Protein AF-A0A927ULZ6-F1 (afdb_monomer_lite)

Foldseek 3Di:
DPPPVVVVVVVVVVVVVVVVVVVVVVVVVVVVVVVVVVVVVVVVVVVVLVVLLVVLLVQAAEAAAADAVVVVQAAQAFDPPDDLVVLVVLLPDPPRPLVVLLVLLVLLVVLVVVLVVPDDPPPDPCLLVVLLVQHNRAYNHDSVRLSVCNNSLSVLLVSLVSVVVVCLVCVCVLVVDDPSSNSSSVSSSQLSVLSNLLSLLVSCLSNQPDNSRDRSHNQHCFADPVDDLSSNVSNLSSLQSQLSSQPCSNPVDHCRCVVVLVDDDPPPPPDPVVVVVQVVVLVVLLVLDVVADDDLFAQQPDQDQDDAPCSVVLVVQQDPPRLLCCQAAVDFHDQQPDPDGQPHHLGVHSSLVRLQLLNRPDDNVLNVQLSCLLSQDAPDSPPPVSSVSSNVSNLVSLLSVLVSLLLLLVLCLVFPQVQLLVDDSVRCSVCSNVRSRSRGRLVSVLSSVVVQSVCVVVVRHRQDPPPPSSVLSNLSSQQSVLLRNLLSVLSVCCSVCHSVNPHPRSSSSSSSSSSCVDTDNVSNSVSNPPGDNDGDNPGRSDDDDLLLCQLQPPVVVVVCPPDDPVRLVPDASCVSVPVQPDDLLSSLLVNLLSVCVVVLVVCLVVLLLLWAPLDPPPQQQQDPVNSSVVRVLLVCCLVDPVCVVVQLNPDPVLSVVSVVLRNVRSVLSSLLVSLVSSLVSLVVLLVVLQVSLVVGDVSSSVNSNSSSVSSNVSSVVSVVVSVVCCVPVSNVSLLVVLVSSVVSVGASDSLLSVLCVVPQVVQLVPDFQPAWQAAPVRDTARAHPVLVVLLVPQRAFDPPDDPVVLNVLRVLLRSLVSSLVRLVQLLVLRPDPVSLVVRPSSVSVDDPSSSSSVNSVSSNSNSVVSNVVSSVVNSVGTD

pLDDT: mean 82.69, std 10.97, range [43.28, 97.81]

Structure (mmCIF, N/CA/C/O backbone):
data_AF-A0A927ULZ6-F1
#
_entry.id   AF-A0A927ULZ6-F1
#
loop_
_atom_site.group_PDB
_atom_site.id
_atom_site.type_symbol
_atom_site.label_atom_id
_atom_site.label_alt_id
_atom_site.label_comp_id
_atom_site.label_asym_id
_atom_site.label_entity_id
_atom_site.label_seq_id
_atom_site.pdbx_PDB_ins_code
_atom_site.Cartn_x
_atom_site.Cartn_y
_atom_site.Cartn_z
_atom_site.occupancy
_atom_site.B_iso_or_equiv
_atom_site.auth_seq_id
_atom_site.auth_comp_id
_atom_site.auth_asym_id
_atom_site.auth_atom_id
_atom_site.pdbx_PDB_model_num
ATOM 1 N N . MET A 1 1 ? -37.272 30.245 98.956 1.00 48.56 1 MET A N 1
ATOM 2 C CA . MET A 1 1 ? -36.595 29.003 98.519 1.00 48.56 1 MET A CA 1
ATOM 3 C C . MET A 1 1 ? -36.553 28.919 96.986 1.00 48.56 1 MET A C 1
ATOM 5 O O . MET A 1 1 ? -37.264 28.110 96.420 1.00 48.56 1 MET A O 1
ATOM 9 N N . TYR A 1 2 ? -35.767 29.755 96.292 1.00 47.12 2 TYR A N 1
ATOM 10 C CA . TYR A 1 2 ? -35.639 29.679 94.815 1.00 47.12 2 TYR A CA 1
ATOM 11 C C . TYR A 1 2 ? -34.215 29.959 94.282 1.00 47.12 2 TYR A C 1
ATOM 13 O O . TYR A 1 2 ? -34.005 29.963 93.079 1.00 47.12 2 TYR A O 1
ATOM 21 N N . GLY A 1 3 ? -33.215 30.151 95.156 1.00 47.41 3 GLY A N 1
ATOM 22 C CA . GLY A 1 3 ? -31.842 30.508 94.753 1.00 47.41 3 GLY A CA 1
ATOM 23 C C . GLY A 1 3 ? -30.812 29.370 94.774 1.00 47.41 3 GLY A C 1
ATOM 24 O O . GLY A 1 3 ? -29.699 29.568 94.306 1.00 47.41 3 GLY A O 1
ATOM 25 N N . HIS A 1 4 ? -31.145 28.190 95.312 1.00 52.28 4 HIS A N 1
ATOM 26 C CA . HIS A 1 4 ? -30.180 27.082 95.447 1.00 52.28 4 HIS A CA 1
ATOM 27 C C . HIS A 1 4 ? -30.238 26.073 94.284 1.00 52.28 4 HIS A C 1
ATOM 29 O O . HIS A 1 4 ? -29.216 25.499 93.929 1.00 52.28 4 HIS A O 1
ATOM 35 N N . ASN A 1 5 ? -31.391 25.938 93.615 1.00 53.97 5 ASN A N 1
ATOM 36 C CA . ASN A 1 5 ? -31.558 25.029 92.470 1.00 53.97 5 ASN A CA 1
ATOM 37 C C . ASN A 1 5 ? -30.928 25.549 91.162 1.00 53.97 5 ASN A C 1
ATOM 39 O O . ASN A 1 5 ? -30.556 24.751 90.309 1.00 53.97 5 ASN A O 1
ATOM 43 N N . VAL A 1 6 ? -30.778 26.869 90.995 1.00 55.53 6 VAL A N 1
ATOM 44 C CA . VAL A 1 6 ? -30.256 27.458 89.744 1.00 55.53 6 VAL A CA 1
ATOM 45 C C . VAL A 1 6 ? -28.729 27.325 89.646 1.00 55.53 6 VAL A C 1
ATOM 47 O O . VAL A 1 6 ? -28.216 26.994 88.582 1.00 55.53 6 VAL A O 1
ATOM 50 N N . MET A 1 7 ? -27.998 27.466 90.761 1.00 55.50 7 MET A N 1
ATOM 51 C CA . MET A 1 7 ? -26.536 27.281 90.775 1.00 55.50 7 MET A CA 1
ATOM 52 C C . MET A 1 7 ? -26.105 25.821 90.566 1.00 55.50 7 MET A C 1
ATOM 54 O O . MET A 1 7 ? -25.086 25.584 89.919 1.00 55.50 7 MET A O 1
ATOM 58 N N . GLN A 1 8 ? -26.867 24.843 91.071 1.00 56.09 8 GLN A N 1
ATOM 59 C CA . GLN A 1 8 ? -26.580 23.424 90.820 1.00 56.09 8 GLN A CA 1
ATOM 60 C C . GLN A 1 8 ? -26.815 23.052 89.349 1.00 56.09 8 GLN A C 1
ATOM 62 O O . GLN A 1 8 ? -25.957 22.414 88.743 1.00 56.09 8 GLN A O 1
ATOM 67 N N . GLN A 1 9 ? -27.893 23.548 88.731 1.00 56.09 9 GLN A N 1
ATOM 68 C CA . GLN A 1 9 ? -28.166 23.312 87.308 1.00 56.09 9 GLN A CA 1
ATOM 69 C C . GLN A 1 9 ? -27.150 23.987 86.366 1.00 56.09 9 GLN A C 1
ATOM 71 O O . GLN A 1 9 ? -26.826 23.433 85.315 1.00 56.09 9 GLN A O 1
ATOM 76 N N . GLU A 1 10 ? -26.608 25.159 86.718 1.00 57.19 10 GLU A N 1
ATOM 77 C CA . GLU A 1 10 ? -25.538 25.807 85.938 1.00 57.19 10 GLU A CA 1
ATOM 78 C C . GLU A 1 10 ? -24.173 25.125 86.097 1.00 57.19 10 GLU A C 1
ATOM 80 O O . GLU A 1 10 ? -23.385 25.091 85.145 1.00 57.19 10 GLU A O 1
ATOM 85 N N . GLN A 1 11 ? -23.879 24.550 87.267 1.00 58.06 11 GLN A N 1
ATOM 86 C CA . GLN A 1 11 ? -22.668 23.752 87.468 1.00 58.06 11 GLN A CA 1
ATOM 87 C C . GLN A 1 11 ? -22.738 22.421 86.714 1.00 58.06 11 GLN A C 1
ATOM 89 O O . GLN A 1 11 ? -21.770 22.063 86.042 1.00 58.06 11 GLN A O 1
ATOM 94 N N . GLU A 1 12 ? -23.881 21.736 86.738 1.00 59.09 12 GLU A N 1
ATOM 95 C CA . GLU A 1 12 ? -24.098 20.500 85.975 1.00 59.09 12 GLU A CA 1
ATOM 96 C C . GLU A 1 12 ? -24.016 20.747 84.463 1.00 59.09 12 GLU A C 1
ATOM 98 O O . GLU A 1 12 ? -23.261 20.055 83.778 1.00 59.09 12 GLU A O 1
ATOM 103 N N . LYS A 1 13 ? -24.647 21.815 83.945 1.00 59.41 13 LYS A N 1
ATOM 104 C CA . LYS A 1 13 ? -24.511 22.213 82.530 1.00 59.41 13 LYS A CA 1
ATOM 105 C C . LYS A 1 13 ? -23.072 22.538 82.132 1.00 59.41 13 LYS A C 1
ATOM 107 O O . LYS A 1 13 ? -22.652 22.177 81.035 1.00 59.41 13 LYS A O 1
ATOM 112 N N . ASN A 1 14 ? -22.295 23.198 82.992 1.00 62.47 14 ASN A N 1
ATOM 113 C CA . ASN A 1 14 ? -20.889 23.507 82.705 1.00 62.47 14 ASN A CA 1
ATOM 114 C C . ASN A 1 14 ? -19.991 22.261 82.718 1.00 62.47 14 ASN A C 1
ATOM 116 O O . ASN A 1 14 ? -19.041 22.175 81.935 1.00 62.47 14 ASN A O 1
ATOM 120 N N . VAL A 1 15 ? -20.270 21.290 83.591 1.00 65.75 15 VAL A N 1
ATOM 121 C CA . VAL A 1 15 ? -19.562 20.002 83.619 1.00 65.75 15 VAL A CA 1
ATOM 122 C C . VAL A 1 15 ? -19.914 19.178 82.380 1.00 65.75 15 VAL A C 1
ATOM 124 O O . VAL A 1 15 ? -19.016 18.647 81.727 1.00 65.75 15 VAL A O 1
ATOM 127 N N . GLU A 1 16 ? -21.187 19.143 81.994 1.00 62.00 16 GLU A N 1
ATOM 128 C CA . GLU A 1 16 ? -21.676 18.411 80.826 1.00 62.00 16 GLU A CA 1
ATOM 129 C C . GLU A 1 16 ? -21.189 19.027 79.503 1.00 62.00 16 GLU A C 1
ATOM 131 O O . GLU A 1 16 ? -20.741 18.299 78.615 1.00 62.00 16 GLU A O 1
ATOM 136 N N . GLN A 1 17 ? -21.131 20.363 79.399 1.00 60.94 17 GLN A N 1
ATOM 137 C CA . GLN A 1 17 ? -20.521 21.075 78.265 1.00 60.94 17 GLN A CA 1
ATOM 138 C C . GLN A 1 17 ? -19.005 20.859 78.169 1.00 60.94 17 GLN A C 1
ATOM 140 O O . GLN A 1 17 ? -18.463 20.701 77.072 1.00 60.94 17 GLN A O 1
ATOM 145 N N . LYS A 1 18 ? -18.286 20.821 79.300 1.00 65.56 18 LYS A N 1
ATOM 146 C CA . LYS A 1 18 ? -16.850 20.487 79.305 1.00 65.56 18 LYS A CA 1
ATOM 147 C C . LYS A 1 18 ? -16.609 19.034 78.901 1.00 65.56 18 LYS A C 1
ATOM 149 O O . LYS A 1 18 ? -15.642 18.766 78.188 1.00 65.56 18 LYS A O 1
ATOM 154 N N . LYS A 1 19 ? -17.488 18.116 79.309 1.00 66.38 19 LYS A N 1
ATOM 155 C CA . LYS A 1 19 ? -17.419 16.693 78.961 1.00 66.38 19 LYS A CA 1
ATOM 156 C C . LYS A 1 19 ? -17.674 16.465 77.467 1.00 66.38 19 LYS A C 1
ATOM 158 O O . LYS A 1 19 ? -16.819 15.890 76.802 1.00 66.38 19 LYS A O 1
ATOM 163 N N . THR A 1 20 ? -18.731 17.056 76.906 1.00 67.44 20 THR A N 1
ATOM 164 C CA . THR A 1 20 ? -19.022 16.997 75.457 1.00 67.44 20 THR A CA 1
ATOM 165 C C . THR A 1 20 ? -17.966 17.698 74.599 1.00 67.44 20 THR A C 1
ATOM 167 O O . THR A 1 20 ? -17.655 17.233 73.503 1.00 67.44 20 THR A O 1
ATOM 170 N N . LYS A 1 21 ? -17.356 18.796 75.071 1.00 71.44 21 LYS A N 1
ATOM 171 C CA . LYS A 1 21 ? -16.239 19.450 74.363 1.00 71.44 21 LYS A CA 1
ATOM 172 C C . LYS A 1 21 ? -14.980 18.577 74.340 1.00 71.44 21 LYS A C 1
ATOM 174 O O . LYS A 1 21 ? -14.295 18.535 73.319 1.00 71.44 21 LYS A O 1
ATOM 179 N N . LYS A 1 22 ? -14.697 17.868 75.437 1.00 73.62 22 LYS A N 1
ATOM 180 C CA . LYS A 1 22 ? -13.579 16.922 75.539 1.00 73.62 22 LYS A CA 1
ATOM 181 C C . LYS A 1 22 ? -13.804 15.692 74.652 1.00 73.62 22 LYS A C 1
ATOM 183 O O . LYS A 1 22 ? -12.901 15.321 73.915 1.00 73.62 22 LYS A O 1
ATOM 188 N N . GLU A 1 23 ? -15.017 15.142 74.638 1.00 71.31 23 GLU A N 1
ATOM 189 C CA . GLU A 1 23 ? -15.406 14.025 73.762 1.00 71.31 23 GLU A CA 1
ATOM 190 C C . GLU A 1 23 ? -15.343 14.405 72.275 1.00 71.31 23 GLU A C 1
ATOM 192 O O . GLU A 1 23 ? -14.805 13.645 71.473 1.00 71.31 23 GLU A O 1
ATOM 197 N N . LYS A 1 24 ? -15.794 15.612 71.894 1.00 70.94 24 LYS A N 1
ATOM 198 C CA . LYS A 1 24 ? -15.635 16.118 70.518 1.00 70.94 24 LYS A CA 1
ATOM 199 C C . LYS A 1 24 ? -14.166 16.285 70.125 1.00 70.94 24 LYS A C 1
ATOM 201 O O . LYS A 1 24 ? -13.795 15.885 69.029 1.00 70.94 24 LYS A O 1
ATOM 206 N N . GLN A 1 25 ? -13.322 16.834 71.004 1.00 72.94 25 GLN A N 1
ATOM 207 C CA . GLN A 1 25 ? -11.879 16.939 70.746 1.00 72.94 25 GLN A CA 1
ATOM 208 C C . GLN A 1 25 ? -11.204 15.570 70.608 1.00 72.94 25 GLN A C 1
ATOM 210 O O . GLN A 1 25 ? -10.294 15.417 69.794 1.00 72.94 25 GLN A O 1
ATOM 215 N N . GLU A 1 26 ? -11.641 14.578 71.380 1.00 76.44 26 GLU A N 1
ATOM 216 C CA . GLU A 1 26 ? -11.114 13.217 71.308 1.00 76.44 26 GLU A CA 1
ATOM 217 C C . GLU A 1 26 ? -11.563 12.498 70.026 1.00 76.44 26 GLU A C 1
ATOM 219 O O . GLU A 1 26 ? -10.751 11.837 69.383 1.00 76.44 26 GLU A O 1
ATOM 224 N N . LEU A 1 27 ? -12.812 12.700 69.589 1.00 74.69 27 LEU A N 1
ATOM 225 C CA . LEU A 1 27 ? -13.321 12.196 68.310 1.00 74.69 27 LEU A CA 1
ATOM 226 C C . LEU A 1 27 ? -12.564 12.803 67.117 1.00 74.69 27 LEU A C 1
ATOM 228 O O . LEU A 1 27 ? -12.161 12.075 66.214 1.00 74.69 27 LEU A O 1
ATOM 232 N N . THR A 1 28 ? -12.314 14.118 67.134 1.00 73.12 28 THR A N 1
ATOM 233 C CA . THR A 1 28 ? -11.528 14.794 66.090 1.00 73.12 28 THR A CA 1
ATOM 234 C C . THR A 1 28 ? -10.078 14.310 66.067 1.00 73.12 28 THR A C 1
ATOM 236 O O . THR A 1 28 ? -9.534 14.102 64.988 1.00 73.12 28 THR A O 1
ATOM 239 N N . ARG A 1 29 ? -9.452 14.063 67.229 1.00 75.25 29 ARG A N 1
ATOM 240 C CA . ARG A 1 29 ? -8.114 13.444 67.284 1.00 75.25 29 ARG A CA 1
ATOM 241 C C . ARG A 1 29 ? -8.108 12.046 66.674 1.00 75.25 29 ARG A C 1
ATOM 243 O O . ARG A 1 29 ? -7.283 11.789 65.813 1.00 75.25 29 ARG A O 1
ATOM 250 N N . ARG A 1 30 ? -9.075 11.191 67.024 1.00 77.62 30 ARG A N 1
ATOM 251 C CA . ARG A 1 30 ? -9.192 9.843 66.438 1.00 77.62 30 ARG A CA 1
ATOM 252 C C . ARG A 1 30 ? -9.391 9.875 64.920 1.00 77.62 30 ARG A C 1
ATOM 254 O O . ARG A 1 30 ? -8.823 9.038 64.234 1.00 77.62 30 ARG A O 1
ATOM 261 N N . GLN A 1 31 ? -10.154 10.834 64.393 1.00 73.75 31 GLN A N 1
ATOM 262 C CA . GLN A 1 31 ? -10.324 11.013 62.943 1.00 73.75 31 GLN A CA 1
ATOM 263 C C . GLN A 1 31 ? -9.030 11.470 62.255 1.00 73.75 31 GLN A C 1
ATOM 265 O O . GLN A 1 31 ? -8.702 10.969 61.182 1.00 73.75 31 GLN A O 1
ATOM 270 N N . ILE A 1 32 ? -8.275 12.386 62.871 1.00 74.50 32 ILE A N 1
ATOM 271 C CA . ILE A 1 32 ? -6.968 12.825 62.360 1.00 74.50 32 ILE A CA 1
ATOM 272 C C . ILE A 1 32 ? -5.968 11.665 62.387 1.00 74.50 32 ILE A C 1
ATOM 274 O O . ILE A 1 32 ? -5.308 11.433 61.380 1.00 74.50 32 ILE A O 1
ATOM 278 N N . ASP A 1 33 ? -5.906 10.907 63.483 1.00 78.25 33 ASP A N 1
ATOM 279 C CA . ASP A 1 33 ? -5.015 9.752 63.624 1.00 78.25 33 ASP A CA 1
ATOM 280 C C . ASP A 1 33 ? -5.376 8.647 62.614 1.00 78.25 33 ASP A C 1
ATOM 282 O O . ASP A 1 33 ? -4.490 8.076 61.988 1.00 78.25 33 ASP A O 1
ATOM 286 N N . GLN A 1 34 ? -6.670 8.394 62.374 1.00 76.06 34 GLN A N 1
ATOM 287 C CA . GLN A 1 34 ? -7.129 7.474 61.323 1.00 76.06 34 GLN A CA 1
ATOM 288 C C . GLN A 1 34 ? -6.741 7.951 59.921 1.00 76.06 34 GLN A C 1
ATOM 290 O O . GLN A 1 34 ? -6.285 7.145 59.118 1.00 76.06 34 GLN A O 1
ATOM 295 N N . THR A 1 35 ? -6.877 9.247 59.632 1.00 71.62 35 THR A N 1
ATOM 296 C CA . THR A 1 35 ? -6.510 9.816 58.322 1.00 71.62 35 THR A CA 1
ATOM 297 C C . THR A 1 35 ? -4.991 9.786 58.115 1.00 71.62 35 THR A C 1
ATOM 299 O O . THR A 1 35 ? -4.509 9.484 57.028 1.00 71.62 35 THR A O 1
ATOM 302 N N . GLN A 1 36 ? -4.210 10.060 59.166 1.00 73.81 36 GLN A N 1
ATOM 303 C CA . GLN A 1 36 ? -2.751 9.959 59.125 1.00 73.81 36 GLN A CA 1
ATOM 304 C C . GLN A 1 36 ? -2.290 8.512 58.958 1.00 73.81 36 GLN A C 1
ATOM 306 O O . GLN A 1 36 ? -1.393 8.263 58.158 1.00 73.81 36 GLN A O 1
ATOM 311 N N . GLN A 1 37 ? -2.921 7.564 59.654 1.00 74.19 37 GLN A N 1
ATOM 312 C CA . GLN A 1 37 ? -2.624 6.145 59.497 1.00 74.19 37 GLN A CA 1
ATOM 313 C C . GLN A 1 37 ? -2.970 5.662 58.083 1.00 74.19 37 GLN A C 1
ATOM 315 O O . GLN A 1 37 ? -2.131 5.031 57.455 1.00 74.19 37 GLN A O 1
ATOM 320 N N . GLN A 1 38 ? -4.128 6.054 57.538 1.00 71.06 38 GLN A N 1
ATOM 321 C CA . GLN A 1 38 ? -4.495 5.777 56.144 1.00 71.06 38 GLN A CA 1
ATOM 322 C C . GLN A 1 38 ? -3.452 6.320 55.162 1.00 71.06 38 GLN A C 1
ATOM 324 O O . GLN A 1 38 ? -3.009 5.589 54.286 1.00 71.06 38 GLN A O 1
ATOM 329 N N . HIS A 1 39 ? -2.976 7.554 55.345 1.00 71.00 39 HIS A N 1
ATOM 330 C CA . HIS A 1 39 ? -1.917 8.108 54.498 1.00 71.00 39 HIS A CA 1
ATOM 331 C C . HIS A 1 39 ? -0.564 7.402 54.650 1.00 71.00 39 HIS A C 1
ATOM 333 O O . HIS A 1 39 ? 0.200 7.326 53.686 1.00 71.00 39 HIS A O 1
ATOM 339 N N . VAL A 1 40 ? -0.221 6.916 55.844 1.00 76.06 40 VAL A N 1
ATOM 340 C CA . VAL A 1 40 ? 0.998 6.122 56.060 1.00 76.06 40 VAL A CA 1
ATOM 341 C C . VAL A 1 40 ? 0.867 4.762 55.376 1.00 76.06 40 VAL A C 1
ATOM 343 O O . VAL A 1 40 ? 1.789 4.352 54.673 1.00 76.06 40 VAL A O 1
ATOM 346 N N . ASP A 1 41 ? -0.284 4.108 55.511 1.00 75.88 41 ASP A N 1
ATOM 347 C CA . ASP A 1 41 ? -0.569 2.813 54.897 1.00 75.88 41 ASP A CA 1
ATOM 348 C C . ASP A 1 41 ? -0.588 2.925 53.360 1.00 75.88 41 ASP A C 1
ATOM 350 O O . ASP A 1 41 ? 0.096 2.159 52.683 1.00 75.88 41 ASP A O 1
ATOM 354 N N . GLU A 1 42 ? -1.243 3.949 52.797 1.00 73.19 42 GLU A N 1
ATOM 355 C CA . GLU A 1 42 ? -1.223 4.268 51.359 1.00 73.19 42 GLU A CA 1
ATOM 356 C C . GLU A 1 42 ? 0.198 4.524 50.837 1.00 73.19 42 GLU A C 1
ATOM 358 O O . GLU A 1 42 ? 0.576 4.046 49.764 1.00 73.19 42 GLU A O 1
ATOM 363 N N . ASN A 1 43 ? 1.016 5.266 51.593 1.00 77.56 43 ASN A N 1
ATOM 364 C CA . ASN A 1 43 ? 2.403 5.521 51.211 1.00 77.56 43 ASN A CA 1
ATOM 365 C C . ASN A 1 43 ? 3.257 4.248 51.272 1.00 77.56 43 ASN A C 1
ATOM 367 O O . ASN A 1 43 ? 4.083 4.045 50.383 1.00 77.56 43 ASN A O 1
ATOM 371 N N . ASN A 1 44 ? 3.060 3.383 52.269 1.00 76.81 44 ASN A N 1
ATOM 372 C CA . ASN A 1 44 ? 3.782 2.114 52.383 1.00 76.81 44 ASN A CA 1
ATOM 373 C C . ASN A 1 44 ? 3.426 1.158 51.236 1.00 76.81 44 ASN A C 1
ATOM 375 O O . ASN A 1 44 ? 4.326 0.570 50.634 1.00 76.81 44 ASN A O 1
ATOM 379 N N . VAL A 1 45 ? 2.141 1.065 50.875 1.00 77.38 45 VAL A N 1
ATOM 380 C CA . VAL A 1 45 ? 1.678 0.304 49.701 1.00 77.38 45 VAL A CA 1
ATOM 381 C C . VAL A 1 45 ? 2.300 0.864 48.419 1.00 77.38 45 VAL A C 1
ATOM 383 O O . VAL A 1 45 ? 2.832 0.105 47.607 1.00 77.38 45 VAL A O 1
ATOM 386 N N . ARG A 1 46 ? 2.334 2.196 48.251 1.00 78.00 46 ARG A N 1
ATOM 387 C CA . ARG A 1 46 ? 2.984 2.832 47.092 1.00 78.00 46 ARG A CA 1
ATOM 388 C C . ARG A 1 46 ? 4.476 2.498 47.008 1.00 78.00 46 ARG A C 1
ATOM 390 O O . ARG A 1 46 ? 4.952 2.156 45.929 1.00 78.00 46 ARG A O 1
ATOM 397 N N . ILE A 1 47 ? 5.203 2.578 48.124 1.00 80.19 47 ILE A N 1
ATOM 398 C CA . ILE A 1 47 ? 6.641 2.268 48.182 1.00 80.19 47 ILE A CA 1
ATOM 399 C C . ILE A 1 47 ? 6.892 0.799 47.823 1.00 80.19 47 ILE A C 1
ATOM 401 O O . ILE A 1 47 ? 7.755 0.520 46.992 1.00 80.19 47 ILE A O 1
ATOM 405 N N . SER A 1 48 ? 6.113 -0.127 48.390 1.00 77.62 48 SER A N 1
ATOM 406 C CA . SER A 1 48 ? 6.215 -1.561 48.090 1.00 77.62 48 SER A CA 1
ATOM 407 C C . SER A 1 48 ? 5.961 -1.850 46.604 1.00 77.62 48 SER A C 1
ATOM 409 O O . SER A 1 48 ? 6.760 -2.525 45.950 1.00 77.62 48 SER A O 1
ATOM 411 N N . ARG A 1 49 ? 4.922 -1.234 46.023 1.00 80.75 49 ARG A N 1
ATOM 412 C CA . ARG A 1 49 ? 4.622 -1.312 44.587 1.00 80.75 49 ARG A CA 1
ATOM 413 C C . ARG A 1 49 ? 5.766 -0.775 43.722 1.00 80.75 49 ARG A C 1
ATOM 415 O O . ARG A 1 49 ? 6.139 -1.400 42.729 1.00 80.75 49 ARG A O 1
ATOM 422 N N . GLU A 1 50 ? 6.339 0.372 44.077 1.00 83.06 50 GLU A N 1
ATOM 423 C CA . GLU A 1 50 ? 7.479 0.960 43.361 1.00 83.06 50 GLU A CA 1
ATOM 424 C C . GLU A 1 50 ? 8.732 0.072 43.425 1.00 83.06 50 GLU A C 1
ATOM 426 O O . GLU A 1 50 ? 9.462 -0.039 42.435 1.00 83.06 50 GLU A O 1
ATOM 431 N N . GLU A 1 51 ? 8.979 -0.579 44.563 1.00 83.69 51 GLU A N 1
ATOM 432 C CA . GLU A 1 51 ? 10.090 -1.513 44.747 1.00 83.69 51 GLU A CA 1
ATOM 433 C C . GLU A 1 51 ? 9.907 -2.786 43.911 1.00 83.69 51 GLU A C 1
ATOM 435 O O . GLU A 1 51 ? 10.834 -3.198 43.209 1.00 83.69 51 GLU A O 1
ATOM 440 N N . GLN A 1 52 ? 8.696 -3.351 43.874 1.00 82.38 52 GLN A N 1
ATOM 441 C CA . GLN A 1 52 ? 8.377 -4.504 43.031 1.00 82.38 52 GLN A CA 1
ATOM 442 C C . GLN A 1 52 ? 8.572 -4.191 41.536 1.00 82.38 52 GLN A C 1
ATOM 444 O O . GLN A 1 52 ? 9.239 -4.945 40.823 1.00 82.38 52 GLN A O 1
ATOM 449 N N . ILE A 1 53 ? 8.074 -3.040 41.064 1.00 83.81 53 ILE A N 1
ATOM 450 C CA . ILE A 1 53 ? 8.278 -2.570 39.681 1.00 83.81 53 ILE A CA 1
ATOM 451 C C . ILE A 1 53 ? 9.774 -2.419 39.375 1.00 83.81 53 ILE A C 1
ATOM 453 O O . ILE A 1 53 ? 10.237 -2.803 38.295 1.00 83.81 53 ILE A O 1
ATOM 457 N N . ARG A 1 54 ? 10.546 -1.862 40.316 1.00 84.38 54 ARG A N 1
ATOM 458 C CA . ARG A 1 54 ? 11.996 -1.685 40.172 1.00 84.38 54 ARG A CA 1
ATOM 459 C C . ARG A 1 54 ? 12.716 -3.027 40.058 1.00 84.38 54 ARG A C 1
ATOM 461 O O . ARG A 1 54 ? 13.574 -3.159 39.189 1.00 84.38 54 ARG A O 1
ATOM 468 N N . ASN A 1 55 ? 12.338 -4.014 40.866 1.00 84.62 55 ASN A N 1
ATOM 469 C CA . ASN A 1 55 ? 12.916 -5.358 40.835 1.00 84.62 55 ASN A CA 1
ATOM 470 C C . ASN A 1 55 ? 12.625 -6.075 39.509 1.00 84.62 55 ASN A C 1
ATOM 472 O O . ASN A 1 55 ? 13.540 -6.619 38.893 1.00 84.62 55 ASN A O 1
ATOM 476 N N . ILE A 1 56 ? 11.386 -6.008 39.008 1.00 85.19 56 ILE A N 1
ATOM 477 C CA . ILE A 1 56 ? 11.022 -6.583 37.700 1.00 85.19 56 ILE A CA 1
ATOM 478 C C . ILE A 1 56 ? 11.850 -5.945 36.579 1.00 85.19 56 ILE A C 1
ATOM 480 O O . ILE A 1 56 ? 12.407 -6.652 35.739 1.00 85.19 56 ILE A O 1
ATOM 484 N N . ARG A 1 57 ? 11.983 -4.613 36.584 1.00 83.69 57 ARG A N 1
ATOM 485 C CA . ARG A 1 57 ? 12.792 -3.884 35.594 1.00 83.69 57 ARG A CA 1
ATOM 486 C C . ARG A 1 57 ? 14.276 -4.222 35.693 1.00 83.69 57 ARG A C 1
ATOM 488 O O . ARG A 1 57 ? 14.912 -4.394 34.662 1.00 83.69 57 ARG A O 1
ATOM 495 N N . ALA A 1 58 ? 14.819 -4.353 36.901 1.00 81.94 58 ALA A N 1
ATOM 496 C CA . ALA A 1 58 ? 16.211 -4.749 37.109 1.00 81.94 58 ALA A CA 1
ATOM 497 C C . ALA A 1 58 ? 16.500 -6.162 36.568 1.00 81.94 58 ALA A C 1
ATOM 499 O O . ALA A 1 58 ? 17.585 -6.405 36.040 1.00 81.94 58 ALA A O 1
ATOM 500 N N . ASN A 1 59 ? 15.513 -7.060 36.633 1.00 84.94 59 ASN A N 1
ATOM 501 C CA . ASN A 1 59 ? 15.597 -8.415 36.083 1.00 84.94 59 ASN A CA 1
ATOM 502 C C . ASN A 1 59 ? 15.412 -8.473 34.552 1.00 84.94 59 ASN A C 1
ATOM 504 O O . ASN A 1 59 ? 15.706 -9.500 33.942 1.00 84.94 59 ASN A O 1
ATOM 508 N N . CYS A 1 60 ? 14.958 -7.387 33.917 1.00 86.56 60 CYS A N 1
ATOM 509 C CA . CYS A 1 60 ? 14.835 -7.264 32.464 1.00 86.56 60 CYS A CA 1
ATOM 510 C C . CYS A 1 60 ? 16.014 -6.451 31.911 1.00 86.56 60 CYS A C 1
ATOM 512 O O . CYS A 1 60 ? 15.945 -5.228 31.776 1.00 86.56 60 CYS A O 1
ATOM 514 N N . ARG A 1 61 ? 17.123 -7.118 31.576 1.00 86.50 61 ARG A N 1
ATOM 515 C CA . ARG A 1 61 ? 18.301 -6.441 31.020 1.00 86.50 61 ARG A CA 1
ATOM 516 C C . ARG A 1 61 ? 18.124 -6.190 29.524 1.00 86.50 61 ARG A C 1
ATOM 518 O O . ARG A 1 61 ? 18.464 -7.043 28.711 1.00 86.50 61 ARG A O 1
ATOM 525 N N . ILE A 1 62 ? 17.636 -5.004 29.178 1.00 90.25 62 ILE A N 1
ATOM 526 C CA . ILE A 1 62 ? 17.491 -4.548 27.790 1.00 90.25 62 ILE A CA 1
ATOM 527 C C . ILE A 1 62 ? 18.713 -3.706 27.415 1.00 90.25 62 ILE A C 1
ATOM 529 O O . ILE A 1 62 ? 18.969 -2.666 28.029 1.00 90.25 62 ILE A O 1
ATOM 533 N N . LEU A 1 63 ? 19.496 -4.146 26.427 1.00 89.50 63 LEU A N 1
ATOM 534 C CA . LEU A 1 63 ? 20.605 -3.344 25.902 1.00 89.50 63 LEU A CA 1
ATOM 535 C C . LEU A 1 63 ? 20.068 -2.350 24.869 1.00 89.50 63 LEU A C 1
ATOM 537 O O . LEU A 1 63 ? 19.440 -2.741 23.888 1.00 89.50 63 LEU A O 1
ATOM 541 N N . GLN A 1 64 ? 20.295 -1.060 25.122 1.00 85.31 64 GLN A N 1
ATOM 542 C CA . GLN A 1 64 ? 19.646 0.028 24.390 1.00 85.31 64 GLN A CA 1
ATOM 543 C C . GLN A 1 64 ? 20.176 0.188 22.958 1.00 85.31 64 GLN A C 1
ATOM 545 O O . GLN A 1 64 ? 21.380 0.049 22.751 1.00 85.31 64 GLN A O 1
ATOM 550 N N . PRO A 1 65 ? 19.327 0.572 21.987 1.00 84.12 65 PRO A N 1
ATOM 551 C CA . PRO A 1 65 ? 19.768 0.802 20.613 1.00 84.12 65 PRO A CA 1
ATOM 552 C C . PRO A 1 65 ? 20.768 1.962 20.471 1.00 84.12 65 PRO A C 1
ATOM 554 O O . PRO A 1 65 ? 20.522 3.075 20.939 1.00 84.12 65 PRO A O 1
ATOM 557 N N . GLU A 1 66 ? 21.879 1.732 19.771 1.00 81.38 66 GLU A N 1
ATOM 558 C CA . GLU A 1 66 ? 22.967 2.702 19.561 1.00 81.38 66 GLU A CA 1
ATOM 559 C C . GLU A 1 66 ? 22.739 3.577 18.322 1.00 81.38 66 GLU A C 1
ATOM 561 O O . GLU A 1 66 ? 23.055 4.772 18.327 1.00 81.38 66 GLU A O 1
ATOM 566 N N . ILE A 1 67 ? 22.153 3.004 17.261 1.00 78.56 67 ILE A N 1
ATOM 567 C CA . ILE A 1 67 ? 21.806 3.755 16.050 1.00 78.56 67 ILE A CA 1
ATOM 568 C C . ILE A 1 67 ? 20.714 4.758 16.417 1.00 78.56 67 ILE A C 1
ATOM 570 O O . ILE A 1 67 ? 19.679 4.400 16.991 1.00 78.56 67 ILE A O 1
ATOM 574 N N . SER A 1 68 ? 20.984 6.033 16.133 1.00 78.31 68 SER A N 1
ATOM 575 C CA . SER A 1 68 ? 20.024 7.102 16.356 1.00 78.31 68 SER A CA 1
ATOM 576 C C . SER A 1 68 ? 20.238 8.296 15.445 1.00 78.31 68 SER A C 1
ATOM 578 O O . SER A 1 68 ? 21.375 8.609 15.076 1.00 78.31 68 SER A O 1
ATOM 580 N N . ILE A 1 69 ? 19.157 9.027 15.187 1.00 74.88 69 ILE A N 1
ATOM 581 C CA . ILE A 1 69 ? 19.213 10.370 14.610 1.00 74.88 69 ILE A CA 1
ATOM 582 C C . ILE A 1 69 ? 20.058 11.310 15.494 1.00 74.88 69 ILE A C 1
ATOM 584 O O . ILE A 1 69 ? 20.846 12.090 14.962 1.00 74.88 69 ILE A O 1
ATOM 588 N N . GLN A 1 70 ? 20.000 11.187 16.830 1.00 69.62 70 GLN A N 1
ATOM 589 C CA . GLN A 1 70 ? 20.805 12.020 17.747 1.00 69.62 70 GLN A CA 1
ATOM 590 C C . GLN A 1 70 ? 22.313 11.877 17.534 1.00 69.62 70 GLN A C 1
ATOM 592 O O . GLN A 1 70 ? 23.069 12.825 17.731 1.00 69.62 70 GLN A O 1
ATOM 597 N N . ASN A 1 71 ? 22.749 10.689 17.116 1.00 71.44 71 ASN A N 1
ATOM 598 C CA . ASN A 1 71 ? 24.160 10.361 16.946 1.00 71.44 71 ASN A CA 1
ATOM 599 C C . ASN A 1 71 ? 24.667 10.695 15.534 1.00 71.44 71 ASN A C 1
ATOM 601 O O . ASN A 1 71 ? 25.752 10.252 15.161 1.00 71.44 71 ASN A O 1
ATOM 605 N N . ASN A 1 72 ? 23.890 11.444 14.736 1.00 70.62 72 ASN A N 1
ATOM 606 C CA . ASN A 1 72 ? 24.162 11.729 13.323 1.00 70.62 72 ASN A CA 1
ATOM 607 C C . ASN A 1 72 ? 24.437 10.452 12.508 1.00 70.62 72 ASN A C 1
ATOM 609 O O . ASN A 1 72 ? 25.279 10.441 11.610 1.00 70.62 72 ASN A O 1
ATOM 613 N N . ALA A 1 73 ? 23.747 9.352 12.840 1.00 81.38 73 ALA A N 1
ATOM 614 C CA . ALA A 1 73 ? 23.917 8.091 12.126 1.00 81.38 73 ALA A CA 1
ATOM 615 C C . ALA A 1 73 ? 23.418 8.184 10.673 1.00 81.38 73 ALA A C 1
ATOM 617 O O . ALA A 1 73 ? 23.935 7.478 9.810 1.00 81.38 73 ALA A O 1
ATOM 618 N N . PHE A 1 74 ? 22.436 9.054 10.418 1.00 86.44 74 PHE A N 1
ATOM 619 C CA . PHE A 1 74 ? 21.804 9.288 9.121 1.00 86.44 74 PHE A CA 1
ATOM 620 C C . PHE A 1 74 ? 22.233 10.630 8.514 1.00 86.44 74 PHE A C 1
ATOM 622 O O . PHE A 1 74 ? 22.669 11.537 9.225 1.00 86.44 74 PHE A O 1
ATOM 629 N N . ALA A 1 75 ? 22.115 10.769 7.194 1.00 83.25 75 ALA A N 1
ATOM 630 C CA . ALA A 1 75 ? 22.404 12.023 6.508 1.00 83.25 75 ALA A CA 1
ATOM 631 C C . ALA A 1 75 ? 21.246 13.018 6.623 1.00 83.25 75 ALA A C 1
ATOM 633 O O . ALA A 1 75 ? 20.085 12.638 6.607 1.00 83.25 75 ALA A O 1
ATOM 634 N N . LYS A 1 76 ? 21.549 14.320 6.622 1.00 77.00 76 LYS A N 1
ATOM 635 C CA . LYS A 1 76 ? 20.520 15.381 6.639 1.00 77.00 76 LYS A CA 1
ATOM 636 C C . LYS A 1 76 ? 19.701 15.482 5.349 1.00 77.00 76 LYS A C 1
ATOM 638 O O . LYS A 1 76 ? 18.653 16.116 5.325 1.00 77.00 76 LYS A O 1
ATOM 643 N N . LYS A 1 77 ? 20.225 14.934 4.254 1.00 77.56 77 LYS A N 1
ATOM 644 C CA . LYS A 1 77 ? 19.554 14.852 2.958 1.00 77.56 77 LYS A CA 1
ATOM 645 C C . LYS A 1 77 ? 19.987 13.567 2.274 1.00 77.56 77 LYS A C 1
ATOM 647 O O . LYS A 1 77 ? 21.171 13.223 2.334 1.00 77.56 77 LYS A O 1
ATOM 652 N N . SER A 1 78 ? 19.064 12.905 1.579 1.00 78.62 78 SER A N 1
ATOM 653 C CA . SER A 1 78 ? 19.420 11.799 0.696 1.00 78.62 78 SER A CA 1
ATOM 654 C C . SER A 1 78 ? 20.467 12.269 -0.314 1.00 78.62 78 SER A C 1
ATOM 656 O O . SER A 1 78 ? 20.269 13.245 -1.047 1.00 78.62 78 SER A O 1
ATOM 658 N N . SER A 1 79 ? 21.600 11.585 -0.349 1.00 78.56 79 SER A N 1
ATOM 659 C CA . SER A 1 79 ? 22.629 11.836 -1.348 1.00 78.56 79 SER A CA 1
ATOM 660 C C . SER A 1 79 ? 23.269 10.516 -1.718 1.00 78.56 79 SER A C 1
ATOM 662 O O . SER A 1 79 ? 23.746 9.780 -0.857 1.00 78.56 79 SER A O 1
ATOM 664 N N . GLU A 1 80 ? 23.234 10.195 -3.005 1.00 77.75 80 GLU A N 1
ATOM 665 C CA . GLU A 1 80 ? 23.871 8.990 -3.505 1.00 77.75 80 GLU A CA 1
ATOM 666 C C . GLU A 1 80 ? 25.363 9.257 -3.682 1.00 77.75 80 GLU A C 1
ATOM 668 O O . GLU A 1 80 ? 25.808 9.893 -4.636 1.00 77.75 80 GLU A O 1
ATOM 673 N N . SER A 1 81 ? 26.146 8.775 -2.725 1.00 71.81 81 SER A N 1
ATOM 674 C CA . SER A 1 81 ? 27.607 8.879 -2.745 1.00 71.81 81 SER A CA 1
ATOM 675 C C . SER A 1 81 ? 28.254 7.839 -3.671 1.00 71.81 81 SER A C 1
ATOM 677 O O . SER A 1 81 ? 29.418 7.961 -4.061 1.00 71.81 81 SER A O 1
ATOM 679 N N . LEU A 1 82 ? 27.500 6.796 -4.032 1.00 72.69 82 LEU A N 1
ATOM 680 C CA . LEU A 1 82 ? 27.929 5.687 -4.876 1.00 72.69 82 LEU A CA 1
ATOM 681 C C . LEU A 1 82 ? 26.952 5.471 -6.029 1.00 72.69 82 LEU A C 1
ATOM 683 O O . LEU A 1 82 ? 25.764 5.718 -5.903 1.00 72.69 82 LEU A O 1
ATOM 687 N N . SER A 1 83 ? 27.435 4.944 -7.155 1.00 75.81 83 SER A N 1
ATOM 688 C CA . SER A 1 83 ? 26.542 4.500 -8.228 1.00 75.81 83 SER A CA 1
ATOM 689 C C . SER A 1 83 ? 25.874 3.167 -7.876 1.00 75.81 83 SER A C 1
ATOM 691 O O . SER A 1 83 ? 26.450 2.344 -7.153 1.00 75.81 83 SER A O 1
ATOM 693 N N . ALA A 1 84 ? 24.702 2.900 -8.458 1.00 78.25 84 ALA A N 1
ATOM 694 C CA . ALA A 1 84 ? 23.972 1.641 -8.280 1.00 78.25 84 ALA A CA 1
ATOM 695 C C . ALA A 1 84 ? 24.847 0.397 -8.551 1.00 78.25 84 ALA A C 1
ATOM 697 O O . ALA A 1 84 ? 24.832 -0.563 -7.778 1.00 78.25 84 ALA A O 1
ATOM 698 N N . GLY A 1 85 ? 25.694 0.440 -9.589 1.00 70.44 85 GLY A N 1
ATOM 699 C CA . GLY A 1 85 ? 26.648 -0.632 -9.895 1.00 70.44 85 GLY A CA 1
ATOM 700 C C . GLY A 1 85 ? 27.669 -0.871 -8.775 1.00 70.44 85 GLY A C 1
ATOM 701 O O . GLY A 1 85 ? 27.912 -2.014 -8.388 1.00 70.44 85 GLY A O 1
ATOM 702 N N . LYS A 1 86 ? 28.214 0.200 -8.177 1.00 71.62 86 LYS A N 1
ATOM 703 C CA . LYS A 1 86 ? 29.130 0.087 -7.031 1.00 71.62 86 LYS A CA 1
ATOM 704 C C . LYS A 1 86 ? 28.417 -0.475 -5.800 1.00 71.62 86 LYS A C 1
ATOM 706 O O . LYS A 1 86 ? 28.985 -1.347 -5.141 1.00 71.62 86 LYS A O 1
ATOM 711 N N . ARG A 1 87 ? 27.182 -0.046 -5.512 1.00 80.19 87 ARG A N 1
ATOM 712 C CA . ARG A 1 87 ? 26.371 -0.602 -4.410 1.00 80.19 87 ARG A CA 1
ATOM 713 C C . ARG A 1 87 ? 26.117 -2.099 -4.600 1.00 80.19 87 ARG A C 1
ATOM 715 O O . ARG A 1 87 ? 26.355 -2.871 -3.673 1.00 80.19 87 ARG A O 1
ATOM 722 N N . ARG A 1 88 ? 25.763 -2.533 -5.816 1.00 78.62 88 ARG A N 1
ATOM 723 C CA . ARG A 1 88 ? 25.565 -3.956 -6.159 1.00 78.62 88 ARG A CA 1
ATOM 724 C C . ARG A 1 88 ? 26.827 -4.798 -5.958 1.00 78.62 88 ARG A C 1
ATOM 726 O O . ARG A 1 88 ? 26.743 -5.931 -5.494 1.00 78.62 88 ARG A O 1
ATOM 733 N N . THR A 1 89 ? 28.003 -4.261 -6.273 1.00 73.31 89 THR A N 1
ATOM 734 C CA . THR A 1 89 ? 29.276 -4.947 -5.999 1.00 73.31 89 THR A CA 1
ATOM 735 C C . THR A 1 89 ? 29.563 -5.002 -4.497 1.00 73.31 89 THR A C 1
ATOM 737 O O . THR A 1 89 ? 29.903 -6.056 -3.957 1.00 73.31 89 THR A O 1
ATOM 740 N N . ARG A 1 90 ? 29.377 -3.886 -3.781 1.00 71.69 90 ARG A N 1
ATOM 741 C CA . ARG A 1 90 ? 29.611 -3.801 -2.331 1.00 71.69 90 ARG A CA 1
ATOM 742 C C . ARG A 1 90 ? 28.634 -4.653 -1.520 1.00 71.69 90 ARG A C 1
ATOM 744 O O . ARG A 1 90 ? 29.036 -5.140 -0.469 1.00 71.69 90 ARG A O 1
ATOM 751 N N . SER A 1 91 ? 27.407 -4.887 -1.980 1.00 78.12 91 SER A N 1
ATOM 752 C CA . SER A 1 91 ? 26.441 -5.765 -1.297 1.00 78.12 91 SER A CA 1
ATOM 753 C C . SER A 1 91 ? 26.809 -7.255 -1.372 1.00 78.12 91 SER A C 1
ATOM 755 O O . SER A 1 91 ? 26.316 -8.061 -0.577 1.00 78.12 91 SER A O 1
ATOM 757 N N . LYS A 1 92 ? 27.718 -7.624 -2.287 1.00 79.75 92 LYS A N 1
ATOM 758 C CA . LYS A 1 92 ? 28.277 -8.978 -2.434 1.00 79.75 92 LYS A CA 1
ATOM 759 C C . LYS A 1 92 ? 29.653 -9.139 -1.777 1.00 79.75 92 LYS A C 1
ATOM 761 O O . LYS A 1 92 ? 30.060 -10.258 -1.478 1.00 79.75 92 LYS A O 1
ATOM 766 N N . MET A 1 93 ? 30.358 -8.039 -1.512 1.00 72.12 93 MET A N 1
ATOM 767 C CA . MET A 1 93 ? 31.724 -8.052 -0.984 1.00 72.12 93 MET A CA 1
ATOM 768 C C . MET A 1 93 ? 31.785 -8.450 0.498 1.00 72.12 93 MET A C 1
ATOM 770 O O . MET A 1 93 ? 31.065 -7.908 1.339 1.00 72.12 93 MET A O 1
ATOM 774 N N . LEU A 1 94 ? 32.691 -9.371 0.836 1.00 75.75 94 LEU A N 1
ATOM 775 C CA . LEU A 1 94 ? 32.930 -9.802 2.214 1.00 75.75 94 LEU A CA 1
ATOM 776 C C . LEU A 1 94 ? 33.408 -8.624 3.087 1.00 75.75 94 LEU A C 1
ATOM 778 O O . LEU A 1 94 ? 34.198 -7.799 2.639 1.00 75.75 94 LEU A O 1
ATOM 782 N N . GLY A 1 95 ? 32.888 -8.512 4.313 1.00 72.25 95 GLY A N 1
ATOM 783 C CA . GLY A 1 95 ? 33.202 -7.410 5.239 1.00 72.25 95 GLY A CA 1
ATOM 784 C C . GLY A 1 95 ? 32.491 -6.075 4.966 1.00 72.25 95 GLY A C 1
ATOM 785 O O . GLY A 1 95 ? 32.532 -5.187 5.811 1.00 72.25 95 GLY A O 1
ATOM 786 N N . SER A 1 96 ? 31.796 -5.922 3.835 1.00 82.12 96 SER A N 1
ATOM 787 C CA . SER A 1 96 ? 31.051 -4.698 3.513 1.00 82.12 96 SER A CA 1
ATOM 788 C C . SER A 1 96 ? 29.824 -4.503 4.411 1.00 82.12 96 SER A C 1
ATOM 790 O O . SER A 1 96 ? 29.040 -5.435 4.602 1.00 82.12 96 SER A O 1
ATOM 792 N N . ALA A 1 97 ? 29.594 -3.274 4.887 1.00 80.25 97 ALA A N 1
ATOM 793 C CA . ALA A 1 97 ? 28.392 -2.935 5.655 1.00 80.25 97 ALA A CA 1
ATOM 794 C C . ALA A 1 97 ? 27.096 -3.129 4.842 1.00 80.25 97 ALA A C 1
ATOM 796 O O . ALA A 1 97 ? 26.103 -3.592 5.393 1.00 80.25 97 ALA A O 1
ATOM 797 N N . LEU A 1 98 ? 27.115 -2.887 3.522 1.00 85.00 98 LEU A N 1
ATOM 798 C CA . LEU A 1 98 ? 25.958 -3.161 2.653 1.00 85.00 98 LEU A CA 1
ATOM 799 C C . LEU A 1 98 ? 25.656 -4.658 2.546 1.00 85.00 98 LEU A C 1
ATOM 801 O O . LEU A 1 98 ? 24.496 -5.058 2.502 1.00 85.00 98 LEU A O 1
ATOM 805 N N . ARG A 1 99 ? 26.694 -5.506 2.534 1.00 85.56 99 ARG A N 1
ATOM 806 C CA . ARG A 1 99 ? 26.496 -6.960 2.580 1.00 85.56 99 ARG A CA 1
ATOM 807 C C . ARG A 1 99 ? 25.870 -7.372 3.909 1.00 85.56 99 ARG A C 1
ATOM 809 O O . ARG A 1 99 ? 24.978 -8.211 3.894 1.00 85.56 99 ARG A O 1
ATOM 816 N N . LYS A 1 100 ? 26.325 -6.794 5.027 1.00 87.38 100 LYS A N 1
ATOM 817 C CA . LYS A 1 100 ? 25.750 -7.060 6.354 1.00 87.38 100 LYS A CA 1
ATOM 818 C C . LYS A 1 100 ? 24.276 -6.674 6.415 1.00 87.38 100 LYS A C 1
ATOM 820 O O . LYS A 1 100 ? 23.468 -7.531 6.731 1.00 87.38 100 LYS A O 1
ATOM 825 N N . LYS A 1 101 ? 23.916 -5.453 6.005 1.00 90.19 101 LYS A N 1
ATOM 826 C CA . LYS A 1 101 ? 22.514 -5.010 5.943 1.00 90.19 101 LYS A CA 1
ATOM 827 C C . LYS A 1 101 ? 21.628 -5.949 5.124 1.00 90.19 101 LYS A C 1
ATOM 829 O O . LYS A 1 101 ? 20.578 -6.361 5.600 1.00 90.19 101 LYS A O 1
ATOM 834 N N . ARG A 1 102 ? 22.075 -6.339 3.922 1.00 92.12 102 ARG A N 1
ATOM 835 C CA . ARG A 1 102 ? 21.355 -7.309 3.082 1.00 92.12 102 ARG A CA 1
ATOM 836 C C . ARG A 1 102 ? 21.156 -8.650 3.798 1.00 92.12 102 ARG A C 1
ATOM 838 O O . ARG A 1 102 ? 20.047 -9.162 3.811 1.00 92.12 102 ARG A O 1
ATOM 845 N N . LEU A 1 103 ? 22.215 -9.204 4.394 1.00 90.44 103 LEU A N 1
ATOM 846 C CA . LEU A 1 103 ? 22.144 -10.479 5.121 1.00 90.44 103 LEU A CA 1
ATOM 847 C C . LEU A 1 103 ? 21.262 -10.391 6.372 1.00 90.44 103 LEU A C 1
ATOM 849 O O . LEU A 1 103 ? 20.594 -11.361 6.708 1.00 90.44 103 LEU A O 1
ATOM 853 N N . ASN A 1 104 ? 21.264 -9.249 7.056 1.00 91.62 104 ASN A N 1
ATOM 854 C CA . ASN A 1 104 ? 20.414 -8.997 8.213 1.00 91.62 104 ASN A CA 1
ATOM 855 C C . ASN A 1 104 ? 18.939 -8.992 7.814 1.00 91.62 104 ASN A C 1
ATOM 857 O O . ASN A 1 104 ? 18.160 -9.698 8.443 1.00 91.62 104 ASN A O 1
ATOM 861 N N . ALA A 1 105 ? 18.586 -8.292 6.731 1.00 91.50 105 ALA A N 1
ATOM 862 C CA . ALA A 1 105 ? 17.239 -8.328 6.166 1.00 91.50 105 ALA A CA 1
ATOM 863 C C . ALA A 1 105 ? 16.818 -9.759 5.786 1.00 91.50 105 ALA A C 1
ATOM 865 O O . ALA A 1 105 ? 15.797 -10.234 6.263 1.00 91.50 105 ALA A O 1
ATOM 866 N N . GLU A 1 106 ? 17.654 -10.485 5.034 1.00 89.19 106 GLU A N 1
ATOM 867 C CA . GLU A 1 106 ? 17.365 -11.869 4.615 1.00 89.19 106 GLU A CA 1
ATOM 868 C C . GLU A 1 106 ? 17.154 -12.819 5.802 1.00 89.19 106 GLU A C 1
ATOM 870 O O . GLU A 1 106 ? 16.262 -13.661 5.782 1.00 89.19 106 GLU A O 1
ATOM 875 N N . ARG A 1 107 ? 17.966 -12.697 6.858 1.00 89.12 107 ARG A N 1
ATOM 876 C CA . ARG A 1 107 ? 17.811 -13.515 8.070 1.00 89.12 107 ARG A CA 1
ATOM 877 C C . ARG A 1 107 ? 16.526 -13.198 8.818 1.00 89.12 107 ARG A C 1
ATOM 879 O O . ARG A 1 107 ? 15.921 -14.109 9.372 1.00 89.12 107 ARG A O 1
ATOM 886 N N . LEU A 1 108 ? 16.141 -11.927 8.848 1.00 87.38 108 LEU A N 1
ATOM 887 C CA . LEU A 1 108 ? 14.913 -11.484 9.484 1.00 87.38 108 LEU A CA 1
ATOM 888 C C . LEU A 1 108 ? 13.689 -12.020 8.731 1.00 87.38 108 LEU A C 1
ATOM 890 O O . LEU A 1 108 ? 12.815 -12.606 9.360 1.00 87.38 108 LEU A O 1
ATOM 894 N N . ASP A 1 109 ? 13.691 -11.919 7.397 1.00 82.88 109 ASP A N 1
ATOM 895 C CA . ASP A 1 109 ? 12.643 -12.469 6.526 1.00 82.88 109 ASP A CA 1
ATOM 896 C C . ASP A 1 109 ? 12.462 -13.981 6.767 1.00 82.88 109 ASP A C 1
ATOM 898 O O . ASP A 1 109 ? 11.343 -14.474 6.927 1.00 82.88 109 ASP A O 1
ATOM 902 N N . VAL A 1 110 ? 13.573 -14.723 6.870 1.00 82.81 110 VAL A N 1
ATOM 903 C CA . VAL A 1 110 ? 13.565 -16.163 7.176 1.00 82.81 110 VAL A CA 1
ATOM 904 C C . VAL A 1 110 ? 13.037 -16.441 8.584 1.00 82.81 110 VAL A C 1
ATOM 906 O O . VAL A 1 110 ? 12.213 -17.337 8.749 1.00 82.81 110 VAL A O 1
ATOM 909 N N . ALA A 1 111 ? 13.484 -15.698 9.601 1.00 80.94 111 ALA A N 1
ATOM 910 C CA . ALA A 1 111 ? 13.030 -15.889 10.979 1.00 80.94 111 ALA A CA 1
ATOM 911 C C . ALA A 1 111 ? 11.512 -15.699 11.103 1.00 80.94 111 ALA A C 1
ATOM 913 O O . ALA A 1 111 ? 10.838 -16.511 11.735 1.00 80.94 111 ALA A O 1
ATOM 914 N N . THR A 1 112 ? 10.970 -14.685 10.430 1.00 79.19 112 THR A N 1
ATOM 915 C CA . THR A 1 112 ? 9.531 -14.427 10.367 1.00 79.19 112 THR A CA 1
ATOM 916 C C . THR A 1 112 ? 8.775 -15.552 9.677 1.00 79.19 112 THR A C 1
ATOM 918 O O . THR A 1 112 ? 7.793 -16.041 10.231 1.00 79.19 112 THR A O 1
ATOM 921 N N . ALA A 1 113 ? 9.243 -16.008 8.511 1.00 75.44 113 ALA A N 1
ATOM 922 C CA . ALA A 1 113 ? 8.604 -17.105 7.786 1.00 75.44 113 ALA A CA 1
ATOM 923 C C . ALA A 1 113 ? 8.604 -18.411 8.601 1.00 75.44 113 ALA A C 1
ATOM 925 O O . ALA A 1 113 ? 7.585 -19.093 8.684 1.00 75.44 113 ALA A O 1
ATOM 926 N N . HIS A 1 114 ? 9.725 -18.733 9.257 1.00 74.56 114 HIS A N 1
ATOM 927 C CA . HIS A 1 114 ? 9.828 -19.891 10.148 1.00 74.56 114 HIS A CA 1
ATOM 928 C C . HIS A 1 114 ? 8.872 -19.793 11.339 1.00 74.56 114 HIS A C 1
ATOM 930 O O . HIS A 1 114 ? 8.251 -20.788 11.706 1.00 74.56 114 HIS A O 1
ATOM 936 N N . TYR A 1 115 ? 8.746 -18.608 11.941 1.00 70.56 115 TYR A N 1
ATOM 937 C CA . TYR A 1 115 ? 7.851 -18.409 13.075 1.00 70.56 115 TYR A CA 1
ATOM 938 C C . TYR A 1 115 ? 6.376 -18.529 12.664 1.00 70.56 115 TYR A C 1
ATOM 940 O O . TYR A 1 115 ? 5.614 -19.233 13.320 1.00 70.56 115 TYR A O 1
ATOM 948 N N . GLN A 1 116 ? 5.988 -17.922 11.537 1.00 67.75 116 GLN A N 1
ATOM 949 C CA . GLN A 1 116 ? 4.627 -18.009 10.993 1.00 67.75 116 GLN A CA 1
ATOM 950 C C . GLN A 1 116 ? 4.216 -19.452 10.648 1.00 67.75 116 GLN A C 1
ATOM 952 O O . GLN A 1 116 ? 3.057 -19.811 10.826 1.00 67.75 116 GLN A O 1
ATOM 957 N N . GLN A 1 117 ? 5.155 -20.294 10.199 1.00 57.94 117 GLN A N 1
ATOM 958 C CA . GLN A 1 117 ? 4.906 -21.713 9.904 1.00 57.94 117 GLN A CA 1
ATOM 959 C C . GLN A 1 117 ? 4.829 -22.606 11.154 1.00 57.94 117 GLN A C 1
ATOM 961 O O . GLN A 1 117 ? 4.247 -23.685 11.090 1.00 57.94 117 GLN A O 1
ATOM 966 N N . GLY A 1 118 ? 5.427 -22.185 12.273 1.00 50.81 118 GLY A N 1
ATOM 967 C CA . GLY A 1 118 ? 5.518 -22.963 13.514 1.00 50.81 118 GLY A CA 1
ATOM 968 C C . GLY A 1 118 ? 4.482 -22.609 14.585 1.00 50.81 118 GLY A C 1
ATOM 969 O O . GLY A 1 118 ? 4.583 -23.116 15.700 1.00 50.81 118 GLY A O 1
ATOM 970 N N . MET A 1 119 ? 3.523 -21.724 14.295 1.00 53.22 119 MET A N 1
ATOM 971 C CA . MET A 1 119 ? 2.504 -21.322 15.266 1.00 53.22 119 MET A CA 1
ATOM 972 C C . MET A 1 119 ? 1.480 -22.440 15.519 1.00 53.22 119 MET A C 1
ATOM 974 O O . MET A 1 119 ? 0.530 -22.608 14.760 1.00 53.22 119 MET A O 1
ATOM 978 N N . GLU A 1 120 ? 1.620 -23.143 16.642 1.00 47.50 120 GLU A N 1
ATOM 979 C CA . GLU A 1 120 ? 0.485 -23.786 17.311 1.00 47.50 120 GLU A CA 1
ATOM 980 C C . GLU A 1 120 ? -0.225 -22.752 18.198 1.00 47.50 120 GLU A C 1
ATOM 982 O O . GLU A 1 120 ? 0.411 -21.986 18.930 1.00 47.50 120 GLU A O 1
ATOM 987 N N . VAL A 1 121 ? -1.557 -22.704 18.124 1.00 47.00 121 VAL A N 1
ATOM 988 C CA . VAL A 1 121 ? -2.378 -21.841 18.981 1.00 47.00 121 VAL A CA 1
ATOM 989 C C . VAL A 1 121 ? -2.191 -22.296 20.430 1.00 47.00 121 VAL A C 1
ATOM 991 O O . VAL A 1 121 ? -2.598 -23.393 20.804 1.00 47.00 121 VAL A O 1
ATOM 994 N N . VAL A 1 122 ? -1.560 -21.461 21.262 1.00 50.94 122 VAL A N 1
ATOM 995 C CA . VAL A 1 122 ? -1.398 -21.739 22.697 1.00 50.94 122 VAL A CA 1
ATOM 996 C C . VAL A 1 122 ? -2.728 -21.471 23.406 1.00 50.94 122 VAL A C 1
ATOM 998 O O . VAL A 1 122 ? -2.939 -20.415 23.998 1.00 50.94 122 VAL A O 1
ATOM 1001 N N . GLU A 1 123 ? -3.643 -22.432 23.329 1.00 48.19 123 GLU A N 1
ATOM 1002 C CA . GLU A 1 123 ? -4.837 -22.511 24.171 1.00 48.19 123 GLU A CA 1
ATOM 1003 C C . GLU A 1 123 ? -4.473 -23.253 25.460 1.00 48.19 123 GLU A C 1
ATOM 1005 O O . GLU A 1 123 ? -4.385 -24.479 25.465 1.00 48.19 123 GLU A O 1
ATOM 1010 N N . ASN A 1 124 ? -4.185 -22.535 26.556 1.00 56.34 124 ASN A N 1
ATOM 1011 C CA . ASN A 1 124 ? -4.118 -23.169 27.879 1.00 56.34 124 ASN A CA 1
ATOM 1012 C C . ASN A 1 124 ? -4.115 -22.193 29.067 1.00 56.34 124 ASN A C 1
ATOM 1014 O O . ASN A 1 124 ? -3.532 -21.109 29.003 1.00 56.34 124 ASN A O 1
ATOM 1018 N N . ASP A 1 125 ? -4.636 -22.669 30.206 1.00 52.00 125 ASP A N 1
ATOM 1019 C CA . ASP A 1 125 ? -4.701 -21.993 31.520 1.00 52.00 125 ASP A CA 1
ATOM 1020 C C . ASP A 1 125 ? -3.326 -21.593 32.105 1.00 52.00 125 ASP A C 1
ATOM 1022 O O . ASP A 1 125 ? -3.234 -20.822 33.060 1.00 52.00 125 ASP A O 1
ATOM 1026 N N . ASN A 1 126 ? -2.223 -22.063 31.512 1.00 72.75 126 ASN A N 1
ATOM 1027 C CA . ASN A 1 126 ? -0.856 -21.677 31.880 1.00 72.75 126 ASN A CA 1
ATOM 1028 C C . ASN A 1 126 ? -0.290 -20.500 31.059 1.00 72.75 126 ASN A C 1
ATOM 1030 O O . ASN A 1 126 ? 0.874 -20.147 31.253 1.00 72.75 126 ASN A O 1
ATOM 1034 N N . LEU A 1 127 ? -1.072 -19.857 30.180 1.00 85.00 127 LEU A N 1
ATOM 1035 C CA . LEU A 1 127 ? -0.602 -18.755 29.328 1.00 85.00 127 LEU A CA 1
ATOM 1036 C C . LEU A 1 127 ? -0.010 -17.592 30.145 1.00 85.00 127 LEU A C 1
ATOM 1038 O O . LEU A 1 127 ? 1.121 -17.179 29.889 1.00 85.00 127 LEU A O 1
ATOM 1042 N N . ILE A 1 128 ? -0.724 -17.113 31.171 1.00 86.75 128 ILE A N 1
ATOM 1043 C CA . ILE A 1 128 ? -0.263 -16.003 32.026 1.00 86.75 128 ILE A CA 1
ATOM 1044 C C . ILE A 1 128 ? 1.012 -16.379 32.782 1.00 86.75 128 ILE A C 1
ATOM 1046 O O . ILE A 1 128 ? 1.964 -15.603 32.785 1.00 86.75 128 ILE A O 1
ATOM 1050 N N . ARG A 1 129 ? 1.072 -17.579 33.373 1.00 85.31 129 ARG A N 1
ATOM 1051 C CA . ARG A 1 129 ? 2.273 -18.058 34.078 1.00 85.31 129 ARG A CA 1
ATOM 1052 C C . ARG A 1 129 ? 3.467 -18.163 33.130 1.00 85.31 129 ARG A C 1
ATOM 1054 O O . ARG A 1 129 ? 4.512 -17.585 33.395 1.00 85.31 129 ARG A O 1
ATOM 1061 N N . SER A 1 130 ? 3.272 -18.774 31.961 1.00 86.31 130 SER A N 1
ATOM 1062 C CA . SER A 1 130 ? 4.315 -18.885 30.934 1.00 86.31 130 SER A CA 1
ATOM 1063 C C . SER A 1 130 ? 4.809 -17.522 30.429 1.00 86.31 130 SER A C 1
ATOM 1065 O O . SER A 1 130 ? 5.970 -17.379 30.043 1.00 86.31 130 SER A O 1
ATOM 1067 N N . PHE A 1 131 ? 3.945 -16.503 30.433 1.00 90.88 131 PHE A N 1
ATOM 1068 C CA . PHE A 1 131 ? 4.315 -15.132 30.106 1.00 90.88 131 PHE A CA 1
ATOM 1069 C C . PHE A 1 131 ? 5.076 -14.461 31.256 1.00 90.88 131 PHE A C 1
ATOM 1071 O O . PHE A 1 131 ? 6.101 -13.813 31.032 1.00 90.88 131 PHE A O 1
ATOM 1078 N N . LEU A 1 132 ? 4.643 -14.661 32.503 1.00 88.88 132 LEU A N 1
ATOM 1079 C CA . LEU A 1 132 ? 5.351 -14.209 33.705 1.00 88.88 132 LEU A CA 1
ATOM 1080 C C . LEU A 1 132 ? 6.738 -14.848 33.867 1.00 88.88 132 LEU A C 1
ATOM 1082 O O . LEU A 1 132 ? 7.618 -14.199 34.433 1.00 88.88 132 LEU A O 1
ATOM 1086 N N . ASP A 1 133 ? 6.991 -15.992 33.232 1.00 89.25 133 ASP A N 1
ATOM 1087 C CA . ASP A 1 133 ? 8.312 -16.640 33.169 1.00 89.25 133 ASP A CA 1
ATOM 1088 C C . ASP A 1 133 ? 9.156 -16.228 31.944 1.00 89.25 133 ASP A C 1
ATOM 1090 O O . ASP A 1 133 ? 10.366 -16.446 31.907 1.00 89.25 133 ASP A O 1
ATOM 1094 N N . LEU A 1 134 ? 8.555 -15.572 30.943 1.00 90.25 134 LEU A N 1
ATOM 1095 C CA . LEU A 1 134 ? 9.228 -15.175 29.698 1.00 90.25 134 LEU A CA 1
ATOM 1096 C C . LEU A 1 134 ? 10.453 -14.266 29.926 1.00 90.25 134 LEU A C 1
ATOM 1098 O O . LEU A 1 134 ? 10.361 -13.222 30.574 1.00 90.25 134 LEU A O 1
ATOM 1102 N N . ASN A 1 135 ? 11.606 -14.605 29.351 1.00 90.50 135 ASN A N 1
ATOM 1103 C CA . ASN A 1 135 ? 12.814 -13.794 29.505 1.00 90.50 135 ASN A CA 1
ATOM 1104 C C . ASN A 1 135 ? 12.818 -12.573 28.565 1.00 90.50 135 ASN A C 1
ATOM 1106 O O . ASN A 1 135 ? 13.096 -12.703 27.373 1.00 90.50 135 ASN A O 1
ATOM 1110 N N . LEU A 1 136 ? 12.612 -11.379 29.130 1.00 93.50 136 LEU A N 1
ATOM 1111 C CA . LEU A 1 136 ? 12.608 -10.104 28.397 1.00 93.50 136 LEU A CA 1
ATOM 1112 C C . LEU A 1 136 ? 13.990 -9.429 28.270 1.00 93.50 136 LEU A C 1
ATOM 1114 O O . LEU A 1 136 ? 14.081 -8.294 27.809 1.00 93.50 136 LEU A O 1
ATOM 1118 N N . SER A 1 137 ? 15.080 -10.083 28.683 1.00 93.00 137 SER A N 1
ATOM 1119 C CA . SER A 1 137 ? 16.428 -9.493 28.645 1.00 93.00 137 SER A CA 1
ATOM 1120 C C . SER A 1 137 ? 17.055 -9.546 27.250 1.00 93.00 137 SER A C 1
ATOM 1122 O O . SER A 1 137 ? 17.810 -10.476 26.970 1.00 93.00 137 SER A O 1
ATOM 1124 N N . VAL A 1 138 ? 16.740 -8.589 26.375 1.00 93.62 138 VAL A N 1
ATOM 1125 C CA . VAL A 1 138 ? 17.118 -8.574 24.944 1.00 93.62 138 VAL A CA 1
ATOM 1126 C C . VAL A 1 138 ? 18.264 -7.622 24.591 1.00 93.62 138 VAL A C 1
ATOM 1128 O O . VAL A 1 138 ? 18.419 -6.562 25.202 1.00 93.62 138 VAL A O 1
ATOM 1131 N N . ASP A 1 139 ? 19.061 -7.982 23.578 1.00 93.56 139 ASP A N 1
ATOM 1132 C CA . ASP A 1 139 ? 20.059 -7.089 22.978 1.00 93.56 139 ASP A CA 1
ATOM 1133 C C . ASP A 1 139 ? 19.496 -6.378 21.742 1.00 93.56 139 ASP A C 1
ATOM 1135 O O . ASP A 1 139 ? 19.294 -6.989 20.695 1.00 93.56 139 ASP A O 1
ATOM 1139 N N . LEU A 1 140 ? 19.251 -5.072 21.863 1.00 92.94 140 LEU A N 1
ATOM 1140 C CA . LEU A 1 140 ? 18.681 -4.243 20.798 1.00 92.94 140 LEU A CA 1
ATOM 1141 C C . LEU A 1 140 ? 19.677 -3.195 20.277 1.00 92.94 140 LEU A C 1
ATOM 1143 O O . LEU A 1 140 ? 19.272 -2.246 19.609 1.00 92.94 140 LEU A O 1
ATOM 1147 N N . ARG A 1 141 ? 20.979 -3.328 20.580 1.00 90.50 141 ARG A N 1
ATOM 1148 C CA . ARG A 1 141 ? 21.990 -2.282 20.310 1.00 90.50 141 ARG A CA 1
ATOM 1149 C C . ARG A 1 141 ? 22.122 -1.897 18.840 1.00 90.50 141 ARG A C 1
ATOM 1151 O O . ARG A 1 141 ? 22.365 -0.732 18.534 1.00 90.50 141 ARG A O 1
ATOM 1158 N N . ASN A 1 142 ? 21.995 -2.852 17.930 1.00 89.56 142 ASN A N 1
ATOM 1159 C CA . ASN A 1 142 ? 22.162 -2.641 16.495 1.00 89.56 142 ASN A CA 1
ATOM 1160 C C . ASN A 1 142 ? 21.476 -3.755 15.692 1.00 89.56 142 ASN A C 1
ATOM 1162 O O . ASN A 1 142 ? 21.024 -4.750 16.258 1.00 89.56 142 ASN A O 1
ATOM 1166 N N . ASP A 1 143 ? 21.438 -3.596 14.368 1.00 92.12 143 ASP A N 1
ATOM 1167 C CA . ASP A 1 143 ? 20.809 -4.547 13.447 1.00 92.12 143 ASP A CA 1
ATOM 1168 C C . ASP A 1 143 ? 21.352 -5.980 13.607 1.00 92.12 143 ASP A C 1
ATOM 1170 O O . ASP A 1 143 ? 20.577 -6.930 13.543 1.00 92.12 143 ASP A O 1
ATOM 1174 N N . ASP A 1 144 ? 22.662 -6.152 13.845 1.00 90.62 144 ASP A N 1
ATOM 1175 C CA . ASP A 1 144 ? 23.269 -7.480 14.035 1.00 90.62 144 ASP A CA 1
ATOM 1176 C C . ASP A 1 144 ? 22.718 -8.156 15.309 1.00 90.62 144 ASP A C 1
ATOM 1178 O O . ASP A 1 144 ? 22.404 -9.348 15.291 1.00 90.62 144 ASP A O 1
ATOM 1182 N N . ALA A 1 145 ? 22.561 -7.394 16.398 1.00 93.38 145 ALA A N 1
ATOM 1183 C CA . ALA A 1 145 ? 21.986 -7.878 17.653 1.00 93.38 145 ALA A CA 1
ATOM 1184 C C . ALA A 1 145 ? 20.494 -8.216 17.510 1.00 93.38 145 ALA A C 1
ATOM 1186 O O . ALA A 1 145 ? 20.076 -9.305 17.894 1.00 93.38 145 ALA A O 1
ATOM 1187 N N . ILE A 1 146 ? 19.711 -7.339 16.872 1.00 93.81 146 ILE A N 1
ATOM 1188 C CA . ILE A 1 146 ? 18.277 -7.567 16.627 1.00 93.81 146 ILE A CA 1
ATOM 1189 C C . ILE A 1 146 ? 18.061 -8.849 15.817 1.00 93.81 146 ILE A C 1
ATOM 1191 O O . ILE A 1 146 ? 17.194 -9.656 16.143 1.00 93.81 146 ILE A O 1
ATOM 1195 N N . VAL A 1 147 ? 18.863 -9.068 14.773 1.00 92.75 147 VAL A N 1
ATOM 1196 C CA . VAL A 1 147 ? 18.769 -10.280 13.950 1.00 92.75 147 VAL A CA 1
ATOM 1197 C C . VAL A 1 147 ? 19.162 -11.525 14.739 1.00 92.75 147 VAL A C 1
ATOM 1199 O O . VAL A 1 147 ? 18.506 -12.558 14.599 1.00 92.75 147 VAL A O 1
ATOM 1202 N N . ALA A 1 148 ? 20.195 -11.448 15.583 1.00 92.75 148 ALA A N 1
ATOM 1203 C CA . ALA A 1 148 ? 20.585 -12.557 16.453 1.00 92.75 148 ALA A CA 1
ATOM 1204 C C . ALA A 1 148 ? 19.488 -12.917 17.472 1.00 92.75 148 ALA A C 1
ATOM 1206 O O . ALA A 1 148 ? 19.311 -14.088 17.793 1.00 92.75 148 ALA A O 1
ATOM 1207 N N . GLU A 1 149 ? 18.726 -11.921 17.925 1.00 93.69 149 GLU A N 1
ATOM 1208 C CA . GLU A 1 149 ? 17.618 -12.062 18.874 1.00 93.69 149 GLU A CA 1
ATOM 1209 C C . GLU A 1 149 ? 16.259 -12.337 18.211 1.00 93.69 149 GLU A C 1
ATOM 1211 O O . GLU A 1 149 ? 15.261 -12.516 18.907 1.00 93.69 149 GLU A O 1
ATOM 1216 N N . SER A 1 150 ? 16.197 -12.387 16.876 1.00 92.50 150 SER A N 1
ATOM 1217 C CA . SER A 1 150 ? 14.942 -12.404 16.108 1.00 92.50 150 SER A CA 1
ATOM 1218 C C . SER A 1 150 ? 13.957 -13.489 16.546 1.00 92.50 150 SER A C 1
ATOM 1220 O O . SER A 1 150 ? 12.800 -13.174 16.790 1.00 92.50 150 SER A O 1
ATOM 1222 N N . GLN A 1 151 ? 14.398 -14.735 16.746 1.00 89.56 151 GLN A N 1
ATOM 1223 C CA . GLN A 1 151 ? 13.518 -15.818 17.216 1.00 89.56 151 GLN A CA 1
ATOM 1224 C C . GLN A 1 151 ? 12.863 -15.502 18.567 1.00 89.56 151 GLN A C 1
ATOM 1226 O O . GLN A 1 151 ? 11.667 -15.723 18.750 1.00 89.56 151 GLN A O 1
ATOM 1231 N N . ARG A 1 152 ? 13.637 -14.948 19.505 1.00 90.44 152 ARG A N 1
ATOM 1232 C CA . ARG A 1 152 ? 13.133 -14.561 20.824 1.00 90.44 152 ARG A CA 1
ATOM 1233 C C . ARG A 1 152 ? 12.215 -13.346 20.740 1.00 90.44 152 ARG A C 1
ATOM 1235 O O . ARG A 1 152 ? 11.233 -13.272 21.470 1.00 90.44 152 ARG A O 1
ATOM 1242 N N . LEU A 1 153 ? 12.516 -12.396 19.860 1.00 93.56 153 LEU A N 1
ATOM 1243 C CA . LEU A 1 153 ? 11.679 -11.218 19.639 1.00 93.56 153 LEU A CA 1
ATOM 1244 C C . LEU A 1 153 ? 10.335 -11.586 18.989 1.00 93.56 153 LEU A C 1
ATOM 1246 O O . LEU A 1 153 ? 9.307 -11.043 19.397 1.00 93.56 153 LEU A O 1
ATOM 1250 N N . GLU A 1 154 ? 10.308 -12.549 18.062 1.00 90.81 154 GLU A N 1
ATOM 1251 C CA . GLU A 1 154 ? 9.060 -13.105 17.514 1.00 90.81 154 GLU A CA 1
ATOM 1252 C C . GLU A 1 154 ? 8.259 -13.846 18.608 1.00 90.81 154 GLU A C 1
ATOM 1254 O O . GLU A 1 154 ? 7.060 -13.610 18.754 1.00 90.81 154 GLU A O 1
ATOM 1259 N N . GLU A 1 155 ? 8.913 -14.635 19.475 1.00 89.06 155 GLU A N 1
ATOM 1260 C CA . GLU A 1 155 ? 8.252 -15.274 20.628 1.00 89.06 155 GLU A CA 1
ATOM 1261 C C . GLU A 1 155 ? 7.651 -14.250 21.606 1.00 89.06 155 GLU A C 1
ATOM 1263 O O . GLU A 1 155 ? 6.497 -14.391 22.024 1.00 89.06 155 GLU A O 1
ATOM 1268 N N . ILE A 1 156 ? 8.407 -13.204 21.961 1.00 92.00 156 ILE A N 1
ATOM 1269 C CA . ILE A 1 156 ? 7.918 -12.112 22.813 1.00 92.00 156 ILE A CA 1
ATOM 1270 C C . ILE A 1 156 ? 6.713 -11.437 22.162 1.00 92.00 156 ILE A C 1
ATOM 1272 O O . ILE A 1 156 ? 5.718 -11.197 22.849 1.00 92.00 156 ILE A O 1
ATOM 1276 N N . THR A 1 157 ? 6.771 -11.172 20.854 1.00 90.19 157 THR A N 1
ATOM 1277 C CA . THR A 1 157 ? 5.660 -10.574 20.103 1.00 90.19 157 THR A CA 1
ATOM 1278 C C . THR A 1 157 ? 4.400 -11.430 20.238 1.00 90.19 157 THR A C 1
ATOM 1280 O O . THR A 1 157 ? 3.379 -10.950 20.737 1.00 90.19 157 THR A O 1
ATOM 1283 N N . ALA A 1 158 ? 4.475 -12.704 19.858 1.00 85.88 158 ALA A N 1
ATOM 1284 C CA . ALA A 1 158 ? 3.312 -13.579 19.804 1.00 85.88 158 ALA A CA 1
ATOM 1285 C C . ALA A 1 158 ? 2.717 -13.861 21.188 1.00 85.88 158 ALA A C 1
ATOM 1287 O O . ALA A 1 158 ? 1.501 -13.789 21.362 1.00 85.88 158 ALA A O 1
ATOM 1288 N N . ARG A 1 159 ? 3.553 -14.119 22.206 1.00 88.12 159 ARG A N 1
ATOM 1289 C CA . ARG A 1 159 ? 3.061 -14.342 23.576 1.00 88.12 159 ARG A CA 1
ATOM 1290 C C . ARG A 1 159 ? 2.417 -13.091 24.161 1.00 88.12 159 ARG A C 1
ATOM 1292 O O . ARG A 1 159 ? 1.404 -13.200 24.846 1.00 88.12 159 ARG A O 1
ATOM 1299 N N . THR A 1 160 ? 2.965 -11.909 23.874 1.00 90.81 160 THR A N 1
ATOM 1300 C CA . THR A 1 160 ? 2.363 -10.645 24.322 1.00 90.81 160 THR A CA 1
ATOM 1301 C C . THR A 1 160 ? 0.992 -10.441 23.685 1.00 90.81 160 THR A C 1
ATOM 1303 O O . THR A 1 160 ? 0.033 -10.133 24.392 1.00 90.81 160 THR A O 1
ATOM 1306 N N . GLN A 1 161 ? 0.872 -10.666 22.373 1.00 86.25 161 GLN A N 1
ATOM 1307 C CA . GLN A 1 161 ? -0.407 -10.584 21.660 1.00 86.25 161 GLN A CA 1
ATOM 1308 C C . GLN A 1 161 ? -1.420 -11.613 22.180 1.00 86.25 161 GLN A C 1
ATOM 1310 O O . GLN A 1 161 ? -2.570 -11.261 22.443 1.00 86.25 161 GLN A O 1
ATOM 1315 N N . ALA A 1 162 ? -0.993 -12.859 22.407 1.00 85.06 162 ALA A N 1
ATOM 1316 C CA . ALA A 1 162 ? -1.842 -13.917 22.948 1.00 85.06 162 ALA A CA 1
ATOM 1317 C C . ALA A 1 162 ? -2.374 -13.569 24.346 1.00 85.06 162 ALA A C 1
ATOM 1319 O O . ALA A 1 162 ? -3.574 -13.684 24.589 1.00 85.06 162 ALA A O 1
ATOM 1320 N N . VAL A 1 163 ? -1.518 -13.078 25.251 1.00 88.69 163 VAL A N 1
ATOM 1321 C CA . VAL A 1 163 ? -1.942 -12.650 26.595 1.00 88.69 163 VAL A CA 1
ATOM 1322 C C . VAL A 1 163 ? -2.900 -11.466 26.520 1.00 88.69 163 VAL A C 1
ATOM 1324 O O . VAL A 1 163 ? -3.918 -11.474 27.207 1.00 88.69 163 VAL A O 1
ATOM 1327 N N . LYS A 1 164 ? -2.632 -10.467 25.669 1.00 87.56 164 LYS A N 1
ATOM 1328 C CA . LYS A 1 164 ? -3.555 -9.338 25.474 1.00 87.56 164 LYS A CA 1
ATOM 1329 C C . LYS A 1 164 ? -4.923 -9.802 24.973 1.00 87.56 164 LYS A C 1
ATOM 1331 O O . LYS A 1 164 ? -5.934 -9.395 25.544 1.00 87.56 164 LYS A O 1
ATOM 1336 N N . LYS A 1 165 ? -4.963 -10.693 23.974 1.00 82.06 165 LYS A N 1
ATOM 1337 C CA . LYS A 1 165 ? -6.208 -11.291 23.461 1.00 82.06 165 LYS A CA 1
ATOM 1338 C C . LYS A 1 165 ? -6.938 -12.079 24.554 1.00 82.06 165 LYS A C 1
ATOM 1340 O O . LYS A 1 165 ? -8.139 -11.903 24.739 1.00 82.06 165 LYS A O 1
ATOM 1345 N N . TYR A 1 166 ? -6.215 -12.891 25.321 1.00 83.94 166 TYR A N 1
ATOM 1346 C CA . TYR A 1 166 ? -6.782 -13.680 26.414 1.00 83.94 166 TYR A CA 1
ATOM 1347 C C . TYR A 1 166 ? -7.399 -12.803 27.511 1.00 83.94 166 TYR A C 1
ATOM 1349 O O . TYR A 1 166 ? -8.532 -13.050 27.917 1.00 83.94 166 TYR A O 1
ATOM 1357 N N . LEU A 1 167 ? -6.691 -11.756 27.950 1.00 84.50 167 LEU A N 1
ATOM 1358 C CA . LEU A 1 167 ? -7.181 -10.814 28.961 1.00 84.50 167 LEU A CA 1
ATOM 1359 C C . LEU A 1 167 ? -8.375 -9.993 28.462 1.00 84.50 167 LEU A C 1
ATOM 1361 O O . LEU A 1 167 ? -9.265 -9.693 29.252 1.00 84.50 167 LEU A O 1
ATOM 1365 N N . LYS A 1 168 ? -8.418 -9.656 27.164 1.00 79.62 168 LYS A N 1
ATOM 1366 C CA . LYS A 1 168 ? -9.575 -8.994 26.541 1.00 79.62 168 LYS A CA 1
ATOM 1367 C C . LYS A 1 168 ? -10.822 -9.882 26.604 1.00 79.62 168 LYS A C 1
ATOM 1369 O O . LYS A 1 168 ? -11.898 -9.394 26.931 1.00 79.62 168 LYS A O 1
ATOM 1374 N N . ASN A 1 169 ? -10.666 -11.178 26.338 1.00 74.50 169 ASN A N 1
ATOM 1375 C CA . ASN A 1 169 ? -11.774 -12.137 26.322 1.00 74.50 169 ASN A CA 1
ATOM 1376 C C . ASN A 1 169 ? -12.169 -12.644 27.719 1.00 74.50 169 ASN A C 1
ATOM 1378 O O . ASN A 1 169 ? -13.271 -13.161 27.885 1.00 74.50 169 ASN A O 1
ATOM 1382 N N . ASN A 1 170 ? -11.293 -12.495 28.717 1.00 78.25 170 ASN A N 1
ATOM 1383 C CA . ASN A 1 170 ? -11.496 -12.998 30.076 1.00 78.25 170 ASN A CA 1
ATOM 1384 C C . ASN A 1 170 ? -11.155 -11.931 31.137 1.00 78.25 170 ASN A C 1
ATOM 1386 O O . ASN A 1 170 ? -10.207 -12.114 31.910 1.00 78.25 170 ASN A O 1
ATOM 1390 N N . PRO A 1 171 ? -11.900 -10.811 31.212 1.00 78.25 171 PRO A N 1
ATOM 1391 C CA . PRO A 1 171 ? -11.611 -9.721 32.150 1.00 78.25 171 PRO A CA 1
ATOM 1392 C C . PRO A 1 171 ? -11.601 -10.165 33.624 1.00 78.25 171 PRO A C 1
ATOM 1394 O O . PRO A 1 171 ? -10.791 -9.670 34.409 1.00 78.25 171 PRO A O 1
ATOM 1397 N N . GLN A 1 172 ? -12.418 -11.162 33.982 1.00 79.81 172 GLN A N 1
ATOM 1398 C CA . GLN A 1 172 ? -12.512 -11.756 35.320 1.00 79.81 172 GLN A CA 1
ATOM 1399 C C . GLN A 1 172 ? -11.196 -12.360 35.829 1.00 79.81 172 GLN A C 1
ATOM 1401 O O . GLN A 1 172 ? -11.009 -12.509 37.033 1.00 79.81 172 GLN A O 1
ATOM 1406 N N . VAL A 1 173 ? -10.261 -12.701 34.935 1.00 82.62 173 VAL A N 1
ATOM 1407 C CA . VAL A 1 173 ? -8.960 -13.263 35.327 1.00 82.62 173 VAL A CA 1
ATOM 1408 C C . VAL A 1 173 ? -8.165 -12.262 36.158 1.00 82.62 173 VAL A C 1
ATOM 1410 O O . VAL A 1 173 ? -7.524 -12.655 37.127 1.00 82.62 173 VAL A O 1
ATOM 1413 N N . ARG A 1 174 ? -8.250 -10.963 35.839 1.00 80.31 174 ARG A N 1
ATOM 1414 C CA . ARG A 1 174 ? -7.577 -9.921 36.627 1.00 80.31 174 ARG A CA 1
ATOM 1415 C C . ARG A 1 174 ? -8.131 -9.845 38.047 1.00 80.31 174 ARG A C 1
ATOM 1417 O O . ARG A 1 174 ? -7.354 -9.715 38.981 1.00 80.31 174 ARG A O 1
ATOM 1424 N N . GLU A 1 175 ? -9.444 -9.984 38.216 1.00 80.00 175 GLU A N 1
ATOM 1425 C CA . GLU A 1 175 ? -10.114 -9.917 39.525 1.00 80.00 175 GLU A CA 1
ATOM 1426 C C . GLU A 1 175 ? -9.721 -11.072 40.459 1.00 80.00 175 GLU A C 1
ATOM 1428 O O . GLU A 1 175 ? -9.808 -10.944 41.678 1.00 80.00 175 GLU A O 1
ATOM 1433 N N . GLN A 1 176 ? -9.271 -12.193 39.891 1.00 82.94 176 GLN A N 1
ATOM 1434 C CA . GLN A 1 176 ? -8.847 -13.385 40.627 1.00 82.94 176 GLN A CA 1
ATOM 1435 C C . GLN A 1 176 ? -7.359 -13.364 41.016 1.00 82.94 176 GLN A C 1
ATOM 1437 O O . GLN A 1 176 ? -6.930 -14.202 41.807 1.00 82.94 176 GLN A O 1
ATOM 1442 N N . MET A 1 177 ? -6.572 -12.431 40.469 1.00 85.75 177 MET A N 1
ATOM 1443 C CA . MET A 1 177 ? -5.143 -12.285 40.762 1.00 85.75 177 MET A CA 1
ATOM 1444 C C . MET A 1 177 ? -4.924 -11.420 42.004 1.00 85.75 177 MET A C 1
ATOM 1446 O O . MET A 1 177 ? -5.612 -10.416 42.203 1.00 85.75 177 MET A O 1
ATOM 1450 N N . SER A 1 178 ? -3.918 -11.767 42.806 1.00 86.88 178 SER A N 1
ATOM 1451 C CA . SER A 1 178 ? -3.440 -10.901 43.889 1.00 86.88 178 SER A CA 1
ATOM 1452 C C . SER A 1 178 ? -2.894 -9.570 43.350 1.00 86.88 178 SER A C 1
ATOM 1454 O O . SER A 1 178 ? -2.483 -9.477 42.192 1.00 86.88 178 SER A O 1
ATOM 1456 N N . GLU A 1 179 ? -2.852 -8.531 44.189 1.00 84.06 179 GLU A N 1
ATOM 1457 C CA . GLU A 1 179 ? -2.311 -7.219 43.796 1.00 84.06 179 GLU A CA 1
ATOM 1458 C C . GLU A 1 179 ? -0.860 -7.332 43.289 1.00 84.06 179 GLU A C 1
ATOM 1460 O O . GLU A 1 179 ? -0.511 -6.745 42.264 1.00 84.06 179 GLU A O 1
ATOM 1465 N N . GLU A 1 180 ? -0.038 -8.162 43.939 1.00 84.19 180 GLU A N 1
ATOM 1466 C CA . GLU A 1 180 ? 1.346 -8.421 43.529 1.00 84.19 180 GLU A CA 1
ATOM 1467 C C . GLU A 1 180 ? 1.435 -9.070 42.138 1.00 84.19 180 GLU A C 1
ATOM 1469 O O . GLU A 1 180 ? 2.273 -8.672 41.324 1.00 84.19 180 GLU A O 1
ATOM 1474 N N . GLU A 1 181 ? 0.575 -10.046 41.833 1.00 86.25 181 GLU A N 1
ATOM 1475 C CA . GLU A 1 181 ? 0.540 -10.708 40.523 1.00 86.25 181 GLU A CA 1
ATOM 1476 C C . GLU A 1 181 ? 0.037 -9.767 39.423 1.00 86.25 181 GLU A C 1
ATOM 1478 O O . GLU A 1 181 ? 0.562 -9.794 38.307 1.00 86.25 181 GLU A O 1
ATOM 1483 N N . GLN A 1 182 ? -0.942 -8.909 39.729 1.00 87.88 182 GLN A N 1
ATOM 1484 C CA . GLN A 1 182 ? -1.420 -7.885 38.798 1.00 87.88 182 GLN A CA 1
ATOM 1485 C C . GLN A 1 182 ? -0.312 -6.875 38.479 1.00 87.88 182 GLN A C 1
ATOM 1487 O O . GLN A 1 182 ? -0.048 -6.608 37.306 1.00 87.88 182 GLN A O 1
ATOM 1492 N N . ILE A 1 183 ? 0.401 -6.376 39.499 1.00 88.12 183 ILE A N 1
ATOM 1493 C CA . ILE A 1 183 ? 1.553 -5.477 39.319 1.00 88.12 183 ILE A CA 1
ATOM 1494 C C . ILE A 1 183 ? 2.628 -6.150 38.460 1.00 88.12 183 ILE A C 1
ATOM 1496 O O . ILE A 1 183 ? 3.187 -5.509 37.562 1.00 88.12 183 ILE A O 1
ATOM 1500 N N . ALA A 1 184 ? 2.912 -7.432 38.708 1.00 89.06 184 ALA A N 1
ATOM 1501 C CA . ALA A 1 184 ? 3.898 -8.185 37.945 1.00 89.06 184 ALA A CA 1
ATOM 1502 C C . ALA A 1 184 ? 3.499 -8.340 36.473 1.00 89.06 184 ALA A C 1
ATOM 1504 O O . ALA A 1 184 ? 4.297 -8.030 35.583 1.00 89.06 184 ALA A O 1
ATOM 1505 N N . LEU A 1 185 ? 2.259 -8.763 36.217 1.00 91.00 185 LEU A N 1
ATOM 1506 C CA . LEU A 1 185 ? 1.718 -8.933 34.873 1.00 91.00 185 LEU A CA 1
ATOM 1507 C C . LEU A 1 185 ? 1.695 -7.610 34.105 1.00 91.00 185 LEU A C 1
ATOM 1509 O O . LEU A 1 185 ? 2.202 -7.559 32.988 1.00 91.00 185 LEU A O 1
ATOM 1513 N N . ASP A 1 186 ? 1.171 -6.541 34.702 1.00 90.62 186 ASP A N 1
ATOM 1514 C CA . ASP A 1 186 ? 1.049 -5.238 34.043 1.00 90.62 186 ASP A CA 1
ATOM 1515 C C . ASP A 1 186 ? 2.416 -4.621 33.741 1.00 90.62 186 ASP A C 1
ATOM 1517 O O . ASP A 1 186 ? 2.649 -4.137 32.633 1.00 90.62 186 ASP A O 1
ATOM 1521 N N . THR A 1 187 ? 3.362 -4.704 34.683 1.00 90.50 187 THR A N 1
ATOM 1522 C CA . THR A 1 187 ? 4.732 -4.214 34.461 1.00 90.50 187 THR A CA 1
ATOM 1523 C C . THR A 1 187 ? 5.414 -4.991 33.341 1.00 90.50 187 THR A C 1
ATOM 1525 O O . THR A 1 187 ? 6.087 -4.405 32.491 1.00 90.50 187 THR A O 1
ATOM 1528 N N . LYS A 1 188 ? 5.244 -6.316 33.317 1.00 93.19 188 LYS A N 1
ATOM 1529 C CA . LYS A 1 188 ? 5.861 -7.169 32.304 1.00 93.19 188 LYS A CA 1
ATOM 1530 C C . LYS A 1 188 ? 5.217 -6.989 30.929 1.00 93.19 188 LYS A C 1
ATOM 1532 O O . LYS A 1 188 ? 5.936 -6.955 29.934 1.00 93.19 188 LYS A O 1
ATOM 1537 N N . LEU A 1 189 ? 3.897 -6.805 30.873 1.00 92.88 189 LEU A N 1
ATOM 1538 C CA . LEU A 1 189 ? 3.169 -6.450 29.655 1.00 92.88 189 LEU A CA 1
ATOM 1539 C C . LEU A 1 189 ? 3.581 -5.076 29.119 1.00 92.88 189 LEU A C 1
ATOM 1541 O O . LEU A 1 189 ? 3.722 -4.954 27.905 1.00 92.88 189 LEU A O 1
ATOM 1545 N N . GLU A 1 190 ? 3.812 -4.072 29.977 1.00 91.50 190 GLU A N 1
ATOM 1546 C CA . GLU A 1 190 ? 4.346 -2.754 29.577 1.00 91.50 190 GLU A CA 1
ATOM 1547 C C . GLU A 1 190 ? 5.696 -2.928 28.861 1.00 91.50 190 GLU A C 1
ATOM 1549 O O . GLU A 1 190 ? 5.864 -2.496 27.722 1.00 91.50 190 GLU A O 1
ATOM 1554 N N . ILE A 1 191 ? 6.638 -3.636 29.497 1.00 92.81 191 ILE A N 1
ATOM 1555 C CA . ILE A 1 191 ? 7.987 -3.856 28.954 1.00 92.81 191 ILE A CA 1
ATOM 1556 C C . ILE A 1 191 ? 7.934 -4.662 27.652 1.00 92.81 191 ILE A C 1
ATOM 1558 O O . ILE A 1 191 ? 8.526 -4.257 26.653 1.00 92.81 191 ILE A O 1
ATOM 1562 N N . ALA A 1 192 ? 7.222 -5.792 27.645 1.00 93.69 192 ALA A N 1
ATOM 1563 C CA . ALA A 1 192 ? 7.110 -6.645 26.467 1.00 93.69 192 ALA A CA 1
ATOM 1564 C C . ALA A 1 192 ? 6.423 -5.917 25.304 1.00 93.69 192 ALA A C 1
ATOM 1566 O O . ALA A 1 192 ? 6.829 -6.091 24.155 1.00 93.69 192 ALA A O 1
ATOM 1567 N N . THR A 1 193 ? 5.439 -5.059 25.606 1.00 91.75 193 THR A N 1
ATOM 1568 C CA . THR A 1 193 ? 4.762 -4.225 24.608 1.00 91.75 193 THR A CA 1
ATOM 1569 C C . THR A 1 193 ? 5.720 -3.270 23.925 1.00 91.75 193 THR A C 1
ATOM 1571 O O . THR A 1 193 ? 5.780 -3.237 22.698 1.00 91.75 193 THR A O 1
ATOM 1574 N N . ASP A 1 194 ? 6.512 -2.543 24.706 1.00 91.25 194 ASP A N 1
ATOM 1575 C CA . ASP A 1 194 ? 7.475 -1.603 24.147 1.00 91.25 194 ASP A CA 1
ATOM 1576 C C . ASP A 1 194 ? 8.561 -2.327 23.330 1.00 91.25 194 ASP A C 1
ATOM 1578 O O . ASP A 1 194 ? 8.905 -1.869 22.239 1.00 91.25 194 ASP A O 1
ATOM 1582 N N . ILE A 1 195 ? 9.049 -3.486 23.805 1.00 93.50 195 ILE A N 1
ATOM 1583 C CA . ILE A 1 195 ? 10.023 -4.320 23.077 1.00 93.50 195 ILE A CA 1
ATOM 1584 C C . ILE A 1 195 ? 9.460 -4.754 21.725 1.00 93.50 195 ILE A C 1
ATOM 1586 O O . ILE A 1 195 ? 10.118 -4.543 20.704 1.00 93.50 195 ILE A O 1
ATOM 1590 N N . TYR A 1 196 ? 8.272 -5.371 21.693 1.00 91.75 196 TYR A N 1
ATOM 1591 C CA . TYR A 1 196 ? 7.774 -5.916 20.434 1.00 91.75 196 TYR A CA 1
ATOM 1592 C C . TYR A 1 196 ? 7.378 -4.798 19.462 1.00 91.75 196 TYR A C 1
ATOM 1594 O O . TYR A 1 196 ? 7.624 -4.933 18.268 1.00 91.75 196 TYR A O 1
ATOM 1602 N N . GLN A 1 197 ? 6.820 -3.674 19.929 1.00 91.19 197 GLN A N 1
ATOM 1603 C CA . GLN A 1 197 ? 6.479 -2.553 19.045 1.00 91.19 197 GLN A CA 1
ATOM 1604 C C . GLN A 1 197 ? 7.730 -1.963 18.387 1.00 91.19 197 GLN A C 1
ATOM 1606 O O . GLN A 1 197 ? 7.745 -1.738 17.175 1.00 91.19 197 GLN A O 1
ATOM 1611 N N . TYR A 1 198 ? 8.805 -1.784 19.165 1.00 92.50 198 TYR A N 1
ATOM 1612 C CA . TYR A 1 198 ? 10.102 -1.373 18.632 1.00 92.50 198 TYR A CA 1
ATOM 1613 C C . TYR A 1 198 ? 10.678 -2.399 17.650 1.00 92.50 198 TYR A C 1
ATOM 1615 O O . TYR A 1 198 ? 11.180 -2.033 16.589 1.00 92.50 198 TYR A O 1
ATOM 1623 N N . TYR A 1 199 ? 10.588 -3.689 17.974 1.00 93.19 199 TYR A N 1
ATOM 1624 C CA . TYR A 1 199 ? 11.060 -4.749 17.093 1.00 93.19 199 TYR A CA 1
ATOM 1625 C C . TYR A 1 199 ? 10.311 -4.766 15.755 1.00 93.19 199 TYR A C 1
ATOM 1627 O O . TYR A 1 199 ? 10.950 -4.788 14.708 1.00 93.19 199 TYR A O 1
ATOM 1635 N N . GLN A 1 200 ? 8.978 -4.694 15.767 1.00 91.25 200 GLN A N 1
ATOM 1636 C CA . GLN A 1 200 ? 8.171 -4.770 14.549 1.00 91.25 200 GLN A CA 1
ATOM 1637 C C . GLN A 1 200 ? 8.388 -3.560 13.628 1.00 91.25 200 GLN A C 1
ATOM 1639 O O . GLN A 1 200 ? 8.475 -3.717 12.409 1.00 91.25 200 GLN A O 1
ATOM 1644 N N . ILE A 1 201 ? 8.557 -2.352 14.178 1.00 91.62 201 ILE A N 1
ATOM 1645 C CA . ILE A 1 201 ? 8.913 -1.192 13.350 1.00 91.62 201 ILE A CA 1
ATOM 1646 C C . ILE A 1 201 ? 10.361 -1.282 12.844 1.00 91.62 201 ILE A C 1
ATOM 1648 O O . ILE A 1 201 ? 10.620 -0.982 11.678 1.00 91.62 201 ILE A O 1
ATOM 1652 N N . GLN A 1 202 ? 11.308 -1.757 13.664 1.00 92.56 202 GLN A N 1
ATOM 1653 C CA . GLN A 1 202 ? 12.694 -1.940 13.223 1.00 92.56 202 GLN A CA 1
ATOM 1654 C C . GLN A 1 202 ? 12.828 -3.003 12.148 1.00 92.56 202 GLN A C 1
ATOM 1656 O O . GLN A 1 202 ? 13.603 -2.850 11.211 1.00 92.56 202 GLN A O 1
ATOM 1661 N N . LYS A 1 203 ? 12.036 -4.063 12.242 1.00 91.81 203 LYS A N 1
ATOM 1662 C CA . LYS A 1 203 ? 11.934 -5.085 11.214 1.00 91.81 203 LYS A CA 1
ATOM 1663 C C . LYS A 1 203 ? 11.572 -4.472 9.866 1.00 91.81 203 LYS A C 1
ATOM 1665 O O . LYS A 1 203 ? 12.246 -4.764 8.881 1.00 91.81 203 LYS A O 1
ATOM 1670 N N . LYS A 1 204 ? 10.609 -3.545 9.828 1.00 90.44 204 LYS A N 1
ATOM 1671 C CA . LYS A 1 204 ? 10.261 -2.786 8.613 1.00 90.44 204 LYS A CA 1
ATOM 1672 C C . LYS A 1 204 ? 11.399 -1.885 8.134 1.00 90.44 204 LYS A C 1
ATOM 1674 O O . LYS A 1 204 ? 11.645 -1.818 6.936 1.00 90.44 204 LYS A O 1
ATOM 1679 N N . VAL A 1 205 ? 12.126 -1.227 9.040 1.00 93.12 205 VAL A N 1
ATOM 1680 C CA . VAL A 1 205 ? 13.306 -0.416 8.679 1.00 93.12 205 VAL A CA 1
ATOM 1681 C C . VAL A 1 205 ? 14.405 -1.288 8.063 1.00 93.12 205 VAL A C 1
ATOM 1683 O O . VAL A 1 205 ? 14.900 -0.965 6.990 1.00 93.12 205 VAL A O 1
ATOM 1686 N N . ILE A 1 206 ? 14.766 -2.408 8.694 1.00 92.94 206 ILE A N 1
ATOM 1687 C CA . ILE A 1 206 ? 15.849 -3.300 8.248 1.00 92.94 206 ILE A CA 1
ATOM 1688 C C . ILE A 1 206 ? 15.518 -3.950 6.897 1.00 92.94 206 ILE A C 1
ATOM 1690 O O . ILE A 1 206 ? 16.399 -4.075 6.042 1.00 92.94 206 ILE A O 1
ATOM 1694 N N . THR A 1 207 ? 14.260 -4.348 6.694 1.00 89.56 207 THR A N 1
ATOM 1695 C CA . THR A 1 207 ? 13.790 -5.018 5.466 1.00 89.56 207 THR A CA 1
ATOM 1696 C C . THR A 1 207 ? 13.438 -4.049 4.335 1.00 89.56 207 THR A C 1
ATOM 1698 O O . THR A 1 207 ? 13.383 -4.472 3.178 1.00 89.56 207 THR A O 1
ATOM 1701 N N . ASN A 1 208 ? 13.294 -2.749 4.625 1.00 90.50 208 ASN A N 1
ATOM 1702 C CA . ASN A 1 208 ? 13.048 -1.707 3.629 1.00 90.50 208 ASN A CA 1
ATOM 1703 C C . ASN A 1 208 ? 14.086 -1.748 2.492 1.00 90.50 208 ASN A C 1
ATOM 1705 O O . ASN A 1 208 ? 15.300 -1.875 2.716 1.00 90.50 208 ASN A O 1
ATOM 1709 N N . THR A 1 209 ? 13.614 -1.608 1.250 1.00 89.44 209 THR A N 1
ATOM 1710 C CA . THR A 1 209 ? 14.449 -1.815 0.063 1.00 89.44 209 THR A CA 1
ATOM 1711 C C . THR A 1 209 ? 15.550 -0.769 -0.027 1.00 89.44 209 THR A C 1
ATOM 1713 O O . THR A 1 209 ? 16.700 -1.106 -0.337 1.00 89.44 209 THR A O 1
ATOM 1716 N N . TYR A 1 210 ? 15.237 0.486 0.294 1.00 90.81 210 TYR A N 1
ATOM 1717 C CA . TYR A 1 210 ? 16.225 1.556 0.301 1.00 90.81 210 TYR A CA 1
ATOM 1718 C C . TYR A 1 210 ? 17.221 1.387 1.458 1.00 90.81 210 TYR A C 1
ATOM 1720 O O . TYR A 1 210 ? 18.431 1.462 1.228 1.00 90.81 210 TYR A O 1
ATOM 1728 N N . TYR A 1 211 ? 16.753 1.048 2.667 1.00 92.56 211 TYR A N 1
ATOM 1729 C CA . TYR A 1 211 ? 17.625 0.867 3.835 1.00 92.56 211 TYR A CA 1
ATOM 1730 C C . TYR A 1 211 ? 18.688 -0.211 3.622 1.00 92.56 211 TYR A C 1
ATOM 1732 O O . TYR A 1 211 ? 19.867 0.026 3.900 1.00 92.56 211 TYR A O 1
ATOM 1740 N N . ARG A 1 212 ? 18.300 -1.388 3.110 1.00 90.44 212 ARG A N 1
ATOM 1741 C CA . ARG A 1 212 ? 19.223 -2.524 2.942 1.00 90.44 212 ARG A CA 1
ATOM 1742 C C . ARG A 1 212 ? 20.217 -2.352 1.792 1.00 90.44 212 ARG A C 1
ATOM 1744 O O . ARG A 1 212 ? 21.226 -3.056 1.741 1.00 90.44 212 ARG A O 1
ATOM 1751 N N . THR A 1 213 ? 19.945 -1.426 0.870 1.00 87.88 213 THR A N 1
ATOM 1752 C CA . THR A 1 213 ? 20.787 -1.170 -0.307 1.00 87.88 213 THR A CA 1
ATOM 1753 C C . THR A 1 213 ? 21.689 0.057 -0.169 1.00 87.88 213 THR A C 1
ATOM 1755 O O . THR A 1 213 ? 22.662 0.145 -0.919 1.00 87.88 213 THR A O 1
ATOM 1758 N N . HIS A 1 214 ? 21.441 0.939 0.806 1.00 91.00 214 HIS A N 1
ATOM 1759 C CA . HIS A 1 214 ? 22.172 2.198 0.994 1.00 91.00 214 HIS A CA 1
ATOM 1760 C C . HIS A 1 214 ? 22.879 2.290 2.354 1.00 91.00 214 HIS A C 1
ATOM 1762 O O . HIS A 1 214 ? 22.468 1.694 3.360 1.00 91.00 214 HIS A O 1
ATOM 1768 N N . TYR A 1 215 ? 23.980 3.045 2.400 1.00 88.56 215 TYR A N 1
ATOM 1769 C CA . TYR A 1 215 ? 24.645 3.361 3.666 1.00 88.56 215 TYR A CA 1
ATOM 1770 C C . TYR A 1 215 ? 23.787 4.333 4.486 1.00 88.56 215 TYR A C 1
ATOM 1772 O O . TYR A 1 215 ? 23.052 5.135 3.918 1.00 88.56 215 TYR A O 1
ATOM 1780 N N . ASN A 1 216 ? 23.900 4.321 5.821 1.00 89.31 216 ASN A N 1
ATOM 1781 C CA . ASN A 1 216 ? 23.148 5.275 6.655 1.00 89.31 216 ASN A CA 1
ATOM 1782 C C . ASN A 1 216 ? 23.485 6.736 6.297 1.00 89.31 216 ASN A C 1
ATOM 1784 O O . ASN A 1 216 ? 22.605 7.587 6.305 1.00 89.31 216 ASN A O 1
ATOM 1788 N N . SER A 1 217 ? 24.717 6.998 5.847 1.00 85.88 217 SER A N 1
ATOM 1789 C CA . SER A 1 217 ? 25.164 8.293 5.317 1.00 85.88 217 SER A CA 1
ATOM 1790 C C . SER A 1 217 ? 24.532 8.706 3.976 1.00 85.88 217 SER A C 1
ATOM 1792 O O . SER A 1 217 ? 24.836 9.783 3.478 1.00 85.88 217 SER A O 1
ATOM 1794 N N . GLU A 1 218 ? 23.709 7.860 3.357 1.00 86.25 218 GLU A N 1
ATOM 1795 C CA . GLU A 1 218 ? 22.955 8.147 2.123 1.00 86.25 218 GLU A CA 1
ATOM 1796 C C . GLU A 1 218 ? 21.436 8.209 2.381 1.00 86.25 218 GLU A C 1
ATOM 1798 O O . GLU A 1 218 ? 20.659 8.554 1.485 1.00 86.25 218 GLU A O 1
ATOM 1803 N N . ILE A 1 219 ? 21.006 7.862 3.599 1.00 90.56 219 ILE A N 1
ATOM 1804 C CA . ILE A 1 219 ? 19.607 7.822 4.031 1.00 90.56 219 ILE A CA 1
ATOM 1805 C C . ILE A 1 219 ? 19.292 9.123 4.761 1.00 90.56 219 ILE A C 1
ATOM 1807 O O . ILE A 1 219 ? 20.030 9.520 5.662 1.00 90.56 219 ILE A O 1
ATOM 1811 N N . SER A 1 220 ? 18.208 9.780 4.351 1.00 87.69 220 SER A N 1
ATOM 1812 C CA . SER A 1 220 ? 17.788 11.057 4.922 1.00 87.69 220 SER A CA 1
ATOM 1813 C C . SER A 1 220 ? 17.189 10.877 6.322 1.00 87.69 220 SER A C 1
ATOM 1815 O O . SER A 1 220 ? 16.386 9.974 6.540 1.00 87.69 220 SER A O 1
ATOM 1817 N N . SER A 1 221 ? 17.533 11.761 7.258 1.00 87.06 221 SER A N 1
ATOM 1818 C CA . SER A 1 221 ? 16.832 11.961 8.535 1.00 87.06 221 SER A CA 1
ATOM 1819 C C . SER A 1 221 ? 15.695 12.985 8.436 1.00 87.06 221 SER A C 1
ATOM 1821 O O . SER A 1 221 ? 14.976 13.198 9.413 1.00 87.06 221 SER A O 1
ATOM 1823 N N . VAL A 1 222 ? 15.555 13.639 7.277 1.00 87.25 222 VAL A N 1
ATOM 1824 C CA . VAL A 1 222 ? 14.619 14.738 7.007 1.00 87.25 222 VAL A CA 1
ATOM 1825 C C . VAL A 1 222 ? 13.706 14.354 5.847 1.00 87.25 222 VAL A C 1
ATOM 1827 O O . VAL A 1 222 ? 14.155 13.767 4.862 1.00 87.25 222 VAL A O 1
ATOM 1830 N N . TYR A 1 223 ? 12.428 14.710 5.943 1.00 89.38 223 TYR A N 1
ATOM 1831 C CA . TYR A 1 223 ? 11.453 14.446 4.892 1.00 89.38 223 TYR A CA 1
ATOM 1832 C C . TYR A 1 223 ? 11.584 15.468 3.761 1.00 89.38 223 TYR A C 1
ATOM 1834 O O . TYR A 1 223 ? 11.605 16.679 4.003 1.00 89.38 223 TYR A O 1
ATOM 1842 N N . SER A 1 224 ? 11.637 14.988 2.518 1.00 87.25 224 SER A N 1
ATOM 1843 C CA . SER A 1 224 ? 11.734 15.831 1.328 1.00 87.25 224 SER A CA 1
ATOM 1844 C C . SER A 1 224 ? 10.810 15.348 0.215 1.00 87.25 224 SER A C 1
ATOM 1846 O O . SER A 1 224 ? 10.795 14.173 -0.137 1.00 87.25 224 SER A O 1
ATOM 1848 N N . GLU A 1 225 ? 10.113 16.293 -0.418 1.00 86.62 225 GLU A N 1
ATOM 1849 C CA . GLU A 1 225 ? 9.297 16.042 -1.615 1.00 86.62 225 GLU A CA 1
ATOM 1850 C C . GLU A 1 225 ? 10.147 15.694 -2.855 1.00 86.62 225 GLU A C 1
ATOM 1852 O O . GLU A 1 225 ? 9.631 15.265 -3.878 1.00 86.62 225 GLU A O 1
ATOM 1857 N N . THR A 1 226 ? 11.468 15.861 -2.803 1.00 86.31 226 THR A N 1
ATOM 1858 C CA . THR A 1 226 ? 12.347 15.398 -3.893 1.00 86.31 226 THR A CA 1
ATOM 1859 C C . THR A 1 226 ? 12.680 13.916 -3.805 1.00 86.31 226 THR A C 1
ATOM 1861 O O . THR A 1 226 ? 13.256 13.374 -4.745 1.00 86.31 226 THR A O 1
ATOM 1864 N N . ASP A 1 227 ? 12.394 13.289 -2.667 1.00 88.69 227 ASP A N 1
ATOM 1865 C CA . ASP A 1 227 ? 12.753 11.901 -2.417 1.00 88.69 227 ASP A CA 1
ATOM 1866 C C . ASP A 1 227 ? 11.662 10.988 -2.991 1.00 88.69 227 ASP A C 1
ATOM 1868 O O . ASP A 1 227 ? 10.490 11.368 -3.070 1.00 88.69 227 ASP A O 1
ATOM 1872 N N . SER A 1 228 ? 12.038 9.775 -3.389 1.00 90.88 228 SER A N 1
ATOM 1873 C CA . SER A 1 228 ? 11.088 8.739 -3.810 1.00 90.88 228 SER A CA 1
ATOM 1874 C C . SER A 1 228 ? 10.146 8.338 -2.667 1.00 90.88 228 SER A C 1
ATOM 1876 O O . SER A 1 228 ? 10.480 8.502 -1.493 1.00 90.88 228 SER A O 1
ATOM 1878 N N . LEU A 1 229 ? 8.990 7.749 -2.993 1.00 91.12 229 LEU A N 1
ATOM 1879 C CA . LEU A 1 229 ? 8.032 7.259 -1.989 1.00 91.12 229 LEU A CA 1
ATOM 1880 C C . LEU A 1 229 ? 8.682 6.300 -0.980 1.00 91.12 229 LEU A C 1
ATOM 1882 O O . LEU A 1 229 ? 8.461 6.434 0.220 1.00 91.12 229 LEU A O 1
ATOM 1886 N N . GLU A 1 230 ? 9.554 5.403 -1.446 1.00 90.44 230 GLU A N 1
ATOM 1887 C CA . GLU A 1 230 ? 10.287 4.461 -0.590 1.00 90.44 230 GLU A CA 1
ATOM 1888 C C . GLU A 1 230 ? 11.215 5.183 0.402 1.00 90.44 230 GLU A C 1
ATOM 1890 O O . GLU A 1 230 ? 11.263 4.833 1.581 1.00 90.44 230 GLU A O 1
ATOM 1895 N N . GLN A 1 231 ? 11.926 6.223 -0.049 1.00 91.81 231 GLN A N 1
ATOM 1896 C CA . GLN A 1 231 ? 12.788 7.040 0.813 1.00 91.81 231 GLN A CA 1
ATOM 1897 C C . GLN A 1 231 ? 11.970 7.843 1.830 1.00 91.81 231 GLN A C 1
ATOM 1899 O O . GLN A 1 231 ? 12.321 7.876 3.008 1.00 91.81 231 GLN A O 1
ATOM 1904 N N . ARG A 1 232 ? 10.864 8.462 1.396 1.00 93.12 232 ARG A N 1
ATOM 1905 C CA . ARG A 1 232 ? 9.957 9.208 2.280 1.00 93.12 232 ARG A CA 1
ATOM 1906 C C . ARG A 1 232 ? 9.362 8.298 3.352 1.00 93.12 232 ARG A C 1
ATOM 1908 O O . ARG A 1 232 ? 9.382 8.656 4.527 1.00 93.12 232 ARG A O 1
ATOM 1915 N N . ASN A 1 233 ? 8.888 7.116 2.958 1.00 93.00 233 ASN A N 1
ATOM 1916 C CA . ASN A 1 233 ? 8.362 6.105 3.870 1.00 93.00 233 ASN A CA 1
ATOM 1917 C C . ASN A 1 233 ? 9.425 5.646 4.874 1.00 93.00 233 ASN A C 1
ATOM 1919 O O . ASN A 1 233 ? 9.163 5.622 6.074 1.00 93.00 233 ASN A O 1
ATOM 1923 N N . LEU A 1 234 ? 10.647 5.361 4.411 1.00 93.62 234 LEU A N 1
ATOM 1924 C CA . LEU A 1 234 ? 11.752 5.003 5.298 1.00 93.62 234 LEU A CA 1
ATOM 1925 C C . LEU A 1 234 ? 12.029 6.096 6.341 1.00 93.62 234 LEU A C 1
ATOM 1927 O O . LEU A 1 234 ? 12.230 5.775 7.510 1.00 93.62 234 LEU A O 1
ATOM 1931 N N . THR A 1 235 ? 11.989 7.374 5.957 1.00 92.88 235 THR A N 1
ATOM 1932 C CA . THR A 1 235 ? 12.137 8.491 6.903 1.00 92.88 235 THR A CA 1
ATOM 1933 C C . THR A 1 235 ? 11.049 8.470 7.985 1.00 92.88 235 THR A C 1
ATOM 1935 O O . THR A 1 235 ? 11.368 8.621 9.167 1.00 92.88 235 THR A O 1
ATOM 1938 N N . LEU A 1 236 ? 9.781 8.219 7.623 1.00 92.12 236 LEU A N 1
ATOM 1939 C CA . LEU A 1 236 ? 8.692 8.087 8.603 1.00 92.12 236 LEU A CA 1
ATOM 1940 C C . LEU A 1 236 ? 8.912 6.890 9.543 1.00 92.12 236 LEU A C 1
ATOM 1942 O O . LEU A 1 236 ? 8.788 7.042 10.759 1.00 92.12 236 LEU A O 1
ATOM 1946 N N . LEU A 1 237 ? 9.296 5.729 9.000 1.00 92.50 237 LEU A N 1
ATOM 1947 C CA . LEU A 1 237 ? 9.580 4.516 9.779 1.00 92.50 237 LEU A CA 1
ATOM 1948 C C . LEU A 1 237 ? 10.738 4.726 10.767 1.00 92.50 237 LEU A C 1
ATOM 1950 O O . LEU A 1 237 ? 10.675 4.252 11.901 1.00 92.50 237 LEU A O 1
ATOM 1954 N N . ILE A 1 238 ? 11.782 5.464 10.372 1.00 92.69 238 ILE A N 1
ATOM 1955 C CA . ILE A 1 238 ? 12.900 5.813 11.258 1.00 92.69 238 ILE A CA 1
ATOM 1956 C C . ILE A 1 238 ? 12.408 6.693 12.417 1.00 92.69 238 ILE A C 1
ATOM 1958 O O . ILE A 1 238 ? 12.761 6.429 13.566 1.00 92.69 238 ILE A O 1
ATOM 1962 N N . TRP A 1 239 ? 11.564 7.699 12.164 1.00 91.00 239 TRP A N 1
ATOM 1963 C CA . TRP A 1 239 ? 10.999 8.535 13.234 1.00 91.00 239 TRP A CA 1
ATOM 1964 C C . TRP A 1 239 ? 10.082 7.759 14.180 1.00 91.00 239 TRP A C 1
ATOM 1966 O O . TRP A 1 239 ? 10.157 7.942 15.394 1.00 91.00 239 TRP A O 1
ATOM 1976 N N . GLN A 1 240 ? 9.260 6.858 13.645 1.00 90.56 240 GLN A N 1
ATOM 1977 C CA . GLN A 1 240 ? 8.430 5.961 14.449 1.00 90.56 240 GLN A CA 1
ATOM 1978 C C . GLN A 1 240 ? 9.295 5.029 15.305 1.00 90.56 240 GLN A C 1
ATOM 1980 O O . GLN A 1 240 ? 9.046 4.871 16.499 1.00 90.56 240 GLN A O 1
ATOM 1985 N N . SER A 1 241 ? 10.357 4.467 14.725 1.00 90.88 241 SER A N 1
ATOM 1986 C CA . SER A 1 241 ? 11.337 3.646 15.439 1.00 90.88 241 SER A CA 1
ATOM 1987 C C . SER A 1 241 ? 12.013 4.403 16.582 1.00 90.88 241 SER A C 1
ATOM 1989 O O . SER A 1 241 ? 12.139 3.868 17.684 1.00 90.88 241 SER A O 1
ATOM 1991 N N . GLU A 1 242 ? 12.382 5.668 16.368 1.00 89.25 242 GLU A N 1
ATOM 1992 C CA . GLU A 1 242 ? 12.915 6.530 17.427 1.00 89.25 242 GLU A CA 1
ATOM 1993 C C . GLU A 1 242 ? 11.896 6.773 18.544 1.00 89.25 242 GLU A C 1
ATOM 1995 O O . GLU A 1 242 ? 12.256 6.706 19.719 1.00 89.25 242 GLU A O 1
ATOM 2000 N N . ALA A 1 243 ? 10.621 6.992 18.216 1.00 88.44 243 ALA A N 1
ATOM 2001 C CA . ALA A 1 243 ? 9.576 7.151 19.226 1.00 88.44 243 ALA A CA 1
ATOM 2002 C C . ALA A 1 243 ? 9.406 5.880 20.080 1.00 88.44 243 ALA A C 1
ATOM 2004 O O . ALA A 1 243 ? 9.318 5.965 21.306 1.00 88.44 243 ALA A O 1
ATOM 2005 N N . TYR A 1 244 ? 9.426 4.691 19.465 1.00 88.81 244 TYR A N 1
ATOM 2006 C CA . TYR A 1 244 ? 9.334 3.424 20.200 1.00 88.81 244 TYR A CA 1
ATOM 2007 C C . TYR A 1 244 ? 10.583 3.119 21.026 1.00 88.81 244 TYR A C 1
ATOM 2009 O O . TYR A 1 244 ? 10.466 2.730 22.187 1.00 88.81 244 TYR A O 1
ATOM 2017 N N . LYS A 1 245 ? 11.778 3.359 20.472 1.00 87.75 245 LYS A N 1
ATOM 2018 C CA . LYS A 1 245 ? 13.069 3.186 21.159 1.00 87.75 245 LYS A CA 1
ATOM 2019 C C . LYS A 1 245 ? 13.124 3.923 22.495 1.00 87.75 245 LYS A C 1
ATOM 2021 O O . LYS A 1 245 ? 13.782 3.470 23.429 1.00 87.75 245 LYS A O 1
ATOM 2026 N N . ASN A 1 246 ? 12.473 5.080 22.561 1.00 86.19 246 ASN A N 1
ATOM 2027 C CA . ASN A 1 246 ? 12.522 5.977 23.702 1.00 86.19 246 ASN A CA 1
ATOM 2028 C C . ASN A 1 246 ? 11.395 5.731 24.729 1.00 86.19 246 ASN A C 1
ATOM 2030 O O . ASN A 1 246 ? 11.331 6.426 25.746 1.00 86.19 246 ASN A O 1
ATOM 2034 N N . LYS A 1 247 ? 10.553 4.703 24.544 1.00 86.81 247 LYS A N 1
ATOM 2035 C CA . LYS A 1 247 ? 9.522 4.341 25.525 1.00 86.81 247 LYS A CA 1
ATOM 2036 C C . LYS A 1 247 ? 10.103 3.842 26.852 1.00 86.81 247 LYS A C 1
ATOM 2038 O O . LYS A 1 247 ? 11.245 3.377 26.954 1.00 86.81 247 LYS A O 1
ATOM 2043 N N . LYS A 1 248 ? 9.290 3.953 27.904 1.00 84.94 248 LYS A N 1
ATOM 2044 C CA . LYS A 1 248 ? 9.660 3.669 29.297 1.00 84.94 248 LYS A CA 1
ATOM 2045 C C . LYS A 1 248 ? 10.043 2.204 29.525 1.00 84.94 248 LYS A C 1
ATOM 2047 O O . LYS A 1 248 ? 10.901 1.944 30.372 1.00 84.94 248 LYS A O 1
ATOM 2052 N N . GLY A 1 249 ? 9.440 1.256 28.812 1.00 84.19 249 GLY A N 1
ATOM 2053 C CA . GLY A 1 249 ? 9.765 -0.167 28.886 1.00 84.19 249 GLY A CA 1
ATOM 2054 C C . GLY A 1 249 ? 11.174 -0.489 28.384 1.00 84.19 249 GLY A C 1
ATOM 2055 O O . GLY A 1 249 ? 11.834 -1.334 28.977 1.00 84.19 249 GLY A O 1
ATOM 2056 N N . ILE A 1 250 ? 11.675 0.241 27.378 1.00 87.12 250 ILE A N 1
ATOM 2057 C CA . ILE A 1 250 ? 13.030 0.063 26.821 1.00 87.12 250 ILE A CA 1
ATOM 2058 C C . ILE A 1 250 ? 14.069 0.885 27.590 1.00 87.12 250 ILE A C 1
ATOM 2060 O O . ILE A 1 250 ? 15.143 0.392 27.934 1.00 87.12 250 ILE A O 1
ATOM 2064 N N . THR A 1 251 ? 13.778 2.161 27.856 1.00 83.31 251 THR A N 1
ATOM 2065 C CA . THR A 1 251 ? 14.773 3.086 28.427 1.00 83.31 251 THR A CA 1
ATOM 2066 C C . THR A 1 251 ? 14.838 3.060 29.951 1.00 83.31 251 THR A C 1
ATOM 2068 O O . THR A 1 251 ? 15.817 3.530 30.535 1.00 83.31 251 THR A O 1
ATOM 2071 N N . GLY A 1 252 ? 13.777 2.582 30.607 1.00 77.31 252 GLY A N 1
ATOM 2072 C CA . GLY A 1 252 ? 13.577 2.726 32.047 1.00 77.31 252 GLY A CA 1
ATOM 2073 C C . GLY A 1 252 ? 13.218 4.150 32.497 1.00 77.31 252 GLY A C 1
ATOM 2074 O O . GLY A 1 252 ? 13.109 4.381 33.700 1.00 77.31 252 GLY A O 1
ATOM 2075 N N . LYS A 1 253 ? 13.033 5.111 31.575 1.00 76.94 253 LYS A N 1
ATOM 2076 C CA . LYS A 1 253 ? 12.784 6.535 31.870 1.00 76.94 253 LYS A CA 1
ATOM 2077 C C . LYS A 1 253 ? 11.468 7.014 31.245 1.00 76.94 253 LYS A C 1
ATOM 2079 O O . LYS A 1 253 ? 11.118 6.615 30.146 1.00 76.94 253 LYS A O 1
ATOM 2084 N N . ILE A 1 254 ? 10.755 7.910 31.936 1.00 64.00 254 ILE A N 1
ATOM 2085 C CA . ILE A 1 254 ? 9.454 8.452 31.483 1.00 64.00 254 ILE A CA 1
ATOM 2086 C C . ILE A 1 254 ? 9.622 9.516 30.375 1.00 64.00 254 ILE A C 1
ATOM 2088 O O . ILE A 1 254 ? 8.757 9.663 29.523 1.00 64.00 254 ILE A O 1
ATOM 2092 N N . ALA A 1 255 ? 10.742 10.247 30.351 1.00 57.00 255 ALA A N 1
ATOM 2093 C CA . ALA A 1 255 ? 10.917 11.458 29.535 1.00 57.00 255 ALA A CA 1
ATOM 2094 C C . ALA A 1 255 ? 11.526 11.239 28.128 1.00 57.00 255 ALA A C 1
ATOM 2096 O O . ALA A 1 255 ? 12.097 12.170 27.561 1.00 57.00 255 ALA A O 1
ATOM 2097 N N . GLY A 1 256 ? 11.464 10.027 27.569 1.00 58.12 256 GLY A N 1
ATOM 2098 C CA . GLY A 1 256 ? 12.265 9.655 26.395 1.00 58.12 256 GLY A CA 1
ATOM 2099 C C . GLY A 1 256 ? 11.960 10.412 25.095 1.00 58.12 256 GLY A C 1
ATOM 2100 O O . GLY A 1 256 ? 12.882 10.634 24.320 1.00 58.12 256 GLY A O 1
ATOM 2101 N N . ASN A 1 257 ? 10.722 10.865 24.859 1.00 66.25 257 ASN A N 1
ATOM 2102 C CA . ASN A 1 257 ? 10.316 11.395 23.540 1.00 66.25 257 ASN A CA 1
ATOM 2103 C C . ASN A 1 257 ? 10.361 12.927 23.433 1.00 66.25 257 ASN A C 1
ATOM 2105 O O . ASN A 1 257 ? 10.330 13.475 22.332 1.00 66.25 257 ASN A O 1
ATOM 2109 N N . ALA A 1 258 ? 10.477 13.642 24.558 1.00 66.94 258 ALA A N 1
ATOM 2110 C CA . ALA A 1 258 ? 10.367 15.105 24.585 1.00 66.94 258 ALA A CA 1
ATOM 2111 C C . ALA A 1 258 ? 11.434 15.808 23.725 1.00 66.94 258 ALA A C 1
ATOM 2113 O O . ALA A 1 258 ? 11.190 16.881 23.170 1.00 66.94 258 ALA A O 1
ATOM 2114 N N . TRP A 1 259 ? 12.617 15.206 23.586 1.00 73.94 259 TRP A N 1
ATOM 2115 C CA . TRP A 1 259 ? 13.665 15.739 22.719 1.00 73.94 259 TRP A CA 1
ATOM 2116 C C . TRP A 1 259 ? 13.342 15.546 21.230 1.00 73.94 259 TRP A C 1
ATOM 2118 O O . TRP A 1 259 ? 13.720 16.397 20.437 1.00 73.94 259 TRP A O 1
ATOM 2128 N N . LEU A 1 260 ? 12.648 14.464 20.848 1.00 72.00 260 LEU A N 1
ATOM 2129 C CA . LEU A 1 260 ? 12.349 14.113 19.454 1.00 72.00 260 LEU A CA 1
ATOM 2130 C C . LEU A 1 260 ? 11.275 15.039 18.866 1.00 72.00 260 LEU A C 1
ATOM 2132 O O . LEU A 1 260 ? 11.357 15.435 17.701 1.00 72.00 260 LEU A O 1
ATOM 2136 N N . ALA A 1 261 ? 10.317 15.462 19.695 1.00 64.69 261 ALA A N 1
ATOM 2137 C CA . ALA A 1 261 ? 9.381 16.532 19.351 1.00 64.69 261 ALA A CA 1
ATOM 2138 C C . ALA A 1 261 ? 10.137 17.845 19.061 1.00 64.69 261 ALA A C 1
ATOM 2140 O O . ALA A 1 261 ? 9.992 18.452 18.001 1.00 64.69 261 ALA A O 1
ATOM 2141 N N . ASN A 1 262 ? 11.069 18.212 19.945 1.00 65.44 262 ASN A N 1
ATOM 2142 C CA . ASN A 1 262 ? 11.888 19.422 19.819 1.00 65.44 262 ASN A CA 1
ATOM 2143 C C . ASN A 1 262 ? 13.103 19.275 18.886 1.00 65.44 262 ASN A C 1
ATOM 2145 O O . ASN A 1 262 ? 13.906 20.203 18.786 1.00 65.44 262 ASN A O 1
ATOM 2149 N N . TYR A 1 263 ? 13.271 18.127 18.224 1.00 70.00 263 TYR A N 1
ATOM 2150 C CA . TYR A 1 263 ? 14.416 17.864 17.362 1.00 70.00 263 TYR A CA 1
ATOM 2151 C C . TYR A 1 263 ? 14.299 18.698 16.089 1.00 70.00 263 TYR A C 1
ATOM 2153 O O . TYR A 1 263 ? 13.734 18.272 15.092 1.00 70.00 263 TYR A O 1
ATOM 2161 N N . THR A 1 264 ? 14.822 19.913 16.105 1.00 60.97 264 THR A N 1
ATOM 2162 C CA . THR A 1 264 ? 14.991 20.707 14.894 1.00 60.97 264 THR A CA 1
ATOM 2163 C C . THR A 1 264 ? 16.411 20.515 14.404 1.00 60.97 264 THR A C 1
ATOM 2165 O O . THR A 1 264 ? 17.359 20.895 15.093 1.00 60.97 264 THR A O 1
ATOM 2168 N N . ASP A 1 265 ? 16.573 19.963 13.205 1.00 56.25 265 ASP A N 1
ATOM 2169 C CA . ASP A 1 265 ? 17.851 20.058 12.518 1.00 56.25 265 ASP A CA 1
ATOM 2170 C C . ASP A 1 265 ? 18.112 21.548 12.267 1.00 56.25 265 ASP A C 1
ATOM 2172 O O . ASP A 1 265 ? 17.459 22.171 11.426 1.00 56.25 265 ASP A O 1
ATOM 2176 N N . GLU A 1 266 ? 19.049 22.151 13.008 1.00 50.66 266 GLU A N 1
ATOM 2177 C CA . GLU A 1 266 ? 19.620 23.431 12.603 1.00 50.66 266 GLU A CA 1
ATOM 2178 C C . GLU A 1 266 ? 20.162 23.218 11.190 1.00 50.66 266 GLU A C 1
ATOM 2180 O O . GLU A 1 266 ? 21.192 22.561 10.969 1.00 50.66 266 GLU A O 1
ATOM 2185 N N . ILE A 1 267 ? 19.421 23.710 10.196 1.00 46.72 267 ILE A N 1
ATOM 2186 C CA . ILE A 1 267 ? 19.918 23.759 8.837 1.00 46.72 267 ILE A CA 1
ATOM 2187 C C . ILE A 1 267 ? 21.071 24.752 8.905 1.00 46.72 267 ILE A C 1
ATOM 2189 O O . ILE A 1 267 ? 20.859 25.965 8.972 1.00 46.72 267 ILE A O 1
ATOM 2193 N N . VAL A 1 268 ? 22.299 24.232 8.930 1.00 43.41 268 VAL A N 1
ATOM 2194 C CA . VAL A 1 268 ? 23.522 25.016 8.775 1.00 43.41 268 VAL A CA 1
ATOM 2195 C C . VAL A 1 268 ? 23.498 25.579 7.358 1.00 43.41 268 VAL A C 1
ATOM 2197 O O . VAL A 1 268 ? 24.101 25.049 6.430 1.00 43.41 268 VAL A O 1
ATOM 2200 N N . VAL A 1 269 ? 22.745 26.655 7.165 1.00 43.53 269 VAL A N 1
ATOM 2201 C CA . VAL A 1 269 ? 22.825 27.477 5.973 1.00 43.53 269 VAL A CA 1
ATOM 2202 C C . VAL A 1 269 ? 23.523 28.759 6.377 1.00 43.53 269 VAL A C 1
ATOM 2204 O O . VAL A 1 269 ? 22.895 29.760 6.708 1.00 43.53 269 VAL A O 1
ATOM 2207 N N . GLY A 1 270 ? 24.849 28.764 6.276 1.00 43.28 270 GLY A N 1
ATOM 2208 C CA . GLY A 1 270 ? 25.665 29.975 6.412 1.00 43.28 270 GLY A CA 1
ATOM 2209 C C . GLY A 1 270 ? 25.431 31.029 5.314 1.00 43.28 270 GLY A C 1
ATOM 2210 O O . GLY A 1 270 ? 26.281 31.886 5.105 1.00 43.28 270 GLY A O 1
ATOM 2211 N N . LYS A 1 271 ? 24.317 30.979 4.567 1.00 53.16 271 LYS A N 1
ATOM 2212 C CA . LYS A 1 271 ? 23.980 31.912 3.482 1.00 53.16 271 LYS A CA 1
ATOM 2213 C C . LYS A 1 271 ? 22.523 32.360 3.607 1.00 53.16 271 LYS A C 1
ATOM 2215 O O . LYS A 1 271 ? 21.603 31.574 3.388 1.00 53.16 271 LYS A O 1
ATOM 2220 N N . LYS A 1 272 ? 22.323 33.652 3.890 1.00 57.38 272 LYS A N 1
ATOM 2221 C CA . LYS A 1 272 ? 21.022 34.342 4.021 1.00 57.38 272 LYS A CA 1
ATOM 2222 C C . LYS A 1 272 ? 19.991 33.938 2.944 1.00 57.38 272 LYS A C 1
ATOM 2224 O O . LYS A 1 272 ? 18.829 33.710 3.267 1.00 57.38 272 LYS A O 1
ATOM 2229 N N . GLY A 1 273 ? 20.437 33.727 1.701 1.00 60.22 273 GLY A N 1
ATOM 2230 C CA . GLY A 1 273 ? 19.578 33.361 0.569 1.00 60.22 273 GLY A CA 1
ATOM 2231 C C . GLY A 1 273 ? 18.873 31.997 0.657 1.00 60.22 273 GLY A C 1
ATOM 2232 O O . GLY A 1 273 ? 17.758 31.873 0.156 1.00 60.22 273 GLY A O 1
ATOM 2233 N N . ALA A 1 274 ? 19.448 30.978 1.311 1.00 61.19 274 ALA A N 1
ATOM 2234 C CA . ALA A 1 274 ? 18.770 29.675 1.411 1.00 61.19 274 ALA A CA 1
ATOM 2235 C C . ALA A 1 274 ? 17.754 29.618 2.565 1.00 61.19 274 ALA A C 1
ATOM 2237 O O . ALA A 1 274 ? 16.737 28.942 2.434 1.00 61.19 274 ALA A O 1
ATOM 2238 N N . LYS A 1 275 ? 17.947 30.405 3.635 1.00 66.56 275 LYS A N 1
ATOM 2239 C CA . LYS A 1 275 ? 16.914 30.614 4.665 1.00 66.56 275 LYS A CA 1
ATOM 2240 C C . LYS A 1 275 ? 15.688 31.323 4.081 1.00 66.56 275 LYS A C 1
ATOM 2242 O O . LYS A 1 275 ? 14.559 30.928 4.351 1.00 66.56 275 LYS A O 1
ATOM 2247 N N . GLU A 1 276 ? 15.904 32.325 3.229 1.00 68.88 276 GLU A N 1
ATOM 2248 C CA . GLU A 1 276 ? 14.823 33.002 2.500 1.00 68.88 276 GLU A CA 1
ATOM 2249 C C . GLU A 1 276 ? 14.107 32.064 1.516 1.00 68.88 276 GLU A C 1
ATOM 2251 O O . GLU A 1 276 ? 12.881 32.081 1.440 1.00 68.88 276 GLU A O 1
ATOM 2256 N N . ALA A 1 277 ? 14.844 31.214 0.791 1.00 71.88 277 ALA A N 1
ATOM 2257 C CA . ALA A 1 277 ? 14.250 30.224 -0.108 1.00 71.88 277 ALA A CA 1
ATOM 2258 C C . ALA A 1 277 ? 13.409 29.179 0.643 1.00 71.88 277 ALA A C 1
ATOM 2260 O O . ALA A 1 277 ? 12.303 28.873 0.200 1.00 71.88 277 ALA A O 1
ATOM 2261 N N . GLN A 1 278 ? 13.890 28.678 1.787 1.00 74.00 278 GLN A N 1
ATOM 2262 C CA . GLN A 1 278 ? 13.116 27.772 2.635 1.00 74.00 278 GLN A CA 1
ATOM 2263 C C . GLN A 1 278 ? 11.863 28.468 3.167 1.00 74.00 278 GLN A C 1
ATOM 2265 O O . GLN A 1 278 ? 10.770 27.945 2.996 1.00 74.00 278 GLN A O 1
ATOM 2270 N N . ASN A 1 279 ? 11.983 29.685 3.705 1.00 78.00 279 ASN A N 1
ATOM 2271 C CA . ASN A 1 279 ? 10.822 30.448 4.167 1.00 78.00 279 ASN A CA 1
ATOM 2272 C C . ASN A 1 279 ? 9.776 30.646 3.062 1.00 78.00 279 ASN A C 1
ATOM 2274 O O . ASN A 1 279 ? 8.588 30.502 3.329 1.00 78.00 279 ASN A O 1
ATOM 2278 N N . ARG A 1 280 ? 10.192 30.935 1.819 1.00 79.44 280 ARG A N 1
ATOM 2279 C CA . ARG A 1 280 ? 9.264 31.022 0.678 1.00 79.44 280 ARG A CA 1
ATOM 2280 C C . ARG A 1 280 ? 8.549 29.694 0.414 1.00 79.44 280 ARG A C 1
ATOM 2282 O O . ARG A 1 280 ? 7.341 29.713 0.198 1.00 79.44 280 ARG A O 1
ATOM 2289 N N . LYS A 1 281 ? 9.262 28.562 0.471 1.00 81.75 281 LYS A N 1
ATOM 2290 C CA . LYS A 1 281 ? 8.656 27.225 0.342 1.00 81.75 281 LYS A CA 1
ATOM 2291 C C . LYS A 1 281 ? 7.638 26.958 1.451 1.00 81.75 281 LYS A C 1
ATOM 2293 O O . LYS A 1 281 ? 6.516 26.580 1.149 1.00 81.75 281 LYS A O 1
ATOM 2298 N N . GLU A 1 282 ? 7.988 27.227 2.706 1.00 85.56 282 GLU A N 1
ATOM 2299 C CA . GLU A 1 282 ? 7.082 27.029 3.847 1.00 85.56 282 GLU A CA 1
ATOM 2300 C C . GLU A 1 282 ? 5.841 27.931 3.772 1.00 85.56 282 GLU A C 1
ATOM 2302 O O . GLU A 1 282 ? 4.737 27.501 4.090 1.00 85.56 282 GLU A O 1
ATOM 2307 N N . ILE A 1 283 ? 5.990 29.183 3.322 1.00 83.62 283 ILE A N 1
ATOM 2308 C CA . ILE A 1 283 ? 4.850 30.083 3.080 1.00 83.62 283 ILE A CA 1
ATOM 2309 C C . ILE A 1 283 ? 3.937 29.509 1.993 1.00 83.62 283 ILE A C 1
ATOM 2311 O O . ILE A 1 283 ? 2.722 29.508 2.172 1.00 83.62 283 ILE A O 1
ATOM 2315 N N . ALA A 1 284 ? 4.503 28.998 0.896 1.00 82.69 284 ALA A N 1
ATOM 2316 C CA . ALA A 1 284 ? 3.726 28.398 -0.185 1.00 82.69 284 ALA A CA 1
ATOM 2317 C C . ALA A 1 284 ? 2.968 27.140 0.274 1.00 82.69 284 ALA A C 1
ATOM 2319 O O . ALA A 1 284 ? 1.795 26.989 -0.059 1.00 82.69 284 ALA A O 1
ATOM 2320 N N . VAL A 1 285 ? 3.599 26.275 1.075 1.00 85.00 285 VAL A N 1
ATOM 2321 C CA . VAL A 1 285 ? 2.949 25.086 1.655 1.00 85.00 285 VAL A CA 1
ATOM 2322 C C . VAL A 1 285 ? 1.790 25.486 2.570 1.00 85.00 285 VAL A C 1
ATOM 2324 O O . VAL A 1 285 ? 0.673 25.008 2.384 1.00 85.00 285 VAL A O 1
ATOM 2327 N N . ARG A 1 286 ? 2.014 26.415 3.510 1.00 86.06 286 ARG A N 1
ATOM 2328 C CA . ARG A 1 286 ? 0.946 26.907 4.400 1.00 86.06 286 ARG A CA 1
ATOM 2329 C C . ARG A 1 286 ? -0.201 27.558 3.627 1.00 86.06 286 ARG A C 1
ATOM 2331 O O . ARG A 1 286 ? -1.357 27.330 3.962 1.00 86.06 286 ARG A O 1
ATOM 2338 N N . ALA A 1 287 ? 0.102 28.341 2.590 1.00 83.81 287 ALA A N 1
ATOM 2339 C CA . ALA A 1 287 ? -0.917 28.969 1.752 1.00 83.81 287 ALA A CA 1
ATOM 2340 C C . ALA A 1 287 ? -1.807 27.932 1.049 1.00 83.81 287 ALA A C 1
ATOM 2342 O O . ALA A 1 287 ? -3.019 28.111 1.007 1.00 83.81 287 ALA A O 1
ATOM 2343 N N . ARG A 1 288 ? -1.232 26.825 0.555 1.00 83.94 288 ARG A N 1
ATOM 2344 C CA . ARG A 1 288 ? -2.004 25.733 -0.061 1.00 83.94 288 ARG A CA 1
ATOM 2345 C C . ARG A 1 288 ? -2.986 25.103 0.921 1.00 83.94 288 ARG A C 1
ATOM 2347 O O . ARG A 1 288 ? -4.153 24.959 0.584 1.00 83.94 288 ARG A O 1
ATOM 2354 N N . PHE A 1 289 ? -2.549 24.804 2.142 1.00 83.69 289 PHE A N 1
ATOM 2355 C CA . PHE A 1 289 ? -3.445 24.260 3.164 1.00 83.69 289 PHE A CA 1
ATOM 2356 C C . PHE A 1 289 ? -4.526 25.259 3.606 1.00 83.69 289 PHE A C 1
ATOM 2358 O O . PHE A 1 289 ? -5.696 24.891 3.671 1.00 83.69 289 PHE A O 1
ATOM 2365 N N . ASN A 1 290 ? -4.168 26.524 3.851 1.00 80.38 290 ASN A N 1
ATOM 2366 C CA . ASN A 1 290 ? -5.129 27.557 4.263 1.00 80.38 290 ASN A CA 1
ATOM 2367 C C . ASN A 1 290 ? -6.215 27.832 3.210 1.00 80.38 290 ASN A C 1
ATOM 2369 O O . ASN A 1 290 ? -7.297 28.286 3.563 1.00 80.38 290 ASN A O 1
ATOM 2373 N N . ASN A 1 291 ? -5.937 27.572 1.930 1.00 70.50 291 ASN A N 1
ATOM 2374 C CA . ASN A 1 291 ? -6.914 27.759 0.857 1.00 70.50 291 ASN A CA 1
ATOM 2375 C C . ASN A 1 291 ? -7.972 26.650 0.793 1.00 70.50 291 ASN A C 1
ATOM 2377 O O . ASN A 1 291 ? -8.965 26.815 0.090 1.00 70.50 291 ASN A O 1
ATOM 2381 N N . VAL A 1 292 ? -7.746 25.522 1.468 1.00 71.12 292 VAL A N 1
ATOM 2382 C CA . VAL A 1 292 ? -8.521 24.296 1.245 1.00 71.12 292 VAL A CA 1
ATOM 2383 C C . VAL A 1 292 ? -9.198 23.786 2.517 1.00 71.12 292 VAL A C 1
ATOM 2385 O O . VAL A 1 292 ? -10.259 23.177 2.430 1.00 71.12 292 VAL A O 1
ATOM 2388 N N . PHE A 1 293 ? -8.648 24.075 3.698 1.00 69.81 293 PHE A N 1
ATOM 2389 C CA . PHE A 1 293 ? -9.133 23.497 4.949 1.00 69.81 293 PHE A CA 1
ATOM 2390 C C . PHE A 1 293 ? -9.597 24.530 5.970 1.00 69.81 293 PHE A C 1
ATOM 2392 O O . PHE A 1 293 ? -8.848 25.438 6.324 1.00 69.81 293 PHE A O 1
ATOM 2399 N N . SER A 1 294 ? -10.791 24.307 6.522 1.00 61.72 294 SER A N 1
ATOM 2400 C CA . SER A 1 294 ? -11.310 24.996 7.711 1.00 61.72 294 SER A CA 1
ATOM 2401 C C . SER A 1 294 ? -11.240 24.155 8.990 1.00 61.72 294 SER A C 1
ATOM 2403 O O . SER A 1 294 ? -11.313 24.711 10.083 1.00 61.72 294 SER A O 1
ATOM 2405 N N . ASP A 1 295 ? -11.107 22.828 8.871 1.00 62.94 295 ASP A N 1
ATOM 2406 C CA . ASP A 1 295 ? -11.348 21.881 9.964 1.00 62.94 295 ASP A CA 1
ATOM 2407 C C . ASP A 1 295 ? -10.191 20.903 10.228 1.00 62.94 295 ASP A C 1
ATOM 2409 O O . ASP A 1 295 ? -9.292 20.692 9.404 1.00 62.94 295 ASP A O 1
ATOM 2413 N N . ARG A 1 296 ? -10.235 20.293 11.426 1.00 62.59 296 ARG A N 1
ATOM 2414 C CA . ARG A 1 296 ? -9.251 19.303 11.900 1.00 62.59 296 ARG A CA 1
ATOM 2415 C C . ARG A 1 296 ? -9.385 17.926 11.260 1.00 62.59 296 ARG A C 1
ATOM 2417 O O . ARG A 1 296 ? -8.389 17.230 11.203 1.00 62.59 296 ARG A O 1
ATOM 2424 N N . GLU A 1 297 ? -10.565 17.522 10.809 1.00 70.19 297 GLU A N 1
ATOM 2425 C CA . GLU A 1 297 ? -10.816 16.185 10.254 1.00 70.19 297 GLU A CA 1
ATOM 2426 C C . GLU A 1 297 ? -11.642 16.309 8.974 1.00 70.19 297 GLU A C 1
ATOM 2428 O O . GLU A 1 297 ? -12.546 17.144 8.899 1.00 70.19 297 GLU A O 1
ATOM 2433 N N . TYR A 1 298 ? -11.335 15.466 7.990 1.00 81.25 298 TYR A N 1
ATOM 2434 C CA . TYR A 1 298 ? -11.967 15.472 6.673 1.00 81.25 298 TYR A CA 1
ATOM 2435 C C . TYR A 1 298 ? -13.455 15.102 6.770 1.00 81.25 298 TYR A C 1
ATOM 2437 O O . TYR A 1 298 ? -13.826 14.104 7.390 1.00 81.25 298 TYR A O 1
ATOM 2445 N N . GLY A 1 299 ? -14.329 15.939 6.212 1.00 75.38 299 GLY A N 1
ATOM 2446 C CA . GLY A 1 299 ? -15.766 15.698 6.041 1.00 75.38 299 GLY A CA 1
ATOM 2447 C C . GLY A 1 299 ? -16.616 15.630 7.314 1.00 75.38 299 GLY A C 1
ATOM 2448 O O . GLY A 1 299 ? -17.846 15.692 7.232 1.00 75.38 299 GLY A O 1
ATOM 2449 N N . LYS A 1 300 ? -16.000 15.530 8.496 1.00 78.44 300 LYS A N 1
ATOM 2450 C CA . LYS A 1 300 ? -16.674 15.290 9.780 1.00 78.44 300 LYS A CA 1
ATOM 2451 C C . LYS A 1 300 ? -17.670 16.382 10.161 1.00 78.44 300 LYS A C 1
ATOM 2453 O O . LYS A 1 300 ? -18.741 16.073 10.671 1.00 78.44 300 LYS A O 1
ATOM 2458 N N . ASN A 1 301 ? -17.326 17.648 9.924 1.00 82.25 301 ASN A N 1
ATOM 2459 C CA . ASN A 1 301 ? -18.127 18.796 10.368 1.00 82.25 301 ASN A CA 1
ATOM 2460 C C . ASN A 1 301 ? -19.080 19.346 9.296 1.00 82.25 301 ASN A C 1
ATOM 2462 O O . ASN A 1 301 ? -19.761 20.345 9.523 1.00 82.25 301 ASN A O 1
ATOM 2466 N N . VAL A 1 302 ? -19.144 18.712 8.126 1.00 83.38 302 VAL A N 1
ATOM 2467 C CA . VAL A 1 302 ? -19.939 19.225 7.009 1.00 83.38 302 VAL A CA 1
ATOM 2468 C C . VAL A 1 302 ? -21.366 18.686 7.114 1.00 83.38 302 VAL A C 1
ATOM 2470 O O . VAL A 1 302 ? -21.650 17.570 6.679 1.00 83.38 302 VAL A O 1
ATOM 2473 N N . ALA A 1 303 ? -22.277 19.490 7.661 1.00 85.38 303 ALA A N 1
ATOM 2474 C CA . ALA A 1 303 ? -23.681 19.112 7.859 1.00 85.38 303 ALA A CA 1
ATOM 2475 C C . ALA A 1 303 ? -24.502 19.019 6.555 1.00 85.38 303 ALA A C 1
ATOM 2477 O O . ALA A 1 303 ? -25.523 18.345 6.518 1.00 85.38 303 ALA A O 1
ATOM 2478 N N . ALA A 1 304 ? -24.068 19.665 5.468 1.00 86.62 304 ALA A N 1
ATOM 2479 C CA . ALA A 1 304 ? -24.814 19.666 4.210 1.00 86.62 304 ALA A CA 1
ATOM 2480 C C . ALA A 1 304 ? -24.775 18.295 3.504 1.00 86.62 304 ALA A C 1
ATOM 2482 O O . ALA A 1 304 ? -23.698 17.742 3.268 1.00 86.62 304 ALA A O 1
ATOM 2483 N N . ILE A 1 305 ? -25.941 17.767 3.118 1.00 86.00 305 ILE A N 1
ATOM 2484 C CA . ILE A 1 305 ? -26.052 16.535 2.323 1.00 86.00 305 ILE A CA 1
ATOM 2485 C C . ILE A 1 305 ? -25.694 16.837 0.861 1.00 86.00 305 ILE A C 1
ATOM 2487 O O . ILE A 1 305 ? -26.470 17.474 0.140 1.00 86.00 305 ILE A O 1
ATOM 2491 N N . GLU A 1 306 ? -24.530 16.356 0.421 1.00 83.31 306 GLU A N 1
ATOM 2492 C CA . GLU A 1 306 ? -24.094 16.438 -0.978 1.00 83.31 306 GLU A CA 1
ATOM 2493 C C . GLU A 1 306 ? -24.957 15.561 -1.891 1.00 83.31 306 GLU A C 1
ATOM 2495 O O . GLU A 1 306 ? -25.478 14.527 -1.467 1.00 83.31 306 GLU A O 1
ATOM 2500 N N . ASP A 1 307 ? -25.094 15.965 -3.155 1.00 79.19 307 ASP A N 1
ATOM 2501 C CA . ASP A 1 307 ? -25.768 15.144 -4.159 1.00 79.19 307 ASP A CA 1
ATOM 2502 C C . ASP A 1 307 ? -25.022 13.819 -4.362 1.00 79.19 307 ASP A C 1
ATOM 2504 O O . ASP A 1 307 ? -23.833 13.776 -4.674 1.00 79.19 307 ASP A O 1
ATOM 2508 N N . SER A 1 308 ? -25.753 12.730 -4.156 1.00 78.94 308 SER A N 1
ATOM 2509 C CA . SER A 1 308 ? -25.319 11.339 -4.273 1.00 78.94 308 SER A CA 1
ATOM 2510 C C . SER A 1 308 ? -26.554 10.468 -4.554 1.00 78.94 308 SER A C 1
ATOM 2512 O O . SER A 1 308 ? -27.676 10.951 -4.362 1.00 78.94 308 SER A O 1
ATOM 2514 N N . PRO A 1 309 ? -26.401 9.196 -4.969 1.00 77.31 309 PRO A N 1
ATOM 2515 C CA . PRO A 1 309 ? -27.536 8.331 -5.319 1.00 77.31 309 PRO A CA 1
ATOM 2516 C C . PRO A 1 309 ? -28.613 8.196 -4.231 1.00 77.31 309 PRO A C 1
ATOM 2518 O O . PRO A 1 309 ? -29.774 7.953 -4.546 1.00 77.31 309 PRO A O 1
ATOM 2521 N N . HIS A 1 310 ? -28.251 8.388 -2.958 1.00 88.81 310 HIS A N 1
ATOM 2522 C CA . HIS A 1 310 ? -29.164 8.270 -1.813 1.00 88.81 310 HIS A CA 1
ATOM 2523 C C . HIS A 1 310 ? -29.445 9.606 -1.114 1.00 88.81 310 HIS A C 1
ATOM 2525 O O . HIS A 1 310 ? -30.142 9.632 -0.103 1.00 88.81 310 HIS A O 1
ATOM 2531 N N . ALA A 1 311 ? -28.926 10.724 -1.630 1.00 85.12 311 ALA A N 1
ATOM 2532 C CA . ALA A 1 311 ? -29.027 12.031 -0.979 1.00 85.12 311 ALA A CA 1
ATOM 2533 C C . ALA A 1 311 ? -30.475 12.457 -0.709 1.00 85.12 311 ALA A C 1
ATOM 2535 O O . ALA A 1 311 ? -30.764 13.011 0.349 1.00 85.12 311 ALA A O 1
ATOM 2536 N N . GLU A 1 312 ? -31.388 12.189 -1.645 1.00 89.06 312 GLU A N 1
ATOM 2537 C CA . GLU A 1 312 ? -32.798 12.559 -1.508 1.00 89.06 312 GLU A CA 1
ATOM 2538 C C . GLU A 1 312 ? -33.469 11.833 -0.337 1.00 89.06 312 GLU A C 1
ATOM 2540 O O . GLU A 1 312 ? -34.143 12.477 0.464 1.00 89.06 312 GLU A O 1
ATOM 2545 N N . TYR A 1 313 ? -33.194 10.536 -0.166 1.00 93.44 313 TYR A N 1
ATOM 2546 C CA . TYR A 1 313 ? -33.673 9.763 0.981 1.00 93.44 313 TYR A CA 1
ATOM 2547 C C . TYR A 1 313 ? -33.236 10.403 2.303 1.00 93.44 313 TYR A C 1
ATOM 2549 O O . TYR A 1 313 ? -34.069 10.711 3.150 1.00 93.44 313 TYR A O 1
ATOM 2557 N N . PHE A 1 314 ? -31.944 10.700 2.465 1.00 94.25 314 PHE A N 1
ATOM 2558 C CA . PHE A 1 314 ? -31.458 11.306 3.707 1.00 94.25 314 PHE A CA 1
ATOM 2559 C C . PHE A 1 314 ? -31.992 12.731 3.924 1.00 94.25 314 PHE A C 1
ATOM 2561 O O . PHE A 1 314 ? -32.302 13.081 5.058 1.00 94.25 314 PHE A O 1
ATOM 2568 N N . ARG A 1 315 ? -32.190 13.535 2.868 1.00 94.06 315 ARG A N 1
ATOM 2569 C CA . ARG A 1 315 ? -32.783 14.886 2.978 1.00 94.06 315 ARG A CA 1
ATOM 2570 C C . ARG A 1 315 ? -34.223 14.869 3.480 1.00 94.06 315 ARG A C 1
ATOM 2572 O O . ARG A 1 315 ? -34.611 15.773 4.212 1.00 94.06 315 ARG A O 1
ATOM 2579 N N . LEU A 1 316 ? -35.013 13.861 3.105 1.00 95.06 316 LEU A N 1
ATOM 2580 C CA . LEU A 1 316 ? -36.389 13.711 3.596 1.00 95.06 316 LEU A CA 1
ATOM 2581 C C . LEU A 1 316 ? -36.443 13.507 5.117 1.00 95.06 316 LEU A C 1
ATOM 2583 O O . LEU A 1 316 ? -37.426 13.892 5.757 1.00 95.06 316 LEU A O 1
ATOM 2587 N N . HIS A 1 317 ? -35.382 12.926 5.674 1.00 95.44 317 HIS A N 1
ATOM 2588 C CA . HIS A 1 317 ? -35.288 12.532 7.072 1.00 95.44 317 HIS A CA 1
ATOM 2589 C C . HIS A 1 317 ? -34.409 13.451 7.929 1.00 95.44 317 HIS A C 1
ATOM 2591 O O . HIS A 1 317 ? -34.432 13.322 9.148 1.00 95.44 317 HIS A O 1
ATOM 2597 N N . ASP A 1 318 ? -33.676 14.396 7.334 1.00 93.44 318 ASP A N 1
ATOM 2598 C CA . ASP A 1 318 ? -32.774 15.327 8.030 1.00 93.44 318 ASP A CA 1
ATOM 2599 C C . ASP A 1 318 ? -33.535 16.482 8.709 1.00 93.44 318 ASP A C 1
ATOM 2601 O O . ASP A 1 318 ? -33.447 17.649 8.321 1.00 93.44 318 ASP A O 1
ATOM 2605 N N . ARG A 1 319 ? -34.370 16.145 9.698 1.00 93.19 319 ARG A N 1
ATOM 2606 C CA . ARG A 1 319 ? -35.173 17.102 10.472 1.00 93.19 319 ARG A CA 1
ATOM 2607 C C . ARG A 1 319 ? -35.420 16.608 11.895 1.00 93.19 319 ARG A C 1
ATOM 2609 O O . ARG A 1 319 ? -35.661 15.423 12.120 1.00 93.19 319 ARG A O 1
ATOM 2616 N N . GLU A 1 320 ? -35.432 17.539 12.848 1.00 92.38 320 GLU A N 1
ATOM 2617 C CA . GLU A 1 320 ? -35.750 17.237 14.248 1.00 92.38 320 GLU A CA 1
ATOM 2618 C C . GLU A 1 320 ? -37.105 16.526 14.384 1.00 92.38 320 GLU A C 1
ATOM 2620 O O . GLU A 1 320 ? -38.089 16.877 13.725 1.00 92.38 320 GLU A O 1
ATOM 2625 N N . GLY A 1 321 ? -37.151 15.517 15.255 1.00 90.31 321 GLY A N 1
ATOM 2626 C CA . GLY A 1 321 ? -38.341 14.695 15.482 1.00 90.31 321 GLY A CA 1
ATOM 2627 C C . GLY A 1 321 ? -38.555 13.552 14.482 1.00 90.31 321 GLY A C 1
ATOM 2628 O O . GLY A 1 321 ? -39.388 12.686 14.755 1.00 90.31 321 GLY A O 1
ATOM 2629 N N . ASP A 1 322 ? -37.810 13.487 13.373 1.00 95.56 322 ASP A N 1
ATOM 2630 C CA . ASP A 1 322 ? -37.794 12.296 12.518 1.00 95.56 322 ASP A CA 1
ATOM 2631 C C . ASP A 1 322 ? -37.004 11.160 13.205 1.00 95.56 322 ASP A C 1
ATOM 2633 O O . ASP A 1 322 ? -35.891 11.401 13.687 1.00 95.56 322 ASP A O 1
ATOM 2637 N N . PRO A 1 323 ? -37.528 9.918 13.273 1.00 92.25 323 PRO A N 1
ATOM 2638 C CA . PRO A 1 323 ? -36.844 8.813 13.945 1.00 92.25 323 PRO A CA 1
ATOM 2639 C C . PRO A 1 323 ? -35.434 8.531 13.419 1.00 92.25 323 PRO A C 1
ATOM 2641 O O . PRO A 1 323 ? -34.584 8.092 14.195 1.00 92.25 323 PRO A O 1
ATOM 2644 N N . ILE A 1 324 ? -35.167 8.775 12.131 1.00 95.94 324 ILE A N 1
ATOM 2645 C CA . ILE A 1 324 ? -33.841 8.540 11.552 1.00 95.94 324 ILE A CA 1
ATOM 2646 C C . ILE A 1 324 ? -32.843 9.579 12.060 1.00 95.94 324 ILE A C 1
ATOM 2648 O O . ILE A 1 324 ? -31.784 9.213 12.575 1.00 95.94 324 ILE A O 1
ATOM 2652 N N . TYR A 1 325 ? -33.198 10.861 11.986 1.00 95.19 325 TYR A N 1
ATOM 2653 C CA . TYR A 1 325 ? -32.368 11.944 12.510 1.00 95.19 325 TYR A CA 1
ATOM 2654 C C . TYR A 1 325 ? -32.121 11.794 14.017 1.00 95.19 325 TYR A C 1
ATOM 2656 O O . TYR A 1 325 ? -30.978 11.875 14.478 1.00 95.19 325 TYR A O 1
ATOM 2664 N N . GLU A 1 326 ? -33.174 11.504 14.787 1.00 93.88 326 GLU A N 1
ATOM 2665 C CA . GLU A 1 326 ? -33.087 11.380 16.242 1.00 93.88 326 GLU A CA 1
ATOM 2666 C C . GLU A 1 326 ? -32.158 10.244 16.681 1.00 93.88 326 GLU A C 1
ATOM 2668 O O . GLU A 1 326 ? -31.324 10.441 17.566 1.00 93.88 326 GLU A O 1
ATOM 2673 N N . ASN A 1 327 ? -32.284 9.063 16.071 1.00 92.62 327 ASN A N 1
ATOM 2674 C CA . ASN A 1 327 ? -31.549 7.876 16.509 1.00 92.62 327 ASN A CA 1
ATOM 2675 C C . ASN A 1 327 ? -30.135 7.775 15.927 1.00 92.62 327 ASN A C 1
ATOM 2677 O O . ASN A 1 327 ? -29.272 7.169 16.565 1.00 92.62 327 ASN A O 1
ATOM 2681 N N . LEU A 1 328 ? -29.883 8.337 14.738 1.00 94.69 328 LEU A N 1
ATOM 2682 C CA . LEU A 1 328 ? -28.565 8.246 14.101 1.00 94.69 328 LEU A CA 1
ATOM 2683 C C . LEU A 1 328 ? -27.685 9.473 14.342 1.00 94.69 328 LEU A C 1
ATOM 2685 O O . LEU A 1 328 ? -26.471 9.311 14.443 1.00 94.69 328 LEU A O 1
ATOM 2689 N N . SER A 1 329 ? -28.261 10.675 14.452 1.00 93.00 329 SER A N 1
ATOM 2690 C CA . SER A 1 329 ? -27.483 11.921 14.509 1.00 93.00 329 SER A CA 1
ATOM 2691 C C . SER A 1 329 ? -27.633 12.689 15.821 1.00 93.00 329 SER A C 1
ATOM 2693 O O . SER A 1 329 ? -26.643 13.207 16.330 1.00 93.00 329 SER A O 1
ATOM 2695 N N . ASN A 1 330 ? -28.843 12.777 16.381 1.00 91.69 330 ASN A N 1
ATOM 2696 C CA . ASN A 1 330 ? -29.106 13.636 17.544 1.00 91.69 330 ASN A CA 1
ATOM 2697 C C . ASN A 1 330 ? -28.756 12.964 18.885 1.00 91.69 330 ASN A C 1
ATOM 2699 O O . ASN A 1 330 ? -28.308 13.612 19.832 1.00 91.69 330 ASN A O 1
ATOM 2703 N N . ARG A 1 331 ? -28.975 11.648 18.992 1.00 91.38 331 ARG A N 1
ATOM 2704 C CA . ARG A 1 331 ? -28.792 10.881 20.233 1.00 91.38 331 ARG A CA 1
ATOM 2705 C C . ARG A 1 331 ? -27.650 9.885 20.114 1.00 91.38 331 ARG A C 1
ATOM 2707 O O . ARG A 1 331 ? -27.236 9.494 19.027 1.00 91.38 331 ARG A O 1
ATOM 2714 N N . LYS A 1 332 ? -27.169 9.432 21.272 1.00 94.31 332 LYS A N 1
ATOM 2715 C CA . LYS A 1 332 ? -26.251 8.294 21.348 1.00 94.31 332 LYS A CA 1
ATOM 2716 C C . LYS A 1 332 ? -26.972 7.038 20.880 1.00 94.31 332 LYS A C 1
ATOM 2718 O O . LYS A 1 332 ? -28.034 6.714 21.411 1.00 94.31 332 LYS A O 1
ATOM 2723 N N . TYR A 1 333 ? -26.381 6.339 19.919 1.00 95.44 333 TYR A N 1
ATOM 2724 C CA . TYR A 1 333 ? -27.000 5.155 19.335 1.00 95.44 333 TYR A CA 1
ATOM 2725 C C . TYR A 1 333 ? -27.143 4.029 20.368 1.00 95.44 333 TYR A C 1
ATOM 2727 O O . TYR A 1 333 ? -26.255 3.813 21.203 1.00 95.44 333 TYR A O 1
ATOM 2735 N N . GLN A 1 334 ? -28.262 3.306 20.312 1.00 95.06 334 GLN A N 1
ATOM 2736 C CA . GLN A 1 334 ? -28.591 2.235 21.245 1.00 95.06 334 GLN A CA 1
ATOM 2737 C C . GLN A 1 334 ? -29.390 1.135 20.551 1.00 95.06 334 GLN A C 1
ATOM 2739 O O . GLN A 1 334 ? -30.426 1.397 19.949 1.00 95.06 334 GLN A O 1
ATOM 2744 N N . VAL A 1 335 ? -28.959 -0.115 20.716 1.00 96.19 335 VAL A N 1
ATOM 2745 C CA . VAL A 1 335 ? -29.783 -1.279 20.380 1.00 96.19 335 VAL A CA 1
ATOM 2746 C C . VAL A 1 335 ? -30.935 -1.388 21.376 1.00 96.19 335 VAL A C 1
ATOM 2748 O O . VAL A 1 335 ? -30.722 -1.425 22.592 1.00 96.19 335 VAL A O 1
ATOM 2751 N N . THR A 1 336 ? -32.156 -1.495 20.857 1.00 95.19 336 THR A N 1
ATOM 2752 C CA . THR A 1 336 ? -33.377 -1.613 21.657 1.00 95.19 336 THR A CA 1
ATOM 2753 C C . THR A 1 336 ? -33.258 -2.717 22.716 1.00 95.19 336 THR A C 1
ATOM 2755 O O . THR A 1 336 ? -32.861 -3.849 22.431 1.00 95.19 336 THR A O 1
ATOM 2758 N N . GLY A 1 337 ? -33.620 -2.391 23.961 1.00 91.44 337 GLY A N 1
ATOM 2759 C CA . GLY A 1 337 ? -33.632 -3.340 25.080 1.00 91.44 337 GLY A CA 1
ATOM 2760 C C . GLY A 1 337 ? -32.261 -3.671 25.685 1.00 91.44 337 GLY A C 1
ATOM 2761 O O . GLY A 1 337 ? -32.193 -4.529 26.563 1.00 91.44 337 GLY A O 1
ATOM 2762 N N . ILE A 1 338 ? -31.175 -3.016 25.256 1.00 93.25 338 ILE A N 1
ATOM 2763 C CA . ILE A 1 338 ? -29.830 -3.191 25.828 1.00 93.25 338 ILE A CA 1
ATOM 2764 C C . ILE A 1 338 ? -29.423 -1.913 26.577 1.00 93.25 338 ILE A C 1
ATOM 2766 O O . ILE A 1 338 ? -29.467 -0.841 25.984 1.00 93.25 338 ILE A O 1
ATOM 2770 N N . PRO A 1 339 ? -28.984 -1.971 27.851 1.00 92.19 339 PRO A N 1
ATOM 2771 C CA . PRO A 1 339 ? -28.799 -0.786 28.700 1.00 92.19 339 PRO A CA 1
ATOM 2772 C C . PRO A 1 339 ? -27.502 0.002 28.437 1.00 92.19 339 PRO A C 1
ATOM 2774 O O . PRO A 1 339 ? -27.122 0.841 29.252 1.00 92.19 339 PRO A O 1
ATOM 2777 N N . ILE A 1 340 ? -26.808 -0.260 27.326 1.00 93.75 340 ILE A N 1
ATOM 2778 C CA . ILE A 1 340 ? -25.590 0.455 26.937 1.00 93.75 340 ILE A CA 1
ATOM 2779 C C . ILE A 1 340 ? -25.792 1.225 25.640 1.00 93.75 340 ILE A C 1
ATOM 2781 O O . ILE A 1 340 ? -26.381 0.729 24.678 1.00 93.75 340 ILE A O 1
ATOM 2785 N N . THR A 1 341 ? -25.237 2.428 25.614 1.00 94.31 341 THR A N 1
ATOM 2786 C CA . THR A 1 341 ? -25.216 3.322 24.459 1.00 94.31 341 THR A CA 1
ATOM 2787 C C . THR A 1 341 ? -23.811 3.400 23.873 1.00 94.31 341 THR A C 1
ATOM 2789 O O . THR A 1 341 ? -22.796 3.164 24.552 1.00 94.31 341 THR A O 1
ATOM 2792 N N . MET A 1 342 ? -23.744 3.746 22.593 1.00 94.06 342 MET A N 1
ATOM 2793 C CA . MET A 1 342 ? -22.509 4.210 21.982 1.00 94.06 342 MET A CA 1
ATOM 2794 C C . MET A 1 342 ? -22.047 5.504 22.676 1.00 94.06 342 MET A C 1
ATOM 2796 O O . MET A 1 342 ? -22.849 6.240 23.250 1.00 94.06 342 MET A O 1
ATOM 2800 N N . SER A 1 343 ? -20.741 5.748 22.726 1.00 89.81 343 SER A N 1
ATOM 2801 C CA . SER A 1 343 ? -20.164 6.930 23.389 1.00 89.81 343 SER A CA 1
ATOM 2802 C C . SER A 1 343 ? -20.594 8.238 22.707 1.00 89.81 343 SER A C 1
ATOM 2804 O O . SER A 1 343 ? -20.801 9.238 23.403 1.00 89.81 343 SER A O 1
ATOM 2806 N N . GLU A 1 344 ? -20.815 8.185 21.393 1.00 88.81 344 GLU A N 1
ATOM 2807 C CA . GLU A 1 344 ? -21.256 9.265 20.507 1.00 88.81 344 GLU A CA 1
ATOM 2808 C C . GLU A 1 344 ? -22.531 8.871 19.728 1.00 88.81 344 GLU A C 1
ATOM 2810 O O . GLU A 1 344 ? -23.079 7.778 19.907 1.00 88.81 344 GLU A O 1
ATOM 2815 N N . SER A 1 345 ? -23.051 9.782 18.900 1.00 90.94 345 SER A N 1
ATOM 2816 C CA . SER A 1 345 ? -24.099 9.467 17.920 1.00 90.94 345 SER A CA 1
ATOM 2817 C C . SER A 1 345 ? -23.557 8.555 16.816 1.00 90.94 345 SER A C 1
ATOM 2819 O O . SER A 1 345 ? -22.349 8.509 16.590 1.00 90.94 345 SER A O 1
ATOM 2821 N N . PHE A 1 346 ? -24.436 7.810 16.133 1.00 93.50 346 PHE A N 1
ATOM 2822 C CA . PHE A 1 346 ? -24.036 6.877 15.065 1.00 93.50 346 PHE A CA 1
ATOM 2823 C C . PHE A 1 346 ? -23.231 7.583 13.962 1.00 93.50 346 PHE A C 1
ATOM 2825 O O . PHE A 1 346 ? -22.184 7.109 13.516 1.00 93.50 346 PHE A O 1
ATOM 2832 N N . ALA A 1 347 ? -23.709 8.760 13.569 1.00 92.44 347 ALA A N 1
ATOM 2833 C CA . ALA A 1 347 ? -22.980 9.729 12.775 1.00 92.44 347 ALA A CA 1
ATOM 2834 C C . ALA A 1 347 ? -23.091 11.106 13.429 1.00 92.44 347 ALA A C 1
ATOM 2836 O O . ALA A 1 347 ? -24.095 11.420 14.071 1.00 92.44 347 ALA A O 1
ATOM 2837 N N . ARG A 1 348 ? -22.069 11.953 13.275 1.00 88.81 348 ARG A N 1
ATOM 2838 C CA . ARG A 1 348 ? -22.133 13.327 13.797 1.00 88.81 348 ARG A CA 1
ATOM 2839 C C . ARG A 1 348 ? -23.250 14.127 13.124 1.00 88.81 348 ARG A C 1
ATOM 2841 O O . ARG A 1 348 ? -24.002 14.821 13.802 1.00 88.81 348 ARG A O 1
ATOM 2848 N N . TYR A 1 349 ? -23.336 14.004 11.804 1.00 91.81 349 TYR A N 1
ATOM 2849 C CA . TYR A 1 349 ? -24.409 14.533 10.976 1.00 91.81 349 TYR A CA 1
ATOM 2850 C C . TYR A 1 349 ? -24.956 13.421 10.089 1.00 91.81 349 TYR A C 1
ATOM 2852 O O . TYR A 1 349 ? -24.200 12.571 9.608 1.00 91.81 349 TYR A O 1
ATOM 2860 N N . LEU A 1 350 ? -26.257 13.459 9.800 1.00 92.50 350 LEU A N 1
ATOM 2861 C CA . LEU A 1 350 ? -26.880 12.493 8.894 1.00 92.50 350 LEU A CA 1
ATOM 2862 C C . LEU A 1 350 ? -26.230 12.518 7.495 1.00 92.50 350 LEU A C 1
ATOM 2864 O O . LEU A 1 350 ? -26.126 11.481 6.841 1.00 92.50 350 LEU A O 1
ATOM 2868 N N . SER A 1 351 ? -25.692 13.672 7.083 1.00 90.88 351 SER A N 1
ATOM 2869 C CA . SER A 1 351 ? -24.911 13.861 5.854 1.00 90.88 351 SER A CA 1
ATOM 2870 C C . SER A 1 351 ? -23.647 13.010 5.749 1.00 90.88 351 SER A C 1
ATOM 2872 O O . SER A 1 351 ? -23.158 12.815 4.637 1.00 90.88 351 SER A O 1
ATOM 2874 N N . ASN A 1 352 ? -23.106 12.491 6.855 1.00 91.06 352 ASN A N 1
ATOM 2875 C CA . ASN A 1 352 ? -21.893 11.682 6.797 1.00 91.06 352 ASN A CA 1
ATOM 2876 C C . ASN A 1 352 ? -22.145 10.278 6.226 1.00 91.06 352 ASN A C 1
ATOM 2878 O O . ASN A 1 352 ? -21.261 9.715 5.590 1.00 91.06 352 ASN A O 1
ATOM 2882 N N . ILE A 1 353 ? -23.342 9.715 6.407 1.00 92.19 353 ILE A N 1
ATOM 2883 C CA . ILE A 1 353 ? -23.666 8.356 5.945 1.00 92.19 353 ILE A CA 1
ATOM 2884 C C . ILE A 1 353 ? -23.654 8.249 4.404 1.00 92.19 353 ILE A C 1
ATOM 2886 O O . ILE A 1 353 ? -22.900 7.429 3.878 1.00 92.19 353 ILE A O 1
ATOM 2890 N N . PRO A 1 354 ? -24.401 9.073 3.635 1.00 91.88 354 PRO A N 1
ATOM 2891 C CA . PRO A 1 354 ? -24.449 8.952 2.171 1.00 91.88 354 PRO A CA 1
ATOM 2892 C C . PRO A 1 354 ? -23.146 9.334 1.448 1.00 91.88 354 PRO A C 1
ATOM 2894 O O . PRO A 1 354 ? -23.028 9.143 0.237 1.00 91.88 354 PRO A O 1
ATOM 2897 N N . ARG A 1 355 ? -22.157 9.887 2.157 1.00 89.50 355 ARG A N 1
ATOM 2898 C CA . ARG A 1 355 ? -20.849 10.229 1.581 1.00 89.50 355 ARG A CA 1
ATOM 2899 C C . ARG A 1 355 ? -19.915 9.041 1.429 1.00 89.50 355 ARG A C 1
ATOM 2901 O O . ARG A 1 355 ? -19.050 9.072 0.556 1.00 89.50 355 ARG A O 1
ATOM 2908 N N . MET A 1 356 ? -20.094 8.006 2.247 1.00 90.38 356 MET A N 1
ATOM 2909 C CA . MET A 1 356 ? -19.278 6.802 2.152 1.00 90.38 356 MET A CA 1
ATOM 2910 C C . MET A 1 356 ? -19.417 6.198 0.758 1.00 90.38 356 MET A C 1
ATOM 2912 O O . MET A 1 356 ? -20.528 5.958 0.278 1.00 90.38 356 MET A O 1
ATOM 2916 N N . LYS A 1 357 ? -18.286 5.907 0.116 1.00 88.00 357 LYS A N 1
ATOM 2917 C CA . LYS A 1 357 ? -18.270 5.301 -1.216 1.00 88.00 357 LYS A CA 1
ATOM 2918 C C . LYS A 1 357 ? -18.991 3.959 -1.234 1.00 88.00 357 LYS A C 1
ATOM 2920 O O . LYS A 1 357 ? -19.727 3.703 -2.183 1.00 88.00 357 LYS A O 1
ATOM 2925 N N . ALA A 1 358 ? -18.866 3.170 -0.167 1.00 88.06 358 ALA A N 1
ATOM 2926 C CA . ALA A 1 358 ? -19.613 1.924 -0.015 1.00 88.06 358 ALA A CA 1
ATOM 2927 C C . ALA A 1 358 ? -21.135 2.150 -0.073 1.00 88.06 358 ALA A C 1
ATOM 2929 O O . ALA A 1 358 ? -21.812 1.488 -0.849 1.00 88.06 358 ALA A O 1
ATOM 2930 N N . ILE A 1 359 ? -21.661 3.145 0.657 1.00 89.69 359 ILE A N 1
ATOM 2931 C CA . ILE A 1 359 ? -23.090 3.497 0.621 1.00 89.69 359 ILE A CA 1
ATOM 2932 C C . ILE A 1 359 ? -23.501 3.979 -0.771 1.00 89.69 359 ILE A C 1
ATOM 2934 O O . ILE A 1 359 ? -24.527 3.545 -1.270 1.00 89.69 359 ILE A O 1
ATOM 2938 N N . GLN A 1 360 ? -22.697 4.820 -1.432 1.00 85.19 360 GLN A N 1
ATOM 2939 C CA . GLN A 1 360 ? -22.997 5.326 -2.784 1.00 85.19 360 GLN A CA 1
ATOM 2940 C C . GLN A 1 360 ? -23.130 4.223 -3.846 1.00 85.19 360 GLN A C 1
ATOM 2942 O O . GLN A 1 360 ? -23.722 4.474 -4.893 1.00 85.19 360 GLN A O 1
ATOM 2947 N N . ASN A 1 361 ? -22.559 3.040 -3.605 1.00 81.00 361 ASN A N 1
ATOM 2948 C CA . ASN A 1 361 ? -22.603 1.902 -4.524 1.00 81.00 361 ASN A CA 1
ATOM 2949 C C . ASN A 1 361 ? -23.648 0.842 -4.128 1.00 81.00 361 ASN A C 1
ATOM 2951 O O . ASN A 1 361 ? -23.767 -0.174 -4.810 1.00 81.00 361 ASN A O 1
ATOM 2955 N N . MET A 1 362 ? -24.412 1.056 -3.053 1.00 78.94 362 MET A N 1
ATOM 2956 C CA . MET A 1 362 ? -25.506 0.164 -2.664 1.00 78.94 362 MET A CA 1
ATOM 2957 C C . MET A 1 362 ? -26.783 0.457 -3.462 1.00 78.94 362 MET A C 1
ATOM 2959 O O . MET A 1 362 ? -27.004 1.563 -3.956 1.00 78.94 362 MET A O 1
ATOM 2963 N N . LYS A 1 363 ? -27.681 -0.530 -3.563 1.00 77.31 363 LYS A N 1
ATOM 2964 C CA . LYS A 1 363 ? -29.033 -0.285 -4.083 1.00 77.31 363 LYS A CA 1
ATOM 2965 C C . LYS A 1 363 ? -29.827 0.530 -3.062 1.00 77.31 363 LYS A C 1
ATOM 2967 O O . LYS A 1 363 ? -29.697 0.331 -1.857 1.00 77.31 363 LYS A O 1
ATOM 2972 N N . GLY A 1 364 ? -30.687 1.431 -3.541 1.00 78.06 364 GLY A N 1
ATOM 2973 C CA . GLY A 1 364 ? -31.466 2.315 -2.663 1.00 78.06 364 GLY A CA 1
ATOM 2974 C C . GLY A 1 364 ? -32.350 1.564 -1.662 1.00 78.06 364 GLY A C 1
ATOM 2975 O O . GLY A 1 364 ? -32.431 1.957 -0.504 1.00 78.06 364 GLY A O 1
ATOM 2976 N N . GLU A 1 365 ? -32.942 0.450 -2.089 1.00 77.88 365 GLU A N 1
ATOM 2977 C CA . GLU A 1 365 ? -33.744 -0.450 -1.249 1.00 77.88 365 GLU A CA 1
ATOM 2978 C C . GLU A 1 365 ? -32.929 -1.101 -0.116 1.00 77.88 365 GLU A C 1
ATOM 2980 O O . GLU A 1 365 ? -33.410 -1.172 1.015 1.00 77.88 365 GLU A O 1
ATOM 2985 N N . ASP A 1 366 ? -31.670 -1.475 -0.370 1.00 78.38 366 ASP A N 1
ATOM 2986 C CA . ASP A 1 366 ? -30.776 -2.029 0.655 1.00 78.38 366 ASP A CA 1
ATOM 2987 C C . ASP A 1 366 ? -30.358 -0.957 1.674 1.00 78.38 366 ASP A C 1
ATOM 2989 O O . ASP A 1 366 ? -30.331 -1.215 2.881 1.00 78.38 366 ASP A O 1
ATOM 2993 N N . VAL A 1 367 ? -30.072 0.266 1.207 1.00 87.00 367 VAL A N 1
ATOM 2994 C CA . VAL A 1 367 ? -29.761 1.409 2.085 1.00 87.00 367 VAL A CA 1
ATOM 2995 C C . VAL A 1 367 ? -30.957 1.737 2.971 1.00 87.00 367 VAL A C 1
ATOM 2997 O O . VAL A 1 367 ? -30.800 1.879 4.184 1.00 87.00 367 VAL A O 1
ATOM 3000 N N . GLN A 1 368 ? -32.153 1.826 2.389 1.00 92.19 368 GLN A N 1
ATOM 3001 C CA . GLN A 1 368 ? -33.373 2.100 3.137 1.00 92.19 368 GLN A CA 1
ATOM 3002 C C . GLN A 1 368 ? -33.635 1.007 4.180 1.00 92.19 368 GLN A C 1
ATOM 3004 O O . GLN A 1 368 ? -33.792 1.324 5.358 1.00 92.19 368 GLN A O 1
ATOM 3009 N N . GLY A 1 369 ? -33.599 -0.269 3.784 1.00 91.81 369 GLY A N 1
ATOM 3010 C CA . GLY A 1 369 ? -33.818 -1.394 4.694 1.00 91.81 369 GLY A CA 1
ATOM 3011 C C . GLY A 1 369 ? -32.816 -1.428 5.851 1.00 91.81 369 GLY A C 1
ATOM 3012 O O . GLY A 1 369 ? -33.211 -1.614 7.001 1.00 91.81 369 GLY A O 1
ATOM 3013 N N . MET A 1 370 ? -31.532 -1.175 5.576 1.00 96.94 370 MET A N 1
ATOM 3014 C CA . MET A 1 370 ? -30.498 -1.063 6.610 1.00 96.94 370 MET A CA 1
ATOM 3015 C C . MET A 1 370 ? -30.805 0.064 7.604 1.00 96.94 370 MET A C 1
ATOM 3017 O O . MET A 1 370 ? -30.737 -0.153 8.815 1.00 96.94 370 MET A O 1
ATOM 3021 N N . ILE A 1 371 ? -31.126 1.264 7.109 1.00 97.81 371 ILE A N 1
ATOM 3022 C CA . ILE A 1 371 ? -31.395 2.437 7.951 1.00 97.81 371 ILE A CA 1
ATOM 3023 C C . ILE A 1 371 ? -32.660 2.226 8.790 1.00 97.81 371 ILE A C 1
ATOM 3025 O O . ILE A 1 371 ? -32.638 2.494 9.989 1.00 97.81 371 ILE A O 1
ATOM 3029 N N . GLU A 1 372 ? -33.732 1.694 8.203 1.00 96.31 372 GLU A N 1
ATOM 3030 C CA . GLU A 1 372 ? -34.975 1.381 8.916 1.00 96.31 372 GLU A CA 1
ATOM 3031 C C . GLU A 1 372 ? -34.768 0.339 10.025 1.00 96.31 372 GLU A C 1
ATOM 3033 O O . GLU A 1 372 ? -35.315 0.487 11.122 1.00 96.31 372 GLU A O 1
ATOM 3038 N N . ASP A 1 373 ? -33.957 -0.694 9.775 1.00 97.56 373 ASP A N 1
ATOM 3039 C CA . ASP A 1 373 ? -33.610 -1.697 10.784 1.00 97.56 373 ASP A CA 1
ATOM 3040 C C . ASP A 1 373 ? -32.755 -1.081 11.914 1.00 97.56 373 ASP A C 1
ATOM 3042 O O . ASP A 1 373 ? -33.010 -1.357 13.091 1.00 97.56 373 ASP A O 1
ATOM 3046 N N . LEU A 1 374 ? -31.800 -0.192 11.600 1.00 97.25 374 LEU A N 1
ATOM 3047 C CA . LEU A 1 374 ? -30.971 0.511 12.596 1.00 97.25 374 LEU A CA 1
ATOM 3048 C C . LEU A 1 374 ? -31.798 1.386 13.550 1.00 97.25 374 LEU A C 1
ATOM 3050 O O . LEU A 1 374 ? -31.514 1.421 14.744 1.00 97.25 374 LEU A O 1
ATOM 3054 N N . VAL A 1 375 ? -32.823 2.081 13.054 1.00 96.56 375 VAL A N 1
ATOM 3055 C CA . VAL A 1 375 ? -33.564 3.095 13.837 1.00 96.56 375 VAL A CA 1
ATOM 3056 C C . VAL A 1 375 ? -34.845 2.564 14.472 1.00 96.56 375 VAL A C 1
ATOM 3058 O O . VAL A 1 375 ? -35.586 3.321 15.100 1.00 96.56 375 VAL A O 1
ATOM 3061 N N . LYS A 1 376 ? -35.141 1.275 14.283 1.00 95.06 376 LYS A N 1
ATOM 3062 C CA . LYS A 1 376 ? -36.394 0.664 14.722 1.00 95.06 376 LYS A CA 1
ATOM 3063 C C . LYS A 1 376 ? -36.550 0.752 16.237 1.00 95.06 376 LYS A C 1
ATOM 3065 O O . LYS A 1 376 ? -35.717 0.223 16.974 1.00 95.06 376 LYS A O 1
ATOM 3070 N N . THR A 1 377 ? -37.644 1.360 16.686 1.00 92.88 377 THR A N 1
ATOM 3071 C CA . THR A 1 377 ? -38.006 1.497 18.100 1.00 92.88 377 THR A CA 1
ATOM 3072 C C . THR A 1 377 ? -39.408 0.940 18.368 1.00 92.88 377 THR A C 1
ATOM 3074 O O . THR A 1 377 ? -40.260 0.959 17.474 1.00 92.88 377 THR A O 1
ATOM 3077 N N . PRO A 1 378 ? -39.667 0.423 19.583 1.00 93.31 378 PRO A N 1
ATOM 3078 C CA . PRO A 1 378 ? -40.983 -0.076 19.958 1.00 93.31 378 PRO A CA 1
ATOM 3079 C C . PRO A 1 378 ? -41.941 1.092 20.230 1.00 93.31 378 PRO A C 1
ATOM 3081 O O . PRO A 1 378 ? -41.552 2.093 20.833 1.00 93.31 378 PRO A O 1
ATOM 3084 N N . GLN A 1 379 ? -43.203 0.946 19.832 1.00 90.38 379 GLN A N 1
ATOM 3085 C CA . GLN A 1 379 ? -44.279 1.871 20.188 1.00 90.38 379 GLN A CA 1
ATOM 3086 C C . GLN A 1 379 ? -4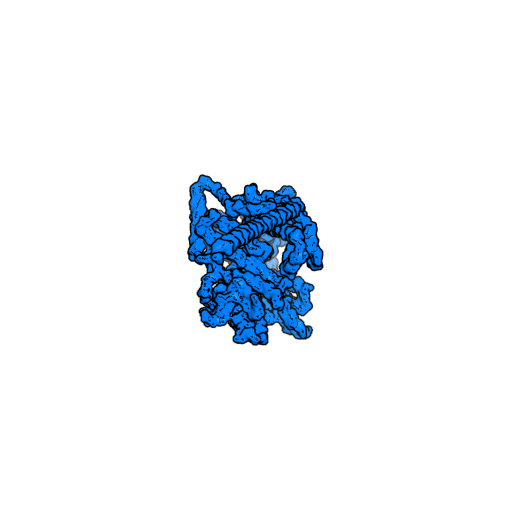4.633 1.767 21.676 1.00 90.38 379 GLN A C 1
ATOM 3088 O O . GLN A 1 379 ? -44.867 2.790 22.317 1.00 90.38 379 GLN A O 1
ATOM 3093 N N . ASP A 1 380 ? -44.626 0.551 22.236 1.00 89.56 380 ASP A N 1
ATOM 3094 C CA . ASP A 1 380 ? -44.762 0.313 23.675 1.00 89.56 380 ASP A CA 1
ATOM 3095 C C . ASP A 1 380 ? -43.516 -0.383 24.239 1.00 89.56 380 ASP A C 1
ATOM 3097 O O . ASP A 1 380 ? -43.251 -1.560 23.994 1.00 89.56 380 ASP A O 1
ATOM 3101 N N . VAL A 1 381 ? -42.761 0.347 25.060 1.00 85.75 381 VAL A N 1
ATOM 3102 C CA . VAL A 1 381 ? -41.552 -0.155 25.734 1.00 85.75 381 VAL A CA 1
ATOM 3103 C C . VAL A 1 381 ? -41.831 -1.288 26.728 1.00 85.75 381 VAL A C 1
ATOM 3105 O O . VAL A 1 381 ? -40.905 -2.009 27.095 1.00 85.75 381 VAL A O 1
ATOM 3108 N N . ASN A 1 382 ? -43.086 -1.473 27.154 1.00 90.44 382 ASN A N 1
ATOM 3109 C CA . ASN A 1 382 ? -43.491 -2.572 28.033 1.00 90.44 382 ASN A CA 1
ATOM 3110 C C . ASN A 1 382 ? -43.883 -3.838 27.253 1.00 90.44 382 ASN A C 1
ATOM 3112 O O . ASN A 1 382 ? -44.027 -4.909 27.847 1.00 90.44 382 ASN A O 1
ATOM 3116 N N . ASN A 1 383 ? -44.033 -3.749 25.927 1.00 93.44 383 ASN A N 1
ATOM 3117 C CA . ASN A 1 383 ? -44.332 -4.891 25.078 1.00 93.44 383 ASN A CA 1
ATOM 3118 C C . ASN A 1 383 ? -43.049 -5.668 24.747 1.00 93.44 383 ASN A C 1
ATOM 3120 O O . ASN A 1 383 ? -42.331 -5.363 23.795 1.00 93.44 383 ASN A O 1
ATOM 3124 N N . ILE A 1 384 ? -42.780 -6.714 25.530 1.00 92.44 384 ILE A N 1
ATOM 3125 C CA . ILE A 1 384 ? -41.562 -7.536 25.433 1.00 92.44 384 ILE A CA 1
ATOM 3126 C C . ILE A 1 384 ? -41.343 -8.098 24.016 1.00 92.44 384 ILE A C 1
ATOM 3128 O O . ILE A 1 384 ? -40.208 -8.118 23.536 1.00 92.44 384 ILE A O 1
ATOM 3132 N N . GLU A 1 385 ? -42.403 -8.521 23.322 1.00 93.12 385 GLU A N 1
ATOM 3133 C CA . GLU A 1 385 ? -42.290 -9.103 21.976 1.00 93.12 385 GLU A CA 1
ATOM 3134 C C . GLU A 1 385 ? -41.972 -8.036 20.919 1.00 93.12 385 GLU A C 1
ATOM 3136 O O . GLU A 1 385 ? -41.233 -8.270 19.962 1.00 93.12 385 GLU A O 1
ATOM 3141 N N . GLU A 1 386 ? -42.497 -6.824 21.088 1.00 94.62 386 GLU A N 1
ATOM 3142 C CA . GLU A 1 386 ? -42.154 -5.690 20.233 1.00 94.62 386 GLU A CA 1
ATOM 3143 C C . GLU A 1 386 ? -40.714 -5.219 20.457 1.00 94.62 386 GLU A C 1
ATOM 3145 O O . GLU A 1 386 ? -39.973 -5.043 19.488 1.00 94.62 386 GLU A O 1
ATOM 3150 N N . VAL A 1 387 ? -40.289 -5.110 21.719 1.00 94.44 387 VAL A N 1
ATOM 3151 C CA . VAL A 1 387 ? -38.902 -4.809 22.104 1.00 94.44 387 VAL A CA 1
ATOM 3152 C C . VAL A 1 387 ? -37.945 -5.829 21.486 1.00 94.44 387 VAL A C 1
ATOM 3154 O O . VAL A 1 387 ? -36.926 -5.443 20.914 1.00 94.44 387 VAL A O 1
ATOM 3157 N N . LYS A 1 388 ? -38.281 -7.124 21.536 1.00 93.94 388 LYS A N 1
ATOM 3158 C CA . LYS A 1 388 ? -37.469 -8.190 20.937 1.00 93.94 388 LYS A CA 1
ATOM 3159 C C . LYS A 1 388 ? -37.368 -8.056 19.414 1.00 93.94 388 LYS A C 1
ATOM 3161 O O . LYS A 1 388 ? -36.261 -8.105 18.882 1.00 93.94 388 LYS A O 1
ATOM 3166 N N . ARG A 1 389 ? -38.482 -7.812 18.713 1.00 94.94 389 ARG A N 1
ATOM 3167 C CA . ARG A 1 389 ? -38.482 -7.602 17.251 1.00 94.94 389 ARG A CA 1
ATOM 3168 C C . ARG A 1 389 ? -37.669 -6.374 16.833 1.00 94.94 389 ARG A C 1
ATOM 3170 O O . ARG A 1 389 ? -36.936 -6.440 15.848 1.00 94.94 389 ARG A O 1
ATOM 3177 N N . CYS A 1 390 ? -37.764 -5.274 17.580 1.00 96.94 390 CYS A N 1
ATOM 3178 C CA . CYS A 1 390 ? -36.962 -4.071 17.332 1.00 96.94 390 CYS A CA 1
ATOM 3179 C C . CYS A 1 390 ? -35.476 -4.318 17.618 1.00 96.94 390 CYS A C 1
ATOM 3181 O O . CYS A 1 390 ? -34.630 -3.936 16.818 1.00 96.94 390 CYS A O 1
ATOM 3183 N N . ARG A 1 391 ? -35.150 -5.045 18.696 1.00 96.38 391 ARG A N 1
ATOM 3184 C CA . ARG A 1 391 ? -33.775 -5.466 19.003 1.00 96.38 391 ARG A CA 1
ATOM 3185 C C . ARG A 1 391 ? -33.169 -6.287 17.865 1.00 96.38 391 ARG A C 1
ATOM 3187 O O . ARG A 1 391 ? -32.047 -6.017 17.449 1.00 96.38 391 ARG A O 1
ATOM 3194 N N . GLU A 1 392 ? -33.898 -7.277 17.355 1.00 96.44 392 GLU A N 1
ATOM 3195 C CA . GLU A 1 392 ? -33.452 -8.104 16.228 1.00 96.44 392 GLU A CA 1
ATOM 3196 C C . GLU A 1 392 ? -33.270 -7.279 14.948 1.00 96.44 392 GLU A C 1
ATOM 3198 O O . GLU A 1 392 ? -32.305 -7.507 14.219 1.00 96.44 392 GLU A O 1
ATOM 3203 N N . ALA A 1 393 ? -34.140 -6.294 14.702 1.00 97.19 393 ALA A N 1
ATOM 3204 C CA . ALA A 1 393 ? -33.985 -5.334 13.611 1.00 97.19 393 ALA A CA 1
ATOM 3205 C C . ALA A 1 393 ? -32.708 -4.500 13.752 1.00 97.19 393 ALA A C 1
ATOM 3207 O O . ALA A 1 393 ? -31.881 -4.516 12.846 1.00 97.19 393 ALA A O 1
ATOM 3208 N N . ASN A 1 394 ? -32.467 -3.885 14.913 1.00 97.62 394 ASN A N 1
ATOM 3209 C CA . ASN A 1 394 ? -31.253 -3.094 15.125 1.00 97.62 394 ASN A CA 1
ATOM 3210 C C . ASN A 1 394 ? -29.987 -3.948 14.939 1.00 97.62 394 ASN A C 1
ATOM 3212 O O . ASN A 1 394 ? -29.013 -3.490 14.345 1.00 97.62 394 ASN A O 1
ATOM 3216 N N . ILE A 1 395 ? -29.997 -5.208 15.397 1.00 97.25 395 ILE A N 1
ATOM 3217 C CA . ILE A 1 395 ? -28.876 -6.143 15.202 1.00 97.25 395 ILE A CA 1
ATOM 3218 C C . ILE A 1 395 ? -28.672 -6.472 13.716 1.00 97.25 395 ILE A C 1
ATOM 3220 O O . ILE A 1 395 ? -27.526 -6.524 13.269 1.00 97.25 395 ILE A O 1
ATOM 3224 N N . ARG A 1 396 ? -29.741 -6.682 12.934 1.00 95.38 396 ARG A N 1
ATOM 3225 C CA . ARG A 1 396 ? -29.631 -6.874 11.476 1.00 95.38 396 ARG A CA 1
ATOM 3226 C C . ARG A 1 396 ? -29.064 -5.636 10.788 1.00 95.38 396 ARG A C 1
ATOM 3228 O O . ARG A 1 396 ? -28.110 -5.777 10.030 1.00 95.38 396 ARG A O 1
ATOM 3235 N N . GLY A 1 397 ? -29.572 -4.447 11.110 1.00 92.94 397 GLY A N 1
ATOM 3236 C CA . GLY A 1 397 ? -29.060 -3.182 10.580 1.00 92.94 397 GLY A CA 1
ATOM 3237 C C . GLY A 1 397 ? -27.568 -2.997 10.872 1.00 92.94 397 GLY A C 1
ATOM 3238 O O . GLY A 1 397 ? -26.793 -2.682 9.973 1.00 92.94 397 GLY A O 1
ATOM 3239 N N . LEU A 1 398 ? -27.132 -3.302 12.101 1.00 96.81 398 LEU A N 1
ATOM 3240 C CA . LEU A 1 398 ? -25.716 -3.267 12.480 1.00 96.81 398 LEU A CA 1
ATOM 3241 C C . LEU A 1 398 ? -24.859 -4.273 11.703 1.00 96.81 398 LEU A C 1
ATOM 3243 O O . LEU A 1 398 ? -23.728 -3.952 11.348 1.00 96.81 398 LEU A O 1
ATOM 3247 N N . ARG A 1 399 ? -25.375 -5.478 11.430 1.00 90.75 399 ARG A N 1
ATOM 3248 C CA . ARG A 1 399 ? -24.669 -6.479 10.612 1.00 90.75 399 ARG A CA 1
ATOM 3249 C C . ARG A 1 399 ? -24.502 -6.012 9.172 1.00 90.75 399 ARG A C 1
ATOM 3251 O O . ARG A 1 399 ? -23.418 -6.167 8.631 1.00 90.75 399 ARG A O 1
ATOM 3258 N N . VAL A 1 400 ? -25.531 -5.410 8.577 1.00 90.88 400 VAL A N 1
ATOM 3259 C CA . VAL A 1 400 ? -25.426 -4.842 7.224 1.00 90.88 400 VAL A CA 1
ATOM 3260 C C . VAL A 1 400 ? -24.430 -3.680 7.212 1.00 90.88 400 VAL A C 1
ATOM 3262 O O . VAL A 1 400 ? -23.534 -3.654 6.375 1.00 90.88 400 VAL A O 1
ATOM 3265 N N . TYR A 1 401 ? -24.500 -2.772 8.189 1.00 95.00 401 TYR A N 1
ATOM 3266 C CA . TYR A 1 401 ? -23.563 -1.649 8.273 1.00 95.00 401 TYR A CA 1
ATOM 3267 C C . TYR A 1 401 ? -22.109 -2.091 8.522 1.00 95.00 401 TYR A C 1
ATOM 3269 O O . TYR A 1 401 ? -21.179 -1.457 8.028 1.00 95.00 401 TYR A O 1
ATOM 3277 N N . LYS A 1 402 ? -21.883 -3.205 9.232 1.00 93.31 402 LYS A N 1
ATOM 3278 C CA . LYS A 1 402 ? -20.550 -3.822 9.344 1.00 93.31 402 LYS A CA 1
ATOM 3279 C C . LYS A 1 402 ? -19.979 -4.162 7.962 1.00 93.31 402 LYS A C 1
ATOM 3281 O O . LYS A 1 402 ? -18.833 -3.832 7.678 1.00 93.31 402 LYS A O 1
ATOM 3286 N N . GLU A 1 403 ? -20.776 -4.768 7.086 1.00 87.69 403 GLU A N 1
ATOM 3287 C CA . GLU A 1 403 ? -20.341 -5.104 5.722 1.00 87.69 403 GLU A CA 1
ATOM 3288 C C . GLU A 1 403 ? -20.094 -3.846 4.865 1.00 87.69 403 GLU A C 1
ATOM 3290 O O . GLU A 1 403 ? -19.164 -3.809 4.055 1.00 87.69 403 GLU A O 1
ATOM 3295 N N . VAL A 1 404 ? -20.838 -2.760 5.109 1.00 89.94 404 VAL A N 1
ATOM 3296 C CA . VAL A 1 404 ? -20.544 -1.438 4.523 1.00 89.94 404 VAL A CA 1
ATOM 3297 C C . VAL A 1 404 ? -19.173 -0.931 4.972 1.00 89.94 404 VAL A C 1
ATOM 3299 O O . VAL A 1 404 ? -18.389 -0.471 4.140 1.00 89.94 404 VAL A O 1
ATOM 3302 N N . LEU A 1 405 ? -18.849 -1.031 6.267 1.00 94.38 405 LEU A N 1
ATOM 3303 C CA . LEU A 1 405 ? -17.537 -0.637 6.785 1.00 94.38 405 LEU A CA 1
ATOM 3304 C C . LEU A 1 405 ? -16.411 -1.480 6.183 1.00 94.38 405 LEU A C 1
ATOM 3306 O O . LEU A 1 405 ? -15.403 -0.907 5.774 1.00 94.38 405 LEU A O 1
ATOM 3310 N N . LYS A 1 406 ? -16.584 -2.802 6.048 1.00 87.56 406 LYS A N 1
ATOM 3311 C CA . LYS A 1 406 ? -15.618 -3.663 5.341 1.00 87.56 406 LYS A CA 1
ATOM 3312 C C . LYS A 1 406 ? -15.363 -3.173 3.922 1.00 87.56 406 LYS A C 1
ATOM 3314 O O . LYS A 1 406 ? -14.213 -2.987 3.528 1.00 87.56 406 LYS A O 1
ATOM 3319 N N . THR A 1 407 ? -16.435 -2.922 3.176 1.00 85.56 407 THR A N 1
ATOM 3320 C CA . THR A 1 407 ? -16.364 -2.452 1.787 1.00 85.56 407 THR A CA 1
ATOM 3321 C C . THR A 1 407 ? -15.636 -1.111 1.699 1.00 85.56 407 THR A C 1
ATOM 3323 O O . THR A 1 407 ? -14.703 -0.962 0.907 1.00 85.56 407 THR A O 1
ATOM 3326 N N . GLN A 1 408 ? -15.989 -0.158 2.569 1.00 93.19 408 GLN A N 1
ATOM 3327 C CA . GLN A 1 408 ? -15.335 1.148 2.632 1.00 93.19 408 GLN A CA 1
ATOM 3328 C C . GLN A 1 408 ? -13.847 1.007 2.972 1.00 93.19 408 GLN A C 1
ATOM 3330 O O . GLN A 1 408 ? -13.012 1.592 2.290 1.00 93.19 408 GLN A O 1
ATOM 3335 N N . MET A 1 409 ? -13.494 0.218 3.990 1.00 93.62 409 MET A N 1
ATOM 3336 C CA . MET A 1 409 ? -12.101 0.048 4.413 1.00 93.62 409 MET A CA 1
ATOM 3337 C C . MET A 1 409 ? -11.250 -0.652 3.354 1.00 93.62 409 MET A C 1
ATOM 3339 O O . MET A 1 409 ? -10.109 -0.251 3.132 1.00 93.62 409 MET A O 1
ATOM 3343 N N . ASN A 1 410 ? -11.799 -1.640 2.649 1.00 87.00 410 ASN A N 1
ATOM 3344 C CA . ASN A 1 410 ? -11.115 -2.287 1.530 1.00 87.00 410 ASN A CA 1
ATOM 3345 C C . ASN A 1 410 ? -10.875 -1.313 0.371 1.00 87.00 410 ASN A C 1
ATOM 3347 O O . ASN A 1 410 ? -9.786 -1.301 -0.205 1.00 87.00 410 ASN A O 1
ATOM 3351 N N . TYR A 1 411 ? -11.850 -0.453 0.066 1.00 90.62 411 TYR A N 1
ATOM 3352 C CA . TYR A 1 411 ? -11.671 0.637 -0.892 1.00 90.62 411 TYR A CA 1
ATOM 3353 C C . TYR A 1 411 ? -10.552 1.598 -0.460 1.00 90.62 411 TYR A C 1
ATOM 3355 O O . TYR A 1 411 ? -9.657 1.875 -1.258 1.00 90.62 411 TYR A O 1
ATOM 3363 N N . LEU A 1 412 ? -10.526 2.039 0.803 1.00 93.38 412 LEU A N 1
ATOM 3364 C CA . LEU A 1 412 ? -9.457 2.910 1.306 1.00 93.38 412 LEU A CA 1
ATOM 3365 C C . LEU A 1 412 ? -8.088 2.225 1.271 1.00 93.38 412 LEU A C 1
ATOM 3367 O O . LEU A 1 412 ? -7.117 2.846 0.846 1.00 93.38 412 LEU A O 1
ATOM 3371 N N . LYS A 1 413 ? -8.011 0.938 1.632 1.00 90.44 413 LYS A N 1
ATOM 3372 C CA . LYS A 1 413 ? -6.785 0.133 1.536 1.00 90.44 413 LYS A CA 1
ATOM 3373 C C . LYS A 1 413 ? -6.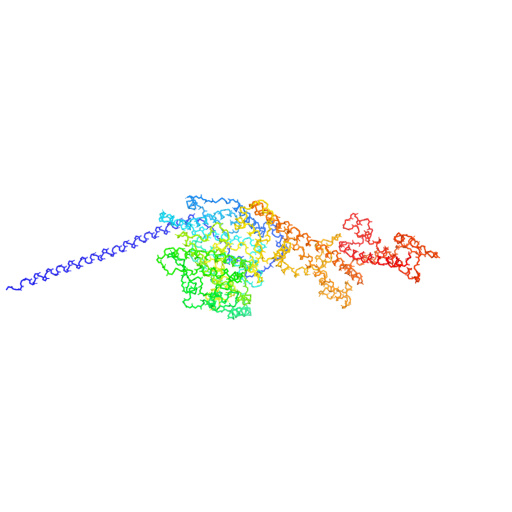249 0.090 0.107 1.00 90.44 413 LYS A C 1
ATOM 3375 O O . LYS A 1 413 ? -5.051 0.279 -0.096 1.00 90.44 413 LYS A O 1
ATOM 3380 N N . ARG A 1 414 ? -7.120 -0.130 -0.885 1.00 85.88 414 ARG A N 1
ATOM 3381 C CA . ARG A 1 414 ? -6.737 -0.128 -2.307 1.00 85.88 414 ARG A CA 1
ATOM 3382 C C . ARG A 1 414 ? -6.334 1.257 -2.797 1.00 85.88 414 ARG A C 1
ATOM 3384 O O . ARG A 1 414 ? -5.325 1.359 -3.486 1.00 85.88 414 ARG A O 1
ATOM 3391 N N . LYS A 1 415 ? -7.067 2.304 -2.413 1.00 89.25 415 LYS A N 1
ATOM 3392 C CA . LYS A 1 415 ? -6.821 3.674 -2.873 1.00 89.25 415 LYS A CA 1
ATOM 3393 C C . LYS A 1 415 ? -5.584 4.293 -2.243 1.00 89.25 415 LYS A C 1
ATOM 3395 O O . LYS A 1 415 ? -4.710 4.785 -2.949 1.00 89.25 415 LYS A O 1
ATOM 3400 N N . TYR A 1 416 ? -5.518 4.278 -0.920 1.00 91.69 416 TYR A N 1
ATOM 3401 C CA . TYR A 1 416 ? -4.533 5.030 -0.157 1.00 91.69 416 TYR A CA 1
ATOM 3402 C C . TYR A 1 416 ? -3.364 4.192 0.326 1.00 91.69 416 TYR A C 1
ATOM 3404 O O . TYR A 1 416 ? -2.289 4.756 0.507 1.00 91.69 416 TYR A O 1
ATOM 3412 N N . GLY A 1 417 ? -3.561 2.893 0.587 1.00 89.00 417 GLY A N 1
ATOM 3413 C CA . GLY A 1 417 ? -2.543 2.056 1.221 1.00 89.00 417 GLY A CA 1
ATOM 3414 C C . GLY A 1 417 ? -1.907 2.773 2.420 1.00 89.00 417 GLY A C 1
ATOM 3415 O O . GLY A 1 417 ? -2.613 3.346 3.253 1.00 89.00 417 GLY A O 1
ATOM 3416 N N . ASN A 1 418 ? -0.574 2.812 2.441 1.00 87.38 418 ASN A N 1
ATOM 3417 C CA . ASN A 1 418 ? 0.235 3.623 3.354 1.00 87.38 418 ASN A CA 1
ATOM 3418 C C . ASN A 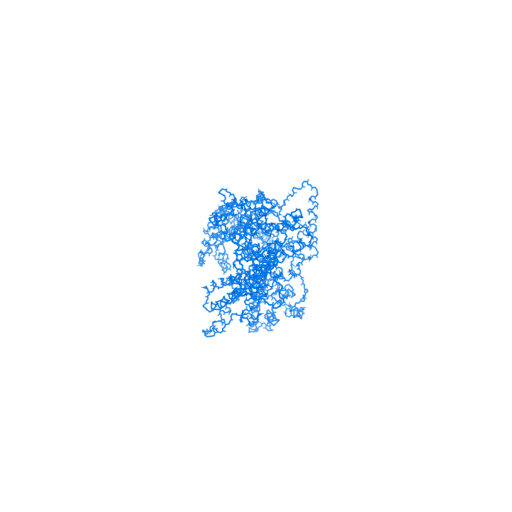1 418 ? 0.685 4.960 2.713 1.00 87.38 418 ASN A C 1
ATOM 3420 O O . ASN A 1 418 ? 1.399 5.760 3.319 1.00 87.38 418 ASN A O 1
ATOM 3424 N N . GLY A 1 419 ? 0.257 5.230 1.479 1.00 89.12 419 GLY A N 1
ATOM 3425 C CA . GLY A 1 419 ? 0.544 6.457 0.742 1.00 89.12 419 GLY A CA 1
ATOM 3426 C C . GLY A 1 419 ? -0.111 7.710 1.317 1.00 89.12 419 GLY A C 1
ATOM 3427 O O . GLY A 1 419 ? 0.410 8.803 1.111 1.00 89.12 419 GLY A O 1
ATOM 3428 N N . PHE A 1 420 ? -1.182 7.586 2.114 1.00 90.19 420 PHE A N 1
ATOM 3429 C CA . PHE A 1 420 ? -1.868 8.741 2.718 1.00 90.19 420 PHE A CA 1
ATOM 3430 C C . PHE A 1 420 ? -0.912 9.678 3.480 1.00 90.19 420 PHE A C 1
ATOM 3432 O O . PHE A 1 420 ? -0.936 10.895 3.299 1.00 90.19 420 PHE A O 1
ATOM 3439 N N . LEU A 1 421 ? 0.004 9.126 4.282 1.00 89.12 421 LEU A N 1
ATOM 3440 C CA . LEU A 1 421 ? 0.983 9.925 5.031 1.00 89.12 421 LEU A CA 1
ATOM 3441 C C . LEU A 1 421 ? 2.089 10.513 4.140 1.00 89.12 421 LEU A C 1
ATOM 3443 O O . LEU A 1 421 ? 2.798 11.438 4.555 1.00 89.12 421 LEU A O 1
ATOM 3447 N N . LEU A 1 422 ? 2.234 10.002 2.918 1.00 92.31 422 LEU A N 1
ATOM 3448 C CA . LEU A 1 422 ? 3.242 10.402 1.938 1.00 92.31 422 LEU A CA 1
ATOM 3449 C C . LEU A 1 422 ? 2.747 11.469 0.959 1.00 92.31 422 LEU A C 1
ATOM 3451 O O . LEU A 1 422 ? 3.573 12.019 0.229 1.00 92.31 422 LEU A O 1
ATOM 3455 N N . LEU A 1 423 ? 1.450 11.784 0.990 1.00 90.12 423 LEU A N 1
ATOM 3456 C CA . LEU A 1 423 ? 0.837 12.808 0.155 1.00 90.12 423 LEU A CA 1
ATOM 3457 C C . LEU A 1 423 ? 1.519 14.165 0.333 1.00 90.12 423 LEU A C 1
ATOM 3459 O O . LEU A 1 423 ? 1.775 14.619 1.460 1.00 90.12 423 LEU A O 1
ATOM 3463 N N . SER A 1 424 ? 1.774 14.815 -0.797 1.00 87.75 424 SER A N 1
ATOM 3464 C CA . SER A 1 424 ? 2.275 16.180 -0.867 1.00 87.75 424 SER A CA 1
ATOM 3465 C C . SER A 1 424 ? 1.174 17.199 -0.540 1.00 87.75 424 SER A C 1
ATOM 3467 O O . SER A 1 424 ? -0.019 16.905 -0.655 1.00 87.75 424 SER A O 1
ATOM 3469 N N . PRO A 1 425 ? 1.526 18.455 -0.206 1.00 84.88 425 PRO A N 1
ATOM 3470 C CA . PRO A 1 425 ? 0.530 19.505 0.008 1.00 84.88 425 PRO A CA 1
ATOM 3471 C C . PRO A 1 425 ? -0.286 19.816 -1.253 1.00 84.88 425 PRO A C 1
ATOM 3473 O O . PRO A 1 425 ? -1.379 20.360 -1.151 1.00 84.88 425 PRO A O 1
ATOM 3476 N N . GLU A 1 426 ? 0.261 19.528 -2.440 1.00 84.81 426 GLU A N 1
ATOM 3477 C CA . GLU A 1 426 ? -0.445 19.679 -3.713 1.00 84.81 426 GLU A CA 1
ATOM 3478 C C . GLU A 1 426 ? -1.550 18.649 -3.867 1.00 84.81 426 GLU A C 1
ATOM 3480 O O . GLU A 1 426 ? -2.695 19.012 -4.106 1.00 84.81 426 GLU A O 1
ATOM 3485 N N . GLU A 1 427 ? -1.212 17.378 -3.674 1.00 88.12 427 GLU A N 1
ATOM 3486 C CA . GLU A 1 427 ? -2.172 16.284 -3.765 1.00 88.12 427 GLU A CA 1
ATOM 3487 C C . GLU A 1 427 ? -3.271 16.447 -2.716 1.00 88.12 427 GLU A C 1
ATOM 3489 O O . GLU A 1 427 ? -4.450 16.320 -3.033 1.00 88.12 427 GLU A O 1
ATOM 3494 N N . ILE A 1 428 ? -2.904 16.828 -1.486 1.00 85.31 428 ILE A N 1
ATOM 3495 C CA . ILE A 1 428 ? -3.896 17.064 -0.436 1.00 85.31 428 ILE A CA 1
ATOM 3496 C C . ILE A 1 428 ? -4.860 18.199 -0.833 1.00 85.31 428 ILE A C 1
ATOM 3498 O O . ILE A 1 428 ? -6.067 18.104 -0.620 1.00 85.31 428 ILE A O 1
ATOM 3502 N N . ALA A 1 429 ? -4.338 19.277 -1.424 1.00 82.62 429 ALA A N 1
ATOM 3503 C CA . ALA A 1 429 ? -5.151 20.404 -1.869 1.00 82.62 429 ALA A CA 1
ATOM 3504 C C . ALA A 1 429 ? -6.069 20.039 -3.050 1.00 82.62 429 ALA A C 1
ATOM 3506 O O . ALA A 1 429 ? -7.241 20.412 -3.051 1.00 82.62 429 ALA A O 1
ATOM 3507 N N . ASN A 1 430 ? -5.547 19.299 -4.031 1.00 85.81 430 ASN A N 1
ATOM 3508 C CA . ASN A 1 430 ? -6.267 18.937 -5.252 1.00 85.81 430 ASN A CA 1
ATOM 3509 C C . ASN A 1 430 ? -7.385 17.915 -4.997 1.00 85.81 430 ASN A C 1
ATOM 3511 O O . ASN A 1 430 ? -8.403 17.949 -5.685 1.00 85.81 430 ASN A O 1
ATOM 3515 N N . HIS A 1 431 ? -7.224 17.053 -3.989 1.00 88.19 431 HIS A N 1
ATOM 3516 C CA . HIS A 1 431 ? -8.145 15.950 -3.701 1.00 88.19 431 HIS A CA 1
ATOM 3517 C C . HIS A 1 431 ? -8.935 16.121 -2.393 1.00 88.19 431 HIS A C 1
ATOM 3519 O O . HIS A 1 431 ? -9.540 15.169 -1.905 1.00 88.19 431 HIS A O 1
ATOM 3525 N N . ASN A 1 432 ? -8.994 17.331 -1.825 1.00 84.31 432 ASN A N 1
ATOM 3526 C CA . ASN A 1 432 ? -9.668 17.569 -0.542 1.00 84.31 432 ASN A CA 1
ATOM 3527 C C . ASN A 1 432 ? -11.118 17.062 -0.491 1.00 84.31 432 ASN A C 1
ATOM 3529 O O . ASN A 1 432 ? -11.515 16.378 0.450 1.00 84.31 432 ASN A O 1
ATOM 3533 N N . ARG A 1 433 ? -11.897 17.331 -1.544 1.00 81.94 433 ARG A N 1
ATOM 3534 C CA . ARG A 1 433 ? -13.291 16.875 -1.616 1.00 81.94 433 ARG A CA 1
ATOM 3535 C C . ARG A 1 433 ? -13.413 15.348 -1.612 1.00 81.94 433 ARG A C 1
ATOM 3537 O O . ARG A 1 433 ? -14.416 14.808 -1.153 1.00 81.94 433 ARG A O 1
ATOM 3544 N N . GLU A 1 434 ? -12.418 14.636 -2.134 1.00 87.19 434 GLU A N 1
ATOM 3545 C CA . GLU A 1 434 ? -12.403 13.175 -2.065 1.00 87.19 434 GLU A CA 1
ATOM 3546 C C . GLU A 1 434 ? -12.182 12.704 -0.629 1.00 87.19 434 GLU A C 1
ATOM 3548 O O . GLU A 1 434 ? -12.901 11.816 -0.181 1.00 87.19 434 GLU A O 1
ATOM 3553 N N . PHE A 1 435 ? -11.290 13.345 0.134 1.00 88.62 435 PHE A N 1
ATOM 3554 C CA . PHE A 1 435 ? -11.076 12.998 1.542 1.00 88.62 435 PHE A CA 1
ATOM 3555 C C . PHE A 1 435 ? -12.311 13.224 2.411 1.00 88.62 435 PHE A C 1
ATOM 3557 O O . PHE A 1 435 ? -12.583 12.411 3.294 1.00 88.62 435 PHE A O 1
ATOM 3564 N N . ASP A 1 436 ? -13.076 14.291 2.155 1.00 85.50 436 ASP A N 1
ATOM 3565 C CA . ASP A 1 436 ? -14.320 14.577 2.882 1.00 85.50 436 ASP A CA 1
ATOM 3566 C C . ASP A 1 436 ? -15.361 13.453 2.748 1.00 85.50 436 ASP A C 1
ATOM 3568 O O . ASP A 1 436 ? -16.211 13.281 3.629 1.00 85.50 436 ASP A O 1
ATOM 3572 N N . ASN A 1 437 ? -15.280 12.679 1.662 1.00 87.38 437 ASN A N 1
ATOM 3573 C CA . ASN A 1 437 ? -16.106 11.501 1.424 1.00 87.38 437 ASN A CA 1
ATOM 3574 C C . ASN A 1 437 ? -15.446 10.221 1.946 1.00 87.38 437 ASN A C 1
ATOM 3576 O O . ASN A 1 437 ? -16.084 9.421 2.629 1.00 87.38 437 ASN A O 1
ATOM 3580 N N . ASP A 1 438 ? -14.162 10.044 1.646 1.00 91.62 438 ASP A N 1
ATOM 3581 C CA . ASP A 1 438 ? -13.421 8.811 1.891 1.00 91.62 438 ASP A CA 1
ATOM 3582 C C . ASP A 1 438 ? -13.162 8.567 3.387 1.00 91.62 438 ASP A C 1
ATOM 3584 O O . ASP A 1 438 ? -13.263 7.427 3.843 1.00 91.62 438 ASP A O 1
ATOM 3588 N N . PHE A 1 439 ? -12.916 9.633 4.157 1.00 91.56 439 PHE A N 1
ATOM 3589 C CA . PHE A 1 439 ? -12.617 9.589 5.595 1.00 91.56 439 PHE A CA 1
ATOM 3590 C C . PHE A 1 439 ? -13.728 10.200 6.465 1.00 91.56 439 PHE A C 1
ATOM 3592 O O . PHE A 1 439 ? -13.500 10.598 7.611 1.00 91.56 439 PHE A O 1
ATOM 3599 N N . THR A 1 440 ? -14.950 10.279 5.938 1.00 88.44 440 THR A N 1
ATOM 3600 C CA . THR A 1 440 ? -16.092 10.816 6.684 1.00 88.44 440 THR A CA 1
ATOM 3601 C C . THR A 1 440 ? -16.445 9.933 7.891 1.00 88.44 440 THR A C 1
ATOM 3603 O O . THR A 1 440 ? -16.414 8.708 7.808 1.00 88.44 440 THR A O 1
ATOM 3606 N N . ASN A 1 441 ? -16.796 10.550 9.026 1.00 89.19 441 ASN A N 1
ATOM 3607 C CA . ASN A 1 441 ? -17.253 9.871 10.255 1.00 89.19 441 ASN A CA 1
ATOM 3608 C C . ASN A 1 441 ? -16.341 8.739 10.788 1.00 89.19 441 ASN A C 1
ATOM 3610 O O . ASN A 1 441 ? -16.819 7.839 11.476 1.00 89.19 441 ASN A O 1
ATOM 3614 N N . MET A 1 442 ? -15.032 8.780 10.521 1.00 90.62 442 MET A N 1
ATOM 3615 C CA . MET A 1 442 ? -14.103 7.723 10.947 1.00 90.62 442 MET A CA 1
ATOM 3616 C C . MET A 1 442 ? -14.042 7.546 12.479 1.00 90.62 442 MET A C 1
ATOM 3618 O O . MET A 1 442 ? -14.007 6.413 12.953 1.00 90.62 442 MET A O 1
ATOM 3622 N N . GLN A 1 443 ? -14.164 8.623 13.271 1.00 87.69 443 GLN A N 1
ATOM 3623 C CA . GLN A 1 443 ? -14.306 8.507 14.733 1.00 87.69 443 GLN A CA 1
ATOM 3624 C C . GLN A 1 443 ? -15.578 7.733 15.117 1.00 87.69 443 GLN A C 1
ATOM 3626 O O . GLN A 1 443 ? -15.524 6.839 15.958 1.00 87.69 443 GLN A O 1
ATOM 3631 N N . GLY A 1 444 ? -16.711 8.041 14.476 1.00 90.44 444 GLY A N 1
ATOM 3632 C CA . GLY A 1 444 ? -17.970 7.331 14.701 1.00 90.44 444 GLY A CA 1
ATOM 3633 C C . GLY A 1 444 ? -17.863 5.846 14.346 1.00 90.44 444 GLY A C 1
ATOM 3634 O O . GLY A 1 444 ? -18.394 5.009 15.070 1.00 90.44 444 GLY A O 1
ATOM 3635 N N . ALA A 1 445 ? -17.109 5.499 13.296 1.00 92.94 445 ALA A N 1
ATOM 3636 C CA . ALA A 1 445 ? -16.816 4.109 12.945 1.00 92.94 445 ALA A CA 1
ATOM 3637 C C . ALA A 1 445 ? -15.996 3.388 14.034 1.00 92.94 445 ALA A C 1
ATOM 3639 O O . ALA A 1 445 ? -16.343 2.267 14.408 1.00 92.94 445 ALA A O 1
ATOM 3640 N N . THR A 1 446 ? -14.967 4.032 14.596 1.00 91.88 446 THR A N 1
ATOM 3641 C CA . THR A 1 446 ? -14.209 3.489 15.740 1.00 91.88 446 THR A CA 1
ATOM 3642 C C . THR A 1 446 ? -15.110 3.276 16.961 1.00 91.88 446 THR A C 1
ATOM 3644 O O . THR A 1 446 ? -15.100 2.204 17.567 1.00 91.88 446 THR A O 1
ATOM 3647 N N . GLU A 1 447 ? -15.946 4.258 17.310 1.00 92.56 447 GLU A N 1
ATOM 3648 C CA . GLU A 1 447 ? -16.868 4.140 18.448 1.00 92.56 447 GLU A CA 1
ATOM 3649 C C . GLU A 1 447 ? -17.952 3.078 18.227 1.00 92.56 447 GLU A C 1
ATOM 3651 O O . GLU A 1 447 ? -18.373 2.409 19.178 1.00 92.56 447 GLU A O 1
ATOM 3656 N N . LEU A 1 448 ? -18.363 2.868 16.975 1.00 94.88 448 LEU A N 1
ATOM 3657 C CA . LEU A 1 448 ? -19.281 1.805 16.598 1.00 94.88 448 LEU A CA 1
ATOM 3658 C C . LEU A 1 448 ? -18.652 0.421 16.779 1.00 94.88 448 LEU A C 1
ATOM 3660 O O . LEU A 1 448 ? -19.299 -0.457 17.349 1.00 94.88 448 LEU A O 1
ATOM 3664 N N . ILE A 1 449 ? -17.395 0.229 16.370 1.00 94.00 449 ILE A N 1
ATOM 3665 C CA . ILE A 1 449 ? -16.659 -1.021 16.615 1.00 94.00 449 ILE A CA 1
ATOM 3666 C C . ILE A 1 449 ? -16.541 -1.273 18.123 1.00 94.00 449 ILE A C 1
ATOM 3668 O O . ILE A 1 449 ? -16.940 -2.337 18.599 1.00 94.00 449 ILE A O 1
ATOM 3672 N N . ASN A 1 450 ? -16.120 -0.268 18.901 1.00 92.38 450 ASN A N 1
ATOM 3673 C CA . ASN A 1 450 ? -16.056 -0.359 20.365 1.00 92.38 450 ASN A CA 1
ATOM 3674 C C . ASN A 1 450 ? -17.421 -0.706 20.987 1.00 92.38 450 ASN A C 1
ATOM 3676 O O . ASN A 1 450 ? -17.513 -1.418 21.991 1.00 92.38 450 ASN A O 1
ATOM 3680 N N . TYR A 1 451 ? -18.513 -0.193 20.418 1.00 95.00 451 TYR A N 1
ATOM 3681 C CA . TYR A 1 451 ? -19.865 -0.532 20.848 1.00 95.00 451 TYR A CA 1
ATOM 3682 C C . TYR A 1 451 ? -20.239 -1.978 20.506 1.00 95.00 451 TYR A C 1
ATOM 3684 O O . TYR A 1 451 ? -20.729 -2.687 21.386 1.00 95.00 451 TYR A O 1
ATOM 3692 N N . MET A 1 452 ? -19.957 -2.439 19.285 1.00 94.94 452 MET A N 1
ATOM 3693 C CA . MET A 1 452 ? -20.181 -3.825 18.858 1.00 94.94 452 MET A CA 1
ATOM 3694 C C . MET A 1 452 ? -19.411 -4.830 19.724 1.00 94.94 452 MET A C 1
ATOM 3696 O O . MET A 1 452 ? -19.959 -5.878 20.062 1.00 94.94 452 MET A O 1
ATOM 3700 N N . GLU A 1 453 ? -18.192 -4.499 20.156 1.00 90.88 453 GLU A N 1
ATOM 3701 C CA . GLU A 1 453 ? -17.439 -5.321 21.110 1.00 90.88 453 GLU A CA 1
ATOM 3702 C C . GLU A 1 453 ? -18.132 -5.386 22.481 1.00 90.88 453 GLU A C 1
ATOM 3704 O O . GLU A 1 453 ? -18.329 -6.470 23.034 1.00 90.88 453 GLU A O 1
ATOM 3709 N N . ARG A 1 454 ? -18.580 -4.243 23.022 1.00 90.81 454 ARG A N 1
ATOM 3710 C CA . ARG A 1 454 ? -19.290 -4.194 24.316 1.00 90.81 454 ARG A CA 1
ATOM 3711 C C . ARG A 1 454 ? -20.645 -4.905 24.289 1.00 90.81 454 ARG A C 1
ATOM 3713 O O . ARG A 1 454 ? -21.077 -5.419 25.321 1.00 90.81 454 ARG A O 1
ATOM 3720 N N . LEU A 1 455 ? -21.313 -4.964 23.135 1.00 92.38 455 LEU A N 1
ATOM 3721 C CA . LEU A 1 455 ? -22.574 -5.691 22.951 1.00 92.38 455 LEU A CA 1
ATOM 3722 C C . LEU A 1 455 ? -22.439 -7.203 23.212 1.00 92.38 455 LEU A C 1
ATOM 3724 O O . LEU A 1 455 ? -23.417 -7.836 23.629 1.00 92.38 455 LEU A O 1
ATOM 3728 N N . ARG A 1 456 ? -21.233 -7.771 23.071 1.00 89.81 456 ARG A N 1
ATOM 3729 C CA . ARG A 1 456 ? -20.955 -9.185 23.366 1.00 89.81 456 ARG A CA 1
ATOM 3730 C C . ARG A 1 456 ? -21.276 -9.549 24.818 1.00 89.81 456 ARG A C 1
ATOM 3732 O O . ARG A 1 456 ? -21.844 -10.612 25.065 1.00 89.81 456 ARG A O 1
ATOM 3739 N N . ASN A 1 457 ? -21.058 -8.623 25.756 1.00 86.44 457 ASN A N 1
ATOM 3740 C CA . ASN A 1 457 ? -21.396 -8.792 27.178 1.00 86.44 457 ASN A CA 1
ATOM 3741 C C . ASN A 1 457 ? -22.908 -8.946 27.433 1.00 86.44 457 ASN A C 1
ATOM 3743 O O . ASN A 1 457 ? -23.317 -9.348 28.518 1.00 86.44 457 ASN A O 1
ATOM 3747 N N . TYR A 1 458 ? -23.743 -8.645 26.434 1.00 89.56 458 TYR A N 1
ATOM 3748 C CA . TYR A 1 458 ? -25.203 -8.757 26.476 1.00 89.56 458 TYR A CA 1
ATOM 3749 C C . TYR A 1 458 ? -25.739 -9.856 25.541 1.00 89.56 458 TYR A C 1
ATOM 3751 O O . TYR A 1 458 ? -26.921 -9.845 25.173 1.00 89.56 458 TYR A O 1
ATOM 3759 N N . GLY A 1 459 ? -24.877 -10.798 25.140 1.00 87.25 459 GLY A N 1
ATOM 3760 C CA . GLY A 1 459 ? -25.236 -11.943 24.300 1.00 87.25 459 GLY A CA 1
ATOM 3761 C C . GLY A 1 459 ? -25.465 -11.598 22.827 1.00 87.25 459 GLY A C 1
ATOM 3762 O O . GLY A 1 459 ? -26.136 -12.349 22.123 1.00 87.25 459 GLY A O 1
ATOM 3763 N N . VAL A 1 460 ? -24.952 -10.460 22.351 1.00 90.00 460 VAL A N 1
ATOM 3764 C CA . VAL A 1 460 ? -25.058 -10.039 20.947 1.00 90.00 460 VAL A CA 1
ATOM 3765 C C . VAL A 1 460 ? -23.683 -10.104 20.303 1.00 90.00 460 VAL A C 1
ATOM 3767 O O . VAL A 1 460 ? -22.813 -9.304 20.630 1.00 90.00 460 VAL A O 1
ATOM 3770 N N . ASN A 1 461 ? -23.497 -11.039 19.370 1.00 88.19 461 ASN A N 1
ATOM 3771 C CA . ASN A 1 461 ? -22.256 -11.164 18.611 1.00 88.19 461 ASN A CA 1
ATOM 3772 C C . ASN A 1 461 ? -22.450 -10.645 17.176 1.00 88.19 461 ASN A C 1
ATOM 3774 O O . ASN A 1 461 ? -23.275 -11.173 16.421 1.00 88.19 461 ASN A O 1
ATOM 3778 N N . ILE A 1 462 ? -21.727 -9.576 16.835 1.00 90.69 462 ILE A N 1
ATOM 3779 C CA . ILE A 1 462 ? -21.739 -8.928 15.509 1.00 90.69 462 ILE A CA 1
ATOM 3780 C C . ILE A 1 462 ? -20.367 -9.061 14.834 1.00 90.69 462 ILE A C 1
ATOM 3782 O O . ILE A 1 462 ? -20.312 -9.339 13.635 1.00 90.69 462 ILE A O 1
ATOM 3786 N N . LEU A 1 463 ? -19.296 -8.886 15.616 1.00 86.50 463 LEU A N 1
ATOM 3787 C CA . LEU A 1 463 ? -17.906 -9.079 15.206 1.00 86.50 463 LEU A CA 1
ATOM 3788 C C . LEU A 1 463 ? -17.458 -10.505 15.544 1.00 86.50 463 LEU A C 1
ATOM 3790 O O . LEU A 1 463 ? -17.596 -10.939 16.694 1.00 86.50 463 LEU A O 1
ATOM 3794 N N . ASP A 1 464 ? -16.923 -11.210 14.556 1.00 78.88 464 ASP A N 1
ATOM 3795 C CA . ASP A 1 464 ? -16.336 -12.537 14.702 1.00 78.88 464 ASP A CA 1
ATOM 3796 C C . ASP A 1 464 ? -14.804 -12.441 14.773 1.00 78.88 464 ASP A C 1
ATOM 3798 O O . ASP A 1 464 ? -14.140 -12.052 13.816 1.00 78.88 464 ASP A O 1
ATOM 3802 N N . ASP A 1 465 ? -14.229 -12.826 15.915 1.00 72.00 465 ASP A N 1
ATOM 3803 C CA . ASP A 1 465 ? -12.779 -12.783 16.152 1.00 72.00 465 ASP A CA 1
ATOM 3804 C C . ASP A 1 465 ? -12.002 -13.844 15.348 1.00 72.00 465 ASP A C 1
ATOM 3806 O O . ASP A 1 465 ? -10.768 -13.854 15.392 1.00 72.00 465 ASP A O 1
ATOM 3810 N N . ASN A 1 466 ? -12.707 -14.761 14.677 1.00 69.31 466 ASN A N 1
ATOM 3811 C CA . ASN A 1 466 ? -12.134 -15.761 13.778 1.00 69.31 466 ASN A CA 1
ATOM 3812 C C . ASN A 1 466 ? -12.294 -15.382 12.297 1.00 69.31 466 ASN A C 1
ATOM 3814 O O . ASN A 1 466 ? -11.641 -15.987 11.445 1.00 69.31 466 ASN A O 1
ATOM 3818 N N . ASP A 1 467 ? -13.127 -14.386 11.978 1.00 74.12 467 ASP A N 1
ATOM 3819 C CA . ASP A 1 467 ? -13.268 -13.867 10.620 1.00 74.12 467 ASP A CA 1
ATOM 3820 C C . ASP A 1 467 ? -12.132 -12.874 10.335 1.00 74.12 467 ASP A C 1
ATOM 3822 O O . ASP A 1 467 ? -12.078 -11.760 10.863 1.00 74.12 467 ASP A O 1
ATOM 3826 N N . VAL A 1 468 ? -11.211 -13.279 9.458 1.00 72.25 468 VAL A N 1
ATOM 3827 C CA . VAL A 1 468 ? -10.064 -12.458 9.041 1.00 72.25 468 VAL A CA 1
ATOM 3828 C C . VAL A 1 468 ? -10.519 -11.118 8.450 1.00 72.25 468 VAL A C 1
ATOM 3830 O O . VAL A 1 468 ? -9.823 -10.118 8.621 1.00 72.25 468 VAL A O 1
ATOM 3833 N N . SER A 1 469 ? -11.687 -11.066 7.802 1.00 75.75 469 SER A N 1
ATOM 3834 C CA . SER A 1 469 ? -12.230 -9.834 7.225 1.00 75.75 469 SER A CA 1
ATOM 3835 C C . SER A 1 469 ? -12.762 -8.864 8.287 1.00 75.75 469 SER A C 1
ATOM 3837 O O . SER A 1 469 ? -12.551 -7.658 8.157 1.00 75.75 469 SER A O 1
ATOM 3839 N N . ASP A 1 470 ? -13.381 -9.365 9.365 1.00 81.31 470 ASP A N 1
ATOM 3840 C CA . ASP A 1 470 ? -13.785 -8.548 10.520 1.00 81.31 470 ASP A CA 1
ATOM 3841 C C . ASP A 1 470 ? -12.541 -7.982 11.220 1.00 81.31 470 ASP A C 1
ATOM 3843 O O . ASP A 1 470 ? -12.470 -6.783 11.500 1.00 81.31 470 ASP A O 1
ATOM 3847 N N . MET A 1 471 ? -11.527 -8.824 11.446 1.00 81.19 471 MET A N 1
ATOM 3848 C CA . MET A 1 471 ? -10.266 -8.399 12.056 1.00 81.19 471 MET A CA 1
ATOM 3849 C C . MET A 1 471 ? -9.547 -7.334 11.223 1.00 81.19 471 MET A C 1
ATOM 3851 O O . MET A 1 471 ? -9.051 -6.348 11.772 1.00 81.19 471 MET A O 1
ATOM 3855 N N . GLU A 1 472 ? -9.481 -7.520 9.904 1.00 84.75 472 GLU A N 1
ATOM 3856 C CA . GLU A 1 472 ? -8.843 -6.567 8.999 1.00 84.75 472 GLU A CA 1
ATOM 3857 C C . GLU A 1 472 ? -9.613 -5.245 8.941 1.00 84.75 472 GLU A C 1
ATOM 3859 O O . GLU A 1 472 ? -9.003 -4.184 9.050 1.00 84.75 472 GLU A O 1
ATOM 3864 N N . MET A 1 473 ? -10.946 -5.279 8.864 1.00 91.56 473 MET A N 1
ATOM 3865 C CA . MET A 1 473 ? -11.768 -4.069 8.936 1.00 91.56 473 MET A CA 1
ATOM 3866 C C . MET A 1 473 ? -11.493 -3.283 10.222 1.00 91.56 473 MET A C 1
ATOM 3868 O O . MET A 1 473 ? -11.259 -2.078 10.145 1.00 91.56 473 MET A O 1
ATOM 3872 N N . CYS A 1 474 ? -11.467 -3.939 11.387 1.00 90.38 474 CYS A N 1
ATOM 3873 C CA . CYS A 1 474 ? -11.175 -3.265 12.654 1.00 90.38 474 CYS A CA 1
ATOM 3874 C C . CYS A 1 474 ? -9.791 -2.602 12.657 1.00 90.38 474 CYS A C 1
ATOM 3876 O O . CYS A 1 474 ? -9.653 -1.454 13.083 1.00 90.38 474 CYS A O 1
ATOM 3878 N N . ARG A 1 475 ? -8.770 -3.288 12.127 1.00 88.62 475 ARG A N 1
ATOM 3879 C CA . ARG A 1 475 ? -7.419 -2.722 11.984 1.00 88.62 475 ARG A CA 1
ATOM 3880 C C . ARG A 1 475 ? -7.397 -1.505 11.067 1.00 88.62 475 ARG A C 1
ATOM 3882 O O . ARG A 1 475 ? -6.749 -0.515 11.395 1.00 88.62 475 ARG A O 1
ATOM 3889 N N . LEU A 1 476 ? -8.079 -1.581 9.925 1.00 92.12 476 LEU A N 1
ATOM 3890 C CA . LEU A 1 476 ? -8.115 -0.510 8.932 1.00 92.12 476 LEU A CA 1
ATOM 3891 C C . LEU A 1 476 ? -8.879 0.716 9.434 1.00 92.12 476 LEU A C 1
ATOM 3893 O O . LEU A 1 476 ? -8.413 1.832 9.206 1.00 92.12 476 LEU A O 1
ATOM 3897 N N . VAL A 1 477 ? -9.996 0.526 10.151 1.00 93.38 477 VAL A N 1
ATOM 3898 C CA . VAL A 1 477 ? -10.726 1.637 10.782 1.00 93.38 477 VAL A CA 1
ATOM 3899 C C . VAL A 1 477 ? -9.816 2.368 11.761 1.00 93.38 477 VAL A C 1
ATOM 3901 O O . VAL A 1 477 ? -9.671 3.584 11.650 1.00 93.38 477 VAL A O 1
ATOM 3904 N N . ASP A 1 478 ? -9.144 1.642 12.657 1.00 90.50 478 ASP A N 1
ATOM 3905 C CA . ASP A 1 478 ? -8.220 2.252 13.615 1.00 90.50 478 ASP A CA 1
ATOM 3906 C C . ASP A 1 478 ? -7.049 2.952 12.919 1.00 90.50 478 ASP A C 1
ATOM 3908 O O . ASP A 1 478 ? -6.714 4.084 13.269 1.00 90.50 478 ASP A O 1
ATOM 3912 N N . TYR A 1 479 ? -6.438 2.313 11.917 1.00 91.19 479 TYR A N 1
ATOM 3913 C CA . TYR A 1 479 ? -5.318 2.886 11.174 1.00 91.19 479 TYR A CA 1
ATOM 3914 C C . TYR A 1 479 ? -5.706 4.190 10.472 1.00 91.19 479 TYR A C 1
ATOM 3916 O O . TYR A 1 479 ? -5.085 5.226 10.715 1.00 91.19 479 TYR A O 1
ATOM 3924 N N . TYR A 1 480 ? -6.756 4.173 9.646 1.00 92.06 480 TYR A N 1
ATOM 3925 C CA . TYR A 1 480 ? -7.157 5.355 8.886 1.00 92.06 480 TYR A CA 1
ATOM 3926 C C . TYR A 1 480 ? -7.740 6.455 9.776 1.00 92.06 480 TYR A C 1
ATOM 3928 O O . TYR A 1 480 ? -7.459 7.626 9.518 1.00 92.06 480 TYR A O 1
ATOM 3936 N N . GLN A 1 481 ? -8.458 6.115 10.855 1.00 90.56 481 GLN A N 1
ATOM 3937 C CA . GLN A 1 481 ? -8.889 7.109 11.842 1.00 90.56 481 GLN A CA 1
ATOM 3938 C C . GLN A 1 481 ? -7.682 7.777 12.509 1.00 90.56 481 GLN A C 1
ATOM 3940 O O . GLN A 1 481 ? -7.629 9.005 12.586 1.00 90.56 481 GLN A O 1
ATOM 3945 N N . ASN A 1 482 ? -6.686 7.002 12.951 1.00 89.56 482 ASN A N 1
ATOM 3946 C CA . ASN A 1 482 ? -5.476 7.556 13.563 1.00 89.56 482 ASN A CA 1
ATOM 3947 C C . ASN A 1 482 ? -4.707 8.438 12.577 1.00 89.56 482 ASN A C 1
ATOM 3949 O O . ASN A 1 482 ? -4.311 9.547 12.932 1.00 89.56 482 ASN A O 1
ATOM 3953 N N . CYS A 1 483 ? -4.518 7.978 11.339 1.00 89.38 483 CYS A N 1
ATOM 3954 C CA . CYS A 1 483 ? -3.848 8.750 10.300 1.00 89.38 483 CYS A CA 1
ATOM 3955 C C . CYS A 1 483 ? -4.569 10.072 10.020 1.00 89.38 483 CYS A C 1
ATOM 3957 O O . CYS A 1 483 ? -3.930 11.120 10.088 1.00 89.38 483 CYS A O 1
ATOM 3959 N N . ALA A 1 484 ? -5.879 10.045 9.757 1.00 89.12 484 ALA A N 1
ATOM 3960 C CA . ALA A 1 484 ? -6.657 11.240 9.437 1.00 89.12 484 ALA A CA 1
ATOM 3961 C C . ALA A 1 484 ? -6.700 12.234 10.610 1.00 89.12 484 ALA A C 1
ATOM 3963 O O . ALA A 1 484 ? -6.472 13.431 10.423 1.00 89.12 484 ALA A O 1
ATOM 3964 N N . PHE A 1 485 ? -6.932 11.743 11.831 1.00 88.38 485 PHE A N 1
ATOM 3965 C CA . PHE A 1 485 ? -7.027 12.585 13.022 1.00 88.38 485 PHE A CA 1
ATOM 3966 C C . PHE A 1 485 ? -5.678 13.209 13.413 1.00 88.38 485 PHE A C 1
ATOM 3968 O O . PHE A 1 485 ? -5.611 14.402 13.731 1.00 88.38 485 PHE A O 1
ATOM 3975 N N . MET A 1 486 ? -4.589 12.431 13.375 1.00 88.88 486 MET A N 1
ATOM 3976 C CA . MET A 1 486 ? -3.250 12.927 13.710 1.00 88.88 486 MET A CA 1
ATOM 3977 C C . MET A 1 486 ? -2.714 13.875 12.640 1.00 88.88 486 MET A C 1
ATOM 3979 O O . MET A 1 486 ? -2.197 14.935 12.990 1.00 88.88 486 MET A O 1
ATOM 3983 N N . GLU A 1 487 ? -2.877 13.541 11.356 1.00 89.75 487 GLU A N 1
ATOM 3984 C CA . GLU A 1 487 ? -2.502 14.422 10.246 1.00 89.75 487 GLU A CA 1
ATOM 3985 C C . GLU A 1 487 ? -3.184 15.781 10.399 1.00 89.75 487 GLU A C 1
ATOM 3987 O O . GLU A 1 487 ? -2.503 16.804 10.461 1.00 89.75 487 GLU A O 1
ATOM 3992 N N . GLY A 1 488 ? -4.507 15.799 10.562 1.00 87.69 488 GLY A N 1
ATOM 3993 C CA . GLY A 1 488 ? -5.252 17.045 10.652 1.00 87.69 488 GLY A CA 1
ATOM 3994 C C . GLY A 1 488 ? -4.975 17.834 11.936 1.00 87.69 488 GLY A C 1
ATOM 3995 O O . GLY A 1 488 ? -4.915 19.068 11.912 1.00 87.69 488 GLY A O 1
ATOM 3996 N N . THR A 1 489 ? -4.706 17.157 13.056 1.00 87.31 489 THR A N 1
ATOM 3997 C CA . THR A 1 489 ? -4.260 17.812 14.298 1.00 87.31 489 THR A CA 1
ATOM 3998 C C . THR A 1 489 ? -2.910 18.505 14.106 1.00 87.31 489 THR A C 1
ATOM 4000 O O . THR A 1 489 ? -2.780 19.695 14.401 1.00 87.31 489 THR A O 1
ATOM 4003 N N . VAL A 1 490 ? -1.909 17.797 13.577 1.00 88.75 490 VAL A N 1
ATOM 4004 C CA . VAL A 1 490 ? -0.554 18.338 13.388 1.00 88.75 490 VAL A CA 1
ATOM 4005 C C . VAL A 1 490 ? -0.524 19.386 12.277 1.00 88.75 490 VAL A C 1
ATOM 4007 O O . VAL A 1 490 ? 0.183 20.387 12.405 1.00 88.75 490 VAL A O 1
ATOM 4010 N N . ARG A 1 491 ? -1.338 19.225 11.226 1.00 88.88 491 ARG A N 1
ATOM 4011 C CA . ARG A 1 491 ? -1.528 20.226 10.171 1.00 88.88 491 ARG A CA 1
ATOM 4012 C C . ARG A 1 491 ? -1.969 21.558 10.763 1.00 88.88 491 ARG A C 1
ATOM 4014 O O . ARG A 1 491 ? -1.321 22.565 10.501 1.00 88.88 491 ARG A O 1
ATOM 4021 N N . ASN A 1 492 ? -2.984 21.571 11.628 1.00 85.69 492 ASN A N 1
ATOM 4022 C CA . ASN A 1 492 ? -3.426 22.808 12.282 1.00 85.69 492 ASN A CA 1
ATOM 4023 C C . ASN A 1 492 ? -2.343 23.424 13.175 1.00 85.69 492 ASN A C 1
ATOM 4025 O O . ASN A 1 492 ? -2.095 24.622 13.090 1.00 85.69 492 ASN A O 1
ATOM 4029 N N . LEU A 1 493 ? -1.615 22.613 13.949 1.00 86.19 493 LEU A N 1
ATOM 4030 C CA . LEU A 1 493 ? -0.495 23.111 14.759 1.00 86.19 493 LEU A CA 1
ATOM 4031 C C . LEU A 1 493 ? 0.618 23.742 13.898 1.00 86.19 493 LEU A C 1
ATOM 4033 O O . LEU A 1 493 ? 1.207 24.754 14.289 1.00 86.19 493 LEU A O 1
ATOM 4037 N N . TYR A 1 494 ? 0.885 23.183 12.714 1.00 86.88 494 TYR A N 1
ATOM 4038 C CA . TYR A 1 494 ? 1.837 23.723 11.739 1.00 86.88 494 TYR A CA 1
ATOM 4039 C C . TYR A 1 494 ? 1.352 25.023 11.072 1.00 86.88 494 TYR A C 1
ATOM 4041 O O . TYR A 1 494 ? 2.160 25.934 10.833 1.00 86.88 494 TYR A O 1
ATOM 4049 N N . LEU A 1 495 ? 0.049 25.138 10.793 1.00 84.81 495 LEU A N 1
ATOM 4050 C CA . LEU A 1 495 ? -0.566 26.351 10.240 1.00 84.81 495 LEU A CA 1
ATOM 4051 C C . LEU A 1 495 ? -0.589 27.493 11.262 1.00 84.81 495 LEU A C 1
ATOM 4053 O O . LEU A 1 495 ? -0.177 28.607 10.928 1.00 84.81 495 LEU A O 1
ATOM 4057 N N . ASP A 1 496 ? -0.933 27.187 12.514 1.00 83.00 496 ASP A N 1
ATOM 4058 C CA . ASP A 1 496 ? -0.964 28.133 13.638 1.00 83.00 496 ASP A CA 1
ATOM 4059 C C . ASP A 1 496 ? 0.434 28.495 14.167 1.00 83.00 496 ASP A C 1
ATOM 4061 O O . ASP A 1 496 ? 0.576 29.356 15.037 1.00 83.00 496 ASP A O 1
ATOM 4065 N N . LYS A 1 497 ? 1.488 27.859 13.635 1.00 79.50 497 LYS A N 1
ATOM 4066 C CA . LYS A 1 497 ? 2.891 28.038 14.052 1.00 79.50 497 LYS A CA 1
ATOM 4067 C C . LYS A 1 497 ? 3.102 27.779 15.550 1.00 79.50 497 LYS A C 1
ATOM 4069 O O . LYS A 1 497 ? 3.912 28.447 16.196 1.00 79.50 497 LYS A O 1
ATOM 4074 N N . MET A 1 498 ? 2.380 26.809 16.105 1.00 72.81 498 MET A N 1
ATOM 4075 C CA . MET A 1 498 ? 2.546 26.378 17.493 1.00 72.81 498 MET A CA 1
ATOM 4076 C C . MET A 1 498 ? 3.740 25.418 17.636 1.00 72.81 498 MET A C 1
ATOM 4078 O O . MET A 1 498 ? 4.297 24.960 16.644 1.00 72.81 498 MET A O 1
ATOM 4082 N N . LEU A 1 499 ? 4.163 25.137 18.876 1.00 66.25 499 LEU A N 1
ATOM 4083 C CA . LEU A 1 499 ? 5.115 24.063 19.232 1.00 66.25 499 LEU A CA 1
ATOM 4084 C C . LEU A 1 499 ? 6.418 23.992 18.394 1.00 66.25 499 LEU A C 1
ATOM 4086 O O . LEU A 1 499 ? 6.985 22.918 18.230 1.00 66.25 499 LEU A O 1
ATOM 4090 N N . ASN A 1 500 ? 6.922 25.122 17.880 1.00 65.62 500 ASN A N 1
ATOM 4091 C CA . ASN A 1 500 ? 8.119 25.194 17.024 1.00 65.62 500 ASN A CA 1
ATOM 4092 C C . ASN A 1 500 ? 8.031 24.408 15.694 1.00 65.62 500 ASN A C 1
ATOM 4094 O O . ASN A 1 500 ? 9.056 23.993 15.149 1.00 65.62 500 ASN A O 1
ATOM 4098 N N . PHE A 1 501 ? 6.831 24.257 15.122 1.00 74.50 501 PHE A N 1
ATOM 4099 C CA . PHE A 1 501 ? 6.609 23.688 13.786 1.00 74.50 501 PHE A CA 1
ATOM 4100 C C . PHE A 1 501 ? 7.120 24.601 12.657 1.00 74.50 501 PHE A C 1
ATOM 4102 O O . PHE A 1 501 ? 6.365 25.329 12.001 1.00 74.50 501 PHE A O 1
ATOM 4109 N N . ASN A 1 502 ? 8.434 24.588 12.435 1.00 74.38 502 ASN A N 1
ATOM 4110 C CA . ASN A 1 502 ? 9.102 25.542 11.552 1.00 74.38 502 ASN A CA 1
ATOM 4111 C C . ASN A 1 502 ? 9.110 25.109 10.085 1.00 74.38 502 ASN A C 1
ATOM 4113 O O . ASN A 1 502 ? 9.034 25.975 9.209 1.00 74.38 502 ASN A O 1
ATOM 4117 N N . THR A 1 503 ? 9.178 23.803 9.820 1.00 82.56 503 THR A N 1
ATOM 4118 C CA . THR A 1 503 ? 9.285 23.246 8.468 1.00 82.56 503 THR A CA 1
ATOM 4119 C C . THR A 1 503 ? 8.214 22.203 8.167 1.00 82.56 503 THR A C 1
ATOM 4121 O O . THR A 1 503 ? 7.669 21.565 9.068 1.00 82.56 503 THR A O 1
ATOM 4124 N N . TYR A 1 504 ? 7.948 21.970 6.884 1.00 86.38 504 TYR A N 1
ATOM 4125 C CA . TYR A 1 504 ? 7.067 20.893 6.438 1.00 86.38 504 TYR A CA 1
ATOM 4126 C C . TYR A 1 504 ? 7.569 19.503 6.877 1.00 86.38 504 TYR A C 1
ATOM 4128 O O . TYR A 1 504 ? 6.774 18.627 7.217 1.00 86.38 504 TYR A O 1
ATOM 4136 N N . SER A 1 505 ? 8.890 19.312 6.974 1.00 87.62 505 SER A N 1
ATOM 4137 C CA . SER A 1 505 ? 9.452 18.087 7.552 1.00 87.62 505 SER A CA 1
ATOM 4138 C C . SER A 1 505 ? 9.133 17.944 9.044 1.00 87.62 505 SER A C 1
ATOM 4140 O O . SER A 1 505 ? 8.966 16.816 9.500 1.00 87.62 505 SER A O 1
ATOM 4142 N N . ASP A 1 506 ? 9.039 19.037 9.811 1.00 85.38 506 ASP A N 1
ATOM 4143 C CA . ASP A 1 506 ? 8.623 18.971 11.221 1.00 85.38 506 ASP A CA 1
ATOM 4144 C C . ASP A 1 506 ? 7.159 18.535 11.338 1.00 85.38 506 ASP A C 1
ATOM 4146 O O . ASP A 1 506 ? 6.837 17.716 12.198 1.00 85.38 506 ASP A O 1
ATOM 4150 N N . TYR A 1 507 ? 6.294 19.034 10.447 1.00 88.50 507 TYR A N 1
ATOM 4151 C CA . TYR A 1 507 ? 4.902 18.590 10.329 1.00 88.50 507 TYR A CA 1
ATOM 4152 C C . TYR A 1 507 ? 4.817 17.078 10.051 1.00 88.50 507 TYR A C 1
ATOM 4154 O O . TYR A 1 507 ? 4.148 16.354 10.794 1.00 88.50 507 TYR A O 1
ATOM 4162 N N . LYS A 1 508 ? 5.553 16.562 9.056 1.00 91.06 508 LYS A N 1
ATOM 4163 C CA . LYS A 1 508 ? 5.574 15.117 8.760 1.00 91.06 508 LYS A CA 1
ATOM 4164 C C . LYS A 1 508 ? 6.161 14.293 9.910 1.00 91.06 508 LYS A C 1
ATOM 4166 O O . LYS A 1 508 ? 5.605 13.247 10.240 1.00 91.06 508 LYS A O 1
ATOM 4171 N N . ARG A 1 509 ? 7.224 14.776 10.569 1.00 89.38 509 ARG A N 1
ATOM 4172 C CA . ARG A 1 509 ? 7.841 14.098 11.723 1.00 89.38 509 ARG A CA 1
ATOM 4173 C C . ARG A 1 509 ? 6.859 13.921 12.868 1.00 89.38 509 ARG A C 1
ATOM 4175 O O . ARG A 1 509 ? 6.696 12.811 13.363 1.00 89.38 509 ARG A O 1
ATOM 4182 N N . HIS A 1 510 ? 6.193 14.993 13.279 1.00 87.88 510 HIS A N 1
ATOM 4183 C CA . HIS A 1 510 ? 5.249 14.902 14.389 1.00 87.88 510 HIS A CA 1
ATOM 4184 C C . HIS A 1 510 ? 4.013 14.094 14.026 1.00 87.88 510 HIS A C 1
ATOM 4186 O O . HIS A 1 510 ? 3.536 13.351 14.871 1.00 87.88 510 HIS A O 1
ATOM 4192 N N . THR A 1 511 ? 3.542 14.164 12.778 1.00 89.44 511 THR A N 1
ATOM 4193 C CA . THR A 1 511 ? 2.462 13.284 12.311 1.00 89.44 511 THR A CA 1
ATOM 4194 C C . THR A 1 511 ? 2.865 11.816 12.480 1.00 89.44 511 THR A C 1
ATOM 4196 O O . THR A 1 511 ? 2.140 11.049 13.107 1.00 89.44 511 THR A O 1
ATOM 4199 N N . ALA A 1 512 ? 4.063 11.432 12.022 1.00 89.50 512 ALA A N 1
ATOM 4200 C CA . ALA A 1 512 ? 4.565 10.063 12.150 1.00 89.50 512 ALA A CA 1
ATOM 4201 C C . ALA A 1 512 ? 4.711 9.602 13.610 1.00 89.50 512 ALA A C 1
ATOM 4203 O O . ALA A 1 512 ? 4.354 8.467 13.920 1.00 89.50 512 ALA A O 1
ATOM 4204 N N . ILE A 1 513 ? 5.210 10.474 14.494 1.00 86.81 513 ILE A N 1
ATOM 4205 C CA . ILE A 1 513 ? 5.377 10.191 15.928 1.00 86.81 513 ILE A CA 1
ATOM 4206 C C . ILE A 1 513 ? 4.018 10.064 16.619 1.00 86.81 513 ILE A C 1
ATOM 4208 O O . ILE A 1 513 ? 3.769 9.086 17.317 1.00 86.81 513 ILE A O 1
ATOM 4212 N N . MET A 1 514 ? 3.114 11.021 16.411 1.00 86.12 514 MET A N 1
ATOM 4213 C CA . MET A 1 514 ? 1.837 11.033 17.119 1.00 86.12 514 MET A CA 1
ATOM 4214 C C . MET A 1 514 ? 0.950 9.844 16.730 1.00 86.12 514 MET A C 1
ATOM 4216 O O . MET A 1 514 ? 0.262 9.321 17.601 1.00 86.12 514 MET A O 1
ATOM 4220 N N . ILE A 1 515 ? 1.039 9.349 15.487 1.00 85.81 515 ILE A N 1
ATOM 4221 C CA . ILE A 1 515 ? 0.358 8.119 15.035 1.00 85.81 515 ILE A CA 1
ATOM 4222 C C . ILE A 1 515 ? 0.787 6.881 15.832 1.00 85.81 515 ILE A C 1
ATOM 4224 O O . ILE A 1 515 ? -0.001 5.957 15.998 1.00 85.81 515 ILE A O 1
ATOM 4228 N N . VAL A 1 516 ? 2.027 6.821 16.321 1.00 80.44 516 VAL A N 1
ATOM 4229 C CA . VAL A 1 516 ? 2.506 5.671 17.109 1.00 80.44 516 VAL A CA 1
ATOM 4230 C C . VAL A 1 516 ? 2.397 5.877 18.621 1.00 80.44 516 VAL A C 1
ATOM 4232 O O . VAL A 1 516 ? 2.481 4.917 19.391 1.00 80.44 516 VAL A O 1
ATOM 4235 N N . GLU A 1 517 ? 2.196 7.120 19.057 1.00 77.50 517 GLU A N 1
ATOM 4236 C CA . GLU A 1 517 ? 1.929 7.472 20.454 1.00 77.50 517 GLU A CA 1
ATOM 4237 C C . GLU A 1 517 ? 0.435 7.425 20.810 1.00 77.50 517 GLU A C 1
ATOM 4239 O O . GLU A 1 517 ? 0.104 7.193 21.972 1.00 77.50 517 GLU A O 1
ATOM 4244 N N . HIS A 1 518 ? -0.455 7.618 19.833 1.00 72.81 518 HIS A N 1
ATOM 4245 C CA . HIS A 1 518 ? -1.907 7.654 20.013 1.00 72.81 518 HIS A CA 1
ATOM 4246 C C . HIS A 1 518 ? -2.602 6.519 19.247 1.00 72.81 518 HIS A C 1
ATOM 4248 O O . HIS A 1 518 ? -2.113 6.047 18.223 1.00 72.81 518 HIS A O 1
ATOM 4254 N N . GLY A 1 519 ? -3.769 6.096 19.737 1.00 70.94 519 GLY A N 1
ATOM 4255 C CA . GLY A 1 519 ? -4.553 5.014 19.137 1.00 70.94 519 GLY A CA 1
ATOM 4256 C C . GLY A 1 519 ? -4.059 3.621 19.528 1.00 70.94 519 GLY A C 1
ATOM 4257 O O . GLY A 1 519 ? -3.461 3.446 20.590 1.00 70.94 519 GLY A O 1
ATOM 4258 N N . ASN A 1 520 ? -4.336 2.621 18.684 1.00 77.62 520 ASN A N 1
ATOM 4259 C CA . ASN A 1 520 ? -3.869 1.247 18.860 1.00 77.62 520 ASN A CA 1
ATOM 4260 C C . ASN A 1 520 ? -2.598 1.013 18.018 1.00 77.62 520 ASN A C 1
ATOM 4262 O O . ASN A 1 520 ? -2.695 0.769 16.811 1.00 77.62 520 ASN A O 1
ATOM 4266 N N . PRO A 1 521 ? -1.393 1.055 18.619 1.00 75.19 521 PRO A N 1
ATOM 4267 C CA . PRO A 1 521 ? -0.158 1.013 17.846 1.00 75.19 521 PRO A CA 1
ATOM 4268 C C . PRO A 1 521 ? 0.075 -0.349 17.172 1.00 75.19 521 PRO A C 1
ATOM 4270 O O . PRO A 1 521 ? 0.795 -0.423 16.179 1.00 75.19 521 PRO A O 1
ATOM 4273 N N . GLU A 1 522 ? -0.556 -1.423 17.666 1.00 78.12 522 GLU A N 1
ATOM 4274 C CA . GLU A 1 522 ? -0.509 -2.749 17.033 1.00 78.12 522 GLU A CA 1
ATOM 4275 C C . GLU A 1 522 ? -1.203 -2.744 15.676 1.00 78.12 522 GLU A C 1
ATOM 4277 O O . GLU A 1 522 ? -0.620 -3.201 14.694 1.00 78.12 522 GLU A O 1
ATOM 4282 N N . HIS A 1 523 ? -2.414 -2.185 15.613 1.00 81.56 523 HIS A N 1
ATOM 4283 C CA . HIS A 1 523 ? -3.164 -2.064 14.365 1.00 81.56 523 HIS A CA 1
ATOM 4284 C C . HIS A 1 523 ? -2.402 -1.193 13.362 1.00 81.56 523 HIS A C 1
ATOM 4286 O O . HIS A 1 523 ? -2.274 -1.575 12.200 1.00 81.56 523 HIS A O 1
ATOM 4292 N N . ASN A 1 524 ? -1.790 -0.099 13.832 1.00 80.38 524 ASN A N 1
ATOM 4293 C CA . ASN A 1 524 ? -0.986 0.774 12.979 1.00 80.38 524 ASN A CA 1
ATOM 4294 C C . ASN A 1 524 ? 0.232 0.043 12.392 1.00 80.38 524 ASN A C 1
ATOM 4296 O O . ASN A 1 524 ? 0.484 0.144 11.198 1.00 80.38 524 ASN A O 1
ATOM 4300 N N . ILE A 1 525 ? 0.980 -0.725 13.191 1.00 80.56 525 ILE A N 1
ATOM 4301 C CA . ILE A 1 525 ? 2.154 -1.468 12.701 1.00 80.56 525 ILE A CA 1
ATOM 4302 C C . ILE A 1 525 ? 1.754 -2.602 11.741 1.00 80.56 525 ILE A C 1
ATOM 4304 O O . ILE A 1 525 ? 2.423 -2.800 10.723 1.00 80.56 525 ILE A O 1
ATOM 4308 N N . GLN A 1 526 ? 0.684 -3.341 12.050 1.00 75.88 526 GLN A N 1
ATOM 4309 C CA . GLN A 1 526 ? 0.208 -4.464 11.233 1.00 75.88 526 GLN A CA 1
ATOM 4310 C C . GLN A 1 526 ? -0.316 -3.996 9.869 1.00 75.88 526 GLN A C 1
ATOM 4312 O O . GLN A 1 526 ? 0.037 -4.584 8.848 1.00 75.88 526 GLN A O 1
ATOM 4317 N N . ALA A 1 527 ? -1.071 -2.892 9.826 1.00 74.75 527 ALA A N 1
ATOM 4318 C CA . ALA A 1 527 ? -1.572 -2.312 8.577 1.00 74.75 527 ALA A CA 1
ATOM 4319 C C . ALA A 1 527 ? -0.436 -2.022 7.575 1.00 74.75 527 ALA A C 1
ATOM 4321 O O . ALA A 1 527 ? -0.551 -2.313 6.385 1.00 74.75 527 ALA A O 1
ATOM 4322 N N . LEU A 1 528 ? 0.721 -1.565 8.068 1.00 76.00 528 LEU A N 1
ATOM 4323 C CA . LEU A 1 528 ? 1.901 -1.256 7.253 1.00 76.00 528 LEU A CA 1
ATOM 4324 C C . LEU A 1 528 ? 2.569 -2.482 6.592 1.00 76.00 528 LEU A C 1
ATOM 4326 O O . LEU A 1 528 ? 3.577 -2.305 5.916 1.00 76.00 528 LEU A O 1
ATOM 4330 N N . GLU A 1 529 ? 2.169 -3.730 6.868 1.00 67.38 529 GLU A N 1
ATOM 4331 C CA . GLU A 1 529 ? 2.822 -4.927 6.286 1.00 67.38 529 GLU A CA 1
ATOM 4332 C C . GLU A 1 529 ? 2.389 -5.224 4.850 1.00 67.38 529 GLU A C 1
ATOM 4334 O O . GLU A 1 529 ? 3.167 -5.791 4.088 1.00 67.38 529 GLU A O 1
ATOM 4339 N N . THR A 1 530 ? 1.166 -4.846 4.477 1.00 62.06 530 THR A N 1
ATOM 4340 C CA . THR A 1 530 ? 0.529 -5.311 3.231 1.00 62.06 530 THR A CA 1
ATOM 4341 C C . THR A 1 530 ? 0.150 -4.183 2.276 1.00 62.06 530 THR A C 1
ATOM 4343 O O . THR A 1 530 ? -0.445 -4.429 1.229 1.00 62.06 530 THR A O 1
ATOM 4346 N N . MET A 1 531 ? 0.473 -2.940 2.630 1.00 78.75 531 MET A N 1
ATOM 4347 C CA . MET A 1 531 ? 0.018 -1.758 1.907 1.00 78.75 531 MET A CA 1
ATOM 4348 C C . MET A 1 531 ? 1.080 -1.206 0.959 1.00 78.75 531 MET A C 1
ATOM 4350 O O . MET A 1 531 ? 2.262 -1.118 1.293 1.00 78.75 531 MET A O 1
ATOM 4354 N N . HIS A 1 532 ? 0.626 -0.786 -0.219 1.00 85.00 532 HIS A N 1
ATOM 4355 C CA . HIS A 1 532 ? 1.429 -0.036 -1.181 1.00 85.00 532 HIS A CA 1
ATOM 4356 C C . HIS A 1 532 ? 1.647 1.418 -0.710 1.00 85.00 532 HIS A C 1
ATOM 4358 O O . HIS A 1 532 ? 1.043 1.859 0.274 1.00 85.00 532 HIS A O 1
ATOM 4364 N N . LEU A 1 533 ? 2.582 2.130 -1.348 1.00 87.31 533 LEU A N 1
ATOM 4365 C CA . LEU A 1 533 ? 3.010 3.479 -0.938 1.00 87.31 533 LEU A CA 1
ATOM 4366 C C . LEU A 1 533 ? 2.451 4.597 -1.824 1.00 87.31 533 LEU A C 1
ATOM 4368 O O . LEU A 1 533 ? 2.526 5.763 -1.442 1.00 87.31 533 LEU A O 1
ATOM 4372 N N . ASP A 1 534 ? 1.975 4.272 -3.020 1.00 86.06 534 ASP A N 1
ATOM 4373 C CA . ASP A 1 534 ? 1.346 5.214 -3.938 1.00 86.06 534 ASP A CA 1
ATOM 4374 C C . ASP A 1 534 ? -0.118 5.473 -3.557 1.00 86.06 534 ASP A C 1
ATOM 4376 O O . ASP A 1 534 ? -0.728 4.716 -2.810 1.00 86.06 534 ASP A O 1
ATOM 4380 N N . VAL A 1 535 ? -0.694 6.571 -4.047 1.00 86.12 535 VAL A N 1
ATOM 4381 C CA . VAL A 1 535 ? -2.144 6.788 -3.970 1.00 86.12 535 VAL A CA 1
ATOM 4382 C C . VAL A 1 535 ? -2.728 6.622 -5.362 1.00 86.12 535 VAL A C 1
ATOM 4384 O O . VAL A 1 535 ? -2.284 7.250 -6.322 1.00 86.12 535 VAL A O 1
ATOM 4387 N N . ARG A 1 536 ? -3.732 5.757 -5.462 1.00 86.12 536 ARG A N 1
ATOM 4388 C CA . ARG A 1 536 ? -4.376 5.358 -6.712 1.00 86.12 536 ARG A CA 1
ATOM 4389 C C . ARG A 1 536 ? -5.689 6.114 -6.862 1.00 86.12 536 ARG A C 1
ATOM 4391 O O . ARG A 1 536 ? -6.748 5.597 -6.519 1.00 86.12 536 ARG A O 1
ATOM 4398 N N . TRP A 1 537 ? -5.624 7.360 -7.321 1.00 81.19 537 TRP A N 1
ATOM 4399 C CA . TRP A 1 537 ? -6.782 8.268 -7.359 1.00 81.19 537 TRP A CA 1
ATOM 4400 C C . TRP A 1 537 ? -7.990 7.718 -8.127 1.00 81.19 537 TRP A C 1
ATOM 4402 O O . TRP A 1 537 ? -9.121 7.922 -7.695 1.00 81.19 537 TRP A O 1
ATOM 4412 N N . ASP A 1 538 ? -7.753 6.931 -9.176 1.00 76.06 538 ASP A N 1
ATOM 4413 C CA . ASP A 1 538 ? -8.803 6.337 -10.013 1.00 76.06 538 ASP A CA 1
ATOM 4414 C C . ASP A 1 538 ? -9.413 5.037 -9.445 1.00 76.06 538 ASP A C 1
ATOM 4416 O O . ASP A 1 538 ? -10.191 4.372 -10.131 1.00 76.06 538 ASP A O 1
ATOM 4420 N N . THR A 1 539 ? -9.083 4.670 -8.198 1.00 71.50 539 THR A N 1
ATOM 4421 C CA . THR A 1 539 ? -9.602 3.454 -7.546 1.00 71.50 539 THR A CA 1
ATOM 4422 C C . THR A 1 539 ? -11.122 3.492 -7.458 1.00 71.50 539 THR A C 1
ATOM 4424 O O . THR A 1 539 ? -11.710 4.428 -6.906 1.00 71.50 539 THR A O 1
ATOM 4427 N N . LYS A 1 540 ? -11.782 2.430 -7.918 1.00 70.94 540 LYS A N 1
ATOM 4428 C CA . LYS A 1 540 ? -13.231 2.268 -7.755 1.00 70.94 540 LYS A CA 1
ATOM 4429 C C . LYS A 1 540 ? -13.578 1.641 -6.403 1.00 70.94 540 LYS A C 1
ATOM 4431 O O . LYS A 1 540 ? -12.849 0.812 -5.855 1.00 70.94 540 LYS A O 1
ATOM 4436 N N . CYS A 1 541 ? -14.736 2.027 -5.857 1.00 64.88 541 CYS A N 1
ATOM 4437 C CA . CYS A 1 541 ? -15.251 1.447 -4.610 1.00 64.88 541 CYS A CA 1
ATOM 4438 C C . CYS A 1 541 ? -15.482 -0.057 -4.754 1.00 64.88 541 CYS A C 1
ATOM 4440 O O . CYS A 1 541 ? -14.999 -0.838 -3.937 1.00 64.88 541 CYS A O 1
ATOM 4442 N N . ASN A 1 542 ? -16.105 -0.432 -5.868 1.00 53.50 542 ASN A N 1
ATOM 4443 C CA . ASN A 1 542 ? -16.228 -1.803 -6.324 1.00 53.50 542 ASN A CA 1
ATOM 4444 C C . ASN A 1 542 ? -15.231 -1.980 -7.472 1.00 53.50 542 ASN A C 1
ATOM 4446 O O . ASN A 1 542 ? -15.553 -1.827 -8.648 1.00 53.50 542 ASN A O 1
ATOM 4450 N N . GLU A 1 543 ? -13.971 -2.179 -7.109 1.00 46.66 543 GLU A N 1
ATOM 4451 C CA . GLU A 1 543 ? -13.010 -2.837 -7.984 1.00 46.66 543 GLU A CA 1
ATOM 4452 C C . GLU A 1 543 ? -13.025 -4.296 -7.570 1.00 46.66 543 GLU A C 1
ATOM 4454 O O . GLU A 1 543 ? -12.897 -4.565 -6.374 1.00 46.66 543 GLU A O 1
ATOM 4459 N N . PHE A 1 544 ? -13.291 -5.155 -8.556 1.00 46.94 544 PHE A N 1
ATOM 4460 C CA . PHE A 1 544 ? -13.269 -6.611 -8.518 1.00 46.94 544 PHE A CA 1
ATOM 4461 C C . PHE A 1 544 ? -13.030 -7.186 -7.114 1.00 46.94 544 PHE A C 1
ATOM 4463 O O . PHE A 1 544 ? -11.895 -7.227 -6.632 1.00 46.94 544 PHE A O 1
ATOM 4470 N N . GLU A 1 545 ? -14.108 -7.595 -6.428 1.00 49.84 545 GLU A N 1
ATOM 4471 C CA . GLU A 1 545 ? -13.951 -8.478 -5.273 1.00 49.84 545 GLU A CA 1
ATOM 4472 C C . GLU A 1 545 ? -13.051 -9.625 -5.725 1.00 49.84 545 GLU A C 1
ATOM 4474 O O . GLU A 1 545 ? -13.317 -10.202 -6.780 1.00 49.84 545 GLU A O 1
ATOM 4479 N N . ASP A 1 546 ? -11.977 -9.917 -4.980 1.00 57.97 546 ASP A N 1
ATOM 4480 C CA . ASP A 1 546 ? -11.091 -11.039 -5.286 1.00 57.97 546 ASP A CA 1
ATOM 4481 C C . ASP A 1 546 ? -11.990 -12.248 -5.557 1.00 57.97 546 ASP A C 1
ATOM 4483 O O . ASP A 1 546 ? -12.637 -12.753 -4.636 1.00 57.97 546 ASP A O 1
ATOM 4487 N N . VAL A 1 547 ? -12.118 -12.655 -6.827 1.00 62.25 547 VAL A N 1
ATOM 4488 C CA . VAL A 1 547 ? -13.081 -13.691 -7.226 1.00 62.25 547 VAL A CA 1
ATOM 4489 C C . VAL A 1 547 ? -12.840 -14.956 -6.423 1.00 62.25 547 VAL A C 1
ATOM 4491 O O . VAL A 1 547 ? -13.779 -15.689 -6.119 1.00 62.25 547 VAL A O 1
ATOM 4494 N N . VAL A 1 548 ? -11.596 -15.183 -5.999 1.00 63.59 548 VAL A N 1
ATOM 4495 C CA . VAL A 1 548 ? -11.250 -16.269 -5.095 1.00 63.59 548 VAL A CA 1
ATOM 4496 C C . VAL A 1 548 ? -11.928 -16.083 -3.742 1.00 63.59 548 VAL A C 1
ATOM 4498 O O . VAL A 1 548 ? -12.571 -17.019 -3.273 1.00 63.59 548 VAL A O 1
ATOM 4501 N N . SER A 1 549 ? -11.858 -14.900 -3.134 1.00 64.19 549 SER A N 1
ATOM 4502 C CA . SER A 1 549 ? -12.533 -14.584 -1.866 1.00 64.19 549 SER A CA 1
ATOM 4503 C C . SER A 1 549 ? -14.055 -14.760 -1.940 1.00 64.19 549 SER A C 1
ATOM 4505 O O . SER A 1 549 ? -14.649 -15.349 -1.037 1.00 64.19 549 SER A O 1
ATOM 4507 N N . VAL A 1 550 ? -14.687 -14.365 -3.048 1.00 68.50 550 VAL A N 1
ATOM 4508 C CA . VAL A 1 550 ? -16.138 -14.512 -3.244 1.00 68.50 550 VAL A CA 1
ATOM 4509 C C . VAL A 1 550 ? -16.511 -15.977 -3.422 1.00 68.50 550 VAL A C 1
ATOM 4511 O O . VAL A 1 550 ? -17.373 -16.488 -2.704 1.00 68.50 550 VAL A O 1
ATOM 4514 N N . LEU A 1 551 ? -15.826 -16.688 -4.324 1.00 70.62 551 LEU A N 1
ATOM 4515 C CA . LEU A 1 551 ? -16.100 -18.096 -4.625 1.00 70.62 551 LEU A CA 1
ATOM 4516 C C . LEU A 1 551 ? -15.734 -19.042 -3.473 1.00 70.62 551 LEU A C 1
ATOM 4518 O O . LEU A 1 551 ? -16.245 -20.162 -3.422 1.00 70.62 551 LEU A O 1
ATOM 4522 N N . THR A 1 552 ? -14.873 -18.609 -2.549 1.00 66.19 552 THR A N 1
ATOM 4523 C CA . THR A 1 552 ? -14.518 -19.360 -1.332 1.00 66.19 552 THR A CA 1
ATOM 4524 C C . THR A 1 552 ? -15.247 -18.883 -0.079 1.00 66.19 552 THR A C 1
ATOM 4526 O O . THR A 1 552 ? -15.085 -19.513 0.973 1.00 66.19 552 THR A O 1
ATOM 4529 N N . SER A 1 553 ? -16.063 -17.827 -0.188 1.00 70.81 553 SER A N 1
ATOM 4530 C CA . SER A 1 553 ? -16.800 -17.249 0.934 1.00 70.81 553 SER A CA 1
ATOM 4531 C C . SER A 1 553 ? -17.766 -18.250 1.560 1.00 70.81 553 SER A C 1
ATOM 4533 O O . SER A 1 553 ? -18.347 -19.106 0.887 1.00 70.81 553 SER A O 1
ATOM 4535 N N . GLU A 1 554 ? -17.995 -18.092 2.860 1.00 71.62 554 GLU A N 1
ATOM 4536 C CA . GLU A 1 554 ? -18.918 -18.933 3.623 1.00 71.62 554 GLU A CA 1
ATOM 4537 C C . GLU A 1 554 ? -20.347 -18.892 3.051 1.00 71.62 554 GLU A C 1
ATOM 4539 O O . GLU A 1 554 ? -21.028 -19.910 2.968 1.00 71.62 554 GLU A O 1
ATOM 4544 N N . LYS A 1 555 ? -20.776 -17.736 2.528 1.00 75.31 555 LYS A N 1
ATOM 4545 C CA . LYS A 1 555 ? -22.065 -17.572 1.837 1.00 75.31 555 LYS A CA 1
ATOM 4546 C C . LYS A 1 555 ? -22.177 -18.469 0.601 1.00 75.31 555 LYS A C 1
ATOM 4548 O O . LYS A 1 555 ? -23.219 -19.087 0.380 1.00 75.31 555 LYS A O 1
ATOM 4553 N N . ILE A 1 556 ? -21.126 -18.533 -0.218 1.00 75.62 556 ILE A N 1
ATOM 4554 C CA . ILE A 1 556 ? -21.101 -19.411 -1.391 1.00 75.62 556 ILE A CA 1
ATOM 4555 C C . ILE A 1 556 ? -21.003 -20.870 -0.955 1.00 75.62 556 ILE A C 1
ATOM 4557 O O . ILE A 1 556 ? -21.744 -21.690 -1.488 1.00 75.62 556 ILE A O 1
ATOM 4561 N N . ARG A 1 557 ? -20.197 -21.201 0.062 1.00 76.88 557 ARG A N 1
ATOM 4562 C CA . ARG A 1 557 ? -20.151 -22.562 0.627 1.00 76.88 557 ARG A CA 1
ATOM 4563 C C . ARG A 1 557 ? -21.537 -23.042 1.046 1.00 76.88 557 ARG A C 1
ATOM 4565 O O . ARG A 1 557 ? -21.984 -24.062 0.532 1.00 76.88 557 ARG A O 1
ATOM 4572 N N . GLN A 1 558 ? -22.258 -22.256 1.842 1.00 77.31 558 GLN A N 1
ATOM 4573 C CA . GLN A 1 558 ? -23.620 -22.567 2.288 1.00 77.31 558 GLN A CA 1
ATOM 4574 C C . GLN A 1 558 ? -24.624 -22.657 1.132 1.00 77.31 558 GLN A C 1
ATOM 4576 O O . GLN A 1 558 ? -25.523 -23.492 1.151 1.00 77.31 558 GLN A O 1
ATOM 4581 N N . LYS A 1 559 ? -24.470 -21.835 0.085 1.00 79.94 559 LYS A N 1
ATOM 4582 C CA . LYS A 1 559 ? -25.316 -21.915 -1.119 1.00 79.94 559 LYS A CA 1
ATOM 4583 C C . LYS A 1 559 ? -25.052 -23.190 -1.930 1.00 79.94 559 LYS A C 1
ATOM 4585 O O . LYS A 1 559 ? -25.968 -23.708 -2.563 1.00 79.94 559 LYS A O 1
ATOM 4590 N N . LEU A 1 560 ? -23.815 -23.687 -1.932 1.00 80.94 560 LEU A N 1
ATOM 4591 C CA . LEU A 1 560 ? -23.424 -24.933 -2.600 1.00 80.94 560 LEU A CA 1
ATOM 4592 C C . LEU A 1 560 ? -23.698 -26.172 -1.728 1.00 80.94 560 LEU A C 1
ATOM 4594 O O . LEU A 1 560 ? -23.808 -27.294 -2.246 1.00 80.94 560 LEU A O 1
ATOM 4598 N N . GLU A 1 561 ? -23.809 -26.005 -0.411 1.00 76.50 561 GLU A N 1
ATOM 4599 C CA . GLU A 1 561 ? -24.290 -27.030 0.510 1.00 76.50 561 GLU A CA 1
ATOM 4600 C C . GLU A 1 561 ? -25.738 -27.411 0.168 1.00 76.50 561 GLU A C 1
ATOM 4602 O O . GLU A 1 561 ? -26.588 -26.582 -0.133 1.00 76.50 561 GLU A O 1
ATOM 4607 N N . GLY A 1 562 ? -26.011 -28.716 0.104 1.00 74.38 562 GLY A N 1
ATOM 4608 C CA . GLY A 1 562 ? -27.299 -29.247 -0.362 1.00 74.38 562 GLY A CA 1
ATOM 4609 C C . GLY A 1 562 ? -27.438 -29.444 -1.880 1.00 74.38 562 GLY A C 1
ATOM 4610 O O . GLY A 1 562 ? -28.319 -30.190 -2.298 1.00 74.38 562 GLY A O 1
ATOM 4611 N N . MET A 1 563 ? -26.552 -28.884 -2.716 1.00 85.50 563 MET A N 1
ATOM 4612 C CA . MET A 1 563 ? -26.555 -29.180 -4.160 1.00 85.50 563 MET A CA 1
ATOM 4613 C C . MET A 1 563 ? -26.005 -30.585 -4.461 1.00 85.50 563 MET A C 1
ATOM 4615 O O . MET A 1 563 ? -24.960 -30.980 -3.930 1.00 85.50 563 MET A O 1
ATOM 4619 N N . SER A 1 564 ? -26.684 -31.317 -5.347 1.00 83.56 564 SER A N 1
ATOM 4620 C CA . SER A 1 564 ? -26.198 -32.568 -5.950 1.00 83.56 564 SER A CA 1
ATOM 4621 C C . SER A 1 564 ? -25.074 -32.319 -6.966 1.00 83.56 564 SER A C 1
ATOM 4623 O O . SER A 1 564 ? -24.891 -31.197 -7.439 1.00 83.56 564 SER A O 1
ATOM 4625 N N . GLU A 1 565 ? -24.334 -33.363 -7.357 1.00 79.38 565 GLU A N 1
ATOM 4626 C CA . GLU A 1 565 ? -23.285 -33.243 -8.386 1.00 79.38 565 GLU A CA 1
ATOM 4627 C C . GLU A 1 565 ? -23.816 -32.737 -9.736 1.00 79.38 565 GLU A C 1
ATOM 4629 O O . GLU A 1 565 ? -23.161 -31.920 -10.380 1.00 79.38 565 GLU A O 1
ATOM 4634 N N . GLN A 1 566 ? -25.016 -33.165 -10.146 1.00 81.31 566 GLN A N 1
ATOM 4635 C CA . GLN A 1 566 ? -25.649 -32.681 -11.378 1.00 81.31 566 GLN A CA 1
ATOM 4636 C C . GLN A 1 566 ? -25.977 -31.187 -11.306 1.00 81.31 566 GLN A C 1
ATOM 4638 O O . GLN A 1 566 ? -25.745 -30.469 -12.273 1.00 81.31 566 GLN A O 1
ATOM 4643 N N . GLN A 1 567 ? -26.460 -30.706 -10.157 1.00 80.81 567 GLN A N 1
ATOM 4644 C CA . GLN A 1 567 ? -26.728 -29.279 -9.954 1.00 80.81 567 GLN A CA 1
ATOM 4645 C C . GLN A 1 567 ? -25.429 -28.469 -9.938 1.00 80.81 567 GLN A C 1
ATOM 4647 O O . GLN A 1 567 ? -25.344 -27.427 -10.578 1.00 80.81 567 GLN A O 1
ATOM 4652 N N . LEU A 1 568 ? -24.382 -28.971 -9.279 1.00 80.69 568 LEU A N 1
ATOM 4653 C CA . LEU A 1 568 ? -23.074 -28.316 -9.235 1.00 80.69 568 LEU A CA 1
ATOM 4654 C C . LEU A 1 568 ? -22.404 -28.241 -10.622 1.00 80.69 568 LEU A C 1
ATOM 4656 O O . LEU A 1 568 ? -21.684 -27.287 -10.929 1.00 80.69 568 LEU A O 1
ATOM 4660 N N . ALA A 1 569 ? -22.644 -29.237 -11.481 1.00 80.12 569 ALA A N 1
ATOM 4661 C CA . ALA A 1 569 ? -22.155 -29.237 -12.855 1.00 80.12 569 ALA A CA 1
ATOM 4662 C C . ALA A 1 569 ? -22.752 -28.082 -13.677 1.00 80.12 569 ALA A C 1
ATOM 4664 O O . ALA A 1 569 ? -22.011 -27.476 -14.452 1.00 80.12 569 ALA A O 1
ATOM 4665 N N . SER A 1 570 ? -24.026 -27.738 -13.450 1.00 82.31 570 SER A N 1
ATOM 4666 C CA . SER A 1 570 ? -24.722 -26.623 -14.113 1.00 82.31 570 SER A CA 1
ATOM 4667 C C . SER A 1 570 ? -24.460 -25.238 -13.515 1.00 82.31 570 SER A C 1
ATOM 4669 O O . SER A 1 570 ? -24.763 -24.257 -14.175 1.00 82.31 570 SER A O 1
ATOM 4671 N N . VAL A 1 571 ? -23.904 -25.135 -12.301 1.00 84.44 571 VAL A N 1
ATOM 4672 C CA . VAL A 1 571 ? -23.557 -23.829 -11.711 1.00 84.44 571 VAL A CA 1
ATOM 4673 C C . VAL A 1 571 ? -22.322 -23.263 -12.400 1.00 84.44 571 VAL A C 1
ATOM 4675 O O . VAL A 1 571 ? -21.296 -23.952 -12.537 1.00 84.44 571 VAL A O 1
ATOM 4678 N N . HIS A 1 572 ? -22.399 -21.993 -12.780 1.00 83.56 572 HIS A N 1
ATOM 4679 C CA . HIS A 1 572 ? -21.275 -21.265 -13.344 1.00 83.56 572 HIS A CA 1
ATOM 4680 C C . HIS A 1 572 ? -20.760 -20.208 -12.366 1.00 83.56 572 HIS A C 1
ATOM 4682 O O . HIS A 1 572 ? -21.523 -19.555 -11.666 1.00 83.56 572 HIS A O 1
ATOM 4688 N N . TRP A 1 573 ? -19.440 -20.027 -12.307 1.00 84.12 573 TRP A N 1
ATOM 4689 C CA . TRP A 1 573 ? -18.825 -19.085 -11.366 1.00 84.12 573 TRP A CA 1
ATOM 4690 C C . TRP A 1 573 ? -19.250 -17.632 -11.635 1.00 84.12 573 TRP A C 1
ATOM 4692 O O . TRP A 1 573 ? -19.363 -16.854 -10.696 1.00 84.12 573 TRP A O 1
ATOM 4702 N N . TYR A 1 574 ? -19.530 -17.277 -12.892 1.00 79.94 574 TYR A N 1
ATOM 4703 C CA . TYR A 1 574 ? -19.928 -15.921 -13.273 1.00 79.94 574 TYR A CA 1
ATOM 4704 C C . TYR A 1 574 ? -21.345 -15.547 -12.811 1.00 79.94 574 TYR A C 1
ATOM 4706 O O . TYR A 1 574 ? -21.650 -14.366 -12.699 1.00 79.94 574 TYR A O 1
ATOM 4714 N N . GLU A 1 575 ? -22.192 -16.522 -12.454 1.00 79.75 575 GLU A N 1
ATOM 4715 C CA . GLU A 1 575 ? -23.530 -16.279 -11.881 1.00 79.75 575 GLU A CA 1
ATOM 4716 C C . GLU A 1 575 ? -23.464 -15.586 -10.511 1.00 79.75 575 GLU A C 1
ATOM 4718 O O . GLU A 1 575 ? -24.469 -15.089 -10.009 1.00 79.75 575 GLU A O 1
ATOM 4723 N N . PHE A 1 576 ? -22.284 -15.562 -9.887 1.00 75.06 576 PHE A N 1
ATOM 4724 C CA . PHE A 1 576 ? -22.037 -14.854 -8.634 1.00 75.06 576 PHE A CA 1
ATOM 4725 C C . PHE A 1 576 ? -21.549 -13.414 -8.845 1.00 75.06 576 PHE A C 1
ATOM 4727 O O . PHE A 1 576 ? -21.330 -12.712 -7.863 1.00 75.06 576 PHE A O 1
ATOM 4734 N N . PHE A 1 577 ? -21.426 -12.968 -10.100 1.00 67.69 577 PHE A N 1
ATOM 4735 C CA . PHE A 1 577 ? -20.926 -11.648 -10.486 1.00 67.69 577 PHE A CA 1
ATOM 4736 C C . PHE A 1 577 ? -21.892 -10.967 -11.469 1.00 67.69 577 PHE A C 1
ATOM 4738 O O . PHE A 1 577 ? -21.534 -10.637 -12.601 1.00 67.69 577 PHE A O 1
ATOM 4745 N N . GLU A 1 578 ? -23.137 -10.755 -11.021 1.00 59.97 578 GLU A N 1
ATOM 4746 C CA . GLU A 1 578 ? -24.256 -10.222 -11.826 1.00 59.97 578 GLU A CA 1
ATOM 4747 C C . GLU A 1 578 ? -23.934 -8.887 -12.531 1.00 59.97 578 GLU A C 1
ATOM 4749 O O . GLU A 1 578 ? -24.500 -8.573 -13.578 1.00 59.97 578 GLU A O 1
ATOM 4754 N N . GLU A 1 579 ? -22.990 -8.113 -11.995 1.00 55.88 579 GLU A N 1
ATOM 4755 C CA . GLU A 1 579 ? -22.556 -6.816 -12.522 1.00 55.88 579 GLU A CA 1
ATOM 4756 C C . GLU A 1 579 ? -21.797 -6.880 -13.864 1.00 55.88 579 GLU A C 1
ATOM 4758 O O . GLU A 1 579 ? -21.647 -5.851 -14.529 1.00 55.88 579 GLU A O 1
ATOM 4763 N N . TYR A 1 580 ? -21.353 -8.066 -14.306 1.00 53.78 580 TYR A N 1
ATOM 4764 C CA . TYR A 1 580 ? -20.594 -8.228 -15.556 1.00 53.78 580 TYR A CA 1
ATOM 4765 C C . TYR A 1 580 ? -21.365 -8.914 -16.699 1.00 53.78 580 TYR A C 1
ATOM 4767 O O . TYR A 1 580 ? -20.814 -9.079 -17.789 1.00 53.78 580 TYR A O 1
ATOM 4775 N N . GLY A 1 581 ? -22.645 -9.246 -16.507 1.00 64.62 581 GLY A N 1
ATOM 4776 C CA . GLY A 1 581 ? -23.481 -9.902 -17.520 1.00 64.62 581 GLY A CA 1
ATOM 4777 C C . GLY A 1 581 ? -23.349 -11.431 -17.528 1.00 64.62 581 GLY A C 1
ATOM 4778 O O . GLY A 1 581 ? -23.019 -12.030 -16.512 1.00 64.62 581 GLY A O 1
ATOM 4779 N N . ASN A 1 582 ? -23.633 -12.071 -18.673 1.00 76.69 582 ASN A N 1
ATOM 4780 C CA . ASN A 1 582 ? -23.782 -13.537 -18.775 1.00 76.69 582 ASN A CA 1
ATOM 4781 C C . ASN A 1 582 ? -22.741 -14.228 -19.684 1.00 76.69 582 ASN A C 1
ATOM 4783 O O . ASN A 1 582 ? -22.898 -15.406 -20.001 1.00 76.69 582 ASN A O 1
ATOM 4787 N N . ASP A 1 583 ? -21.712 -13.517 -20.153 1.00 84.06 583 ASP A N 1
ATOM 4788 C CA . ASP A 1 583 ? -20.665 -14.089 -21.014 1.00 84.06 583 ASP A CA 1
ATOM 4789 C C . ASP A 1 583 ? -19.417 -14.425 -20.190 1.00 84.06 583 ASP A C 1
ATOM 4791 O O . ASP A 1 583 ? -18.596 -13.561 -19.895 1.00 84.06 583 ASP A O 1
ATOM 4795 N N . GLU A 1 584 ? -19.266 -15.703 -19.843 1.00 86.69 584 GLU A N 1
ATOM 4796 C CA . GLU A 1 584 ? -18.153 -16.236 -19.050 1.00 86.69 584 GLU A CA 1
ATOM 4797 C C . GLU A 1 584 ? -16.771 -15.766 -19.530 1.00 86.69 584 GLU A C 1
ATOM 4799 O O . GLU A 1 584 ? -15.909 -15.423 -18.717 1.00 86.69 584 GLU A O 1
ATOM 4804 N N . PHE A 1 585 ? -16.553 -15.749 -20.848 1.00 87.88 585 PHE A N 1
ATOM 4805 C CA . PHE A 1 585 ? -15.260 -15.395 -21.415 1.00 87.88 585 PHE A CA 1
ATOM 4806 C C . PHE A 1 585 ? -15.040 -13.886 -21.347 1.00 87.88 585 PHE A C 1
ATOM 4808 O O . PHE A 1 585 ? -13.997 -13.453 -20.867 1.00 87.88 585 PHE A O 1
ATOM 4815 N N . ALA A 1 586 ? -16.036 -13.085 -21.741 1.00 82.12 586 ALA A N 1
ATOM 4816 C CA . ALA A 1 586 ? -15.939 -11.627 -21.678 1.00 82.12 586 ALA A CA 1
ATOM 4817 C C . ALA A 1 586 ? -15.747 -11.116 -20.242 1.00 82.12 586 ALA A C 1
ATOM 4819 O O . ALA A 1 586 ? -14.997 -10.164 -20.016 1.00 82.12 586 ALA A O 1
ATOM 4820 N N . ILE A 1 587 ? -16.384 -11.770 -19.266 1.00 82.75 587 ILE A N 1
ATOM 4821 C CA . ILE A 1 587 ? -16.210 -11.467 -17.845 1.00 82.75 587 ILE A CA 1
ATOM 4822 C C . ILE A 1 587 ? -14.763 -11.756 -17.443 1.00 82.75 587 ILE A C 1
ATOM 4824 O O . ILE A 1 587 ? -14.082 -10.850 -16.975 1.00 82.75 587 ILE A O 1
ATOM 4828 N N . ALA A 1 588 ? -14.247 -12.961 -17.704 1.00 85.62 588 ALA A N 1
ATOM 4829 C CA . ALA A 1 588 ? -12.856 -13.316 -17.403 1.00 85.62 588 ALA A CA 1
ATOM 4830 C C . ALA A 1 588 ? -11.828 -12.402 -18.097 1.00 85.62 588 ALA A C 1
ATOM 4832 O O . ALA A 1 588 ? -10.825 -12.033 -17.489 1.00 85.62 588 ALA A O 1
ATOM 4833 N N . THR A 1 589 ? -12.084 -11.986 -19.339 1.00 86.56 589 THR A N 1
ATOM 4834 C CA . THR A 1 589 ? -11.253 -11.005 -20.049 1.00 86.56 589 THR A CA 1
ATOM 4835 C C . THR A 1 589 ? -11.240 -9.666 -19.321 1.00 86.56 589 THR A C 1
ATOM 4837 O O . THR A 1 589 ? -10.171 -9.149 -19.016 1.00 86.56 589 THR A O 1
ATOM 4840 N N . LYS A 1 590 ? -12.412 -9.130 -18.969 1.00 81.62 590 LYS A N 1
ATOM 4841 C CA . LYS A 1 590 ? -12.532 -7.834 -18.292 1.00 81.62 590 LYS A CA 1
ATOM 4842 C C . LYS A 1 590 ? -11.877 -7.832 -16.909 1.00 81.62 590 LYS A C 1
ATOM 4844 O O . LYS A 1 590 ? -11.339 -6.815 -16.486 1.00 81.62 590 LYS A O 1
ATOM 4849 N N . ILE A 1 591 ? -11.905 -8.975 -16.228 1.00 78.44 591 ILE A N 1
ATOM 4850 C CA . ILE A 1 591 ? -11.198 -9.206 -14.966 1.00 78.44 591 ILE A CA 1
ATOM 4851 C C . ILE A 1 591 ? -9.694 -9.021 -15.155 1.00 78.44 591 ILE A C 1
ATOM 4853 O O . ILE A 1 591 ? -9.089 -8.181 -14.495 1.00 78.44 591 ILE A O 1
ATOM 4857 N N . VAL A 1 592 ? -9.111 -9.767 -16.096 1.00 84.44 592 VAL A N 1
ATOM 4858 C CA . VAL A 1 592 ? -7.680 -9.690 -16.415 1.00 84.44 592 VAL A CA 1
ATOM 4859 C C . VAL A 1 592 ? -7.306 -8.281 -16.861 1.00 84.44 592 VAL A C 1
ATOM 4861 O O . VAL A 1 592 ? -6.304 -7.738 -16.410 1.00 84.44 592 VAL A O 1
ATOM 4864 N N . GLU A 1 593 ? -8.116 -7.659 -17.717 1.00 84.12 593 GLU A N 1
ATOM 4865 C CA . GLU A 1 593 ? -7.832 -6.314 -18.206 1.00 84.12 593 GLU A CA 1
ATOM 4866 C C . GLU A 1 593 ? -7.787 -5.297 -17.063 1.00 84.12 593 GLU A C 1
ATOM 4868 O O . GLU A 1 593 ? -6.809 -4.555 -16.967 1.00 84.12 593 GLU A O 1
ATOM 4873 N N . ASN A 1 594 ? -8.785 -5.302 -16.172 1.00 74.31 594 ASN A N 1
ATOM 4874 C CA . ASN A 1 594 ? -8.877 -4.3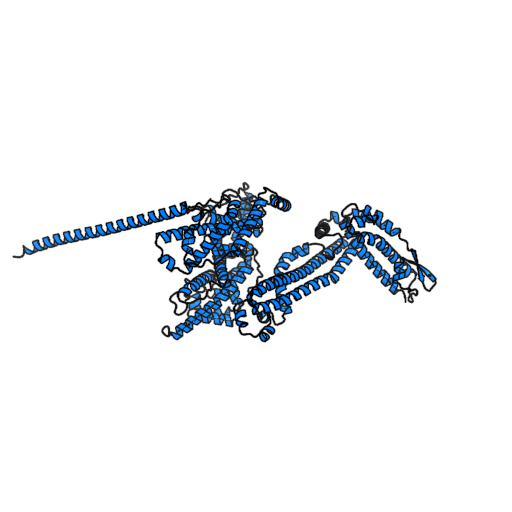75 -15.041 1.00 74.31 594 ASN A CA 1
ATOM 4875 C C . ASN A 1 594 ? -7.693 -4.497 -14.069 1.00 74.31 594 ASN A C 1
ATOM 4877 O O . ASN A 1 594 ? -7.164 -3.470 -13.648 1.00 74.31 594 ASN A O 1
ATOM 4881 N N . GLU A 1 595 ? -7.253 -5.719 -13.750 1.00 70.94 595 GLU A N 1
ATOM 4882 C CA . GLU A 1 595 ? -6.093 -5.965 -12.872 1.00 70.94 595 GLU A CA 1
ATOM 4883 C C . GLU A 1 595 ? -4.790 -5.398 -13.462 1.00 70.94 595 GLU A C 1
ATOM 4885 O O . GLU A 1 595 ? -3.897 -4.943 -12.744 1.00 70.94 595 GLU A O 1
ATOM 4890 N N . VAL A 1 596 ? -4.685 -5.380 -14.792 1.00 75.38 596 VAL A N 1
ATOM 4891 C CA . VAL A 1 596 ? -3.470 -4.967 -15.503 1.00 75.38 596 VAL A CA 1
ATOM 4892 C C . VAL A 1 596 ? -3.484 -3.483 -15.889 1.00 75.38 596 VAL A C 1
ATOM 4894 O O . VAL A 1 596 ? -2.410 -2.918 -16.109 1.00 75.38 596 VAL A O 1
ATOM 4897 N N . VAL A 1 597 ? -4.642 -2.802 -15.918 1.00 71.12 597 VAL A N 1
ATOM 4898 C CA . VAL A 1 597 ? -4.737 -1.360 -16.249 1.00 71.12 597 VAL A CA 1
ATOM 4899 C C . VAL A 1 597 ? -3.736 -0.501 -15.456 1.00 71.12 597 VAL A C 1
ATOM 4901 O O . VAL A 1 597 ? -3.037 0.302 -16.090 1.00 71.12 597 VAL A O 1
ATOM 4904 N N . PRO A 1 598 ? -3.573 -0.657 -14.124 1.00 65.69 598 PRO A N 1
ATOM 4905 C CA . PRO A 1 598 ? -2.578 0.107 -13.371 1.00 65.69 598 PRO A CA 1
ATOM 4906 C C . PRO A 1 598 ? -1.145 -0.186 -13.833 1.00 65.69 598 PRO A C 1
ATOM 4908 O O . PRO A 1 598 ? -0.352 0.736 -14.021 1.00 65.69 598 PRO A O 1
ATOM 4911 N N . HIS A 1 599 ? -0.818 -1.460 -14.084 1.00 63.91 599 HIS A N 1
ATOM 4912 C CA . HIS A 1 599 ? 0.501 -1.867 -14.567 1.00 63.91 599 HIS A CA 1
ATOM 4913 C C . HIS A 1 599 ? 0.814 -1.271 -15.945 1.00 63.91 599 HIS A C 1
ATOM 4915 O O . HIS A 1 599 ? 1.909 -0.743 -16.142 1.00 63.91 599 HIS A O 1
ATOM 4921 N N . ILE A 1 600 ? -0.148 -1.295 -16.873 1.00 70.44 600 ILE A N 1
ATOM 4922 C CA . ILE A 1 600 ? -0.011 -0.665 -18.193 1.00 70.44 600 ILE A CA 1
ATOM 4923 C C . ILE A 1 600 ? 0.195 0.836 -18.032 1.00 70.44 600 ILE A C 1
ATOM 4925 O O . ILE A 1 600 ? 1.151 1.377 -18.576 1.00 70.44 600 ILE A O 1
ATOM 4929 N N . THR A 1 601 ? -0.644 1.501 -17.238 1.00 68.62 601 THR A N 1
ATOM 4930 C CA . THR A 1 601 ? -0.591 2.958 -17.049 1.00 68.62 601 THR A CA 1
ATOM 4931 C C . THR A 1 601 ? 0.758 3.404 -16.486 1.00 68.62 601 THR A C 1
ATOM 4933 O O . THR A 1 601 ? 1.360 4.338 -17.007 1.00 68.62 601 THR A O 1
ATOM 4936 N N . MET A 1 602 ? 1.287 2.693 -15.485 1.00 66.94 602 MET A N 1
ATOM 4937 C CA . MET A 1 602 ? 2.584 3.004 -14.869 1.00 66.94 602 MET A CA 1
ATOM 4938 C C . MET A 1 602 ? 3.783 2.743 -15.786 1.00 66.94 602 MET A C 1
ATOM 4940 O O . MET A 1 602 ? 4.824 3.378 -15.627 1.00 66.94 602 MET A O 1
ATOM 4944 N N . ASN A 1 603 ? 3.676 1.783 -16.707 1.00 69.69 603 ASN A N 1
ATOM 4945 C CA . ASN A 1 603 ? 4.802 1.362 -17.536 1.00 69.69 603 ASN A CA 1
ATOM 4946 C C . ASN A 1 603 ? 4.712 1.847 -18.983 1.00 69.69 603 ASN A C 1
ATOM 4948 O O . ASN A 1 603 ? 5.679 1.675 -19.719 1.00 69.69 603 ASN A O 1
ATOM 4952 N N . ARG A 1 604 ? 3.604 2.477 -19.390 1.00 75.69 604 ARG A N 1
ATOM 4953 C CA . ARG A 1 604 ? 3.354 2.930 -20.765 1.00 75.69 604 ARG A CA 1
ATOM 4954 C C . ARG A 1 604 ? 4.498 3.774 -21.313 1.00 75.69 604 ARG A C 1
ATOM 4956 O O . ARG A 1 604 ? 5.024 3.472 -22.382 1.00 75.69 604 ARG A O 1
ATOM 4963 N N . ASP A 1 605 ? 4.929 4.770 -20.547 1.00 73.44 605 ASP A N 1
ATOM 4964 C CA . ASP A 1 605 ? 6.012 5.665 -20.953 1.00 73.44 605 ASP A CA 1
ATOM 4965 C C . ASP A 1 605 ? 7.346 4.920 -21.024 1.00 73.44 605 ASP A C 1
ATOM 4967 O O . ASP A 1 605 ? 8.075 5.065 -21.994 1.00 73.44 605 ASP A O 1
ATOM 4971 N N . VAL A 1 606 ? 7.626 4.015 -20.079 1.00 71.56 606 VAL A N 1
ATOM 4972 C CA . VAL A 1 606 ? 8.824 3.152 -20.107 1.00 71.56 606 VAL A CA 1
ATOM 4973 C C . VAL A 1 606 ? 8.799 2.196 -21.304 1.00 71.56 606 VAL A C 1
ATOM 4975 O O . VAL A 1 606 ? 9.837 1.856 -21.877 1.00 71.56 606 VAL A O 1
ATOM 4978 N N . TRP A 1 607 ? 7.618 1.720 -21.688 1.00 74.44 607 TRP A N 1
ATOM 4979 C CA . TRP A 1 607 ? 7.436 0.811 -22.808 1.00 74.44 607 TRP A CA 1
ATOM 4980 C C . TRP A 1 607 ? 7.651 1.505 -24.143 1.00 74.44 607 TRP A C 1
ATOM 4982 O O . TRP A 1 607 ? 8.332 0.917 -24.987 1.00 74.44 607 TRP A O 1
ATOM 4992 N N . ARG A 1 608 ? 7.163 2.744 -24.268 1.00 71.88 608 ARG A N 1
ATOM 4993 C CA . ARG A 1 608 ? 7.401 3.649 -25.398 1.00 71.88 608 ARG A CA 1
ATOM 4994 C C . ARG A 1 608 ? 8.856 4.111 -25.470 1.00 71.88 608 ARG A C 1
ATOM 4996 O O . ARG A 1 608 ? 9.488 4.008 -26.517 1.00 71.88 608 ARG A O 1
ATOM 5003 N N . ASP A 1 609 ? 9.431 4.496 -24.335 1.00 62.12 609 ASP A N 1
ATOM 5004 C CA . ASP A 1 609 ? 10.836 4.897 -24.203 1.00 62.12 609 ASP A CA 1
ATOM 5005 C C . ASP A 1 609 ? 11.807 3.731 -24.402 1.00 62.12 609 ASP A C 1
ATOM 5007 O O . ASP A 1 609 ? 13.020 3.937 -24.515 1.00 62.12 609 ASP A O 1
ATOM 5011 N N . GLY A 1 610 ? 11.299 2.500 -24.452 1.00 57.88 610 GLY A N 1
ATOM 5012 C CA . GLY A 1 610 ? 12.074 1.289 -24.660 1.00 57.88 610 GLY A CA 1
ATOM 5013 C C . GLY A 1 610 ? 12.861 1.271 -25.969 1.00 57.88 610 GLY A C 1
ATOM 5014 O O . GLY A 1 610 ? 13.841 0.540 -26.010 1.00 57.88 610 GLY A O 1
ATOM 5015 N N . GLY A 1 611 ? 12.506 2.082 -26.975 1.00 59.94 611 GLY A N 1
ATOM 5016 C CA . GLY A 1 611 ? 13.194 2.192 -28.270 1.00 59.94 611 GLY A CA 1
ATOM 5017 C C . GLY A 1 611 ? 12.686 1.205 -29.330 1.00 59.94 611 GLY A C 1
ATOM 5018 O O . GLY A 1 611 ? 11.496 0.900 -29.367 1.00 59.94 611 GLY A O 1
ATOM 5019 N N . LEU A 1 612 ? 13.570 0.718 -30.214 1.00 63.06 612 LEU A N 1
ATOM 5020 C CA . LEU A 1 612 ? 13.240 -0.283 -31.227 1.00 63.06 612 LEU A CA 1
ATOM 5021 C C . LEU A 1 612 ? 12.574 -1.501 -30.614 1.00 63.06 612 LEU A C 1
ATOM 5023 O O . LEU A 1 612 ? 13.172 -2.224 -29.817 1.00 63.06 612 LEU A O 1
ATOM 5027 N N . THR A 1 613 ? 11.365 -1.758 -31.088 1.00 64.25 613 THR A N 1
ATOM 5028 C CA . THR A 1 613 ? 10.622 -2.989 -30.833 1.00 64.25 613 THR A CA 1
ATOM 5029 C C . THR A 1 613 ? 10.339 -3.752 -32.118 1.00 64.25 613 THR A C 1
ATOM 5031 O O . THR A 1 613 ? 9.683 -4.790 -32.065 1.00 64.25 613 THR A O 1
ATOM 5034 N N . PHE A 1 614 ? 10.852 -3.260 -33.257 1.00 55.41 614 PHE A N 1
ATOM 5035 C CA . PHE A 1 614 ? 10.702 -3.885 -34.563 1.00 55.41 614 PHE A CA 1
ATOM 5036 C C . PHE A 1 614 ? 11.097 -5.359 -34.486 1.00 55.41 614 PHE A C 1
ATOM 5038 O O . PHE A 1 614 ? 12.282 -5.681 -34.430 1.00 55.41 614 PHE A O 1
ATOM 5045 N N . GLY A 1 615 ? 10.086 -6.224 -34.440 1.00 47.53 615 GLY A N 1
ATOM 5046 C CA . GLY A 1 615 ? 10.238 -7.656 -34.286 1.00 47.53 615 GLY A CA 1
ATOM 5047 C C . GLY A 1 615 ? 11.140 -8.036 -33.113 1.00 47.53 615 GLY A C 1
ATOM 5048 O O . GLY A 1 615 ? 12.346 -8.209 -33.262 1.00 47.53 615 GLY A O 1
ATOM 5049 N N . SER A 1 616 ? 10.544 -8.395 -31.987 1.00 44.12 616 SER A N 1
ATOM 5050 C CA . SER A 1 616 ? 11.093 -9.340 -31.000 1.00 44.12 616 SER A CA 1
ATOM 5051 C C . SER A 1 616 ? 11.379 -10.745 -31.599 1.00 44.12 616 SER A C 1
ATOM 5053 O O . SER A 1 616 ? 11.292 -11.771 -30.919 1.00 44.12 616 SER A O 1
ATOM 5055 N N . ILE A 1 617 ? 11.716 -10.810 -32.891 1.00 48.66 617 ILE A N 1
ATOM 5056 C CA . ILE A 1 617 ? 12.265 -11.936 -33.628 1.00 48.66 617 ILE A CA 1
ATOM 5057 C C . ILE A 1 617 ? 13.654 -12.191 -33.053 1.00 48.66 617 ILE A C 1
ATOM 5059 O O . ILE A 1 617 ? 14.471 -11.285 -32.897 1.00 48.66 617 ILE A O 1
ATOM 5063 N N . ARG A 1 618 ? 13.914 -13.449 -32.716 1.00 49.56 618 ARG A N 1
ATOM 5064 C CA . ARG A 1 618 ? 15.208 -13.922 -32.233 1.00 49.56 618 ARG A CA 1
ATOM 5065 C C . ARG A 1 618 ? 16.245 -13.750 -33.348 1.00 49.56 618 ARG A C 1
ATOM 5067 O O . ARG A 1 618 ? 16.454 -14.670 -34.134 1.00 49.56 618 ARG A O 1
ATOM 5074 N N . PHE A 1 619 ? 16.863 -12.575 -33.448 1.00 56.69 619 PHE A N 1
ATOM 5075 C CA . PHE A 1 619 ? 17.991 -12.377 -34.348 1.00 56.69 619 PHE A CA 1
ATOM 5076 C C . PHE A 1 619 ? 19.187 -13.173 -33.817 1.00 56.69 619 PHE A C 1
ATOM 5078 O O . PHE A 1 619 ? 19.538 -13.030 -32.641 1.00 56.69 619 PHE A O 1
ATOM 5085 N N . PRO A 1 620 ? 19.828 -14.011 -34.649 1.00 49.03 620 PRO A N 1
ATOM 5086 C CA . PRO A 1 620 ? 21.047 -14.697 -34.254 1.00 49.03 620 PRO A CA 1
ATOM 5087 C C . PRO A 1 620 ? 22.112 -13.665 -33.860 1.00 49.03 620 PRO A C 1
ATOM 5089 O O . PRO A 1 620 ? 22.578 -12.903 -34.703 1.00 49.03 620 PRO A O 1
ATOM 5092 N N . GLY A 1 621 ? 22.476 -13.629 -32.577 1.00 51.91 621 GLY A N 1
ATOM 5093 C CA . GLY A 1 621 ? 23.576 -12.799 -32.083 1.00 51.91 621 GLY A CA 1
ATOM 5094 C C . GLY A 1 621 ? 23.262 -11.408 -31.554 1.00 51.91 621 GLY A C 1
ATOM 5095 O O . GLY A 1 621 ? 24.189 -10.672 -31.241 1.00 51.91 621 GLY A O 1
ATOM 5096 N N . VAL A 1 622 ? 21.989 -11.024 -31.454 1.00 58.38 622 VAL A N 1
ATOM 5097 C CA . VAL A 1 622 ? 21.598 -9.769 -30.794 1.00 58.38 622 VAL A CA 1
ATOM 5098 C C . VAL A 1 622 ? 20.767 -10.125 -29.570 1.00 58.38 622 VAL A C 1
ATOM 5100 O O . VAL A 1 622 ? 19.615 -10.547 -29.687 1.00 58.38 622 VAL A O 1
ATOM 5103 N N . GLY A 1 623 ? 21.378 -10.016 -28.390 1.00 57.44 623 GLY A N 1
ATOM 5104 C CA . GLY A 1 623 ? 20.723 -10.290 -27.117 1.00 57.44 623 GLY A CA 1
ATOM 5105 C C . GLY A 1 623 ? 19.905 -9.105 -26.606 1.00 57.44 623 GLY A C 1
ATOM 5106 O O . GLY A 1 623 ? 19.969 -7.993 -27.128 1.00 57.44 623 GLY A O 1
ATOM 5107 N N . THR A 1 624 ? 19.163 -9.321 -25.520 1.00 59.25 624 THR A N 1
ATOM 5108 C CA . THR A 1 624 ? 18.374 -8.280 -24.836 1.00 59.25 624 THR A CA 1
ATOM 5109 C C . THR A 1 624 ? 19.220 -7.063 -24.435 1.00 59.25 624 THR A C 1
ATOM 5111 O O . THR A 1 624 ? 18.744 -5.933 -24.516 1.00 59.25 624 THR A O 1
ATOM 5114 N N . ASP A 1 625 ? 20.485 -7.280 -24.060 1.00 61.75 625 ASP A N 1
ATOM 5115 C CA . ASP A 1 625 ? 21.425 -6.215 -23.686 1.00 61.75 625 ASP A CA 1
ATOM 5116 C C . ASP A 1 625 ? 21.916 -5.398 -24.901 1.00 61.75 625 ASP A C 1
ATOM 5118 O O . ASP A 1 625 ? 22.189 -4.201 -24.780 1.00 61.75 625 ASP A O 1
ATOM 5122 N N . ASP A 1 626 ? 21.983 -6.004 -26.089 1.00 68.31 626 ASP A N 1
ATOM 5123 C CA . ASP A 1 626 ? 22.414 -5.336 -27.323 1.00 68.31 626 ASP A CA 1
ATOM 5124 C C . ASP A 1 626 ? 21.331 -4.399 -27.875 1.00 68.31 626 ASP A C 1
ATOM 5126 O O . ASP A 1 626 ? 21.642 -3.343 -28.434 1.00 68.31 626 ASP A O 1
ATOM 5130 N N . PHE A 1 627 ? 20.053 -4.712 -27.636 1.00 69.94 627 PHE A N 1
ATOM 5131 C CA . PHE A 1 627 ? 18.941 -3.813 -27.962 1.00 69.94 627 PHE A CA 1
ATOM 5132 C C . PHE A 1 627 ? 18.996 -2.510 -27.165 1.00 69.94 627 PHE A C 1
ATOM 5134 O O . PHE A 1 627 ? 18.747 -1.444 -27.723 1.00 69.94 627 PHE A O 1
ATOM 5141 N N . ALA A 1 628 ? 19.408 -2.550 -25.895 1.00 70.69 628 ALA A N 1
ATOM 5142 C CA . ALA A 1 628 ? 19.609 -1.325 -25.124 1.00 70.69 628 ALA A CA 1
ATOM 5143 C C . ALA A 1 628 ? 20.675 -0.416 -25.767 1.00 70.69 628 ALA A C 1
ATOM 5145 O O . ALA A 1 628 ? 20.545 0.809 -25.757 1.00 70.69 628 ALA A O 1
ATOM 5146 N N . ILE A 1 629 ? 21.713 -1.005 -26.372 1.00 76.75 629 ILE A N 1
ATOM 5147 C CA . ILE A 1 629 ? 22.755 -0.267 -27.097 1.00 76.75 629 ILE A CA 1
ATOM 5148 C C . ILE A 1 629 ? 22.194 0.334 -28.389 1.00 76.75 629 ILE A C 1
ATOM 5150 O O . ILE A 1 629 ? 22.412 1.521 -28.629 1.00 76.75 629 ILE A O 1
ATOM 5154 N N . LEU A 1 630 ? 21.442 -0.439 -29.183 1.00 77.88 630 LEU A N 1
ATOM 5155 C CA . LEU A 1 630 ? 20.754 0.066 -30.379 1.00 77.88 630 LEU A CA 1
ATOM 5156 C C . LEU A 1 630 ? 19.852 1.255 -30.035 1.00 77.88 630 LEU A C 1
ATOM 5158 O O . LEU A 1 630 ? 19.953 2.314 -30.647 1.00 77.88 630 LEU A O 1
ATOM 5162 N N . ASN A 1 631 ? 19.036 1.120 -28.995 1.00 77.75 631 ASN A N 1
ATOM 5163 C CA . ASN A 1 631 ? 18.091 2.155 -28.583 1.00 77.75 631 ASN A CA 1
ATOM 5164 C C . ASN A 1 631 ? 18.792 3.439 -28.156 1.00 77.75 631 ASN A C 1
ATOM 5166 O O . ASN A 1 631 ? 18.337 4.527 -28.500 1.00 77.75 631 ASN A O 1
ATOM 5170 N N . ASN A 1 632 ? 19.941 3.331 -27.491 1.00 82.06 632 ASN A N 1
ATOM 5171 C CA . ASN A 1 632 ? 20.767 4.496 -27.192 1.00 82.06 632 ASN A CA 1
ATOM 5172 C C . ASN A 1 632 ? 21.334 5.151 -28.459 1.00 82.06 632 ASN A C 1
ATOM 5174 O O . ASN A 1 632 ? 21.354 6.375 -28.535 1.00 82.06 632 ASN A O 1
ATOM 5178 N N . ILE A 1 633 ? 21.758 4.373 -29.462 1.00 84.69 633 ILE A N 1
ATOM 5179 C CA . ILE A 1 633 ? 22.240 4.920 -30.741 1.00 84.69 633 ILE A CA 1
ATOM 5180 C C . ILE A 1 633 ? 21.138 5.749 -31.407 1.00 84.69 633 ILE A C 1
ATOM 5182 O O . ILE A 1 633 ? 21.359 6.916 -31.723 1.00 84.69 633 ILE A O 1
ATOM 5186 N N . TYR A 1 634 ? 19.934 5.199 -31.558 1.00 86.56 634 TYR A N 1
ATOM 5187 C CA . TYR A 1 634 ? 18.842 5.906 -32.231 1.00 86.56 634 TYR A CA 1
ATOM 5188 C C . TYR A 1 634 ? 18.314 7.106 -31.437 1.00 86.56 634 TYR A C 1
ATOM 5190 O O . TYR A 1 634 ? 18.031 8.147 -32.026 1.00 86.56 634 TYR A O 1
ATOM 5198 N N . LYS A 1 635 ? 18.272 7.020 -30.100 1.00 83.62 635 LYS A N 1
ATOM 5199 C CA . LYS A 1 635 ? 17.973 8.177 -29.240 1.00 83.62 635 LYS A CA 1
ATOM 5200 C C . LYS A 1 635 ? 19.003 9.291 -29.396 1.00 83.62 635 LYS A C 1
ATOM 5202 O O . LYS A 1 635 ? 18.625 10.456 -29.478 1.00 83.62 635 LYS A O 1
ATOM 5207 N N . ASN A 1 636 ? 20.287 8.948 -29.479 1.00 86.44 636 ASN A N 1
ATOM 5208 C CA . ASN A 1 636 ? 21.332 9.941 -29.707 1.00 86.44 636 ASN A CA 1
ATOM 5209 C C . ASN A 1 636 ? 21.173 10.602 -31.080 1.00 86.44 636 ASN A C 1
ATOM 5211 O O . ASN A 1 636 ? 21.339 11.808 -31.180 1.00 86.44 636 ASN A O 1
ATOM 5215 N N . ILE A 1 637 ? 20.798 9.848 -32.117 1.00 86.88 637 ILE A N 1
ATOM 5216 C CA . ILE A 1 637 ? 20.531 10.399 -33.456 1.00 86.88 637 ILE A CA 1
ATOM 5217 C C . ILE A 1 637 ? 19.355 11.391 -33.427 1.00 86.88 637 ILE A C 1
ATOM 5219 O O . ILE A 1 637 ? 19.417 12.452 -34.053 1.00 86.88 637 ILE A O 1
ATOM 5223 N N . LEU A 1 638 ? 18.292 11.075 -32.675 1.00 84.06 638 LEU A N 1
ATOM 5224 C CA . LEU A 1 638 ? 17.170 11.994 -32.463 1.00 84.06 638 LEU A CA 1
ATOM 5225 C C . LEU A 1 638 ? 17.618 13.275 -31.745 1.00 84.06 638 LEU A C 1
ATOM 5227 O O . LEU A 1 638 ? 17.237 14.370 -32.156 1.00 84.06 638 LEU A O 1
ATOM 5231 N N . ALA A 1 639 ? 18.447 13.147 -30.710 1.00 84.50 639 ALA A N 1
ATOM 5232 C CA . ALA A 1 639 ? 18.819 14.250 -29.827 1.00 84.50 639 ALA A CA 1
ATOM 5233 C C . ALA A 1 639 ? 19.960 15.143 -30.350 1.00 84.50 639 ALA A C 1
ATOM 5235 O O . ALA A 1 639 ? 19.972 16.336 -30.052 1.00 84.50 639 ALA A O 1
ATOM 5236 N N . ASP A 1 640 ? 20.914 14.589 -31.099 1.00 86.50 640 ASP A N 1
ATOM 5237 C CA . ASP A 1 640 ? 22.161 15.262 -31.468 1.00 86.50 640 ASP A CA 1
ATOM 5238 C C . ASP A 1 640 ? 22.286 15.417 -32.988 1.00 86.50 640 ASP A C 1
ATOM 5240 O O . ASP A 1 640 ? 22.475 14.457 -33.733 1.00 86.50 640 ASP A O 1
ATOM 5244 N N . GLU A 1 641 ? 22.200 16.662 -33.454 1.00 82.94 641 GLU A N 1
ATOM 5245 C CA . GLU A 1 641 ? 22.331 17.007 -34.868 1.00 82.94 641 GLU A CA 1
ATOM 5246 C C . GLU A 1 641 ? 23.736 16.728 -35.419 1.00 82.94 641 GLU A C 1
ATOM 5248 O O . GLU A 1 641 ? 23.870 16.393 -36.597 1.00 82.94 641 GLU A O 1
ATOM 5253 N N . ALA A 1 642 ? 24.774 16.786 -34.576 1.00 83.25 642 ALA A N 1
ATOM 5254 C CA . ALA A 1 642 ? 26.162 16.640 -35.002 1.00 83.25 642 ALA A CA 1
ATOM 5255 C C . ALA A 1 642 ? 26.499 15.224 -35.486 1.00 83.25 642 ALA A C 1
ATOM 5257 O O . ALA A 1 642 ? 27.425 15.064 -36.276 1.00 83.25 642 ALA A O 1
ATOM 5258 N N . ILE A 1 643 ? 25.747 14.209 -35.045 1.00 86.31 643 ILE A N 1
ATOM 5259 C CA . ILE A 1 643 ? 25.989 12.811 -35.429 1.00 86.31 643 ILE A CA 1
ATOM 5260 C C . ILE A 1 643 ? 25.054 12.318 -36.541 1.00 86.31 643 ILE A C 1
ATOM 5262 O O . ILE A 1 643 ? 25.311 11.268 -37.119 1.00 86.31 643 ILE A O 1
ATOM 5266 N N . ARG A 1 644 ? 23.976 13.043 -36.881 1.00 88.31 644 ARG A N 1
ATOM 5267 C CA . ARG A 1 644 ? 22.961 12.599 -37.867 1.00 88.31 644 ARG A CA 1
ATOM 5268 C C . ARG A 1 644 ? 23.552 12.318 -39.248 1.00 88.31 644 ARG A C 1
ATOM 5270 O O . ARG A 1 644 ? 23.209 11.310 -39.871 1.00 88.31 644 ARG A O 1
ATOM 5277 N N . ALA A 1 645 ? 24.475 13.172 -39.689 1.00 83.88 645 ALA A N 1
ATOM 5278 C CA . ALA A 1 645 ? 25.145 13.035 -40.978 1.00 83.88 645 ALA A CA 1
ATOM 5279 C C . ALA A 1 645 ? 25.943 11.722 -41.082 1.00 83.88 645 ALA A C 1
ATOM 5281 O O . ALA A 1 645 ? 25.915 11.078 -42.132 1.00 83.88 645 ALA A O 1
ATOM 5282 N N . ASP A 1 646 ? 26.564 11.273 -39.986 1.00 84.19 646 ASP A N 1
ATOM 5283 C CA . ASP A 1 646 ? 27.339 10.024 -39.942 1.00 84.19 646 ASP A CA 1
ATOM 5284 C C . ASP A 1 646 ? 26.458 8.779 -40.147 1.00 84.19 646 ASP A C 1
ATOM 5286 O O . ASP A 1 646 ? 26.941 7.735 -40.591 1.00 84.19 646 ASP A O 1
ATOM 5290 N N . TYR A 1 647 ? 25.154 8.895 -39.874 1.00 87.62 647 TYR A N 1
ATOM 5291 C CA . TYR A 1 647 ? 24.155 7.840 -40.070 1.00 87.62 647 TYR A CA 1
ATOM 5292 C C . TYR A 1 647 ? 23.323 8.008 -41.352 1.00 87.62 647 TYR A C 1
ATOM 5294 O O . TYR A 1 647 ? 22.355 7.273 -41.549 1.00 87.62 647 TYR A O 1
ATOM 5302 N N . GLY A 1 648 ? 23.691 8.944 -42.235 1.00 86.44 648 GLY A N 1
ATOM 5303 C CA . GLY A 1 648 ? 23.006 9.171 -43.512 1.00 86.44 648 GLY A CA 1
ATOM 5304 C C . GLY A 1 648 ? 21.748 10.041 -43.423 1.00 86.44 648 GLY A C 1
ATOM 5305 O O . GLY A 1 648 ? 21.030 10.189 -44.410 1.00 86.44 648 GLY A O 1
ATOM 5306 N N . ILE A 1 649 ? 21.473 10.648 -42.265 1.00 89.88 649 ILE A N 1
ATOM 5307 C CA . ILE A 1 649 ? 20.359 11.587 -42.087 1.00 89.88 649 ILE A CA 1
ATOM 5308 C C . ILE A 1 649 ? 20.863 12.982 -42.451 1.00 89.88 649 ILE A C 1
ATOM 5310 O O . ILE A 1 649 ? 21.404 13.711 -41.621 1.00 89.88 649 ILE A O 1
ATOM 5314 N N . THR A 1 650 ? 20.739 13.323 -43.733 1.00 89.19 650 THR A N 1
ATOM 5315 C CA . THR A 1 650 ? 21.333 14.536 -44.316 1.00 89.19 650 THR A CA 1
ATOM 5316 C C . THR A 1 650 ? 20.322 15.631 -44.652 1.00 89.19 650 THR A C 1
ATOM 5318 O O . THR A 1 650 ? 20.724 16.725 -45.044 1.00 89.19 650 THR A O 1
ATOM 5321 N N . THR A 1 651 ? 19.023 15.357 -44.514 1.00 90.56 651 THR A N 1
ATOM 5322 C CA . THR A 1 651 ? 17.936 16.288 -44.848 1.00 90.56 651 THR A CA 1
ATOM 5323 C C . THR A 1 651 ? 16.824 16.260 -43.791 1.00 90.56 651 THR A C 1
ATOM 5325 O O . THR A 1 651 ? 16.634 15.229 -43.133 1.00 90.56 651 THR A O 1
ATOM 5328 N N . PRO A 1 652 ? 16.062 17.359 -43.616 1.00 89.44 652 PRO A N 1
ATOM 5329 C CA . PRO A 1 652 ? 14.897 17.385 -42.729 1.00 89.44 652 PRO A CA 1
ATOM 5330 C C . PRO A 1 652 ? 13.840 16.334 -43.086 1.00 89.44 652 PRO A C 1
ATOM 5332 O O . PRO A 1 652 ? 13.230 15.751 -42.195 1.00 89.44 652 PRO A O 1
ATOM 5335 N N . GLU A 1 653 ? 13.650 16.040 -44.374 1.00 92.81 653 GLU A N 1
ATOM 5336 C CA . GLU A 1 653 ? 12.694 15.033 -44.842 1.00 92.81 653 GLU A CA 1
ATOM 5337 C C . GLU A 1 653 ? 13.072 13.629 -44.350 1.00 92.81 653 GLU A C 1
ATOM 5339 O O . GLU A 1 653 ? 12.221 12.904 -43.836 1.00 92.81 653 GLU A O 1
ATOM 5344 N N . ILE A 1 654 ? 14.359 13.265 -44.437 1.00 93.12 654 ILE A N 1
ATOM 5345 C CA . ILE A 1 654 ? 14.866 11.984 -43.924 1.00 93.12 654 ILE A CA 1
ATOM 5346 C C . ILE A 1 654 ? 14.746 11.927 -42.396 1.00 93.12 654 ILE A C 1
ATOM 5348 O O . ILE A 1 654 ? 14.427 10.872 -41.846 1.00 93.12 654 ILE A O 1
ATOM 5352 N N . MET A 1 655 ? 14.981 13.048 -41.705 1.00 91.06 655 MET A N 1
ATOM 5353 C CA . MET A 1 655 ? 14.837 13.127 -40.250 1.00 91.06 655 MET A CA 1
ATOM 5354 C C . MET A 1 655 ? 13.382 12.926 -39.804 1.00 91.06 655 MET A C 1
ATOM 5356 O O . MET A 1 655 ? 13.134 12.217 -38.828 1.00 91.06 655 MET A O 1
ATOM 5360 N N . ASN A 1 656 ? 12.419 13.507 -40.525 1.00 91.88 656 ASN A N 1
ATOM 5361 C CA . ASN A 1 656 ? 10.996 13.319 -40.243 1.00 91.88 656 ASN A CA 1
ATOM 5362 C C . ASN A 1 656 ? 10.581 11.859 -40.448 1.00 91.88 656 ASN A C 1
ATOM 5364 O O . ASN A 1 656 ? 9.992 11.266 -39.551 1.00 91.88 656 ASN A O 1
ATOM 5368 N N . GLU A 1 657 ? 10.970 11.247 -41.570 1.00 93.06 657 GLU A N 1
ATOM 5369 C CA . GLU A 1 657 ? 10.676 9.834 -41.837 1.00 93.06 657 GLU A CA 1
ATOM 5370 C C . GLU A 1 657 ? 11.310 8.912 -40.777 1.00 93.06 657 GLU A C 1
ATOM 5372 O O . GLU A 1 657 ? 10.664 7.986 -40.287 1.00 93.06 657 GLU A O 1
ATOM 5377 N N . PHE A 1 658 ? 12.545 9.198 -40.344 1.00 90.31 658 PHE A N 1
ATOM 5378 C CA . PHE A 1 658 ? 13.189 8.482 -39.239 1.00 90.31 658 PHE A CA 1
ATOM 5379 C C . PHE A 1 658 ? 12.419 8.628 -37.918 1.00 90.31 658 PHE A C 1
ATOM 5381 O O . PHE A 1 658 ? 12.234 7.642 -37.205 1.00 90.31 658 PHE A O 1
ATOM 5388 N N . THR A 1 659 ? 11.953 9.838 -37.604 1.00 89.19 659 THR A N 1
ATOM 5389 C CA . THR A 1 659 ? 11.177 10.121 -36.386 1.00 89.19 659 THR A CA 1
ATOM 5390 C C . THR A 1 659 ? 9.862 9.346 -36.384 1.00 89.19 659 THR A C 1
ATOM 5392 O O . THR A 1 659 ? 9.570 8.666 -35.403 1.00 89.19 659 THR A O 1
ATOM 5395 N N . GLU A 1 660 ? 9.135 9.332 -37.505 1.00 89.88 660 GLU A N 1
ATOM 5396 C CA . GLU A 1 660 ? 7.899 8.550 -37.646 1.00 89.88 660 GLU A CA 1
ATOM 5397 C C . GLU A 1 660 ? 8.129 7.046 -37.428 1.00 89.88 660 GLU A C 1
ATOM 5399 O O . GLU A 1 660 ? 7.302 6.365 -36.820 1.00 89.88 660 GLU A O 1
ATOM 5404 N N . PHE A 1 661 ? 9.252 6.500 -37.908 1.00 87.88 661 PHE A N 1
ATOM 5405 C CA . PHE A 1 661 ? 9.609 5.102 -37.652 1.00 87.88 661 PHE A CA 1
ATOM 5406 C C . PHE A 1 661 ? 9.854 4.828 -36.166 1.00 87.88 661 PHE A C 1
ATOM 5408 O O . PHE A 1 661 ? 9.469 3.767 -35.670 1.00 87.88 661 PHE A O 1
ATOM 5415 N N . MET A 1 662 ? 10.485 5.764 -35.454 1.00 85.62 662 MET A N 1
ATOM 5416 C CA . MET A 1 662 ? 10.724 5.628 -34.016 1.00 85.62 662 MET A CA 1
ATOM 5417 C C . MET A 1 662 ? 9.418 5.720 -33.219 1.00 85.62 662 MET A C 1
ATOM 5419 O O . MET A 1 662 ? 9.218 4.918 -32.309 1.00 85.62 662 MET A O 1
ATOM 5423 N N . GLU A 1 663 ? 8.504 6.617 -33.596 1.00 85.31 663 GLU A N 1
ATOM 5424 C CA . GLU A 1 663 ? 7.173 6.741 -32.982 1.00 85.31 663 GLU A CA 1
ATOM 5425 C C . GLU A 1 663 ? 6.335 5.472 -33.189 1.00 85.31 663 GLU A C 1
ATOM 5427 O O . GLU A 1 663 ? 5.884 4.866 -32.217 1.00 85.31 663 GLU A O 1
ATOM 5432 N N . LYS A 1 664 ? 6.224 4.985 -34.433 1.00 85.31 664 LYS A N 1
ATOM 5433 C CA . LYS A 1 664 ? 5.507 3.733 -34.749 1.00 85.31 664 LYS A CA 1
ATOM 5434 C C . LYS A 1 664 ? 6.106 2.524 -34.029 1.00 85.31 664 LYS A C 1
ATOM 5436 O O . LYS A 1 664 ? 5.386 1.624 -33.604 1.00 85.31 664 LYS A O 1
ATOM 5441 N N . SER A 1 665 ? 7.429 2.492 -33.860 1.00 80.94 665 SER A N 1
ATOM 5442 C CA . SER A 1 665 ? 8.102 1.451 -33.076 1.00 80.94 665 SER A CA 1
ATOM 5443 C C . SER A 1 665 ? 7.782 1.547 -31.580 1.00 80.94 665 SER A C 1
ATOM 5445 O O . SER A 1 665 ? 7.655 0.519 -30.913 1.00 80.94 665 SER A O 1
ATOM 5447 N N . ALA A 1 666 ? 7.656 2.752 -31.027 1.00 80.31 666 ALA A N 1
ATOM 5448 C CA . ALA A 1 666 ? 7.262 2.934 -29.633 1.00 80.31 666 ALA A CA 1
ATOM 5449 C C . ALA A 1 666 ? 5.819 2.450 -29.397 1.00 80.31 666 ALA A C 1
ATOM 5451 O O . ALA A 1 666 ? 5.565 1.723 -28.434 1.00 80.31 666 ALA A O 1
ATOM 5452 N N . GLU A 1 667 ? 4.900 2.774 -30.312 1.00 83.31 667 GLU A N 1
ATOM 5453 C CA . GLU A 1 667 ? 3.504 2.313 -30.283 1.00 83.31 667 GLU A CA 1
ATOM 5454 C C . GLU A 1 667 ? 3.397 0.788 -30.399 1.00 83.31 667 GLU A C 1
ATOM 5456 O O . GLU A 1 667 ? 2.736 0.144 -29.584 1.00 83.31 667 GLU A O 1
ATOM 5461 N N . ALA A 1 668 ? 4.121 0.181 -31.344 1.00 80.62 668 ALA A N 1
ATOM 5462 C CA . ALA A 1 668 ? 4.168 -1.273 -31.483 1.00 80.62 668 ALA A CA 1
ATOM 5463 C C . ALA A 1 668 ? 4.692 -1.964 -30.211 1.00 80.62 668 ALA A C 1
ATOM 5465 O O . ALA A 1 668 ? 4.186 -3.013 -29.804 1.00 80.62 668 ALA A O 1
ATOM 5466 N N . GLY A 1 669 ? 5.683 -1.354 -29.557 1.00 78.06 669 GLY A N 1
ATOM 5467 C CA . GLY A 1 669 ? 6.244 -1.833 -28.300 1.00 78.06 669 GLY A CA 1
ATOM 5468 C C . GLY A 1 669 ? 5.249 -1.825 -27.148 1.00 78.06 669 GLY A C 1
ATOM 5469 O O . GLY A 1 669 ? 5.205 -2.775 -26.365 1.00 78.06 669 GLY A O 1
ATOM 5470 N N . GLU A 1 670 ? 4.450 -0.766 -27.052 1.00 84.56 670 GLU A N 1
ATOM 5471 C CA . GLU A 1 670 ? 3.360 -0.649 -26.087 1.00 84.56 670 GLU A CA 1
ATOM 5472 C C . GLU A 1 670 ? 2.295 -1.729 -26.313 1.00 84.56 670 GLU A C 1
ATOM 5474 O O . GLU A 1 670 ? 1.926 -2.414 -25.360 1.00 84.56 670 GLU A O 1
ATOM 5479 N N . ILE A 1 671 ? 1.844 -1.924 -27.558 1.00 85.44 671 ILE A N 1
ATOM 5480 C CA . ILE A 1 671 ? 0.802 -2.905 -27.905 1.00 85.44 671 ILE A CA 1
ATOM 5481 C C . ILE A 1 671 ? 1.239 -4.324 -27.522 1.00 85.44 671 ILE A C 1
ATOM 5483 O O . ILE A 1 671 ? 0.533 -5.013 -26.784 1.00 85.44 671 ILE A O 1
ATOM 5487 N N . MET A 1 672 ? 2.433 -4.751 -27.951 1.00 83.06 672 MET A N 1
ATOM 5488 C CA . MET A 1 672 ? 2.934 -6.098 -27.644 1.00 83.06 672 MET A CA 1
ATOM 5489 C C . MET A 1 672 ? 3.101 -6.318 -26.136 1.00 83.06 672 MET A C 1
ATOM 5491 O O . MET A 1 672 ? 2.703 -7.357 -25.610 1.00 83.06 672 MET A O 1
ATOM 5495 N N . LYS A 1 673 ? 3.658 -5.339 -25.409 1.00 85.56 673 LYS A N 1
ATOM 5496 C CA . LYS A 1 673 ? 3.833 -5.446 -23.951 1.00 85.56 673 LYS A CA 1
ATOM 5497 C C . LYS A 1 673 ? 2.505 -5.433 -23.202 1.00 85.56 673 LYS A C 1
ATOM 5499 O O . LYS A 1 673 ? 2.400 -6.104 -22.182 1.00 85.56 673 LYS A O 1
ATOM 5504 N N . THR A 1 674 ? 1.499 -4.745 -23.732 1.00 86.38 674 THR A N 1
ATOM 5505 C CA . THR A 1 674 ? 0.131 -4.762 -23.207 1.00 86.38 674 THR A CA 1
ATOM 5506 C C . THR A 1 674 ? -0.475 -6.163 -23.313 1.00 86.38 674 THR A C 1
ATOM 5508 O O . THR A 1 674 ? -0.926 -6.704 -22.306 1.00 86.38 674 THR A O 1
ATOM 5511 N N . TYR A 1 675 ? -0.399 -6.809 -24.483 1.00 91.00 675 TYR A N 1
ATOM 5512 C CA . TYR A 1 675 ? -0.875 -8.189 -24.645 1.00 91.00 675 TYR A CA 1
ATOM 5513 C C . TYR A 1 675 ? -0.108 -9.190 -23.771 1.00 91.00 675 TYR A C 1
ATOM 5515 O O . TYR A 1 675 ? -0.724 -10.024 -23.110 1.00 91.00 675 TYR A O 1
ATOM 5523 N N . ILE A 1 676 ? 1.220 -9.065 -23.681 1.00 86.94 676 ILE A N 1
ATOM 5524 C CA . ILE A 1 676 ? 2.040 -9.898 -22.785 1.00 86.94 676 ILE A CA 1
ATOM 5525 C C . ILE A 1 676 ? 1.645 -9.690 -21.318 1.00 86.94 676 ILE A C 1
ATOM 5527 O O . ILE A 1 676 ? 1.596 -10.654 -20.557 1.00 86.94 676 ILE A O 1
ATOM 5531 N N . ALA A 1 677 ? 1.365 -8.452 -20.903 1.00 84.25 677 ALA A N 1
ATOM 5532 C CA . ALA A 1 677 ? 0.945 -8.155 -19.539 1.00 84.25 677 ALA A CA 1
ATOM 5533 C C . ALA A 1 677 ? -0.404 -8.811 -19.210 1.00 84.25 677 ALA A C 1
ATOM 5535 O O . ALA A 1 677 ? -0.518 -9.443 -18.162 1.00 84.25 677 ALA A O 1
ATOM 5536 N N . TYR A 1 678 ? -1.379 -8.751 -20.124 1.00 90.88 678 TYR A N 1
ATOM 5537 C CA . TYR A 1 678 ? -2.651 -9.460 -19.960 1.00 90.88 678 TYR A CA 1
ATOM 5538 C C . TYR A 1 678 ? -2.465 -10.980 -19.880 1.00 90.88 678 TYR A C 1
ATOM 5540 O O . TYR A 1 678 ? -3.006 -11.614 -18.975 1.00 90.88 678 TYR A O 1
ATOM 5548 N N . ALA A 1 679 ? -1.660 -11.570 -20.767 1.00 91.69 679 ALA A N 1
ATOM 5549 C CA . ALA A 1 679 ? -1.391 -13.007 -20.745 1.00 91.69 679 ALA A CA 1
ATOM 5550 C C . ALA A 1 679 ? -0.709 -13.456 -19.441 1.00 91.69 679 ALA A C 1
ATOM 5552 O O . ALA A 1 679 ? -1.124 -14.434 -18.819 1.00 91.69 679 ALA A O 1
ATOM 5553 N N . ASN A 1 680 ? 0.313 -12.721 -18.995 1.00 87.44 680 ASN A N 1
ATOM 5554 C CA . ASN A 1 680 ? 1.029 -13.029 -17.759 1.00 87.44 680 ASN A CA 1
ATOM 5555 C C . ASN A 1 680 ? 0.128 -12.918 -16.530 1.00 87.44 680 ASN A C 1
ATOM 5557 O O . ASN A 1 680 ? 0.228 -13.754 -15.634 1.00 87.44 680 ASN A O 1
ATOM 5561 N N . GLU A 1 681 ? -0.749 -11.916 -16.480 1.00 87.94 681 GLU A N 1
ATOM 5562 C CA . GLU A 1 681 ? -1.664 -11.761 -15.353 1.00 87.94 681 GLU A CA 1
ATOM 5563 C C . GLU A 1 681 ? -2.720 -12.864 -15.328 1.00 87.94 681 GLU A C 1
ATOM 5565 O O . GLU A 1 681 ? -2.967 -13.449 -14.275 1.00 87.94 681 GLU A O 1
ATOM 5570 N N . ALA A 1 682 ? -3.273 -13.232 -16.487 1.00 87.75 682 ALA A N 1
ATOM 5571 C CA . ALA A 1 682 ? -4.169 -14.377 -16.592 1.00 87.75 682 ALA A CA 1
ATOM 5572 C C . ALA A 1 682 ? -3.504 -15.662 -16.060 1.00 87.75 682 ALA A C 1
ATOM 5574 O O . ALA A 1 682 ? -4.093 -16.360 -15.234 1.00 87.75 682 ALA A O 1
ATOM 5575 N N . LEU A 1 683 ? -2.250 -15.937 -16.441 1.00 88.31 683 LEU A N 1
ATOM 5576 C CA . LEU A 1 683 ? -1.489 -17.090 -15.940 1.00 88.31 683 LEU A CA 1
ATOM 5577 C C . LEU A 1 683 ? -1.177 -16.994 -14.437 1.00 88.31 683 LEU A C 1
ATOM 5579 O O . LEU A 1 683 ? -1.301 -17.983 -13.714 1.00 88.31 683 LEU A O 1
ATOM 5583 N N . ARG A 1 684 ? -0.833 -15.803 -13.934 1.00 87.25 684 ARG A N 1
ATOM 5584 C CA . ARG A 1 684 ? -0.609 -15.566 -12.499 1.00 87.25 684 ARG A CA 1
ATOM 5585 C C . ARG A 1 684 ? -1.871 -15.857 -11.685 1.00 87.25 684 ARG A C 1
ATOM 5587 O O . ARG A 1 684 ? -1.794 -16.495 -10.630 1.00 87.25 684 ARG A O 1
ATOM 5594 N N . LEU A 1 685 ? -3.029 -15.407 -12.170 1.00 80.12 685 LEU A N 1
ATOM 5595 C CA . LEU A 1 685 ? -4.327 -15.685 -11.559 1.00 80.12 685 LEU A CA 1
ATOM 5596 C C . LEU A 1 685 ? -4.640 -17.184 -11.602 1.00 80.12 685 LEU A C 1
ATOM 5598 O O . LEU A 1 685 ? -5.047 -17.731 -10.580 1.00 80.12 685 LEU A O 1
ATOM 5602 N N . VAL A 1 686 ? -4.377 -17.877 -12.717 1.00 85.25 686 VAL A N 1
ATOM 5603 C CA . VAL A 1 686 ? -4.517 -19.344 -12.819 1.00 85.25 686 VAL A CA 1
ATOM 5604 C C . VAL A 1 686 ? -3.718 -20.058 -11.731 1.00 85.25 686 VAL A C 1
ATOM 5606 O O . VAL A 1 686 ? -4.270 -20.913 -11.032 1.00 85.25 686 VAL A O 1
ATOM 5609 N N . ASP A 1 687 ? -2.445 -19.702 -11.553 1.00 79.06 687 ASP A N 1
ATOM 5610 C CA . ASP A 1 687 ? -1.580 -20.313 -10.541 1.00 79.06 687 ASP A CA 1
ATOM 5611 C C . ASP A 1 687 ? -2.100 -20.061 -9.121 1.00 79.06 687 ASP A C 1
ATOM 5613 O O . ASP A 1 687 ? -2.184 -20.990 -8.309 1.00 79.06 687 ASP A O 1
ATOM 5617 N N . SER A 1 688 ? -2.519 -18.825 -8.835 1.00 75.44 688 SER A N 1
ATOM 5618 C CA . SER A 1 688 ? -3.102 -18.443 -7.547 1.00 75.44 688 SER A CA 1
ATOM 5619 C C . SER A 1 688 ? -4.404 -19.202 -7.258 1.00 75.44 688 SER A C 1
ATOM 5621 O O . SER A 1 688 ? -4.543 -19.822 -6.202 1.00 75.44 688 SER A O 1
ATOM 5623 N N . ILE A 1 689 ? -5.326 -19.247 -8.220 1.00 79.81 689 ILE A N 1
ATOM 5624 C CA . ILE A 1 689 ? -6.616 -19.936 -8.106 1.00 79.81 689 ILE A CA 1
ATOM 5625 C C . ILE A 1 689 ? -6.415 -21.438 -7.918 1.00 79.81 689 ILE A C 1
ATOM 5627 O O . ILE A 1 689 ? -7.087 -22.057 -7.092 1.00 79.81 689 ILE A O 1
ATOM 5631 N N . ARG A 1 690 ? -5.479 -22.047 -8.654 1.00 84.94 690 ARG A N 1
ATOM 5632 C CA . ARG A 1 690 ? -5.155 -23.473 -8.514 1.00 84.94 690 ARG A CA 1
ATOM 5633 C C . ARG A 1 690 ? -4.536 -23.785 -7.160 1.00 84.94 690 ARG A C 1
ATOM 5635 O O . ARG A 1 690 ? -4.841 -24.841 -6.607 1.00 84.94 690 ARG A O 1
ATOM 5642 N N . ALA A 1 691 ? -3.696 -22.902 -6.622 1.00 73.69 691 ALA A N 1
ATOM 5643 C CA . ALA A 1 691 ? -3.164 -23.049 -5.272 1.00 73.69 691 ALA A CA 1
ATOM 5644 C C . ALA A 1 691 ? -4.295 -23.018 -4.232 1.00 73.69 691 ALA A C 1
ATOM 5646 O O . ALA A 1 691 ? -4.385 -23.935 -3.416 1.00 73.69 691 ALA A O 1
ATOM 5647 N N . THR A 1 692 ? -5.216 -22.057 -4.328 1.00 72.62 692 THR A N 1
ATOM 5648 C CA . THR A 1 692 ? -6.361 -21.951 -3.409 1.00 72.62 692 THR A CA 1
ATOM 5649 C C . THR A 1 692 ? -7.355 -23.102 -3.567 1.00 72.62 692 THR A C 1
ATOM 5651 O O . THR A 1 692 ? -7.881 -23.620 -2.585 1.00 72.62 692 THR A O 1
ATOM 5654 N N . ALA A 1 693 ? -7.580 -23.589 -4.788 1.00 80.38 693 ALA A N 1
ATOM 5655 C CA . ALA A 1 693 ? -8.443 -24.742 -5.031 1.00 80.38 693 ALA A CA 1
ATOM 5656 C C . ALA A 1 693 ? -7.910 -26.036 -4.388 1.00 80.38 693 ALA A C 1
ATOM 5658 O O . ALA A 1 693 ? -8.700 -26.933 -4.107 1.00 80.38 693 ALA A O 1
ATOM 5659 N N . ARG A 1 694 ? -6.593 -26.153 -4.145 1.00 81.94 694 ARG A N 1
ATOM 5660 C CA . ARG A 1 694 ? -5.998 -27.311 -3.445 1.00 81.94 694 ARG A CA 1
ATOM 5661 C C . ARG A 1 694 ? -6.286 -27.311 -1.946 1.00 81.94 694 ARG A C 1
ATOM 5663 O O . ARG A 1 694 ? -6.262 -28.379 -1.345 1.00 81.94 694 ARG A O 1
ATOM 5670 N N . THR A 1 695 ? -6.518 -26.141 -1.359 1.00 76.25 695 THR A N 1
ATOM 5671 C CA . THR A 1 695 ? -6.763 -25.963 0.080 1.00 76.25 695 THR A CA 1
ATOM 5672 C C . THR A 1 695 ? -8.233 -25.686 0.409 1.00 76.25 695 THR A C 1
ATOM 5674 O O . THR A 1 695 ? -8.576 -25.563 1.580 1.00 76.25 695 THR A O 1
ATOM 5677 N N . SER A 1 696 ? -9.099 -25.597 -0.606 1.00 72.81 696 SER A N 1
ATOM 5678 C CA . SER A 1 696 ? -10.536 -25.330 -0.467 1.00 72.81 696 SER A CA 1
ATOM 5679 C C . SER A 1 696 ? -11.375 -26.610 -0.433 1.00 72.81 696 SER A C 1
ATOM 5681 O O . SER A 1 696 ? -10.977 -27.645 -0.970 1.00 72.81 696 SER A O 1
ATOM 5683 N N . ASP A 1 697 ? -12.589 -26.506 0.114 1.00 79.56 697 ASP A N 1
ATOM 5684 C CA . ASP A 1 697 ? -13.595 -27.572 0.073 1.00 79.56 697 ASP A CA 1
ATOM 5685 C C . ASP A 1 697 ? -13.921 -27.990 -1.373 1.00 79.56 697 ASP A C 1
ATOM 5687 O O . ASP A 1 697 ? -13.864 -27.181 -2.305 1.00 79.56 697 ASP A O 1
ATOM 5691 N N . GLU A 1 698 ? -14.307 -29.256 -1.579 1.00 82.81 698 GLU A N 1
ATOM 5692 C CA . GLU A 1 698 ? -14.418 -29.863 -2.917 1.00 82.81 698 GLU A CA 1
ATOM 5693 C C . GLU A 1 698 ? -15.332 -29.077 -3.878 1.00 82.81 698 GLU A C 1
ATOM 5695 O O . GLU A 1 698 ? -15.029 -28.940 -5.067 1.00 82.81 698 GLU A O 1
ATOM 5700 N N . LYS A 1 699 ? -16.445 -28.535 -3.370 1.00 83.25 699 LYS A N 1
ATOM 5701 C CA . LYS A 1 699 ? -17.441 -27.803 -4.168 1.00 83.25 699 LYS A CA 1
ATOM 5702 C C . LYS A 1 699 ? -16.935 -26.418 -4.620 1.00 83.25 699 LYS A C 1
ATOM 5704 O O . LYS A 1 699 ? -16.891 -26.204 -5.834 1.00 83.25 699 LYS A O 1
ATOM 5709 N N . PRO A 1 700 ? -16.475 -25.516 -3.727 1.00 80.38 700 PRO A N 1
ATOM 5710 C CA . PRO A 1 700 ? -15.737 -24.311 -4.123 1.00 80.38 700 PRO A CA 1
ATOM 5711 C C . PRO A 1 700 ? -14.543 -24.603 -5.042 1.00 80.38 700 PRO A C 1
ATOM 5713 O O . PRO A 1 700 ? -14.360 -23.935 -6.059 1.00 80.38 700 PRO A O 1
ATOM 5716 N N . ALA A 1 701 ? -13.776 -25.664 -4.763 1.00 83.50 701 ALA A N 1
ATOM 5717 C CA . ALA A 1 701 ? -12.630 -26.057 -5.582 1.00 83.50 701 ALA A CA 1
ATOM 5718 C C . ALA A 1 701 ? -13.009 -26.443 -7.026 1.00 83.50 701 ALA A C 1
ATOM 5720 O O . ALA A 1 701 ? -12.180 -26.310 -7.930 1.00 83.50 701 ALA A O 1
ATOM 5721 N N . LYS A 1 702 ? -14.236 -26.929 -7.279 1.00 87.25 702 LYS A N 1
ATOM 5722 C CA . LYS A 1 702 ? -14.748 -27.189 -8.639 1.00 87.25 702 LYS A CA 1
ATOM 5723 C C . LYS A 1 702 ? -15.065 -25.886 -9.387 1.00 87.25 702 LYS A C 1
ATOM 5725 O O . LYS A 1 702 ? -14.727 -25.788 -10.565 1.00 87.25 702 LYS A O 1
ATOM 5730 N N . LEU A 1 703 ? -15.642 -24.879 -8.723 1.00 87.06 703 LEU A N 1
ATOM 5731 C CA . LEU A 1 703 ? -15.890 -23.558 -9.329 1.00 87.06 703 LEU A CA 1
ATOM 5732 C C . LEU A 1 703 ? -14.588 -22.821 -9.645 1.00 87.06 703 LEU A C 1
ATOM 5734 O O . LEU A 1 703 ? -14.421 -22.334 -10.761 1.00 87.06 703 LEU A O 1
ATOM 5738 N N . LEU A 1 704 ? -13.636 -22.827 -8.709 1.00 84.88 704 LEU A N 1
ATOM 5739 C CA . LEU A 1 704 ? -12.305 -22.252 -8.911 1.00 84.88 704 LEU A CA 1
ATOM 5740 C C . LEU A 1 704 ? -11.586 -22.889 -10.110 1.00 84.88 704 LEU A C 1
ATOM 5742 O O . LEU A 1 704 ? -10.986 -22.191 -10.921 1.00 84.88 704 LEU A O 1
ATOM 5746 N N . ARG A 1 705 ? -11.693 -24.214 -10.283 1.00 89.69 705 ARG A N 1
ATOM 5747 C CA . ARG A 1 705 ? -11.126 -24.910 -11.450 1.00 89.69 705 ARG A CA 1
ATOM 5748 C C . ARG A 1 705 ? -11.795 -24.516 -12.768 1.00 89.69 705 ARG A C 1
ATOM 5750 O O . ARG A 1 705 ? -11.086 -24.340 -13.754 1.00 89.69 705 ARG A O 1
ATOM 5757 N N . LYS A 1 706 ? -13.125 -24.357 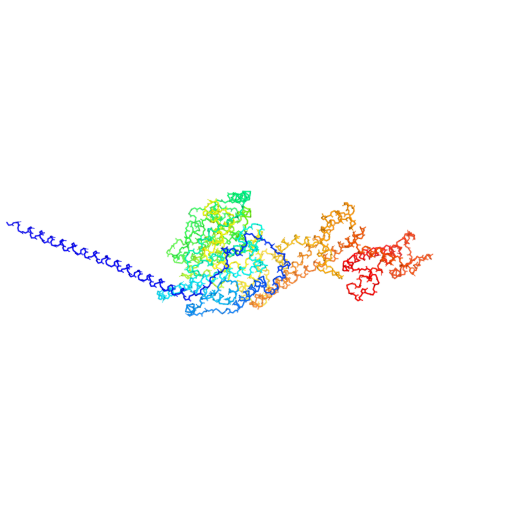-12.793 1.00 90.69 706 LYS A N 1
ATOM 5758 C CA . LYS A 1 706 ? -13.841 -23.847 -13.977 1.00 90.69 706 LYS A CA 1
ATOM 5759 C C . LYS A 1 706 ? -13.331 -22.454 -14.356 1.00 90.69 706 LYS A C 1
ATOM 5761 O O . LYS A 1 706 ? -12.993 -22.241 -15.514 1.00 90.69 706 LYS A O 1
ATOM 5766 N N . PHE A 1 707 ? -13.192 -21.560 -13.378 1.00 90.38 707 PHE A N 1
ATOM 5767 C CA . PHE A 1 707 ? -12.677 -20.212 -13.608 1.00 90.38 707 PHE A CA 1
ATOM 5768 C C . PHE A 1 707 ? -11.226 -20.215 -14.122 1.00 90.38 707 PHE A C 1
ATOM 5770 O O . PHE A 1 707 ? -10.933 -19.575 -15.130 1.00 90.38 707 PHE A O 1
ATOM 5777 N N . ALA A 1 708 ? -10.340 -21.011 -13.511 1.00 90.56 708 ALA A N 1
ATOM 5778 C CA . ALA A 1 708 ? -8.954 -21.152 -13.964 1.00 90.56 708 ALA A CA 1
ATOM 5779 C C . ALA A 1 708 ? -8.853 -21.602 -15.434 1.00 90.56 708 ALA A C 1
ATOM 5781 O O . ALA A 1 708 ? -8.049 -21.061 -16.183 1.00 90.56 708 ALA A O 1
ATOM 5782 N N . ASN A 1 709 ? -9.696 -22.538 -15.879 1.00 93.88 709 ASN A N 1
ATOM 5783 C CA . ASN A 1 709 ? -9.688 -22.992 -17.275 1.00 93.88 709 ASN A CA 1
ATOM 5784 C C . ASN A 1 709 ? -10.097 -21.883 -18.262 1.00 93.88 709 ASN A C 1
ATOM 5786 O O . ASN A 1 709 ? -9.625 -21.854 -19.397 1.00 93.88 709 ASN A O 1
ATOM 5790 N N . VAL A 1 710 ? -10.991 -20.974 -17.860 1.00 94.00 710 VAL A N 1
ATOM 5791 C CA . VAL A 1 710 ? -11.366 -19.822 -18.694 1.00 94.00 710 VAL A CA 1
ATOM 5792 C C . VAL A 1 710 ? -10.213 -18.825 -18.757 1.00 94.00 710 VAL A C 1
ATOM 5794 O O . VAL A 1 710 ? -9.908 -18.334 -19.839 1.00 94.00 710 VAL A O 1
ATOM 5797 N N . LEU A 1 711 ? -9.530 -18.574 -17.637 1.00 91.44 711 LEU A N 1
ATOM 5798 C CA . LEU A 1 711 ? -8.358 -17.695 -17.600 1.00 91.44 711 LEU A CA 1
ATOM 5799 C C . LEU A 1 711 ? -7.189 -18.223 -18.444 1.00 91.44 711 LEU A C 1
ATOM 5801 O O . LEU A 1 711 ? -6.526 -17.426 -19.096 1.00 91.44 711 LEU A O 1
ATOM 5805 N N . GLU A 1 712 ? -6.972 -19.541 -18.510 1.00 95.06 712 GLU A N 1
ATOM 5806 C CA . GLU A 1 712 ? -6.000 -20.128 -19.451 1.00 95.06 712 GLU A CA 1
ATOM 5807 C C . GLU A 1 712 ? -6.350 -19.780 -20.901 1.00 95.06 712 GLU A C 1
ATOM 5809 O O . GLU A 1 712 ? -5.497 -19.301 -21.641 1.00 95.06 712 GLU A O 1
ATOM 5814 N N . ARG A 1 713 ? -7.627 -19.900 -21.284 1.00 96.56 713 ARG A N 1
ATOM 5815 C CA . ARG A 1 713 ? -8.080 -19.495 -22.624 1.00 96.56 713 ARG A CA 1
ATOM 5816 C C . ARG A 1 713 ? -7.902 -17.997 -22.873 1.00 96.56 713 ARG A C 1
ATOM 5818 O O . ARG A 1 713 ? -7.623 -17.601 -23.998 1.00 96.56 713 ARG A O 1
ATOM 5825 N N . VAL A 1 714 ? -8.100 -17.156 -21.855 1.00 94.88 714 VAL A N 1
ATOM 5826 C CA . VAL A 1 714 ? -7.842 -15.709 -21.961 1.00 94.88 714 VAL A CA 1
ATOM 5827 C C . VAL A 1 714 ? -6.351 -15.453 -22.193 1.00 94.88 714 VAL A C 1
ATOM 5829 O O . VAL A 1 714 ? -6.010 -14.649 -23.059 1.00 94.88 714 VAL A O 1
ATOM 5832 N N . ALA A 1 715 ? -5.469 -16.158 -21.476 1.00 94.06 715 ALA A N 1
ATOM 5833 C CA . ALA A 1 715 ? -4.027 -16.070 -21.683 1.00 94.06 715 ALA A CA 1
ATOM 5834 C C . ALA A 1 715 ? -3.638 -16.462 -23.116 1.00 94.06 715 ALA A C 1
ATOM 5836 O O . ALA A 1 715 ? -2.943 -15.691 -23.778 1.00 94.06 715 ALA A O 1
ATOM 5837 N N . ASP A 1 716 ? -4.147 -17.596 -23.607 1.00 94.62 716 ASP A N 1
ATOM 5838 C CA . ASP A 1 716 ? -3.905 -18.077 -24.973 1.00 94.62 716 ASP A CA 1
ATOM 5839 C C . ASP A 1 716 ? -4.321 -17.029 -26.015 1.00 94.62 716 ASP A C 1
ATOM 5841 O O . ASP A 1 716 ? -3.540 -16.692 -26.899 1.00 94.62 716 ASP A O 1
ATOM 5845 N N . VAL A 1 717 ? -5.500 -16.413 -25.860 1.00 95.88 717 VAL A N 1
ATOM 5846 C CA . VAL A 1 717 ? -5.977 -15.368 -26.783 1.00 95.88 717 VAL A CA 1
ATOM 5847 C C . VAL A 1 717 ? -5.047 -14.153 -26.826 1.00 95.88 717 VAL A C 1
ATOM 5849 O O . VAL A 1 717 ? -4.834 -13.590 -27.900 1.00 95.88 717 VAL A O 1
ATOM 5852 N N . TYR A 1 718 ? -4.491 -13.710 -25.696 1.00 94.56 718 TYR A N 1
ATOM 5853 C CA . TYR A 1 718 ? -3.553 -12.581 -25.711 1.00 94.56 718 TYR A CA 1
ATOM 5854 C C . TYR A 1 718 ? -2.163 -12.963 -26.226 1.00 94.56 718 TYR A C 1
ATOM 5856 O O . TYR A 1 718 ? -1.514 -12.129 -26.859 1.00 94.56 718 TYR A O 1
ATOM 5864 N N . ILE A 1 719 ? -1.722 -14.206 -26.014 1.00 90.00 719 ILE A N 1
ATOM 5865 C CA . ILE A 1 719 ? -0.506 -14.746 -26.640 1.00 90.00 719 ILE A CA 1
ATOM 5866 C C . ILE A 1 719 ? -0.674 -14.768 -28.165 1.00 90.00 719 ILE A C 1
ATOM 5868 O O . ILE A 1 719 ? 0.205 -14.289 -28.884 1.00 90.00 719 ILE A O 1
ATOM 5872 N N . ASP A 1 720 ? -1.820 -15.242 -28.652 1.00 91.94 720 ASP A N 1
ATOM 5873 C CA . ASP A 1 720 ? -2.134 -15.287 -30.079 1.00 91.94 720 ASP A CA 1
ATOM 5874 C C . ASP A 1 720 ? -2.223 -13.879 -30.676 1.00 91.94 720 ASP A C 1
ATOM 5876 O O . ASP A 1 720 ? -1.594 -13.614 -31.697 1.00 91.94 720 ASP A O 1
ATOM 5880 N N . LYS A 1 721 ? -2.897 -12.930 -30.009 1.00 90.88 721 LYS A N 1
ATOM 5881 C CA . LYS A 1 721 ? -2.953 -11.522 -30.451 1.00 90.88 721 LYS A CA 1
ATOM 5882 C C . LYS A 1 721 ? -1.573 -10.878 -30.559 1.00 90.88 721 LYS A C 1
ATOM 5884 O O . LYS A 1 721 ? -1.324 -10.103 -31.483 1.00 90.88 721 LYS A O 1
ATOM 5889 N N . GLU A 1 722 ? -0.672 -11.172 -29.624 1.00 88.81 722 GLU A N 1
ATOM 5890 C CA . GLU A 1 722 ? 0.711 -10.700 -29.695 1.00 88.81 722 GLU A CA 1
ATOM 5891 C C . GLU A 1 722 ? 1.441 -11.297 -30.899 1.00 88.81 722 GLU A C 1
ATOM 5893 O O . GLU A 1 722 ? 2.070 -10.558 -31.661 1.00 88.81 722 GLU A O 1
ATOM 5898 N N . ALA A 1 723 ? 1.315 -12.608 -31.109 1.00 83.25 723 ALA A N 1
ATOM 5899 C CA . ALA A 1 723 ? 1.927 -13.300 -32.234 1.00 83.25 723 ALA A CA 1
ATOM 5900 C C . ALA A 1 723 ? 1.368 -12.824 -33.588 1.00 83.25 723 ALA A C 1
ATOM 5902 O O . ALA A 1 723 ? 2.138 -12.604 -34.523 1.00 83.25 723 ALA A O 1
ATOM 5903 N N . GLU A 1 724 ? 0.054 -12.625 -33.701 1.00 86.56 724 GLU A N 1
ATOM 5904 C CA . GLU A 1 724 ? -0.620 -12.093 -34.889 1.00 86.56 724 GLU A CA 1
ATOM 5905 C C . GLU A 1 724 ? -0.141 -10.677 -35.213 1.00 86.56 724 GLU A C 1
ATOM 5907 O O . GLU A 1 724 ? 0.297 -10.419 -36.337 1.00 86.56 724 GLU A O 1
ATOM 5912 N N . TYR A 1 725 ? -0.143 -9.777 -34.223 1.00 85.12 725 TYR A N 1
ATOM 5913 C CA . TYR A 1 725 ? 0.343 -8.408 -34.398 1.00 85.12 725 TYR A CA 1
ATOM 5914 C C . TYR A 1 725 ? 1.811 -8.387 -34.836 1.00 85.12 725 TYR A C 1
ATOM 5916 O O . TYR A 1 725 ? 2.185 -7.684 -35.779 1.00 85.12 725 TYR A O 1
ATOM 5924 N N . ARG A 1 726 ? 2.649 -9.203 -34.188 1.00 78.81 726 ARG A N 1
ATOM 5925 C CA . ARG A 1 726 ? 4.065 -9.347 -34.531 1.00 78.81 726 ARG A CA 1
ATOM 5926 C C . ARG A 1 726 ? 4.247 -9.830 -35.971 1.00 78.81 726 ARG A C 1
ATOM 5928 O O . ARG A 1 726 ? 5.049 -9.252 -36.703 1.00 78.81 726 ARG A O 1
ATOM 5935 N N . ASN A 1 727 ? 3.514 -10.868 -36.373 1.00 78.38 727 ASN A N 1
ATOM 5936 C CA . ASN A 1 727 ? 3.659 -11.496 -37.685 1.00 78.38 727 ASN A CA 1
ATOM 5937 C C . ASN A 1 727 ? 3.089 -10.654 -38.835 1.00 78.38 727 ASN A C 1
ATOM 5939 O O . ASN A 1 727 ? 3.561 -10.793 -39.964 1.00 78.38 727 ASN A O 1
ATOM 5943 N N . ALA A 1 728 ? 2.117 -9.787 -38.551 1.00 82.38 728 ALA A N 1
ATOM 5944 C CA . ALA A 1 728 ? 1.524 -8.871 -39.515 1.00 82.38 728 ALA A CA 1
ATOM 5945 C C . ALA A 1 728 ? 2.184 -7.480 -39.453 1.00 82.38 728 ALA A C 1
ATOM 5947 O O . ALA A 1 728 ? 3.164 -7.208 -40.151 1.00 82.38 728 ALA A O 1
ATOM 5948 N N . GLU A 1 729 ? 1.659 -6.594 -38.608 1.00 81.31 729 GLU A N 1
ATOM 5949 C CA . GLU A 1 729 ? 2.040 -5.179 -38.554 1.00 81.31 729 GLU A CA 1
ATOM 5950 C C . GLU A 1 729 ? 3.497 -4.979 -38.112 1.00 81.31 729 GLU A C 1
ATOM 5952 O O . GLU A 1 729 ? 4.222 -4.177 -38.707 1.00 81.31 729 GLU A O 1
ATOM 5957 N N . GLY A 1 730 ? 3.964 -5.755 -37.127 1.00 77.25 730 GLY A N 1
ATOM 5958 C CA . GLY A 1 730 ? 5.338 -5.682 -36.622 1.00 77.25 730 GLY A CA 1
ATOM 5959 C C . GLY A 1 730 ? 6.393 -6.010 -37.686 1.00 77.25 730 GLY A C 1
ATOM 5960 O O . GLY A 1 730 ? 7.355 -5.256 -37.866 1.00 77.25 730 GLY A O 1
ATOM 5961 N N . ASN A 1 731 ? 6.196 -7.100 -38.432 1.00 76.19 731 ASN A N 1
ATOM 5962 C CA . ASN A 1 731 ? 7.071 -7.505 -39.537 1.00 76.19 731 ASN A CA 1
ATOM 5963 C C . ASN A 1 731 ? 7.085 -6.478 -40.676 1.00 76.19 731 ASN A C 1
ATOM 5965 O O . ASN A 1 731 ? 8.150 -6.160 -41.218 1.00 76.19 731 ASN A O 1
ATOM 5969 N N . GLN A 1 732 ? 5.922 -5.923 -41.027 1.00 80.75 732 GLN A N 1
ATOM 5970 C CA . GLN A 1 732 ? 5.831 -4.899 -42.065 1.00 80.75 732 GLN A CA 1
ATOM 5971 C C . GLN A 1 732 ? 6.581 -3.624 -41.660 1.00 80.75 732 GLN A C 1
ATOM 5973 O O . GLN A 1 732 ? 7.314 -3.043 -42.467 1.00 80.75 732 GLN A O 1
ATOM 5978 N N . LEU A 1 733 ? 6.433 -3.202 -40.401 1.00 81.69 733 LEU A N 1
ATOM 5979 C CA . LEU A 1 733 ? 7.125 -2.044 -39.849 1.00 81.69 733 LEU A CA 1
ATOM 5980 C C . LEU A 1 733 ? 8.653 -2.246 -39.864 1.00 81.69 733 LEU A C 1
ATOM 5982 O O . LEU A 1 733 ? 9.378 -1.345 -40.292 1.00 81.69 733 LEU A O 1
ATOM 5986 N N . PHE A 1 734 ? 9.143 -3.436 -39.485 1.00 79.12 734 PHE A N 1
ATOM 5987 C CA . PHE A 1 734 ? 10.571 -3.791 -39.561 1.00 79.12 734 PHE A CA 1
ATOM 5988 C C . PHE A 1 734 ? 11.096 -3.737 -40.998 1.00 79.12 734 PHE A C 1
ATOM 5990 O O . PHE A 1 734 ? 12.129 -3.123 -41.264 1.00 79.12 734 PHE A O 1
ATOM 5997 N N . THR A 1 735 ? 10.359 -4.329 -41.936 1.00 78.81 735 THR A N 1
ATOM 5998 C CA . THR A 1 735 ? 10.732 -4.368 -43.357 1.00 78.81 735 THR A CA 1
ATOM 5999 C C . THR A 1 735 ? 10.839 -2.959 -43.941 1.00 78.81 735 THR A C 1
ATOM 6001 O O . THR A 1 735 ? 11.815 -2.619 -44.613 1.00 78.81 735 THR A O 1
ATOM 6004 N N . ASN A 1 736 ? 9.878 -2.091 -43.620 1.00 85.62 736 ASN A N 1
ATOM 6005 C CA . ASN A 1 736 ? 9.897 -0.695 -44.048 1.00 85.62 736 ASN A CA 1
ATOM 6006 C C . ASN A 1 736 ? 11.084 0.074 -43.450 1.00 85.62 736 ASN A C 1
ATOM 6008 O O . ASN A 1 736 ? 11.739 0.840 -44.158 1.00 85.62 736 ASN A O 1
ATOM 6012 N N . PHE A 1 737 ? 11.420 -0.179 -42.186 1.00 86.19 737 PHE A N 1
ATOM 6013 C CA . PHE A 1 737 ? 12.591 0.426 -41.563 1.00 86.19 737 PHE A CA 1
ATOM 6014 C C . PHE A 1 737 ? 13.907 -0.092 -42.162 1.00 86.19 737 PHE A C 1
ATOM 6016 O O . PHE A 1 737 ? 14.835 0.684 -42.378 1.00 86.19 737 PHE A O 1
ATOM 6023 N N . ALA A 1 738 ? 13.994 -1.375 -42.519 1.00 83.81 738 ALA A N 1
ATOM 6024 C CA . ALA A 1 738 ? 15.155 -1.931 -43.211 1.00 83.81 738 ALA A CA 1
ATOM 6025 C C . ALA A 1 738 ? 15.400 -1.270 -44.572 1.00 83.81 738 ALA A C 1
ATOM 6027 O O . ALA A 1 738 ? 16.528 -0.858 -44.858 1.00 83.81 738 ALA A O 1
ATOM 6028 N N . ARG A 1 739 ? 14.338 -1.067 -45.361 1.00 85.94 739 ARG A N 1
ATOM 6029 C CA . ARG A 1 739 ? 14.399 -0.298 -46.615 1.00 85.94 739 ARG A CA 1
ATOM 6030 C C . ARG A 1 739 ? 14.868 1.131 -46.382 1.00 85.94 739 ARG A C 1
ATOM 6032 O O . ARG A 1 739 ? 15.734 1.615 -47.107 1.00 85.94 739 ARG A O 1
ATOM 6039 N N . PHE A 1 740 ? 14.316 1.792 -45.365 1.00 90.38 740 PHE A N 1
ATOM 6040 C CA . PHE A 1 740 ? 14.709 3.146 -44.994 1.00 90.38 740 PHE A CA 1
ATOM 6041 C C . PHE A 1 740 ? 16.211 3.222 -44.693 1.00 90.38 740 PHE A C 1
ATOM 6043 O O . PHE A 1 740 ? 16.916 4.040 -45.287 1.00 90.38 740 PHE A O 1
ATOM 6050 N N . ARG A 1 741 ? 16.713 2.324 -43.835 1.00 89.25 741 ARG A N 1
ATOM 6051 C CA . ARG A 1 741 ? 18.127 2.271 -43.440 1.00 89.25 741 ARG A CA 1
ATOM 6052 C C . ARG A 1 741 ? 19.050 2.021 -44.622 1.00 89.25 741 ARG A C 1
ATOM 6054 O O . ARG A 1 741 ? 20.073 2.690 -44.736 1.00 89.25 741 ARG A O 1
ATOM 6061 N N . GLU A 1 742 ? 18.707 1.083 -45.499 1.00 87.25 742 GLU A N 1
ATOM 6062 C CA . GLU A 1 742 ? 19.507 0.809 -46.694 1.00 87.25 742 GLU A CA 1
ATOM 6063 C C . GLU A 1 742 ? 19.524 2.014 -47.643 1.00 87.25 742 GLU A C 1
ATOM 6065 O O . GLU A 1 742 ? 20.599 2.423 -48.078 1.00 87.25 742 GLU A O 1
ATOM 6070 N N . ARG A 1 743 ? 18.360 2.628 -47.903 1.00 90.00 743 ARG A N 1
ATOM 6071 C CA . ARG A 1 743 ? 18.207 3.771 -48.818 1.00 90.00 743 ARG A CA 1
ATOM 6072 C C . ARG A 1 743 ? 19.083 4.960 -48.427 1.00 90.00 743 ARG A C 1
ATOM 6074 O O . ARG A 1 743 ? 19.629 5.617 -49.307 1.00 90.00 743 ARG A O 1
ATOM 6081 N N . ILE A 1 744 ? 19.218 5.235 -47.131 1.00 90.44 744 ILE A N 1
ATOM 6082 C CA . ILE A 1 744 ? 20.043 6.351 -46.641 1.00 90.44 744 ILE A CA 1
ATOM 6083 C C . ILE A 1 744 ? 21.496 5.942 -46.354 1.00 90.44 744 ILE A C 1
ATOM 6085 O O . ILE A 1 744 ? 22.296 6.762 -45.916 1.00 90.44 744 ILE A O 1
ATOM 6089 N N . GLY A 1 745 ? 21.854 4.672 -46.573 1.00 87.62 745 GLY A N 1
ATOM 6090 C CA . GLY A 1 745 ? 23.191 4.161 -46.275 1.00 87.62 745 GLY A CA 1
ATOM 6091 C C . GLY A 1 745 ? 23.503 4.087 -44.776 1.00 87.62 745 GLY A C 1
ATOM 6092 O O . GLY A 1 745 ? 24.666 4.197 -44.390 1.00 87.62 745 GLY A O 1
ATOM 6093 N N . MET A 1 746 ? 22.492 3.893 -43.926 1.00 89.50 746 MET A N 1
ATOM 6094 C CA . MET A 1 746 ? 22.652 3.821 -42.474 1.00 89.50 746 MET A CA 1
ATOM 6095 C C . MET A 1 746 ? 23.341 2.518 -42.050 1.00 89.50 746 MET A C 1
ATOM 6097 O O . MET A 1 746 ? 22.952 1.413 -42.451 1.00 89.50 746 MET A O 1
ATOM 6101 N N . TRP A 1 747 ? 24.314 2.645 -41.152 1.00 89.06 747 TRP A N 1
ATOM 6102 C CA . TRP A 1 747 ? 25.006 1.538 -40.491 1.00 89.06 747 TRP A CA 1
ATOM 6103 C C . TRP A 1 747 ? 25.004 1.756 -38.986 1.00 89.06 747 TRP A C 1
ATOM 6105 O O . TRP A 1 747 ? 25.080 2.895 -38.538 1.00 89.06 747 TRP A O 1
ATOM 6115 N N . THR A 1 748 ? 24.929 0.681 -38.197 1.00 87.44 748 THR A N 1
ATOM 6116 C CA . THR A 1 748 ? 25.014 0.808 -36.731 1.00 87.44 748 THR A CA 1
ATOM 6117 C C . THR A 1 748 ? 26.375 1.360 -36.305 1.00 87.44 748 THR A C 1
ATOM 6119 O O . THR A 1 748 ? 26.462 2.145 -35.365 1.00 87.44 748 THR A O 1
ATOM 6122 N N . TYR A 1 749 ? 27.437 0.976 -37.020 1.00 85.06 749 TYR A N 1
ATOM 6123 C CA . TYR A 1 749 ? 28.788 1.489 -36.813 1.00 85.06 749 TYR A CA 1
ATOM 6124 C C . TYR A 1 749 ? 29.465 1.816 -38.153 1.00 85.06 749 TYR A C 1
ATOM 6126 O O . TYR A 1 749 ? 29.430 0.976 -39.055 1.00 85.06 749 TYR A O 1
ATOM 6134 N N . PRO A 1 750 ? 30.169 2.958 -38.282 1.00 79.25 750 PRO A N 1
ATOM 6135 C CA . PRO A 1 750 ? 30.876 3.324 -39.515 1.00 79.25 750 PRO A CA 1
ATOM 6136 C C . PRO A 1 750 ? 31.872 2.265 -40.011 1.00 79.25 750 PRO A C 1
ATOM 6138 O O . PRO A 1 750 ? 31.975 2.023 -41.206 1.00 79.25 750 PRO A O 1
ATOM 6141 N N . MET A 1 751 ? 32.538 1.540 -39.106 1.00 83.75 751 MET A N 1
ATOM 6142 C CA . MET A 1 751 ? 33.475 0.471 -39.487 1.00 83.75 751 MET A CA 1
ATOM 6143 C C . MET A 1 751 ? 32.811 -0.698 -40.238 1.00 83.75 751 MET A C 1
ATOM 6145 O O . MET A 1 751 ? 33.480 -1.411 -40.975 1.00 83.75 751 MET A O 1
ATOM 6149 N N . HIS A 1 752 ? 31.504 -0.921 -40.065 1.00 89.88 752 HIS A N 1
ATOM 6150 C CA . HIS A 1 752 ? 30.774 -1.954 -40.809 1.00 89.88 752 HIS A CA 1
ATOM 6151 C C . HIS A 1 752 ? 30.585 -1.559 -42.273 1.00 89.88 752 HIS A C 1
ATOM 6153 O O . HIS A 1 752 ? 30.672 -2.404 -43.163 1.00 89.88 752 HIS A O 1
ATOM 6159 N N . ARG A 1 753 ? 30.387 -0.259 -42.515 1.00 87.62 753 ARG A N 1
ATOM 6160 C CA . ARG A 1 753 ? 30.317 0.314 -43.856 1.00 87.62 753 ARG A CA 1
ATOM 6161 C C . ARG A 1 753 ? 31.619 0.092 -44.615 1.00 87.62 753 ARG A C 1
ATOM 6163 O O . ARG A 1 753 ? 31.577 -0.353 -45.753 1.00 87.62 753 ARG A O 1
ATOM 6170 N N . GLU A 1 754 ? 32.760 0.315 -43.963 1.00 87.56 754 GLU A N 1
ATOM 6171 C CA . GLU A 1 754 ? 34.075 0.063 -44.565 1.00 87.56 754 GLU A CA 1
ATOM 6172 C C . GLU A 1 754 ? 34.252 -1.406 -44.968 1.00 87.56 754 GLU A C 1
ATOM 6174 O O . GLU A 1 754 ? 34.838 -1.688 -46.013 1.00 87.56 754 GLU A O 1
ATOM 6179 N N . VAL A 1 755 ? 33.747 -2.349 -44.163 1.00 89.44 755 VAL A N 1
ATOM 6180 C CA . VAL A 1 755 ? 33.782 -3.777 -44.514 1.00 89.44 755 VAL A CA 1
ATOM 6181 C C . VAL A 1 755 ? 32.918 -4.049 -45.747 1.00 89.44 755 VAL A C 1
ATOM 6183 O O . VAL A 1 755 ? 33.352 -4.752 -46.663 1.00 89.44 755 VAL A O 1
ATOM 6186 N N . MET A 1 756 ? 31.720 -3.462 -45.796 1.00 89.44 756 MET A N 1
ATOM 6187 C CA . MET A 1 756 ? 30.826 -3.598 -46.941 1.00 89.44 756 MET A CA 1
ATOM 6188 C C . MET A 1 756 ? 31.467 -3.059 -48.226 1.00 89.44 756 MET A C 1
ATOM 6190 O O . MET A 1 756 ? 31.540 -3.774 -49.220 1.00 89.44 756 MET A O 1
ATOM 6194 N N . GLU A 1 757 ? 31.964 -1.824 -48.193 1.00 89.69 757 GLU A N 1
ATOM 6195 C CA . GLU A 1 757 ? 32.498 -1.124 -49.365 1.00 89.69 757 GLU A CA 1
ATOM 6196 C C . GLU A 1 757 ? 33.794 -1.760 -49.889 1.00 89.69 757 GLU A C 1
ATOM 6198 O O . GLU A 1 757 ? 33.969 -1.889 -51.099 1.00 89.69 757 GLU A O 1
ATOM 6203 N N . ASN A 1 758 ? 34.694 -2.192 -48.999 1.00 91.25 758 ASN A N 1
ATOM 6204 C CA . ASN A 1 758 ? 36.021 -2.665 -49.405 1.00 91.25 758 ASN A CA 1
ATOM 6205 C C . ASN A 1 758 ? 36.099 -4.169 -49.691 1.00 91.25 758 ASN A C 1
ATOM 6207 O O . ASN A 1 758 ? 37.037 -4.599 -50.364 1.00 91.25 758 ASN A O 1
ATOM 6211 N N . TYR A 1 759 ? 35.162 -4.974 -49.179 1.00 91.88 759 TYR A N 1
ATOM 6212 C CA . TYR A 1 759 ? 35.257 -6.437 -49.267 1.00 91.88 759 TYR A CA 1
ATOM 6213 C C . TYR A 1 759 ? 33.974 -7.095 -49.776 1.00 91.88 759 TYR A C 1
ATOM 6215 O O . TYR A 1 759 ? 34.042 -7.921 -50.686 1.00 91.88 759 TYR A O 1
ATOM 6223 N N . VAL A 1 760 ? 32.807 -6.716 -49.246 1.00 89.81 760 VAL A N 1
ATOM 6224 C CA . VAL A 1 760 ? 31.537 -7.371 -49.604 1.00 89.81 760 VAL A CA 1
ATOM 6225 C C . VAL A 1 760 ? 31.050 -6.950 -50.994 1.00 89.81 760 VAL A C 1
ATOM 6227 O O . VAL A 1 760 ? 30.788 -7.817 -51.820 1.00 89.81 760 VAL A O 1
ATOM 6230 N N . GLU A 1 761 ? 30.979 -5.654 -51.304 1.00 90.94 761 GLU A N 1
ATOM 6231 C CA . GLU A 1 761 ? 30.555 -5.166 -52.632 1.00 90.94 761 GLU A CA 1
ATOM 6232 C C . GLU A 1 761 ? 31.484 -5.640 -53.770 1.00 90.94 761 GLU A C 1
ATOM 6234 O O . GLU A 1 761 ? 30.985 -6.083 -54.812 1.00 90.94 761 GLU A O 1
ATOM 6239 N N . PRO A 1 762 ? 32.824 -5.672 -53.596 1.00 92.94 762 PRO A N 1
ATOM 6240 C CA . PRO A 1 762 ? 33.710 -6.324 -54.557 1.00 92.94 762 PRO A CA 1
ATOM 6241 C C . PRO A 1 762 ? 33.451 -7.825 -54.725 1.00 92.94 762 PRO A C 1
ATOM 6243 O O . PRO A 1 762 ? 33.627 -8.342 -55.825 1.00 92.94 762 PRO A O 1
ATOM 6246 N N . ALA A 1 763 ? 33.054 -8.539 -53.667 1.00 90.81 763 ALA A N 1
ATOM 6247 C CA . ALA A 1 763 ? 32.687 -9.951 -53.767 1.00 90.81 763 ALA A CA 1
ATOM 6248 C C . ALA A 1 763 ? 31.362 -10.140 -54.525 1.00 90.81 763 ALA A C 1
ATOM 6250 O O . ALA A 1 763 ? 31.284 -11.019 -55.380 1.00 90.81 763 ALA A O 1
ATOM 6251 N N . ILE A 1 764 ? 30.368 -9.277 -54.283 1.00 91.38 764 ILE A N 1
ATOM 6252 C CA . ILE A 1 764 ? 29.093 -9.258 -55.022 1.00 91.38 764 ILE A CA 1
ATOM 6253 C C . ILE A 1 764 ? 29.352 -9.012 -56.511 1.00 91.38 764 ILE A C 1
ATOM 6255 O O . ILE A 1 764 ? 28.851 -9.747 -57.356 1.00 91.38 764 ILE A O 1
ATOM 6259 N N . SER A 1 765 ? 30.198 -8.034 -56.835 1.00 89.12 765 SER A N 1
ATOM 6260 C CA . SER A 1 765 ? 30.503 -7.646 -58.219 1.00 89.12 765 SER A CA 1
ATOM 6261 C C . SER A 1 765 ? 31.242 -8.724 -59.024 1.00 89.12 765 SER A C 1
ATOM 6263 O O . SER A 1 765 ? 31.266 -8.654 -60.248 1.00 89.12 765 SER A O 1
ATOM 6265 N N . LYS A 1 766 ? 31.868 -9.708 -58.361 1.00 90.44 766 LYS A N 1
ATOM 6266 C CA . LYS A 1 766 ? 32.552 -10.840 -59.012 1.00 90.44 766 LYS A CA 1
ATOM 6267 C C . LYS A 1 766 ? 31.607 -11.982 -59.391 1.00 90.44 766 LYS A C 1
ATOM 6269 O O . LYS A 1 766 ? 32.032 -12.893 -60.099 1.00 90.44 766 LYS A O 1
ATOM 6274 N N . LEU A 1 767 ? 30.372 -11.983 -58.887 1.00 90.88 767 LEU A N 1
ATOM 6275 C CA . LEU A 1 767 ? 29.388 -13.005 -59.223 1.00 90.88 767 LEU A CA 1
ATOM 6276 C C . LEU A 1 767 ? 28.708 -12.647 -60.543 1.00 90.88 767 LEU A C 1
ATOM 6278 O O . LEU A 1 767 ? 27.839 -11.779 -60.596 1.00 90.88 767 LEU A O 1
ATOM 6282 N N . GLU A 1 768 ? 29.099 -13.347 -61.603 1.00 88.38 768 GLU A N 1
ATOM 6283 C CA . GLU A 1 768 ? 28.486 -13.208 -62.921 1.00 88.38 768 GLU A CA 1
ATOM 6284 C C . GLU A 1 768 ? 27.407 -14.280 -63.163 1.00 88.38 768 GLU A C 1
ATOM 6286 O O . GLU A 1 768 ? 27.510 -15.391 -62.633 1.00 88.38 768 GLU A O 1
ATOM 6291 N N . PRO A 1 769 ? 26.374 -13.976 -63.971 1.00 91.00 769 PRO A N 1
ATOM 6292 C CA . PRO A 1 769 ? 25.422 -14.971 -64.457 1.00 91.00 769 PRO A CA 1
ATOM 6293 C C . PRO A 1 769 ? 26.134 -16.116 -65.191 1.00 91.00 769 PRO A C 1
ATOM 6295 O O . PRO A 1 769 ? 26.907 -15.874 -66.116 1.00 91.00 769 PRO A O 1
ATOM 6298 N N . THR A 1 770 ? 25.867 -17.364 -64.804 1.00 90.44 770 THR A N 1
ATOM 6299 C CA . THR A 1 770 ? 26.528 -18.548 -65.388 1.00 90.44 770 THR A CA 1
ATOM 6300 C C . THR A 1 770 ? 25.661 -19.314 -66.384 1.00 90.44 770 THR A C 1
ATOM 6302 O O . THR A 1 770 ? 26.155 -20.235 -67.031 1.00 90.44 770 THR A O 1
ATOM 6305 N N . GLU A 1 771 ? 24.382 -18.960 -66.514 1.00 91.56 771 GLU A N 1
ATOM 6306 C CA . GLU A 1 771 ? 23.430 -19.623 -67.407 1.00 91.56 771 GLU A CA 1
ATOM 6307 C C . GLU A 1 771 ? 22.754 -18.624 -68.352 1.00 91.56 771 GLU A C 1
ATOM 6309 O O . GLU A 1 771 ? 22.868 -17.410 -68.185 1.00 91.56 771 GLU A O 1
ATOM 6314 N N . ASN A 1 772 ? 22.059 -19.132 -69.373 1.00 91.06 772 ASN A N 1
ATOM 6315 C CA . ASN A 1 772 ? 21.301 -18.314 -70.315 1.00 91.06 772 ASN A CA 1
ATOM 6316 C C . ASN A 1 772 ? 19.845 -18.776 -70.367 1.00 91.06 772 ASN A C 1
ATOM 6318 O O . ASN A 1 772 ? 19.566 -19.937 -70.664 1.00 91.06 772 ASN A O 1
ATOM 6322 N N . LEU A 1 773 ? 18.918 -17.846 -70.148 1.00 89.44 773 LEU A N 1
ATOM 6323 C CA . LEU A 1 773 ? 17.503 -18.041 -70.420 1.00 89.44 773 LEU A CA 1
ATOM 6324 C C . LEU A 1 773 ? 17.284 -17.964 -71.933 1.00 89.44 773 LEU A C 1
ATOM 6326 O O . LEU A 1 773 ? 17.546 -16.930 -72.549 1.00 89.44 773 LEU A O 1
ATOM 6330 N N . GLN A 1 774 ? 16.808 -19.059 -72.521 1.00 89.38 774 GLN A N 1
ATOM 6331 C CA . GLN A 1 774 ? 16.497 -19.141 -73.944 1.00 89.38 774 GLN A CA 1
ATOM 6332 C C . GLN A 1 774 ? 15.010 -18.853 -74.177 1.00 89.38 774 GLN A C 1
ATOM 6334 O O . GLN A 1 774 ? 14.150 -19.627 -73.758 1.00 89.38 774 GLN A O 1
ATOM 6339 N N . LEU A 1 775 ? 14.710 -17.744 -74.853 1.00 87.88 775 LEU A N 1
ATOM 6340 C CA . LEU A 1 775 ? 13.349 -17.394 -75.258 1.00 87.88 775 LEU A CA 1
ATOM 6341 C C . LEU A 1 775 ? 12.926 -18.185 -76.504 1.00 87.88 775 LEU A C 1
ATOM 6343 O O . LEU A 1 775 ? 13.765 -18.632 -77.290 1.00 87.88 775 LEU A O 1
ATOM 6347 N N . ALA A 1 776 ? 11.615 -18.327 -76.715 1.00 83.81 776 ALA A N 1
ATOM 6348 C CA . ALA A 1 776 ? 11.057 -19.055 -77.860 1.00 83.81 776 ALA A CA 1
ATOM 6349 C C . ALA A 1 776 ? 11.460 -18.472 -79.234 1.00 83.81 776 ALA A C 1
ATOM 6351 O O . ALA A 1 776 ? 11.482 -19.195 -80.229 1.00 83.81 776 ALA A O 1
ATOM 6352 N N . ASP A 1 777 ? 11.819 -17.185 -79.294 1.00 80.56 777 ASP A N 1
ATOM 6353 C CA . ASP A 1 777 ? 12.320 -16.512 -80.501 1.00 80.56 777 ASP A CA 1
ATOM 6354 C C . ASP A 1 777 ? 13.829 -16.721 -80.757 1.00 80.56 777 ASP A C 1
ATOM 6356 O O . ASP A 1 777 ? 14.369 -16.223 -81.745 1.00 80.56 777 ASP A O 1
ATOM 6360 N N . GLY A 1 778 ? 14.507 -17.482 -79.890 1.00 82.44 778 GLY A N 1
ATOM 6361 C CA . GLY A 1 778 ? 15.935 -17.780 -79.969 1.00 82.44 778 GLY A CA 1
ATOM 6362 C C . GLY A 1 778 ? 16.843 -16.786 -79.238 1.00 82.44 778 GLY A C 1
ATOM 6363 O O . GLY A 1 778 ? 18.051 -17.020 -79.184 1.00 82.44 778 GLY A O 1
ATOM 6364 N N . THR A 1 779 ? 16.301 -15.714 -78.649 1.00 88.19 779 THR A N 1
ATOM 6365 C CA . THR A 1 779 ? 17.074 -14.753 -77.848 1.00 88.19 779 THR A CA 1
ATOM 6366 C C . THR A 1 779 ? 17.627 -15.418 -76.586 1.00 88.19 779 THR A C 1
ATOM 6368 O O . THR A 1 779 ? 16.925 -16.173 -75.912 1.00 88.19 779 THR A O 1
ATOM 6371 N N . GLN A 1 780 ? 18.884 -15.118 -76.250 1.00 91.19 780 GLN A N 1
ATOM 6372 C CA . GLN A 1 780 ? 19.546 -15.603 -75.038 1.00 91.19 780 GLN A CA 1
ATOM 6373 C C . GLN A 1 780 ? 19.829 -14.448 -74.085 1.00 91.19 780 GLN A C 1
ATOM 6375 O O . GLN A 1 780 ? 20.437 -13.451 -74.477 1.00 91.19 780 GLN A O 1
ATOM 6380 N N . ILE A 1 781 ? 19.396 -14.603 -72.836 1.00 91.19 781 ILE A N 1
ATOM 6381 C CA . ILE A 1 781 ? 19.588 -13.617 -71.775 1.00 91.19 781 ILE A CA 1
ATOM 6382 C C . ILE A 1 781 ? 20.425 -14.246 -70.651 1.00 91.19 781 ILE A C 1
ATOM 6384 O O . ILE A 1 781 ? 19.986 -15.256 -70.098 1.00 91.19 781 ILE A O 1
ATOM 6388 N N . PRO A 1 782 ? 21.576 -13.667 -70.262 1.00 92.81 782 PRO A N 1
ATOM 6389 C CA . PRO A 1 782 ? 22.360 -14.162 -69.132 1.00 92.81 782 PRO A CA 1
ATOM 6390 C C . PRO A 1 782 ? 21.584 -14.077 -67.811 1.00 92.81 782 PRO A C 1
ATOM 6392 O O . PRO A 1 782 ? 21.047 -13.023 -67.458 1.00 92.81 782 PRO A O 1
ATOM 6395 N N . VAL A 1 783 ? 21.539 -15.177 -67.061 1.00 93.25 783 VAL A N 1
ATOM 6396 C CA . VAL A 1 783 ? 20.776 -15.316 -65.811 1.00 93.25 783 VAL A CA 1
ATOM 6397 C C . VAL A 1 783 ? 21.540 -16.099 -64.747 1.00 93.25 783 VAL A C 1
ATOM 6399 O O . VAL A 1 783 ? 22.374 -16.957 -65.043 1.00 93.25 783 VAL A O 1
ATOM 6402 N N . MET A 1 784 ? 21.248 -15.795 -63.484 1.00 92.56 784 MET A N 1
ATOM 6403 C CA . MET A 1 784 ? 21.619 -16.671 -62.376 1.00 92.56 784 MET A CA 1
ATOM 6404 C C . MET A 1 784 ? 20.809 -17.982 -62.454 1.00 92.56 784 MET A C 1
ATOM 6406 O O . MET A 1 784 ? 19.614 -17.913 -62.762 1.00 92.56 784 MET A O 1
ATOM 6410 N N . PRO A 1 785 ? 21.409 -19.156 -62.164 1.00 90.44 785 PRO A N 1
ATOM 6411 C CA . PRO A 1 785 ? 20.740 -20.464 -62.255 1.00 90.44 785 PRO A CA 1
ATOM 6412 C C . PRO A 1 785 ? 19.385 -20.536 -61.535 1.00 90.44 785 PRO A C 1
ATOM 6414 O O . PRO A 1 785 ? 18.423 -21.118 -62.033 1.00 90.44 785 PRO A O 1
ATOM 6417 N N . GLU A 1 786 ? 19.274 -19.870 -60.385 1.00 91.81 786 GLU A N 1
ATOM 6418 C CA . GLU A 1 786 ? 18.072 -19.845 -59.551 1.00 91.81 786 GLU A CA 1
ATOM 6419 C C . GLU A 1 786 ? 16.866 -19.256 -60.290 1.00 91.81 786 GLU A C 1
ATOM 6421 O O . GLU A 1 786 ? 15.731 -19.664 -60.050 1.00 91.81 786 GLU A O 1
ATOM 6426 N N . LEU A 1 787 ? 17.081 -18.313 -61.215 1.00 90.50 787 LEU A N 1
ATOM 6427 C CA . LEU A 1 787 ? 15.985 -17.749 -61.999 1.00 90.50 787 LEU A CA 1
ATOM 6428 C C . LEU A 1 787 ? 15.387 -18.788 -62.957 1.00 90.50 787 LEU A C 1
ATOM 6430 O O . LEU A 1 787 ? 14.170 -18.830 -63.120 1.00 90.50 787 LEU A O 1
ATOM 6434 N N . ILE A 1 788 ? 16.216 -19.642 -63.566 1.00 87.94 788 ILE A N 1
ATOM 6435 C CA . ILE A 1 788 ? 15.753 -20.689 -64.491 1.00 87.94 788 ILE A CA 1
ATOM 6436 C C . ILE A 1 788 ? 14.902 -21.714 -63.744 1.00 87.94 788 ILE A C 1
ATOM 6438 O O . ILE A 1 788 ? 13.817 -22.067 -64.211 1.00 87.94 788 ILE A O 1
ATOM 6442 N N . GLU A 1 789 ? 15.345 -22.132 -62.557 1.00 87.38 789 GLU A N 1
ATOM 6443 C CA . GLU A 1 789 ? 14.578 -23.029 -61.689 1.00 87.38 789 GLU A CA 1
ATOM 6444 C C . GLU A 1 789 ? 13.208 -22.425 -61.335 1.00 87.38 789 GLU A C 1
ATOM 6446 O O . GLU A 1 789 ? 12.170 -23.082 -61.455 1.00 87.38 789 GLU A O 1
ATOM 6451 N N . GLN A 1 790 ? 13.183 -21.141 -60.969 1.00 88.50 790 GLN A N 1
ATOM 6452 C CA . GLN A 1 790 ? 11.962 -20.440 -60.569 1.00 88.50 790 GLN A CA 1
ATOM 6453 C C . GLN A 1 790 ? 10.980 -20.187 -61.719 1.00 88.50 790 GLN A C 1
ATOM 6455 O O . GLN A 1 790 ? 9.779 -20.045 -61.463 1.00 88.50 790 GLN A O 1
ATOM 6460 N N . LEU A 1 791 ? 11.464 -20.111 -62.961 1.00 86.75 791 LEU A N 1
ATOM 6461 C CA . LEU A 1 791 ? 10.642 -19.928 -64.159 1.00 86.75 791 LEU A CA 1
ATOM 6462 C C . LEU A 1 791 ? 10.081 -21.239 -64.721 1.00 86.75 791 LEU A C 1
ATOM 6464 O O . LEU A 1 791 ? 9.281 -21.171 -65.642 1.00 86.75 791 LEU A O 1
ATOM 6468 N N . GLN A 1 792 ? 10.450 -22.414 -64.194 1.00 82.94 792 GLN A N 1
ATOM 6469 C CA . GLN A 1 792 ? 9.828 -23.714 -64.516 1.00 82.94 792 GLN A CA 1
ATOM 6470 C C . GLN A 1 792 ? 9.626 -24.004 -66.024 1.00 82.94 792 GLN A C 1
ATOM 6472 O O . GLN A 1 792 ? 8.690 -24.699 -66.413 1.00 82.94 792 GLN A O 1
ATOM 6477 N N . GLY A 1 793 ? 10.503 -23.488 -66.890 1.00 76.81 793 GLY A N 1
ATOM 6478 C CA . GLY A 1 793 ? 10.420 -23.689 -68.342 1.00 76.81 793 GLY A CA 1
ATOM 6479 C C . GLY A 1 793 ? 9.504 -22.723 -69.105 1.00 76.81 793 GLY A C 1
ATOM 6480 O O . GLY A 1 793 ? 9.287 -22.932 -70.297 1.00 76.81 793 GLY A O 1
ATOM 6481 N N . HIS A 1 794 ? 8.996 -21.657 -68.477 1.00 82.62 794 HIS A N 1
ATOM 6482 C CA . HIS A 1 794 ? 8.328 -20.566 -69.190 1.00 82.62 794 HIS A CA 1
ATOM 6483 C C . HIS A 1 794 ? 9.328 -19.828 -70.104 1.00 82.62 794 HIS A C 1
ATOM 6485 O O . HIS A 1 794 ? 10.267 -19.192 -69.627 1.00 82.62 794 HIS A O 1
ATOM 6491 N N . THR A 1 795 ? 9.126 -19.912 -71.423 1.00 81.75 795 THR A N 1
ATOM 6492 C CA . THR A 1 795 ? 10.017 -19.321 -72.448 1.00 81.75 795 THR A CA 1
ATOM 6493 C C . THR A 1 795 ? 9.297 -18.413 -73.451 1.00 81.75 795 THR A C 1
ATOM 6495 O O . THR A 1 795 ? 9.951 -17.709 -74.226 1.00 81.75 795 THR A O 1
ATOM 6498 N N . GLU A 1 796 ? 7.959 -18.383 -73.433 1.00 86.38 796 GLU A N 1
ATOM 6499 C CA . GLU A 1 796 ? 7.132 -17.539 -74.304 1.00 86.38 796 GLU A CA 1
ATOM 6500 C C . GLU A 1 796 ? 6.670 -16.262 -73.593 1.00 86.38 796 GLU A C 1
ATOM 6502 O O . GLU A 1 796 ? 6.054 -16.316 -72.529 1.00 86.38 796 GLU A O 1
ATOM 6507 N N . LEU A 1 797 ? 6.922 -15.100 -74.200 1.00 87.62 797 LEU A N 1
ATOM 6508 C CA . LEU A 1 797 ? 6.500 -13.804 -73.661 1.00 87.62 797 LEU A CA 1
ATOM 6509 C C . LEU A 1 797 ? 5.038 -13.486 -73.993 1.00 87.62 797 LEU A C 1
ATOM 6511 O O . LEU A 1 797 ? 4.526 -13.856 -75.053 1.00 87.62 797 LEU A O 1
ATOM 6515 N N . LYS A 1 798 ? 4.367 -12.749 -73.099 1.00 90.00 798 LYS A N 1
ATOM 6516 C CA . LYS A 1 798 ? 3.040 -12.174 -73.359 1.00 90.00 798 LYS A CA 1
ATOM 6517 C C . LYS A 1 798 ? 3.104 -11.136 -74.480 1.00 90.00 798 LYS A C 1
ATOM 6519 O O . LYS A 1 798 ? 4.094 -10.420 -74.639 1.00 90.00 798 LYS A O 1
ATOM 6524 N N . ASP A 1 799 ? 2.011 -11.023 -75.228 1.00 82.75 799 ASP A N 1
ATOM 6525 C CA . ASP A 1 799 ? 1.922 -10.101 -76.358 1.00 82.75 799 ASP A CA 1
ATOM 6526 C C . ASP A 1 799 ? 2.119 -8.645 -75.880 1.00 82.75 799 ASP A C 1
ATOM 6528 O O . ASP A 1 799 ? 1.461 -8.187 -74.946 1.00 82.75 799 ASP A O 1
ATOM 6532 N N . GLY A 1 800 ? 3.050 -7.917 -76.510 1.00 80.62 800 GLY A N 1
ATOM 6533 C CA . GLY A 1 800 ? 3.370 -6.521 -76.176 1.00 80.62 800 GLY A CA 1
ATOM 6534 C C . GLY A 1 800 ? 4.464 -6.310 -75.118 1.00 80.62 800 GLY A C 1
ATOM 6535 O O . GLY A 1 800 ? 4.801 -5.161 -74.828 1.00 80.62 800 GLY A O 1
ATOM 6536 N N . VAL A 1 801 ? 5.059 -7.372 -74.561 1.00 85.44 801 VAL A N 1
ATOM 6537 C CA . VAL A 1 801 ? 6.224 -7.257 -73.664 1.00 85.44 801 VAL A CA 1
ATOM 6538 C C . VAL A 1 801 ? 7.482 -6.876 -74.457 1.00 85.44 801 VAL A C 1
ATOM 6540 O O . VAL A 1 801 ? 7.835 -7.521 -75.440 1.00 85.44 801 VAL A O 1
ATOM 6543 N N . ASN A 1 802 ? 8.189 -5.834 -74.009 1.00 87.88 802 ASN A N 1
ATOM 6544 C CA . ASN A 1 802 ? 9.456 -5.395 -74.598 1.00 87.88 802 ASN A CA 1
ATOM 6545 C C . ASN A 1 802 ? 10.638 -6.213 -74.035 1.00 87.88 802 ASN A C 1
ATOM 6547 O O . ASN A 1 802 ? 10.888 -6.180 -72.830 1.00 87.88 802 ASN A O 1
ATOM 6551 N N . ILE A 1 803 ? 11.405 -6.872 -74.912 1.00 88.00 803 ILE A N 1
ATOM 6552 C CA . ILE A 1 803 ? 12.599 -7.666 -74.561 1.00 88.00 803 ILE A CA 1
ATOM 6553 C C . ILE A 1 803 ? 13.653 -6.832 -73.815 1.00 88.00 803 ILE A C 1
ATOM 6555 O O . ILE A 1 803 ? 14.275 -7.333 -72.883 1.00 88.00 803 ILE A O 1
ATOM 6559 N N . GLN A 1 804 ? 13.829 -5.550 -74.153 1.00 89.06 804 GLN A N 1
ATOM 6560 C CA . GLN A 1 804 ? 14.755 -4.671 -73.427 1.00 89.06 804 GLN A CA 1
ATOM 6561 C C . GLN A 1 804 ? 14.324 -4.486 -71.971 1.00 89.06 804 GLN A C 1
ATOM 6563 O O . GLN A 1 804 ? 15.156 -4.563 -71.073 1.00 89.06 804 GLN A O 1
ATOM 6568 N N . LYS A 1 805 ? 13.017 -4.326 -71.726 1.00 90.88 805 LYS A N 1
ATOM 6569 C CA . LYS A 1 805 ? 12.481 -4.221 -70.365 1.00 90.88 805 LYS A CA 1
ATOM 6570 C C . LYS A 1 805 ? 12.696 -5.524 -69.590 1.00 90.88 805 LYS A C 1
ATOM 6572 O O . LYS A 1 805 ? 13.108 -5.474 -68.438 1.00 90.88 805 LYS A O 1
ATOM 6577 N N . LEU A 1 806 ? 12.475 -6.678 -70.224 1.00 91.69 806 LEU A N 1
ATOM 6578 C CA . LEU A 1 806 ? 12.766 -7.980 -69.617 1.00 91.69 806 LEU A CA 1
ATOM 6579 C C . LEU A 1 806 ? 14.252 -8.112 -69.252 1.00 91.69 806 LEU A C 1
ATOM 6581 O O . LEU A 1 806 ? 14.567 -8.483 -68.126 1.00 91.69 806 LEU A O 1
ATOM 6585 N N . GLN A 1 807 ? 15.157 -7.767 -70.173 1.00 92.88 807 GLN A N 1
ATOM 6586 C CA . GLN A 1 807 ? 16.602 -7.794 -69.938 1.00 92.88 807 GLN A CA 1
ATOM 6587 C C . GLN A 1 807 ? 17.003 -6.876 -68.776 1.00 92.88 807 GLN A C 1
ATOM 6589 O O . GLN A 1 807 ? 17.800 -7.269 -67.928 1.00 92.88 807 GLN A O 1
ATOM 6594 N N . GLU A 1 808 ? 16.447 -5.666 -68.706 1.00 94.00 808 GLU A N 1
ATOM 6595 C CA . GLU A 1 808 ? 16.685 -4.735 -67.600 1.00 94.00 808 GLU A CA 1
ATOM 6596 C C . GLU A 1 808 ? 16.197 -5.296 -66.259 1.00 94.00 808 GLU A C 1
ATOM 6598 O O . GLU A 1 808 ? 16.917 -5.211 -65.261 1.00 94.00 808 GLU A O 1
ATOM 6603 N N . THR A 1 809 ? 15.000 -5.889 -66.219 1.00 93.69 809 THR A N 1
ATOM 6604 C CA . THR A 1 809 ? 14.445 -6.496 -65.001 1.00 93.69 809 THR A CA 1
ATOM 6605 C C . THR A 1 809 ? 15.253 -7.726 -64.573 1.00 93.69 809 THR A C 1
ATOM 6607 O O . THR A 1 809 ? 15.552 -7.873 -63.388 1.00 93.69 809 THR A O 1
ATOM 6610 N N . ILE A 1 810 ? 15.697 -8.561 -65.517 1.00 94.12 810 ILE A N 1
ATOM 6611 C CA . ILE A 1 810 ? 16.581 -9.705 -65.251 1.00 94.12 810 ILE A CA 1
ATOM 6612 C C . ILE A 1 810 ? 17.949 -9.248 -64.736 1.00 94.12 810 ILE A C 1
ATOM 6614 O O . ILE A 1 810 ? 18.457 -9.817 -63.776 1.00 94.12 810 ILE A O 1
ATOM 6618 N N . ASN A 1 811 ? 18.539 -8.197 -65.310 1.00 93.44 811 ASN A N 1
ATOM 6619 C CA . ASN A 1 811 ? 19.815 -7.663 -64.826 1.00 93.44 811 ASN A CA 1
ATOM 6620 C C . ASN A 1 811 ? 19.705 -7.181 -63.372 1.00 93.44 811 ASN A C 1
ATOM 6622 O O . ASN A 1 811 ? 20.603 -7.434 -62.570 1.00 93.44 811 ASN A O 1
ATOM 6626 N N . LYS A 1 812 ? 18.586 -6.537 -63.012 1.00 94.44 812 LYS A N 1
ATOM 6627 C CA . LYS A 1 812 ? 18.293 -6.160 -61.620 1.00 94.44 812 LYS A CA 1
ATOM 6628 C C . LYS A 1 812 ? 18.121 -7.390 -60.726 1.00 94.44 812 LYS A C 1
ATOM 6630 O O . LYS A 1 812 ? 18.673 -7.409 -59.632 1.00 94.44 812 LYS A O 1
ATOM 6635 N N . TYR A 1 813 ? 17.414 -8.421 -61.196 1.00 94.81 813 TYR A N 1
ATOM 6636 C CA . TYR A 1 813 ? 17.264 -9.681 -60.460 1.00 94.81 813 TYR A CA 1
ATOM 6637 C C . TYR A 1 813 ? 18.623 -10.344 -60.207 1.00 94.81 813 TYR A C 1
ATOM 6639 O O . TYR A 1 813 ? 18.926 -10.697 -59.073 1.00 94.81 813 TYR A O 1
ATOM 6647 N N . ASN A 1 814 ? 19.471 -10.456 -61.234 1.00 94.12 814 ASN A N 1
ATOM 6648 C CA . ASN A 1 814 ? 20.807 -11.043 -61.127 1.00 94.12 814 ASN A CA 1
ATOM 6649 C C . ASN A 1 814 ? 21.680 -10.292 -60.111 1.00 94.12 814 ASN A C 1
ATOM 6651 O O . ASN A 1 814 ? 22.409 -10.928 -59.353 1.00 94.12 814 ASN A O 1
ATOM 6655 N N . ALA A 1 815 ? 21.592 -8.958 -60.069 1.00 92.75 815 ALA A N 1
ATOM 6656 C CA . ALA A 1 815 ? 22.321 -8.145 -59.098 1.00 92.75 815 ALA A CA 1
ATOM 6657 C C . ALA A 1 815 ? 21.857 -8.404 -57.650 1.00 92.75 815 ALA A C 1
ATOM 6659 O O . ALA A 1 815 ? 22.689 -8.537 -56.752 1.00 92.75 815 ALA A O 1
ATOM 6660 N N . GLU A 1 816 ? 20.546 -8.522 -57.415 1.00 93.62 816 GLU A N 1
ATOM 6661 C CA . GLU A 1 816 ? 20.015 -8.871 -56.089 1.00 93.62 816 GLU A CA 1
ATOM 6662 C C . GLU A 1 816 ? 20.320 -10.331 -55.715 1.00 93.62 816 GLU A C 1
ATOM 6664 O O . GLU A 1 816 ? 20.659 -10.613 -54.571 1.00 93.62 816 GLU A O 1
ATOM 6669 N N . GLU A 1 817 ? 20.292 -11.269 -56.663 1.00 93.94 817 GLU A N 1
ATOM 6670 C CA . GLU A 1 817 ? 20.665 -12.666 -56.411 1.00 93.94 817 GLU A CA 1
ATOM 6671 C C . GLU A 1 817 ? 22.160 -12.805 -56.076 1.00 93.94 817 GLU A C 1
ATOM 6673 O O . GLU A 1 817 ? 22.517 -13.498 -55.122 1.00 93.94 817 GLU A O 1
ATOM 6678 N N . ALA A 1 818 ? 23.041 -12.086 -56.780 1.00 92.88 818 ALA A N 1
ATOM 6679 C CA . ALA A 1 818 ? 24.460 -11.994 -56.430 1.00 92.88 818 ALA A CA 1
ATOM 6680 C C . ALA A 1 818 ? 24.650 -11.456 -55.003 1.00 92.88 818 ALA A C 1
ATOM 6682 O O . ALA A 1 818 ? 25.400 -12.024 -54.206 1.00 92.88 818 ALA A O 1
ATOM 6683 N N . ARG A 1 819 ? 23.928 -10.385 -54.653 1.00 92.88 819 ARG A N 1
ATOM 6684 C CA . ARG A 1 819 ? 23.939 -9.813 -53.303 1.00 92.88 819 ARG A CA 1
ATOM 6685 C C . ARG A 1 819 ? 23.476 -10.831 -52.261 1.00 92.88 819 ARG A C 1
ATOM 6687 O O . ARG A 1 819 ? 24.164 -11.017 -51.259 1.00 92.88 819 ARG A O 1
ATOM 6694 N N . PHE A 1 820 ? 22.375 -11.536 -52.509 1.00 93.00 820 PHE A N 1
ATOM 6695 C CA . PHE A 1 820 ? 21.872 -12.582 -51.621 1.00 93.00 820 PHE A CA 1
ATOM 6696 C C . PHE A 1 820 ? 22.905 -13.698 -51.406 1.00 93.00 820 PHE A C 1
ATOM 6698 O O . PHE A 1 820 ? 23.193 -14.039 -50.261 1.00 93.00 820 PHE A O 1
ATOM 6705 N N . LYS A 1 821 ? 23.539 -14.200 -52.474 1.00 92.00 821 LYS A N 1
ATOM 6706 C CA . LYS A 1 821 ? 24.556 -15.266 -52.400 1.00 92.00 821 LYS A CA 1
ATOM 6707 C C . LYS A 1 821 ? 25.787 -14.906 -51.575 1.00 92.00 821 LYS A C 1
ATOM 6709 O O . LYS A 1 821 ? 26.403 -15.797 -50.997 1.00 92.00 821 LYS A O 1
ATOM 6714 N N . VAL A 1 822 ? 26.156 -13.627 -51.511 1.00 91.44 822 VAL A N 1
ATOM 6715 C CA . VAL A 1 822 ? 27.276 -13.166 -50.674 1.00 91.44 822 VAL A CA 1
ATOM 6716 C C . VAL A 1 822 ? 26.836 -12.918 -49.233 1.00 91.44 822 VAL A C 1
ATOM 6718 O O . VAL A 1 822 ? 27.564 -13.260 -48.303 1.00 91.44 822 VAL A O 1
ATOM 6721 N N . LEU A 1 823 ? 25.656 -12.328 -49.028 1.00 90.75 823 LEU A N 1
ATOM 6722 C CA . LEU A 1 823 ? 25.190 -11.939 -47.698 1.00 90.75 823 LEU A CA 1
ATOM 6723 C C . LEU A 1 823 ? 24.640 -13.117 -46.878 1.00 90.75 823 LEU A C 1
ATOM 6725 O O . LEU A 1 823 ? 24.885 -13.184 -45.673 1.00 90.75 823 LEU A O 1
ATOM 6729 N N . ASP A 1 824 ? 23.926 -14.054 -47.503 1.00 88.56 824 ASP A N 1
ATOM 6730 C CA . ASP A 1 824 ? 23.280 -15.184 -46.821 1.00 88.56 824 ASP A CA 1
ATOM 6731 C C . ASP A 1 824 ? 24.277 -16.089 -46.062 1.00 88.56 824 ASP A C 1
ATOM 6733 O O . ASP A 1 824 ? 24.018 -16.389 -44.895 1.00 88.56 824 ASP A O 1
ATOM 6737 N N . PRO A 1 825 ? 25.463 -16.443 -46.603 1.00 87.31 825 PRO A N 1
ATOM 6738 C CA . PRO A 1 825 ? 26.484 -17.167 -45.841 1.00 87.31 825 PRO A CA 1
ATOM 6739 C C . PRO A 1 825 ? 27.005 -16.401 -44.617 1.00 87.31 825 PRO A C 1
ATOM 6741 O O . PRO A 1 825 ? 27.197 -17.002 -43.560 1.00 87.31 825 PRO A O 1
ATOM 6744 N N . ILE A 1 826 ? 27.198 -15.078 -44.735 1.00 86.19 826 ILE A N 1
ATOM 6745 C CA . ILE A 1 826 ? 27.631 -14.213 -43.620 1.00 86.19 826 ILE A CA 1
ATOM 6746 C C . ILE A 1 826 ? 26.576 -14.219 -42.510 1.00 86.19 826 ILE A C 1
ATOM 6748 O O . ILE A 1 826 ? 26.911 -14.254 -41.326 1.00 86.19 826 ILE A O 1
ATOM 6752 N N . TYR A 1 827 ? 25.299 -14.195 -42.887 1.00 83.56 827 TYR A N 1
ATOM 6753 C CA . TYR A 1 827 ? 24.187 -14.238 -41.947 1.00 83.56 827 TYR A CA 1
ATOM 6754 C C . TYR A 1 827 ? 24.031 -15.616 -41.290 1.00 83.56 827 TYR A C 1
ATOM 6756 O O . TYR A 1 827 ? 23.950 -15.708 -40.063 1.00 83.56 827 TYR A O 1
ATOM 6764 N N . LYS A 1 828 ? 24.059 -16.699 -42.078 1.00 82.12 828 LYS A N 1
ATOM 6765 C CA . LYS A 1 828 ? 23.884 -18.081 -41.601 1.00 82.12 828 LYS A CA 1
ATOM 6766 C C . LYS A 1 828 ? 24.994 -18.563 -40.672 1.00 82.12 828 LYS A C 1
ATOM 6768 O O . LYS A 1 828 ? 24.717 -19.384 -39.802 1.00 82.12 828 LYS A O 1
ATOM 6773 N N . SER A 1 829 ? 26.220 -18.050 -40.801 1.00 79.38 829 SER A N 1
ATOM 6774 C CA . SER A 1 829 ? 27.300 -18.387 -39.861 1.00 79.38 829 SER A CA 1
ATOM 6775 C C . SER A 1 829 ? 27.026 -17.897 -38.431 1.00 79.38 829 SER A C 1
ATOM 6777 O O . SER A 1 829 ? 27.626 -18.397 -37.481 1.00 79.38 829 SER A O 1
ATOM 6779 N N . GLY A 1 830 ? 26.122 -16.922 -38.257 1.00 74.88 830 GLY A N 1
ATOM 6780 C CA . GLY A 1 830 ? 25.718 -16.410 -36.949 1.00 74.88 830 GLY A CA 1
ATOM 6781 C C . GLY A 1 830 ? 26.899 -15.939 -36.093 1.00 74.88 830 GLY A C 1
ATOM 6782 O O . GLY A 1 830 ? 27.877 -15.376 -36.601 1.00 74.88 830 GLY A O 1
ATOM 6783 N N . GLU A 1 831 ? 26.811 -16.155 -34.773 1.00 65.56 831 GLU A N 1
ATOM 6784 C CA . GLU A 1 831 ? 27.878 -15.775 -33.833 1.00 65.56 831 GLU A CA 1
ATOM 6785 C C . GLU A 1 831 ? 28.924 -16.822 -33.517 1.00 65.56 831 GLU A C 1
ATOM 6787 O O . GLU A 1 831 ? 29.893 -16.539 -32.812 1.00 65.56 831 GLU A O 1
ATOM 6792 N N . VAL A 1 832 ? 28.743 -18.019 -34.049 1.00 71.00 832 VAL A N 1
ATOM 6793 C CA . VAL A 1 832 ? 29.589 -19.147 -33.709 1.00 71.00 832 VAL A CA 1
ATOM 6794 C C . VAL A 1 832 ? 30.929 -18.980 -34.418 1.00 71.00 832 VAL A C 1
ATOM 6796 O O . VAL A 1 832 ? 31.005 -19.001 -35.643 1.00 71.00 832 VAL A O 1
ATOM 6799 N N . GLU A 1 833 ? 31.997 -18.813 -33.639 1.00 67.69 833 GLU A N 1
ATOM 6800 C CA . GLU A 1 833 ? 33.355 -18.556 -34.137 1.00 67.69 833 GLU A CA 1
ATOM 6801 C C . GLU A 1 833 ? 33.803 -19.605 -35.169 1.00 67.69 833 GLU A C 1
ATOM 6803 O O . GLU A 1 833 ? 34.265 -19.246 -36.249 1.00 67.69 833 GLU A O 1
ATOM 6808 N N . THR A 1 834 ? 33.517 -20.886 -34.917 1.00 69.81 834 THR A N 1
ATOM 6809 C CA . THR A 1 834 ? 33.846 -21.998 -35.827 1.00 69.81 834 THR A CA 1
ATOM 6810 C C . THR A 1 834 ? 33.085 -21.972 -37.155 1.00 69.81 834 THR A C 1
ATOM 6812 O O . THR A 1 834 ? 33.538 -22.559 -38.134 1.00 69.81 834 THR A O 1
ATOM 6815 N N . GLU A 1 835 ? 31.912 -21.338 -37.210 1.00 71.88 835 GLU A N 1
ATOM 6816 C CA . GLU A 1 835 ? 31.153 -21.166 -38.455 1.00 71.88 835 GLU A CA 1
ATOM 6817 C C . GLU A 1 835 ? 31.600 -19.909 -39.212 1.00 71.88 835 GLU A C 1
ATOM 6819 O O . GLU A 1 835 ? 31.605 -19.902 -40.441 1.00 71.88 835 GLU A O 1
ATOM 6824 N N . ARG A 1 836 ? 32.050 -18.867 -38.498 1.00 75.31 836 ARG A N 1
ATOM 6825 C CA . ARG A 1 836 ? 32.612 -17.646 -39.100 1.00 75.31 836 ARG A CA 1
ATOM 6826 C C . ARG A 1 836 ? 33.943 -17.897 -39.799 1.00 75.31 836 ARG A C 1
ATOM 6828 O O . ARG A 1 836 ? 34.162 -17.354 -40.875 1.00 75.31 836 ARG A O 1
ATOM 6835 N N . GLU A 1 837 ? 34.804 -18.747 -39.239 1.00 74.06 837 GLU A N 1
ATOM 6836 C CA . GLU A 1 837 ? 36.093 -19.121 -39.851 1.00 74.06 837 GLU A CA 1
ATOM 6837 C C . GLU A 1 837 ? 35.943 -19.741 -41.251 1.00 74.06 837 GLU A C 1
ATOM 6839 O O . GLU A 1 837 ? 36.870 -19.685 -42.058 1.00 74.06 837 GLU A O 1
ATOM 6844 N N . LYS A 1 838 ? 34.767 -20.300 -41.567 1.00 74.69 838 LYS A N 1
ATOM 6845 C CA . LYS A 1 838 ? 34.459 -20.889 -42.879 1.00 74.69 838 LYS A CA 1
ATOM 6846 C C . LYS A 1 838 ? 34.083 -19.851 -43.941 1.00 74.69 838 LYS A C 1
ATOM 6848 O O . LYS A 1 838 ? 33.994 -20.197 -45.115 1.00 74.69 838 LYS A O 1
ATOM 6853 N N . VAL A 1 839 ? 33.841 -18.601 -43.550 1.00 81.19 839 VAL A N 1
ATOM 6854 C CA . VAL A 1 839 ? 33.393 -17.521 -44.433 1.00 81.19 839 VAL A CA 1
ATOM 6855 C C . VAL A 1 839 ? 34.462 -16.428 -44.433 1.00 81.19 839 VAL A C 1
ATOM 6857 O O . VAL A 1 839 ? 34.569 -15.645 -43.494 1.00 81.19 839 VAL A O 1
ATOM 6860 N N . GLU A 1 840 ? 35.252 -16.355 -45.509 1.00 81.00 840 GLU A N 1
ATOM 6861 C CA . GLU A 1 840 ? 36.431 -15.475 -45.633 1.00 81.00 840 GLU A CA 1
ATOM 6862 C C . GLU A 1 840 ? 36.140 -14.011 -45.255 1.00 81.00 840 GLU A C 1
ATOM 6864 O O . GLU A 1 840 ? 36.940 -13.366 -44.575 1.00 81.00 840 GLU A O 1
ATOM 6869 N N . LEU A 1 841 ? 34.952 -13.511 -45.611 1.00 82.31 841 LEU A N 1
ATOM 6870 C CA . LEU A 1 841 ? 34.528 -12.134 -45.353 1.00 82.31 841 LEU A CA 1
ATOM 6871 C C . LEU A 1 841 ? 34.434 -11.780 -43.856 1.00 82.31 841 LEU A C 1
ATOM 6873 O O . LEU A 1 841 ? 34.585 -10.610 -43.502 1.00 82.31 841 LEU A O 1
ATOM 6877 N N . TRP A 1 842 ? 34.266 -12.762 -42.960 1.00 82.88 842 TRP A N 1
ATOM 6878 C CA . TRP A 1 842 ? 34.264 -12.523 -41.512 1.00 82.88 842 TRP A CA 1
ATOM 6879 C C . TRP A 1 842 ? 35.626 -12.107 -40.963 1.00 82.88 842 TRP A C 1
ATOM 6881 O O . TRP A 1 842 ? 35.677 -11.384 -39.969 1.00 82.88 842 TRP A O 1
ATOM 6891 N N . SER A 1 843 ? 36.724 -12.484 -41.625 1.00 83.81 843 SER A N 1
ATOM 6892 C CA . SER A 1 843 ? 38.084 -12.114 -41.206 1.00 83.81 843 SER A CA 1
ATOM 6893 C C . SER A 1 843 ? 38.333 -10.595 -41.229 1.00 83.81 843 SER A C 1
ATOM 6895 O O . SER A 1 843 ? 39.240 -10.093 -40.559 1.00 83.81 843 SER A O 1
ATOM 6897 N N . HIS A 1 844 ? 37.495 -9.843 -41.952 1.00 86.19 844 HIS A N 1
ATOM 6898 C CA . HIS A 1 844 ? 37.560 -8.385 -42.045 1.00 86.19 844 HIS A CA 1
ATOM 6899 C C . HIS A 1 844 ? 36.726 -7.664 -40.974 1.00 86.19 844 HIS A C 1
ATOM 6901 O O . HIS A 1 844 ? 36.935 -6.470 -40.738 1.00 86.19 844 HIS A O 1
ATOM 6907 N N . VAL A 1 845 ? 35.832 -8.367 -40.271 1.00 85.94 845 VAL A N 1
ATOM 6908 C CA . VAL A 1 845 ? 35.013 -7.800 -39.190 1.00 85.94 845 VAL A CA 1
ATOM 6909 C C . VAL A 1 845 ? 35.773 -7.946 -37.874 1.00 85.94 845 VAL A C 1
ATOM 6911 O O . VAL A 1 845 ? 35.890 -9.033 -37.330 1.00 85.94 845 VAL A O 1
ATOM 6914 N N . LYS A 1 846 ? 36.326 -6.848 -37.346 1.00 81.38 846 LYS A N 1
ATOM 6915 C CA . LYS A 1 846 ? 37.244 -6.914 -36.187 1.00 81.38 846 LYS A CA 1
ATOM 6916 C C . LYS A 1 846 ? 36.556 -6.889 -34.818 1.00 81.38 846 LYS A C 1
ATOM 6918 O O . LYS A 1 846 ? 37.147 -7.324 -33.831 1.00 81.38 846 LYS A O 1
ATOM 6923 N N . ARG A 1 847 ? 35.379 -6.262 -34.707 1.00 80.81 847 ARG A N 1
ATOM 6924 C CA . ARG A 1 847 ? 34.640 -6.034 -33.447 1.00 80.81 847 ARG A CA 1
ATOM 6925 C C . ARG A 1 847 ? 33.143 -5.918 -33.735 1.00 80.81 847 ARG A C 1
ATOM 6927 O O . ARG A 1 847 ? 32.759 -5.702 -34.875 1.00 80.81 847 ARG A O 1
ATOM 6934 N N . LYS A 1 848 ? 32.319 -5.994 -32.678 1.00 82.75 848 LYS A N 1
ATOM 6935 C CA . LYS A 1 848 ? 30.861 -5.742 -32.730 1.00 82.75 848 LYS A CA 1
ATOM 6936 C C . LYS A 1 848 ? 30.113 -6.656 -33.712 1.00 82.75 848 LYS A C 1
ATOM 6938 O O . LYS A 1 848 ? 29.131 -6.252 -34.322 1.00 82.75 848 LYS A O 1
ATOM 6943 N N . HIS A 1 849 ? 30.551 -7.909 -33.795 1.00 81.12 849 HIS A N 1
ATOM 6944 C CA . HIS A 1 849 ? 30.063 -8.889 -34.760 1.00 81.12 849 HIS A CA 1
ATOM 6945 C C . HIS A 1 849 ? 28.529 -9.082 -34.758 1.00 81.12 849 HIS A C 1
ATOM 6947 O O . HIS A 1 849 ? 27.947 -9.162 -35.835 1.00 81.12 849 HIS A O 1
ATOM 6953 N N . GLY A 1 850 ? 27.861 -9.073 -33.597 1.00 78.00 850 GLY A N 1
ATOM 6954 C CA . GLY A 1 850 ? 26.391 -9.134 -33.515 1.00 78.00 850 GLY A CA 1
ATOM 6955 C C . GLY A 1 850 ? 25.682 -7.945 -34.179 1.00 78.00 850 GLY A C 1
ATOM 6956 O O . GLY A 1 850 ? 24.692 -8.113 -34.886 1.00 78.00 850 GLY A O 1
ATOM 6957 N N . PHE A 1 851 ? 26.241 -6.735 -34.069 1.00 83.31 851 PHE A N 1
ATOM 6958 C CA . PHE A 1 851 ? 25.707 -5.547 -34.748 1.00 83.31 851 PHE A CA 1
ATOM 6959 C C . PHE A 1 851 ? 26.003 -5.552 -36.253 1.00 83.31 851 PHE A C 1
ATOM 6961 O O . PHE A 1 851 ? 25.227 -5.007 -37.033 1.00 83.31 851 PHE A O 1
ATOM 6968 N N . PHE A 1 852 ? 27.104 -6.180 -36.678 1.00 86.19 852 PHE A N 1
ATOM 6969 C CA . PHE A 1 852 ? 27.366 -6.397 -38.100 1.00 86.19 852 PHE A CA 1
ATOM 6970 C C . PHE A 1 852 ? 26.335 -7.365 -38.689 1.00 86.19 852 PHE A C 1
ATOM 6972 O O . PHE A 1 852 ? 25.715 -7.043 -39.696 1.00 86.19 852 PHE A O 1
ATOM 6979 N N . LEU A 1 853 ? 26.058 -8.486 -38.010 1.00 82.94 853 LEU A N 1
ATOM 6980 C CA . LEU A 1 853 ? 24.977 -9.411 -38.380 1.00 82.94 853 LEU A CA 1
ATOM 6981 C C . LEU A 1 853 ? 23.623 -8.716 -38.472 1.00 82.94 853 LEU A C 1
ATOM 6983 O O . LEU A 1 853 ? 22.881 -8.953 -39.420 1.00 82.94 853 LEU A O 1
ATOM 6987 N N . TYR A 1 854 ? 23.314 -7.837 -37.521 1.00 83.19 854 TYR A N 1
ATOM 6988 C CA . TYR A 1 854 ? 22.101 -7.027 -37.541 1.00 83.19 854 TYR A CA 1
ATOM 6989 C C . TYR A 1 854 ? 22.017 -6.141 -38.795 1.00 83.19 854 TYR A C 1
ATOM 6991 O O . TYR A 1 854 ? 20.990 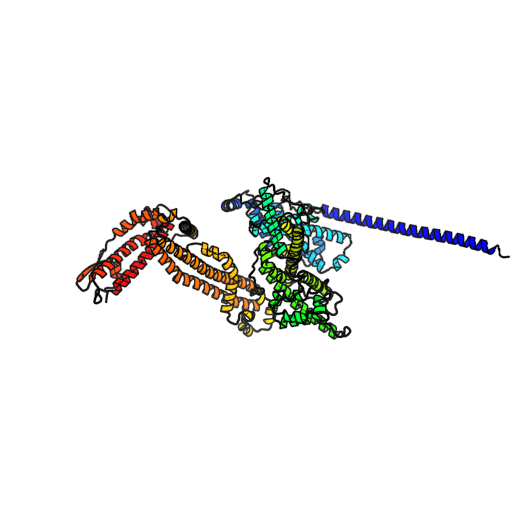-6.130 -39.477 1.00 83.19 854 TYR A O 1
ATOM 6999 N N . ASP A 1 855 ? 23.100 -5.444 -39.148 1.00 86.69 855 ASP A N 1
ATOM 7000 C CA . ASP A 1 855 ? 23.162 -4.595 -40.344 1.00 86.69 855 ASP A CA 1
ATOM 7001 C C . ASP A 1 855 ? 23.081 -5.405 -41.656 1.00 86.69 855 ASP A C 1
ATOM 7003 O O . ASP A 1 855 ? 22.473 -4.936 -42.626 1.00 86.69 855 ASP A O 1
ATOM 7007 N N . ILE A 1 856 ? 23.658 -6.615 -41.683 1.00 87.50 856 ILE A N 1
ATOM 7008 C CA . ILE A 1 856 ? 23.549 -7.566 -42.800 1.00 87.50 856 ILE A CA 1
ATOM 7009 C C . ILE A 1 856 ? 22.123 -8.108 -42.917 1.00 87.50 856 ILE A C 1
ATOM 7011 O O . ILE A 1 856 ? 21.579 -8.143 -44.017 1.00 87.50 856 ILE A O 1
ATOM 7015 N N . ALA A 1 857 ? 21.476 -8.454 -41.803 1.00 83.25 857 ALA A N 1
ATOM 7016 C CA . ALA A 1 857 ? 20.111 -8.968 -41.803 1.00 83.25 857 ALA A CA 1
ATOM 7017 C C . ALA A 1 857 ? 19.132 -7.975 -42.449 1.00 83.25 857 ALA A C 1
ATOM 7019 O O . ALA A 1 857 ? 18.351 -8.373 -43.307 1.00 83.25 857 ALA A O 1
ATOM 7020 N N . HIS A 1 858 ? 19.219 -6.678 -42.124 1.00 84.12 858 HIS A N 1
ATOM 7021 C CA . HIS A 1 858 ? 18.367 -5.648 -42.745 1.00 84.12 858 HIS A CA 1
ATOM 7022 C C . HIS A 1 858 ? 18.530 -5.609 -44.268 1.00 84.12 858 HIS A C 1
ATOM 7024 O O . HIS A 1 858 ? 17.545 -5.478 -44.990 1.00 84.12 858 HIS A O 1
ATOM 7030 N N . ARG A 1 859 ? 19.768 -5.761 -44.750 1.00 88.69 859 ARG A N 1
ATOM 7031 C CA . ARG A 1 859 ? 20.098 -5.751 -46.181 1.00 88.69 859 ARG A CA 1
ATOM 7032 C C . ARG A 1 859 ? 19.680 -7.033 -46.891 1.00 88.69 859 ARG A C 1
ATOM 7034 O O . ARG A 1 859 ? 19.296 -6.973 -48.050 1.00 88.69 859 ARG A O 1
ATOM 7041 N N . ILE A 1 860 ? 19.719 -8.180 -46.212 1.00 87.12 860 ILE A N 1
ATOM 7042 C CA . ILE A 1 860 ? 19.170 -9.434 -46.746 1.00 87.12 860 ILE A CA 1
ATOM 7043 C C . ILE A 1 860 ? 17.653 -9.329 -46.872 1.00 87.12 860 ILE A C 1
ATOM 7045 O O . ILE A 1 860 ? 17.124 -9.675 -47.921 1.00 87.12 860 ILE A O 1
ATOM 7049 N N . TYR A 1 861 ? 16.958 -8.825 -45.850 1.00 82.44 861 TYR A N 1
ATOM 7050 C CA . TYR A 1 861 ? 15.499 -8.687 -45.883 1.00 82.44 861 TYR A CA 1
ATOM 7051 C C . TYR A 1 861 ? 15.032 -7.814 -47.051 1.00 82.44 861 TYR A C 1
ATOM 7053 O O . TYR A 1 861 ? 14.172 -8.227 -47.828 1.00 82.44 861 TYR A O 1
ATOM 7061 N N . SER A 1 862 ? 15.634 -6.637 -47.222 1.00 83.69 862 SER A N 1
ATOM 7062 C CA . SER A 1 862 ? 15.301 -5.750 -48.338 1.00 83.69 862 SER A CA 1
ATOM 7063 C C . SER A 1 862 ? 15.710 -6.326 -49.702 1.00 83.69 862 SER A C 1
ATOM 7065 O O . SER A 1 862 ? 15.001 -6.121 -50.687 1.00 83.69 862 SER A O 1
ATOM 7067 N N . CYS A 1 863 ? 16.814 -7.076 -49.766 1.00 88.56 863 CYS A N 1
ATOM 7068 C CA . CYS A 1 863 ? 17.271 -7.782 -50.963 1.00 88.56 863 CYS A CA 1
ATOM 7069 C C . CYS A 1 863 ? 16.303 -8.897 -51.391 1.00 88.56 863 CYS A C 1
ATOM 7071 O O . CYS A 1 863 ? 15.881 -8.928 -52.546 1.00 88.56 863 CYS A O 1
ATOM 7073 N N . VAL A 1 864 ? 15.898 -9.776 -50.466 1.00 87.62 864 VAL A N 1
ATOM 7074 C CA . VAL A 1 864 ? 14.956 -10.880 -50.728 1.00 87.62 864 VAL A CA 1
ATOM 7075 C C . VAL A 1 864 ? 13.628 -10.342 -51.242 1.00 87.62 864 VAL A C 1
ATOM 7077 O O . VAL A 1 864 ? 13.125 -10.817 -52.254 1.00 87.62 864 VAL A O 1
ATOM 7080 N N . GLU A 1 865 ? 13.097 -9.302 -50.610 1.00 84.94 865 GLU A N 1
ATOM 7081 C CA . GLU A 1 865 ? 11.827 -8.716 -51.021 1.00 84.94 865 GLU A CA 1
ATOM 7082 C C . GLU A 1 865 ? 11.897 -8.082 -52.422 1.00 84.94 865 GLU A C 1
ATOM 7084 O O . GLU A 1 865 ? 11.017 -8.311 -53.254 1.00 84.94 865 GLU A O 1
ATOM 7089 N N . ARG A 1 866 ? 12.960 -7.319 -52.732 1.00 89.81 866 ARG A N 1
ATOM 7090 C CA . ARG A 1 866 ? 13.171 -6.786 -54.093 1.00 89.81 866 ARG A CA 1
ATOM 7091 C C . ARG A 1 866 ? 13.312 -7.910 -55.110 1.00 89.81 866 ARG A C 1
ATOM 7093 O O . ARG A 1 866 ? 12.751 -7.820 -56.200 1.00 89.81 866 ARG A O 1
ATOM 7100 N N . LYS A 1 867 ? 14.031 -8.972 -54.751 1.00 91.94 867 LYS A N 1
ATOM 7101 C CA . LYS A 1 867 ? 14.195 -10.154 -55.592 1.00 91.94 867 LYS A CA 1
ATOM 7102 C C . LYS A 1 867 ? 12.854 -10.824 -55.894 1.00 91.94 867 LYS A C 1
ATOM 7104 O O . LYS A 1 867 ? 12.591 -11.138 -57.051 1.00 91.94 867 LYS A O 1
ATOM 7109 N N . GLU A 1 868 ? 11.990 -10.997 -54.897 1.00 90.81 868 GLU A N 1
ATOM 7110 C CA . GLU A 1 868 ? 10.646 -11.563 -55.069 1.00 90.81 868 GLU A CA 1
ATOM 7111 C C . GLU A 1 868 ? 9.744 -10.673 -55.934 1.00 90.81 868 GLU A C 1
ATOM 7113 O O . GLU A 1 868 ? 9.046 -11.181 -56.813 1.00 90.81 868 GLU A O 1
ATOM 7118 N N . GLN A 1 869 ? 9.799 -9.349 -55.755 1.00 91.75 869 GLN A N 1
ATOM 7119 C CA . GLN A 1 869 ? 9.074 -8.394 -56.603 1.00 91.75 869 GLN A CA 1
ATOM 7120 C C . GLN A 1 869 ? 9.533 -8.468 -58.063 1.00 91.75 869 GLN A C 1
ATOM 7122 O O . GLN A 1 869 ? 8.702 -8.543 -58.969 1.00 91.75 869 GLN A O 1
ATOM 7127 N N . LEU A 1 870 ? 10.849 -8.497 -58.295 1.00 94.81 870 LEU A N 1
ATOM 7128 C CA . LEU A 1 870 ? 11.431 -8.646 -59.629 1.00 94.81 870 LEU A CA 1
ATOM 7129 C C . LEU A 1 870 ? 11.059 -9.999 -60.241 1.00 94.81 870 LEU A C 1
ATOM 7131 O O . LEU A 1 870 ? 10.691 -10.051 -61.409 1.00 94.81 870 LEU A O 1
ATOM 7135 N N . LEU A 1 871 ? 11.081 -11.083 -59.461 1.00 93.44 871 LEU A N 1
ATOM 7136 C CA . LEU A 1 871 ? 10.657 -12.404 -59.920 1.00 93.44 871 LEU A CA 1
ATOM 7137 C C . LEU A 1 871 ? 9.179 -12.420 -60.318 1.00 93.44 871 LEU A C 1
ATOM 7139 O O . LEU A 1 871 ? 8.835 -12.985 -61.354 1.00 93.44 871 LEU A O 1
ATOM 7143 N N . ALA A 1 872 ? 8.305 -11.803 -59.521 1.00 92.44 872 ALA A N 1
ATOM 7144 C CA . ALA A 1 872 ? 6.888 -11.675 -59.838 1.00 92.44 872 ALA A CA 1
ATOM 7145 C C . ALA A 1 872 ? 6.667 -10.833 -61.105 1.00 92.44 872 ALA A C 1
ATOM 7147 O O . ALA A 1 872 ? 5.845 -11.206 -61.944 1.00 92.44 872 ALA A O 1
ATOM 7148 N N . GLU A 1 873 ? 7.425 -9.744 -61.284 1.00 94.00 873 GLU A N 1
ATOM 7149 C CA . GLU A 1 873 ? 7.389 -8.937 -62.507 1.00 94.00 873 GLU A CA 1
ATOM 7150 C C . GLU A 1 873 ? 7.829 -9.765 -63.722 1.00 94.00 873 GLU A C 1
ATOM 7152 O O . GLU A 1 873 ? 7.106 -9.804 -64.715 1.00 94.00 873 GLU A O 1
ATOM 7157 N N . ILE A 1 874 ? 8.955 -10.482 -63.621 1.00 93.62 874 ILE A N 1
ATOM 7158 C CA . ILE A 1 874 ? 9.475 -11.364 -64.676 1.00 93.62 874 ILE A CA 1
ATOM 7159 C C . ILE A 1 874 ? 8.442 -12.445 -65.010 1.00 93.62 874 ILE A C 1
ATOM 7161 O O . ILE A 1 874 ? 8.057 -12.564 -66.168 1.00 93.62 874 ILE A O 1
ATOM 7165 N N . LYS A 1 875 ? 7.919 -13.184 -64.021 1.00 91.62 875 LYS A N 1
ATOM 7166 C CA . LYS A 1 875 ? 6.858 -14.192 -64.225 1.00 91.62 875 LYS A CA 1
ATOM 7167 C C . LYS A 1 875 ? 5.623 -13.586 -64.890 1.00 91.62 875 LYS A C 1
ATOM 7169 O O . LYS A 1 875 ? 5.041 -14.186 -65.786 1.00 91.62 875 LYS A O 1
ATOM 7174 N N . GLY A 1 876 ? 5.256 -12.364 -64.504 1.00 90.25 876 GLY A N 1
ATOM 7175 C CA . GLY A 1 876 ? 4.159 -11.611 -65.103 1.00 90.25 876 GLY A CA 1
ATOM 7176 C C . GLY A 1 876 ? 4.337 -11.310 -66.596 1.00 90.25 876 GLY A C 1
ATOM 7177 O O . GLY A 1 876 ? 3.329 -11.070 -67.267 1.00 90.25 876 GLY A O 1
ATOM 7178 N N . MET A 1 877 ? 5.568 -11.355 -67.118 1.00 92.25 877 MET A N 1
ATOM 7179 C CA . MET A 1 877 ? 5.898 -11.142 -68.531 1.00 92.25 877 MET A CA 1
ATOM 7180 C C . MET A 1 877 ? 5.797 -12.409 -69.399 1.00 92.25 877 MET A C 1
ATOM 7182 O O . MET A 1 877 ? 5.730 -12.276 -70.621 1.00 92.25 877 MET A O 1
ATOM 7186 N N . PHE A 1 878 ? 5.744 -13.608 -68.809 1.00 90.00 878 PHE A N 1
ATOM 7187 C CA . PHE A 1 878 ? 5.650 -14.885 -69.533 1.00 90.00 878 PHE A CA 1
ATOM 7188 C C . PHE A 1 878 ? 4.212 -15.420 -69.613 1.00 90.00 878 PHE A C 1
ATOM 7190 O O . PHE A 1 878 ? 3.391 -15.118 -68.746 1.00 90.00 878 PHE A O 1
ATOM 7197 N N . LYS A 1 879 ? 3.900 -16.165 -70.681 1.00 81.88 879 LYS A N 1
ATOM 7198 C CA . LYS A 1 879 ? 2.596 -16.810 -70.915 1.00 81.88 879 LYS A CA 1
ATOM 7199 C C . LYS A 1 879 ? 2.333 -17.974 -69.968 1.00 81.88 879 LYS A C 1
ATOM 7201 O O . LYS A 1 879 ? 3.293 -18.722 -69.665 1.00 81.88 879 LYS A O 1
#

Secondary structure (DSSP, 8-state):
--SHHHHHHHHHHHHHHHHHHHHHHHHHHHHHHHHHHHHHHHHHHHHHHHHHHHHHHHHS-PBPP---GGGT-SBSS----S-HHHHHHHTTSTT-HHHHHHHHHHHHHHHHHHHHHT-----STTHHHHHHT-----B-SSHHHHHHTHHHHHHHHHHHHHHHHHHHH-THHHHHS-HHHHHHHHHHHHHHHHHHHHHHHHHHHHH-HHHHHS-GGGSBSS--TTS-HHHHHHHHHHHHHHHHHTSHHHHS-TTTTHHHHT--------SHHHHHHHHHHHHHHHHHHHTT-SSSSSSTT--S----TTHHHHHHH-STT-HHHIIIIISB---TT-S---SSBSSSSGGGTTTSHHHHTS-HHHHHHHHHHHH---S-TT-HHHHHHHHHHHHHHHHHHHHHHHHHHHHHHHHHTTGGGG--HHHHHHTHHHHHHHTTTHHHHHHHHHHHHHHGGGT---S-TT-HHHHHHHHHHHHHHHHHHHHHHHHHHHHTT-TT--SHHHHHHHHHHHHHHSS-HHHHHHHTTS--SS--TT--TT----HHHHHHSHHHHHHHTT--HHHHHH--GGGG-GGG-S-HHHHHHHHHHHHHHHHHHHHHHHHHTT---S-----TT--HHHHHHHHHHHHHHHH-HHHHGGGT--SHHHHHHHHHHHHHHHHHHHHHHHHHHHHHHHHHHHHHHHHHHHHS-HHHHHHHHHHHHHHHHHHHHHHHHHHHHIIIIIHHHHHHHHHHHHHTT--SSHHHHHHIIIIIHHHHHT----EEEE-TTS-EEEE-HHHHHHHTT--PBPTT--HHHHHHHHHHHHHHHHHHHHHHHHHHTTT-HHHHTTSGGGGG--S-HHHHHHHHHHHHHHHHHHHHHHHHHHHHHB-

Sequence (879 aa):
MYGHNVMQQEQEKNVEQKKTKKEKQELTRRQIDQTQQQHVDENNVRISREEQIRNIRANCRILQPEISIQNNAFAKKSSESLSAGKRRTRSKMLGSALRKKRLNAERLDVATAHYQQGMEVVENDNLIRSFLDLNLSVDLRNDDAIVAESQRLEEITARTQAVKKYLKNNPQVREQMSEEEQIALDTKLEIATDIYQYYQIQKKVITNTYYRTHYNSEISSVYSETDSLEQRNLTLLIWQSEAYKNKKGITGKIAGNAWLANYTDEIVVGKKGAKEAQNRKEIAVRARFNNVFSDREYGKNVAAIEDSPHAEYFRLHDREGDPIYENLSNRKYQVTGIPITMSESFARYLSNIPRMKAIQNMKGEDVQGMIEDLVKTPQDVNNIEEVKRCREANIRGLRVYKEVLKTQMNYLKRKYGNGFLLLSPEEIANHNREFDNDFTNMQGATELINYMERLRNYGVNILDDNDVSDMEMCRLVDYYQNCAFMEGTVRNLYLDKMLNFNTYSDYKRHTAIMIVEHGNPEHNIQALETMHLDVRWDTKCNEFEDVVSVLTSEKIRQKLEGMSEQQLASVHWYEFFEEYGNDEFAIATKIVENEVVPHITMNRDVWRDGGLTFGSIRFPGVGTDDFAILNNIYKNILADEAIRADYGITTPEIMNEFTEFMEKSAEAGEIMKTYIAYANEALRLVDSIRATARTSDEKPAKLLRKFANVLERVADVYIDKEAEYRNAEGNQLFTNFARFRERIGMWTYPMHREVMENYVEPAISKLEPTENLQLADGTQIPVMPELIEQLQGHTELKDGVNIQKLQETINKYNAEEARFKVLDPIYKSGEVETEREKVELWSHVKRKHGFFLYDIAHRIYSCVERKEQLLAEIKGMFK

Radius of gyration: 40.39 Å; chains: 1; bounding box: 83×68×179 Å